Protein AF-0000000078997970 (afdb_homodimer)

Foldseek 3Di:
DDPDQQDFDDLVVLVVLLVLQQVVLVVLVVVLVPDPDSLVVLLVLLLLLLVLLLVLLVVCLVLLLVLQCVQWNAFNCLCVPVASVLQSVQSVLQSVCLVVLQDWAWDDDCAVQANPWTKTWGWAFQGEEEEEAEDLNQQRSFVSLVSLNSSLSYAYETETDSLRSSNLVSNVSSSVSSPRDPSSYHYGYDDDVNVVSVLQPLSHQEYEYEEALVVVVVSVVSNVVSPRYYFYQHAAQAEEEDDPAFDLVCLLVLLVQLLCQCCRSQNLDRFHHLEYEYEPNCQVSNVVSNLVVLCVVAPPDDLPPSGTADSDQVLLVLLVVLVVQFPFDKHHHVPDQQDRVSNHHTQIETEPGDCVRPSNQTRSSGRYYYYDYDHDLVVVLVSCCVRGQEGQEYEYRHPDPVSVVVNPVRGHYQYYDYSHGPCVSSDADDWRGTDDSSTDQTDHNSSSNSSRTDTDMDMGGDPVLVLLVCLVDDPHDPVSVVLCCLSPPADDQADPVGHGNDDVVVRVVVSSVSNVVSSVVSSVD/DDPPQQDFDDLVVLVVLLVLQQVVLVVLVVVLVPDPDSLVVLLVLLLLLLVLLLVLLVVCLVLLLVLQCVQWNAFNCLCVPVASVLQSVLSVLQSVCLVVLQDWAWDDDCAVQANPWTKTWGWAFQGEEEEEAEDLNQQRSFVSLVSLNSSLSYAYETETDSLRSSNLVSNVSSSVSSPRDPSSYHYGYDDDVNVVSVLQPLSHQEYEYEEALVVVVVSVVSNVVSPRYYFYQHAAQAEEEDDPAFDLVCLLVLLVQLLCQCCRSQNLDRFHNLEYEYEPVCQVSNVVSNLVVLCVVAPPDDLPPSGTADSDQVLLVLLVVLVVQFPFDKHHHVPDQQDRVSNHHTQIETEPGDCPRPSNQTRSSGRYYYYDYDHDLVVVLVSCCVRGQEGQEYEYRHPDPVSVVVNPVRGHYQYYDYSHGPCVSSDAPDWRGTDDSSTDQTDHNSSSNSSRTDTDMDMGGDPVLVLLVCLVDDPHDPVSVVLCCLSPPADDQADPVGHGNDDVVVRVVVSSVSNVVSSVVSSVD

Organism: Vanderwaltozyma polyspora (strain ATCC 22028 / DSM 70294 / BCRC 21397 / CBS 2163 / NBRC 10782 / NRRL Y-8283 / UCD 57-17) (NCBI:txid436907)

Solvent-accessible surface area (backbone atoms only — not comparable to full-atom values): 52307 Å² total; per-residue (Å²): 129,82,86,66,74,69,75,57,52,55,68,76,53,48,57,53,51,51,49,43,18,45,50,40,36,56,50,49,30,54,56,36,38,72,46,96,53,39,68,62,55,49,51,53,51,36,48,46,46,50,48,29,42,47,49,24,49,61,76,35,49,68,59,49,40,50,19,41,30,69,40,24,38,38,32,60,53,52,40,44,60,69,29,51,22,49,36,54,38,49,51,50,49,38,61,71,43,42,74,67,67,58,49,63,40,76,52,82,44,79,51,78,94,40,53,80,36,49,39,32,39,34,60,38,47,62,38,23,30,39,38,38,18,35,58,71,50,40,55,33,58,36,48,44,58,49,49,21,29,35,66,18,64,30,14,34,37,38,30,42,25,62,72,21,41,49,41,37,49,46,49,52,49,31,57,63,64,20,65,54,65,87,50,37,66,42,76,46,42,36,53,69,69,46,51,50,54,64,46,67,63,58,72,48,50,31,36,39,39,38,45,52,47,72,57,48,22,53,52,38,32,46,26,10,73,49,42,26,53,65,34,31,43,27,35,24,55,8,44,27,39,38,45,80,63,33,59,76,86,47,45,60,61,48,48,54,35,44,46,43,28,20,44,39,65,28,7,42,39,56,62,17,50,39,33,33,41,27,21,57,90,47,38,64,63,51,52,55,46,52,57,52,46,38,37,65,38,33,65,79,48,53,88,80,44,89,47,29,25,40,61,43,66,67,61,35,50,53,49,52,50,34,66,70,64,35,84,36,53,79,45,39,22,84,70,43,68,67,37,77,89,73,26,29,61,55,57,30,42,25,40,74,34,56,79,83,30,63,69,55,72,56,64,64,62,32,28,54,37,42,31,29,74,37,87,46,70,67,62,50,50,52,48,41,48,70,78,50,48,27,15,21,28,36,28,40,37,58,71,36,69,66,58,52,49,29,50,62,50,59,50,54,43,7,29,34,27,34,55,44,48,60,60,70,76,72,46,62,72,42,49,49,34,21,31,49,62,2,19,35,55,44,29,31,43,64,34,22,32,51,64,30,31,40,64,21,37,38,37,36,40,61,74,86,52,48,54,59,49,53,66,71,43,60,65,84,45,71,68,38,36,54,49,42,48,61,54,51,47,71,74,78,34,49,45,94,86,54,50,68,76,48,58,56,68,63,46,50,53,51,49,49,50,51,21,50,50,49,32,52,55,51,44,72,99,129,82,85,68,74,69,74,55,50,55,69,75,54,48,59,53,52,51,50,41,17,44,50,41,36,57,51,48,28,54,56,38,37,71,44,96,53,39,69,62,53,49,51,53,51,36,49,45,47,50,48,27,42,45,51,24,49,60,76,36,49,66,57,51,41,52,19,42,30,69,39,24,38,39,32,59,52,52,39,45,61,69,30,52,22,49,36,55,38,50,51,51,48,37,60,70,43,43,73,66,65,58,49,63,41,77,50,89,50,80,51,78,95,39,52,79,35,49,39,32,37,34,61,38,45,63,38,21,31,38,38,37,17,34,57,72,49,40,56,33,59,37,47,45,58,50,48,19,30,35,65,17,63,28,15,34,36,39,29,44,26,62,72,21,41,48,39,36,49,47,50,51,49,32,56,62,66,20,66,52,65,87,51,38,66,43,75,48,42,36,54,71,69,46,51,48,53,63,46,67,64,56,73,47,51,31,37,39,39,39,46,51,48,73,59,46,22,52,53,37,32,46,26,11,74,48,43,27,53,66,34,32,43,27,34,25,58,8,45,27,37,39,45,81,62,33,59,76,87,48,46,61,61,49,48,52,35,45,45,41,27,19,43,38,66,28,8,43,40,55,62,17,51,38,32,34,41,27,20,58,90,48,38,65,63,50,53,52,47,52,56,53,45,36,36,65,39,33,66,80,47,53,88,80,45,91,49,30,25,39,64,42,65,66,62,33,50,54,51,50,51,33,67,71,65,36,84,36,54,79,44,40,20,84,70,42,68,67,36,78,89,73,26,27,60,54,58,30,43,26,41,73,36,58,79,83,30,62,67,55,72,54,64,64,63,32,28,54,37,42,31,28,75,36,87,45,70,67,62,48,50,51,49,41,47,71,78,48,48,25,15,22,28,36,28,40,38,58,71,36,68,66,60,53,50,28,49,61,50,59,50,53,43,8,28,36,27,35,56,46,48,60,59,71,77,71,48,65,57,41,49,48,34,21,31,47,62,2,19,34,53,44,30,32,46,62,33,22,34,51,65,30,32,41,62,20,37,38,38,36,40,62,75,86,53,48,52,55,50,52,68,71,44,60,64,81,47,72,68,39,37,55,50,42,47,60,52,52,47,71,73,80,34,49,46,92,87,54,49,68,76,50,58,56,68,62,46,51,52,52,48,50,50,51,20,50,48,49,31,51,55,51,42,73,97

Radius of gyration: 30.08 Å; Cα contacts (8 Å, |Δi|>4): 2273; chains: 2; bounding box: 66×90×72 Å

Nearest PDB structures (foldseek):
  3vz0-assembly2_D  TM=8.953E-01  e=1.159E-28  Gluconobacter oxydans 621H
  4q71-assembly1_B-2  TM=8.812E-01  e=3.120E-23  Bradyrhizobium diazoefficiens USDA 110
  3haz-assembly1_B-2  TM=8.737E-01  e=4.232E-23  Bradyrhizobium diazoefficiens USDA 110
  4q71-assembly1_A-2  TM=8.740E-01  e=6.355E-23  Bradyrhizobium diazoefficiens USDA 110
  4q72-assembly1_B-2  TM=8.804E-01  e=7.788E-23  Bradyrhizobium diazoefficiens USDA 110

Secondary structure (DSSP, 8-state):
------PPPPHHHHHHHHHHHHHHHHHHHHHHTTSS-HHHHHHHHHHHHHHHHHHHHHHTHHHHHHHHHHHH---HHHIIIIIIHHHHHHHHHHHHHHHHHTSPEE----STTTTTSEEEEEEEE--EEEEE--SSSTTHHHHHHHHHHHHTT-EEEEE--TTSHHHHHHHHHHHHHTTPSTTSEEE---SHHHHHHHHHT---SEEEEEE-HHHHHHHHHHHHHTT--EEEEE----EEEE-TTS-GGGHHHHHHHHHHHHHGGGG--TTS--EEEEEHHHHHHHHHHHHHHHHHHSTT--TTSS----SSHHHHHHHHHHHHH-SSEEE-GGG---BTTTTB---EEEES--TTSGGGTS---SSEEEEEEES-HHHHHHHHHHHHSS-SEEEEE-S-HHHHHHHHHH---SEEEES-SSGGGG-TTS-B---GGGEE--BSTHHHHHHTEEEEEEEE--GGGGGGGGGGSSSP-HHHHHHHHHHH-PPPSB-TTS-B-S-HHHHHHHHHHHHHHHHHHHHT-/------PPPPHHHHHHHHHHHHHHHHHHHHHHTTSS-HHHHHHHHHHHHHHHHHHHHHHTHHHHHHHHHHHH---HHHIIIIIIHHHHHHHHHHHHHHHHHTSPEE----STTTTTSEEEEEEEE--EEEEE--SSSTTHHHHHHHHHHHHTT-EEEEE--TTSHHHHHHHHHHHHHTTPSTTSEEE---SHHHHHHHHHT---SEEEEEE-HHHHHHHHHHHHHTT--EEEEE----EEEE-TTS-GGGHHHHHHHHHHHHHGGGG--TTS--EEEEEHHHHHHHHHHHHHHHHHHSTT--TTSS-PPPSSHHHHHHHHHHHHH-SSEEE-GGG---BTTTTB---EEEES--TTSGGGTS---SSEEEEEEES-HHHHHHHHHHHHSS-SEEEEE-S-HHHHHHHHHH---SEEEES-SSGGGG-TT--B---GGGEE--BSTHHHHHHTEEEEEEEE--GGGGGGGGGGSSSP-HHHHHHHHHHH-PPPSB-TTS-B-S-HHHHHHHHHHHHHHHHHHHHT-

Structure (mmCIF, N/CA/C/O backbone):
data_AF-0000000078997970-model_v1
#
loop_
_entity.id
_entity.type
_entity.pdbx_description
1 polymer 'Aldehyde dehydrogenase'
#
loop_
_atom_site.group_PDB
_atom_site.id
_atom_site.type_symbol
_atom_site.label_atom_id
_atom_site.label_alt_id
_atom_site.label_comp_id
_atom_site.label_asym_id
_atom_site.label_entity_id
_atom_site.label_seq_id
_atom_site.pdbx_PDB_ins_code
_atom_site.Cartn_x
_atom_site.Cartn_y
_atom_site.Cartn_z
_atom_site.occupancy
_atom_site.B_iso_or_equiv
_atom_site.auth_seq_id
_atom_site.auth_comp_id
_atom_site.auth_asym_id
_atom_site.auth_atom_id
_atom_site.pdbx_PDB_model_num
ATOM 1 N N . MET A 1 1 ? 30.328 -27.781 -12.75 1 35.75 1 MET A N 1
ATOM 2 C CA . MET A 1 1 ? 30.328 -26.516 -12.039 1 35.75 1 MET A CA 1
ATOM 3 C C . MET A 1 1 ? 30.531 -26.719 -10.539 1 35.75 1 MET A C 1
ATOM 5 O O . MET A 1 1 ? 29.828 -27.516 -9.922 1 35.75 1 MET A O 1
ATOM 9 N N . SER A 1 2 ? 31.562 -26.469 -9.969 1 40.47 2 SER A N 1
ATOM 10 C CA . SER A 1 2 ? 32.125 -26.812 -8.664 1 40.47 2 SER A CA 1
ATOM 11 C C . SER A 1 2 ? 31.125 -26.5 -7.547 1 40.47 2 SER A C 1
ATOM 13 O O . SER A 1 2 ? 30.344 -25.547 -7.656 1 40.47 2 SER A O 1
ATOM 15 N N . THR A 1 3 ? 30.531 -27.562 -6.875 1 49.59 3 THR A N 1
ATOM 16 C CA . THR A 1 3 ? 29.812 -27.641 -5.613 1 49.59 3 THR A CA 1
ATOM 17 C C . THR A 1 3 ? 30.312 -26.562 -4.645 1 49.59 3 THR A C 1
ATOM 19 O O . THR A 1 3 ? 30.422 -26.812 -3.443 1 49.59 3 THR A O 1
ATOM 22 N N . GLN A 1 4 ? 30.953 -25.609 -5.129 1 61.56 4 GLN A N 1
ATOM 23 C CA . GLN A 1 4 ? 31.531 -24.688 -4.156 1 61.56 4 GLN A CA 1
ATOM 24 C C . GLN A 1 4 ? 30.453 -24.047 -3.285 1 61.56 4 GLN A C 1
ATOM 26 O O . GLN A 1 4 ? 29.406 -23.656 -3.787 1 61.56 4 GLN A O 1
ATOM 31 N N . GLN A 1 5 ? 30.609 -24.25 -2.031 1 82.56 5 GLN A N 1
ATOM 32 C CA . GLN A 1 5 ? 29.766 -23.719 -0.957 1 82.56 5 GLN A CA 1
ATOM 33 C C . GLN A 1 5 ? 29.578 -22.219 -1.1 1 82.56 5 GLN A C 1
ATOM 35 O O . GLN A 1 5 ? 30.5 -21.5 -1.479 1 82.56 5 GLN A O 1
ATOM 40 N N . LEU A 1 6 ? 28.391 -21.719 -1.208 1 93.25 6 LEU A N 1
ATOM 41 C CA . LEU A 1 6 ? 28.062 -20.297 -1.226 1 93.25 6 LEU A CA 1
ATOM 42 C C . LEU A 1 6 ? 28.75 -19.562 -0.081 1 93.25 6 LEU A C 1
ATOM 44 O O . LEU A 1 6 ? 28.609 -19.938 1.083 1 93.25 6 LEU A O 1
ATOM 48 N N . GLU A 1 7 ? 29.625 -18.688 -0.392 1 95 7 GLU A N 1
ATOM 49 C CA . GLU A 1 7 ? 30.281 -17.875 0.636 1 95 7 GLU A CA 1
ATOM 50 C C . GLU A 1 7 ? 29.344 -16.812 1.188 1 95 7 GLU A C 1
ATOM 52 O O . GLU A 1 7 ? 28.875 -15.938 0.45 1 95 7 GLU A O 1
ATOM 57 N N . TYR A 1 8 ? 29.078 -16.922 2.453 1 97.44 8 TYR A N 1
ATOM 58 C CA . TYR A 1 8 ? 28.172 -15.977 3.094 1 97.44 8 TYR A CA 1
ATOM 59 C C . TYR A 1 8 ? 28.875 -14.656 3.383 1 97.44 8 TYR A C 1
ATOM 61 O O . TYR A 1 8 ? 30.078 -14.633 3.664 1 97.44 8 TYR A O 1
ATOM 69 N N . THR A 1 9 ? 28.156 -13.547 3.295 1 97.94 9 THR A N 1
ATOM 70 C CA . THR A 1 9 ? 28.656 -12.234 3.672 1 97.94 9 THR A CA 1
ATOM 71 C C . THR A 1 9 ? 28.906 -12.156 5.176 1 97.94 9 THR A C 1
ATOM 73 O O . THR A 1 9 ? 28 -12.461 5.969 1 97.94 9 THR A O 1
ATOM 76 N N . PRO A 1 10 ? 30.125 -11.789 5.566 1 96.88 10 PRO A N 1
ATOM 77 C CA . PRO A 1 10 ? 30.344 -11.617 7.004 1 96.88 10 PRO A CA 1
ATOM 78 C C . PRO A 1 10 ? 29.406 -10.586 7.625 1 96.88 10 PRO A C 1
ATOM 80 O O . PRO A 1 10 ? 29.109 -9.562 7.004 1 96.88 10 PRO A O 1
ATOM 83 N N . LEU A 1 11 ? 29 -10.836 8.844 1 94.19 11 LEU A N 1
ATOM 84 C CA . LEU A 1 11 ? 27.984 -10.016 9.5 1 94.19 11 LEU A CA 1
ATOM 85 C C . LEU A 1 11 ? 28.453 -8.57 9.617 1 94.19 11 LEU A C 1
ATOM 87 O O . LEU A 1 11 ? 27.656 -7.645 9.461 1 94.19 11 LEU A O 1
ATOM 91 N N . ASP A 1 12 ? 29.703 -8.336 9.93 1 93 12 ASP A N 1
ATOM 92 C CA . ASP A 1 12 ? 30.219 -6.977 10.07 1 93 12 ASP A CA 1
ATOM 93 C C . ASP A 1 12 ? 30.234 -6.25 8.734 1 93 12 ASP A C 1
ATOM 95 O O . ASP A 1 12 ? 30.125 -5.023 8.688 1 93 12 ASP A O 1
ATOM 99 N N . GLU A 1 13 ? 30.344 -6.973 7.691 1 97 13 GLU A N 1
ATOM 100 C CA . GLU A 1 13 ? 30.312 -6.383 6.355 1 97 13 GLU A CA 1
ATOM 101 C C . GLU A 1 13 ? 28.906 -5.977 5.961 1 97 13 GLU A C 1
ATOM 103 O O . GLU A 1 13 ? 28.719 -5.086 5.129 1 97 13 GLU A O 1
ATOM 108 N N . ILE A 1 14 ? 27.953 -6.617 6.535 1 98.12 14 ILE A N 1
ATOM 109 C CA . ILE A 1 14 ? 26.562 -6.336 6.203 1 98.12 14 ILE A CA 1
ATOM 110 C C . ILE A 1 14 ? 26.219 -4.906 6.617 1 98.12 14 ILE A C 1
ATOM 112 O O . ILE A 1 14 ? 25.594 -4.168 5.852 1 98.12 14 ILE A O 1
ATOM 116 N N . ASP A 1 15 ? 26.625 -4.465 7.789 1 96.81 15 ASP A N 1
ATOM 117 C CA . ASP A 1 15 ? 26.391 -3.098 8.242 1 96.81 15 ASP A CA 1
ATOM 118 C C . ASP A 1 15 ? 27.016 -2.086 7.285 1 96.81 15 ASP A C 1
ATOM 120 O O . ASP A 1 15 ? 26.422 -1.039 7.008 1 96.81 15 ASP A O 1
ATOM 124 N N . ARG A 1 16 ? 28.234 -2.412 6.82 1 97.25 16 ARG A N 1
ATOM 125 C CA . ARG A 1 16 ? 28.922 -1.526 5.887 1 97.25 16 ARG A CA 1
ATOM 126 C C . ARG A 1 16 ? 28.172 -1.441 4.562 1 97.25 16 ARG A C 1
ATOM 128 O O . ARG A 1 16 ? 28.062 -0.365 3.971 1 97.25 16 ARG A O 1
ATOM 135 N N . LYS A 1 17 ? 27.672 -2.574 4.121 1 98.31 17 LYS A N 1
ATOM 136 C CA . LYS A 1 17 ? 26.906 -2.6 2.875 1 98.31 17 LYS A CA 1
ATOM 137 C C . LYS A 1 17 ? 25.625 -1.797 3.002 1 98.31 17 LYS A C 1
ATOM 139 O O . LYS A 1 17 ? 25.234 -1.09 2.072 1 98.31 17 LYS A O 1
ATOM 144 N N . ILE A 1 18 ? 24.969 -1.889 4.156 1 98.19 18 ILE A N 1
ATOM 145 C CA . ILE A 1 18 ? 23.75 -1.126 4.422 1 98.19 18 ILE A CA 1
ATOM 146 C C . ILE A 1 18 ? 24.062 0.369 4.387 1 98.19 18 ILE A C 1
ATOM 148 O O . ILE A 1 18 ? 23.375 1.137 3.709 1 98.19 18 ILE A O 1
ATOM 152 N N . GLN A 1 19 ? 25.078 0.745 5.082 1 97.62 19 GLN A N 1
ATOM 153 C CA . GLN A 1 19 ? 25.453 2.152 5.129 1 97.62 19 GLN A CA 1
ATOM 154 C C . GLN A 1 19 ? 25.812 2.672 3.74 1 97.62 19 GLN A C 1
ATOM 156 O O . GLN A 1 19 ? 25.469 3.799 3.385 1 97.62 19 GLN A O 1
ATOM 161 N N . ARG A 1 20 ? 26.547 1.856 2.977 1 98.12 20 ARG A N 1
ATOM 162 C CA . ARG A 1 20 ? 26.906 2.236 1.615 1 98.12 20 ARG A CA 1
ATOM 163 C C . ARG A 1 20 ? 25.656 2.48 0.769 1 98.12 20 ARG A C 1
ATOM 165 O O . ARG A 1 20 ? 25.594 3.436 -0.008 1 98.12 20 ARG A O 1
ATOM 172 N N . SER A 1 21 ? 24.703 1.613 0.892 1 98.56 21 SER A N 1
ATOM 173 C CA . SER A 1 21 ? 23.469 1.745 0.133 1 98.56 21 SER A CA 1
ATOM 174 C C . SER A 1 21 ? 22.703 3.014 0.52 1 98.56 21 SER A C 1
ATOM 176 O O . SER A 1 21 ? 22.25 3.756 -0.348 1 98.56 21 SER A O 1
ATOM 178 N N . VAL A 1 22 ? 22.578 3.32 1.814 1 98.12 22 VAL A N 1
ATOM 179 C CA . VAL A 1 22 ? 21.859 4.484 2.326 1 98.12 22 VAL A CA 1
ATOM 180 C C . VAL A 1 22 ? 22.578 5.762 1.909 1 98.12 22 VAL A C 1
ATOM 182 O O . VAL A 1 22 ? 21.969 6.699 1.397 1 98.12 22 VAL A O 1
ATOM 185 N N . ASP A 1 23 ? 23.938 5.77 2.111 1 98.06 23 ASP A N 1
ATOM 186 C CA . ASP A 1 23 ? 24.75 6.934 1.752 1 98.06 23 ASP A CA 1
ATOM 187 C C . ASP A 1 23 ? 24.672 7.211 0.252 1 98.06 23 ASP A C 1
ATOM 189 O O . ASP A 1 23 ? 24.609 8.367 -0.168 1 98.06 23 ASP A O 1
ATOM 193 N N . TYR A 1 24 ? 24.734 6.156 -0.505 1 98.62 24 TYR A N 1
ATOM 194 C CA . TYR A 1 24 ? 24.656 6.316 -1.953 1 98.62 24 TYR A CA 1
ATOM 195 C C . TYR A 1 24 ? 23.406 7.07 -2.357 1 98.62 24 TYR A C 1
ATOM 197 O O . TYR A 1 24 ? 23.453 8 -3.16 1 98.62 24 TYR A O 1
ATOM 205 N N . TYR A 1 25 ? 22.25 6.68 -1.854 1 98.44 25 TYR A N 1
ATOM 206 C CA . TYR A 1 25 ? 20.984 7.312 -2.203 1 98.44 25 TYR A CA 1
ATOM 207 C C . TYR A 1 25 ? 21.031 8.812 -1.913 1 98.44 25 TYR A C 1
ATOM 209 O O . TYR A 1 25 ? 20.719 9.625 -2.783 1 98.44 25 TYR A O 1
ATOM 217 N N . HIS A 1 26 ? 21.375 9.156 -0.666 1 97.88 26 HIS A N 1
ATOM 218 C CA . HIS A 1 26 ? 21.359 10.555 -0.248 1 97.88 26 HIS A CA 1
ATOM 219 C C . HIS A 1 26 ? 22.375 11.375 -1.04 1 97.88 26 HIS A C 1
ATOM 221 O O . HIS A 1 26 ? 22.109 12.523 -1.393 1 97.88 26 HIS A O 1
ATOM 227 N N . ASN A 1 27 ? 23.547 10.773 -1.288 1 97.88 27 ASN A N 1
ATOM 228 C CA . ASN A 1 27 ? 24.562 11.469 -2.084 1 97.88 27 ASN A CA 1
ATOM 229 C C . ASN A 1 27 ? 24.078 11.703 -3.514 1 97.88 27 ASN A C 1
ATOM 231 O O . ASN A 1 27 ? 24.328 12.766 -4.09 1 97.88 27 ASN A O 1
ATOM 235 N N . ARG A 1 28 ? 23.438 10.75 -4.039 1 97.94 28 ARG A N 1
ATOM 236 C CA . ARG A 1 28 ? 22.891 10.906 -5.387 1 97.94 28 ARG A CA 1
ATOM 237 C C . ARG A 1 28 ? 21.859 12.023 -5.426 1 97.94 28 ARG A C 1
ATOM 239 O O . ARG A 1 28 ? 21.828 12.828 -6.359 1 97.94 28 ARG A O 1
ATOM 246 N N . GLN A 1 29 ? 20.922 12.047 -4.461 1 97.75 29 GLN A N 1
ATOM 247 C CA . GLN A 1 29 ? 19.938 13.117 -4.387 1 97.75 29 GLN A CA 1
ATOM 248 C C . GLN A 1 29 ? 20.594 14.484 -4.277 1 97.75 29 GLN A C 1
ATOM 250 O O . GLN A 1 29 ? 20.141 15.453 -4.887 1 97.75 29 GLN A O 1
ATOM 255 N N . ARG A 1 30 ? 21.641 14.555 -3.453 1 97.31 30 ARG A N 1
ATOM 256 C CA . ARG A 1 30 ? 22.359 15.812 -3.287 1 97.31 30 ARG A CA 1
ATOM 257 C C . ARG A 1 30 ? 22.969 16.281 -4.609 1 97.31 30 ARG A C 1
ATOM 259 O O . ARG A 1 30 ? 22.859 17.453 -4.961 1 97.31 30 ARG A O 1
ATOM 266 N N . ASN A 1 31 ? 23.594 15.336 -5.316 1 97.12 31 ASN A N 1
ATOM 267 C CA . ASN A 1 31 ? 24.172 15.656 -6.617 1 97.12 31 ASN A CA 1
ATOM 268 C C . ASN A 1 31 ? 23.109 16.031 -7.633 1 97.12 31 ASN A C 1
ATOM 270 O O . ASN A 1 31 ? 23.281 16.984 -8.398 1 97.12 31 ASN A O 1
ATOM 274 N N . LEU A 1 32 ? 21.984 15.328 -7.641 1 97.25 32 LEU A N 1
ATOM 275 C CA . LEU A 1 32 ? 20.875 15.586 -8.547 1 97.25 32 LEU A CA 1
ATOM 276 C C . LEU A 1 32 ? 20.312 16.984 -8.328 1 97.25 32 LEU A C 1
ATOM 278 O O . LEU A 1 32 ? 19.906 17.656 -9.281 1 97.25 32 LEU A O 1
ATOM 282 N N . ALA A 1 33 ? 20.234 17.391 -7.113 1 96.81 33 ALA A N 1
ATOM 283 C CA . ALA A 1 33 ? 19.672 18.688 -6.762 1 96.81 33 ALA A CA 1
ATOM 284 C C . ALA A 1 33 ? 20.5 19.828 -7.34 1 96.81 33 ALA A C 1
ATOM 286 O O . ALA A 1 33 ? 20.016 20.969 -7.43 1 96.81 33 ALA A O 1
ATOM 287 N N . GLN A 1 34 ? 21.766 19.547 -7.723 1 95.75 34 GLN A N 1
ATOM 288 C CA . GLN A 1 34 ? 22.672 20.578 -8.195 1 95.75 34 GLN A CA 1
ATOM 289 C C . GLN A 1 34 ? 22.547 20.797 -9.695 1 95.75 34 GLN A C 1
ATOM 291 O O . GLN A 1 34 ? 23.094 21.75 -10.25 1 95.75 34 GLN A O 1
ATOM 296 N N . VAL A 1 35 ? 21.797 19.938 -10.352 1 94.75 35 VAL A N 1
ATOM 297 C CA . VAL A 1 35 ? 21.719 20.047 -11.805 1 94.75 35 VAL A CA 1
ATOM 298 C C . VAL A 1 35 ? 20.5 20.875 -12.195 1 94.75 35 VAL A C 1
ATOM 300 O O . VAL A 1 35 ? 19.547 21 -11.422 1 94.75 35 VAL A O 1
ATOM 303 N N . ARG A 1 36 ? 20.453 21.484 -13.391 1 90.75 36 ARG A N 1
ATOM 304 C CA . ARG A 1 36 ? 19.422 22.391 -13.859 1 90.75 36 ARG A CA 1
ATOM 305 C C . ARG A 1 36 ? 18.078 21.688 -13.992 1 90.75 36 ARG A C 1
ATOM 307 O O . ARG A 1 36 ? 17.047 22.234 -13.617 1 90.75 36 ARG A O 1
ATOM 314 N N . ASN A 1 37 ? 18.016 20.453 -14.508 1 93.12 37 ASN A N 1
ATOM 315 C CA . ASN A 1 37 ? 16.812 19.656 -14.672 1 93.12 37 ASN A CA 1
ATOM 316 C C . ASN A 1 37 ? 16.922 18.297 -13.984 1 93.12 37 ASN A C 1
ATOM 318 O O . ASN A 1 37 ? 17.109 17.281 -14.641 1 93.12 37 ASN A O 1
ATOM 322 N N . PRO A 1 38 ? 16.719 18.359 -12.656 1 95.5 38 PRO A N 1
ATOM 323 C CA . PRO A 1 38 ? 16.953 17.141 -11.898 1 95.5 38 PRO A CA 1
ATOM 324 C C . PRO A 1 38 ? 16.094 15.969 -12.383 1 95.5 38 PRO A C 1
ATOM 326 O O . PRO A 1 38 ? 16.562 14.836 -12.445 1 95.5 38 PRO A O 1
ATOM 329 N N . SER A 1 39 ? 14.836 16.219 -12.773 1 94.38 39 SER A N 1
ATOM 330 C CA . SER A 1 39 ? 13.922 15.156 -13.18 1 94.38 39 SER A CA 1
ATOM 331 C C . SER A 1 39 ? 14.406 14.461 -14.445 1 94.38 39 SER A C 1
ATOM 333 O O . SER A 1 39 ? 14.367 13.234 -14.547 1 94.38 39 SER A O 1
ATOM 335 N N . LYS A 1 40 ? 14.836 15.234 -15.398 1 95.56 40 LYS A N 1
ATOM 336 C CA . LYS A 1 40 ? 15.328 14.688 -16.656 1 95.56 40 LYS A CA 1
ATOM 337 C C . LYS A 1 40 ? 16.594 13.867 -16.438 1 95.56 40 LYS A C 1
ATOM 339 O O . LYS A 1 40 ? 16.734 12.766 -16.984 1 95.56 40 LYS A O 1
ATOM 344 N N . HIS A 1 41 ? 17.562 14.414 -15.656 1 96.75 41 HIS A N 1
ATOM 345 C CA . HIS A 1 41 ? 18.812 13.727 -15.375 1 96.75 41 HIS A CA 1
ATOM 346 C C . HIS A 1 41 ? 18.562 12.422 -14.625 1 96.75 41 HIS A C 1
ATOM 348 O O . HIS A 1 41 ? 19.219 11.414 -14.906 1 96.75 41 HIS A O 1
ATOM 354 N N . ASP A 1 42 ? 17.703 12.492 -13.734 1 98 42 ASP A N 1
ATOM 355 C CA . ASP A 1 42 ? 17.359 11.312 -12.945 1 98 42 ASP A CA 1
ATOM 356 C C . ASP A 1 42 ? 16.766 10.219 -13.82 1 98 42 ASP A C 1
ATOM 358 O O . ASP A 1 42 ? 17.125 9.047 -13.695 1 98 42 ASP A O 1
ATOM 362 N N . LEU A 1 43 ? 15.812 10.57 -14.695 1 98 43 LEU A N 1
ATOM 363 C CA . LEU A 1 43 ? 15.18 9.617 -15.602 1 98 43 LEU A CA 1
ATOM 364 C C . LEU A 1 43 ? 16.219 8.945 -16.484 1 98 43 LEU A C 1
ATOM 366 O O . LEU A 1 43 ? 16.203 7.719 -16.641 1 98 43 LEU A O 1
ATOM 370 N N . GLN A 1 44 ? 17.109 9.711 -17.047 1 97.31 44 GLN A N 1
ATOM 371 C CA . GLN A 1 44 ? 18.156 9.172 -17.906 1 97.31 44 GLN A CA 1
ATOM 372 C C . GLN A 1 44 ? 19.047 8.188 -17.141 1 97.31 44 GLN A C 1
ATOM 374 O O . GLN A 1 44 ? 19.406 7.137 -17.672 1 97.31 44 GLN A O 1
ATOM 379 N N . PHE A 1 45 ? 19.406 8.578 -15.977 1 97.62 45 PHE A N 1
ATOM 380 C CA . PHE A 1 45 ? 20.234 7.719 -15.133 1 97.62 45 PHE A CA 1
ATOM 381 C C . PHE A 1 45 ? 19.531 6.387 -14.875 1 97.62 45 PHE A C 1
ATOM 383 O O . PHE A 1 45 ? 20.141 5.324 -15.039 1 97.62 45 PHE A O 1
ATOM 390 N N . ARG A 1 46 ? 18.234 6.422 -14.422 1 98.56 46 ARG A N 1
ATOM 391 C CA . ARG A 1 46 ? 17.469 5.223 -14.117 1 98.56 46 ARG A CA 1
ATOM 392 C C . ARG A 1 46 ? 17.359 4.312 -15.336 1 98.56 46 ARG A C 1
ATOM 394 O O . ARG A 1 46 ? 17.547 3.098 -15.227 1 98.56 46 ARG A O 1
ATOM 401 N N . GLU A 1 47 ? 17.078 4.906 -16.516 1 98.31 47 GLU A N 1
ATOM 402 C CA . GLU A 1 47 ? 16.969 4.145 -17.766 1 98.31 47 GLU A CA 1
ATOM 403 C C . GLU A 1 47 ? 18.281 3.457 -18.094 1 98.31 47 GLU A C 1
ATOM 405 O O . GLU A 1 47 ? 18.297 2.285 -18.484 1 98.31 47 GLU A O 1
ATOM 410 N N . LEU A 1 48 ? 19.344 4.172 -17.938 1 98.06 48 LEU A N 1
ATOM 411 C CA . LEU A 1 48 ? 20.656 3.615 -18.25 1 98.06 48 LEU A CA 1
ATOM 412 C C . LEU A 1 48 ? 20.969 2.416 -17.375 1 98.06 48 LEU A C 1
ATOM 414 O O . LEU A 1 48 ? 21.5 1.411 -17.844 1 98.06 48 LEU A O 1
ATOM 418 N N . GLN A 1 49 ? 20.719 2.5 -16.094 1 98.5 49 GLN A N 1
ATOM 419 C CA . GLN A 1 49 ? 20.984 1.384 -15.188 1 98.5 49 GLN A CA 1
ATOM 420 C C . GLN A 1 49 ? 20.172 0.154 -15.586 1 98.5 49 GLN A C 1
ATOM 422 O O . GLN A 1 49 ? 20.672 -0.97 -15.539 1 98.5 49 GLN A O 1
ATOM 427 N N . LEU A 1 50 ? 18.891 0.357 -15.992 1 98.62 50 LEU A N 1
ATOM 428 C CA . LEU A 1 50 ? 18.031 -0.75 -16.406 1 98.62 50 LEU A CA 1
ATOM 429 C C . LEU A 1 50 ? 18.531 -1.383 -17.688 1 98.62 50 LEU A C 1
ATOM 431 O O . LEU A 1 50 ? 18.484 -2.605 -17.844 1 98.62 50 LEU A O 1
ATOM 435 N N . LYS A 1 51 ? 18.984 -0.526 -18.641 1 98.31 51 LYS A N 1
ATOM 436 C CA . LYS A 1 51 ? 19.547 -1.034 -19.891 1 98.31 51 LYS A CA 1
ATOM 437 C C . LYS A 1 51 ? 20.781 -1.892 -19.625 1 98.31 51 LYS A C 1
ATOM 439 O O . LYS A 1 51 ? 20.938 -2.953 -20.234 1 98.31 51 LYS A O 1
ATOM 444 N N . LYS A 1 52 ? 21.625 -1.425 -18.719 1 98.38 52 LYS A N 1
ATOM 445 C CA . LYS A 1 52 ? 22.797 -2.188 -18.328 1 98.38 52 LYS A CA 1
ATOM 446 C C . LYS A 1 52 ? 22.422 -3.521 -17.703 1 98.38 52 LYS A C 1
ATOM 448 O O . LYS A 1 52 ? 23.016 -4.555 -18 1 98.38 52 LYS A O 1
ATOM 453 N N . LEU A 1 53 ? 21.438 -3.494 -16.875 1 98.62 53 LEU A N 1
ATOM 454 C CA . LEU A 1 53 ? 20.969 -4.715 -16.219 1 98.62 53 LEU A CA 1
ATOM 455 C C . LEU A 1 53 ? 20.422 -5.703 -17.25 1 98.62 53 LEU A C 1
ATOM 457 O O . LEU A 1 53 ? 20.688 -6.906 -17.156 1 98.62 53 LEU A O 1
ATOM 461 N N . TYR A 1 54 ? 19.656 -5.195 -18.234 1 98.25 54 TYR A N 1
ATOM 462 C CA . TYR A 1 54 ? 19.125 -6.043 -19.281 1 98.25 54 TYR A CA 1
ATOM 463 C C . TYR A 1 54 ? 20.219 -6.848 -19.953 1 98.25 54 TYR A C 1
ATOM 465 O O . TYR A 1 54 ? 20.125 -8.07 -20.078 1 98.25 54 TYR A O 1
ATOM 473 N N . TYR A 1 55 ? 21.25 -6.227 -20.359 1 98 55 TYR A N 1
ATOM 474 C CA . TYR A 1 55 ? 22.312 -6.895 -21.109 1 98 55 TYR A CA 1
ATOM 475 C C . TYR A 1 55 ? 23.094 -7.848 -20.219 1 98 55 TYR A C 1
ATOM 477 O O . TYR A 1 55 ? 23.547 -8.898 -20.672 1 98 55 TYR A O 1
ATOM 485 N N . ALA A 1 56 ? 23.297 -7.438 -18.953 1 98.44 56 ALA A N 1
ATOM 486 C CA . ALA A 1 56 ? 23.984 -8.344 -18.031 1 98.44 56 ALA A CA 1
ATOM 487 C C . ALA A 1 56 ? 23.203 -9.648 -17.891 1 98.44 56 ALA A C 1
ATOM 489 O O . ALA A 1 56 ? 23.797 -10.727 -17.828 1 98.44 56 ALA A O 1
ATOM 490 N N . VAL A 1 57 ? 21.906 -9.555 -17.812 1 98.56 57 VAL A N 1
ATOM 491 C CA . VAL A 1 57 ? 21.062 -10.758 -17.734 1 98.56 57 VAL A CA 1
ATOM 492 C C . VAL A 1 57 ? 21.188 -11.547 -19.031 1 98.56 57 VAL A C 1
ATOM 494 O O . VAL A 1 57 ? 21.406 -12.766 -19 1 98.56 57 VAL A O 1
ATOM 497 N N . LYS A 1 58 ? 21.031 -10.859 -20.141 1 97.56 58 LYS A N 1
ATOM 498 C CA . LYS A 1 58 ? 21.078 -11.477 -21.453 1 97.56 58 LYS A CA 1
ATOM 499 C C . LYS A 1 58 ? 22.391 -12.234 -21.672 1 97.56 58 LYS A C 1
ATOM 501 O O . LYS A 1 58 ? 22.375 -13.375 -22.141 1 97.56 58 LYS A O 1
ATOM 506 N N . ASP A 1 59 ? 23.469 -11.672 -21.25 1 97.94 59 ASP A N 1
ATOM 507 C CA . ASP A 1 59 ? 24.797 -12.234 -21.453 1 97.94 59 ASP A CA 1
ATOM 508 C C . ASP A 1 59 ? 25.016 -13.469 -20.578 1 97.94 59 ASP A C 1
ATOM 510 O O . ASP A 1 59 ? 25.906 -14.273 -20.844 1 97.94 59 ASP A O 1
ATOM 514 N N . ASN A 1 60 ? 24.188 -13.656 -19.594 1 98.31 60 ASN A N 1
ATOM 515 C CA . ASN A 1 60 ? 24.359 -14.773 -18.672 1 98.31 60 ASN A CA 1
ATOM 516 C C . ASN A 1 60 ? 23.25 -15.805 -18.812 1 98.31 60 ASN A C 1
ATOM 518 O O . ASN A 1 60 ? 23.031 -16.609 -17.906 1 98.31 60 ASN A O 1
ATOM 522 N N . GLU A 1 61 ? 22.531 -15.797 -19.891 1 97.81 61 GLU A N 1
ATOM 523 C CA . GLU A 1 61 ? 21.406 -16.703 -20.141 1 97.81 61 GLU A CA 1
ATOM 524 C C . GLU A 1 61 ? 21.812 -18.156 -19.891 1 97.81 61 GLU A C 1
ATOM 526 O O . GLU A 1 61 ? 21.156 -18.859 -19.125 1 97.81 61 GLU A O 1
ATOM 531 N N . GLN A 1 62 ? 22.875 -18.594 -20.516 1 97.81 62 GLN A N 1
ATOM 532 C CA . GLN A 1 62 ? 23.312 -19.984 -20.422 1 97.81 62 GLN A CA 1
ATOM 533 C C . GLN A 1 62 ? 23.75 -20.328 -19 1 97.81 62 GLN A C 1
ATOM 535 O O . GLN A 1 62 ? 23.484 -21.438 -18.516 1 97.81 62 GLN A O 1
ATOM 540 N N . GLU A 1 63 ? 24.422 -19.406 -18.359 1 98.25 63 GLU A N 1
ATOM 541 C CA . GLU A 1 63 ? 24.859 -19.641 -16.984 1 98.25 63 GLU A CA 1
ATOM 542 C C . GLU A 1 63 ? 23.656 -19.75 -16.031 1 98.25 63 GLU A C 1
ATOM 544 O O . GLU A 1 63 ? 23.703 -20.484 -15.055 1 98.25 63 GLU A O 1
ATOM 549 N N . ILE A 1 64 ? 22.641 -19 -16.328 1 98.62 64 ILE A N 1
ATOM 550 C CA . ILE A 1 64 ? 21.406 -19.094 -15.539 1 98.62 64 ILE A CA 1
ATOM 551 C C . ILE A 1 64 ? 20.812 -20.484 -15.68 1 98.62 64 ILE A C 1
ATOM 553 O O . ILE A 1 64 ? 20.453 -21.125 -14.68 1 98.62 64 ILE A O 1
ATOM 557 N N . VAL A 1 65 ? 20.703 -21.016 -16.891 1 97.94 65 VAL A N 1
ATOM 558 C CA . VAL A 1 65 ? 20.156 -22.344 -17.172 1 97.94 65 VAL A CA 1
ATOM 559 C C . VAL A 1 65 ? 20.953 -23.391 -16.422 1 97.94 65 VAL A C 1
ATOM 561 O O . VAL A 1 65 ? 20.391 -24.266 -15.75 1 97.94 65 VAL A O 1
ATOM 564 N N . LYS A 1 66 ? 22.266 -23.281 -16.469 1 98.06 66 LYS A N 1
ATOM 565 C CA . LYS A 1 66 ? 23.141 -24.234 -15.812 1 98.06 66 LYS A CA 1
ATOM 566 C C . LYS A 1 66 ? 22.984 -24.188 -14.297 1 98.06 66 LYS A C 1
ATOM 568 O O . LYS A 1 66 ? 23 -25.219 -13.625 1 98.06 66 LYS A O 1
ATOM 573 N N . ALA A 1 67 ? 22.875 -22.969 -13.797 1 98.25 67 ALA A N 1
ATOM 574 C CA . ALA A 1 67 ? 22.781 -22.797 -12.352 1 98.25 67 ALA A CA 1
ATOM 575 C C . ALA A 1 67 ? 21.5 -23.438 -11.805 1 98.25 67 ALA A C 1
ATOM 577 O O . ALA A 1 67 ? 21.531 -24.125 -10.781 1 98.25 67 ALA A O 1
ATOM 578 N N . LEU A 1 68 ? 20.406 -23.25 -12.469 1 98 68 LEU A N 1
ATOM 579 C CA . LEU A 1 68 ? 19.141 -23.781 -12 1 98 68 LEU A CA 1
ATOM 580 C C . LEU A 1 68 ? 19.094 -25.297 -12.156 1 98 68 LEU A C 1
ATOM 582 O O . LEU A 1 68 ? 18.484 -26 -11.336 1 98 68 LEU A O 1
ATOM 586 N N . GLN A 1 69 ? 19.734 -25.781 -13.242 1 97.25 69 GLN A N 1
ATOM 587 C CA . GLN A 1 69 ? 19.875 -27.234 -13.375 1 97.25 69 GLN A CA 1
ATOM 588 C C . GLN A 1 69 ? 20.688 -27.812 -12.227 1 97.25 69 GLN A C 1
ATOM 590 O O . GLN A 1 69 ? 20.328 -28.859 -11.68 1 97.25 69 GLN A O 1
ATOM 595 N N . ALA A 1 70 ? 21.688 -27.109 -11.898 1 97.12 70 ALA A N 1
ATOM 596 C CA . ALA A 1 70 ? 22.578 -27.562 -10.828 1 97.12 70 ALA A CA 1
ATOM 597 C C . ALA A 1 70 ? 21.875 -27.516 -9.477 1 97.12 70 ALA A C 1
ATOM 599 O O . ALA A 1 70 ? 22.094 -28.375 -8.625 1 97.12 70 ALA A O 1
ATOM 600 N N . ASP A 1 71 ? 21.078 -26.531 -9.211 1 97.5 71 ASP A N 1
ATOM 601 C CA . ASP A 1 71 ? 20.453 -26.312 -7.91 1 97.5 71 ASP A CA 1
ATOM 602 C C . ASP A 1 71 ? 19.328 -27.312 -7.66 1 97.5 71 ASP A C 1
ATOM 604 O O . ASP A 1 71 ? 19.188 -27.828 -6.555 1 97.5 71 ASP A O 1
ATOM 608 N N . PHE A 1 72 ? 18.5 -27.578 -8.664 1 96.06 72 PHE A N 1
ATOM 609 C CA . PHE A 1 72 ? 17.406 -28.484 -8.406 1 96.06 72 PHE A CA 1
ATOM 610 C C . PHE A 1 72 ? 16.875 -29.078 -9.703 1 96.06 72 PHE A C 1
ATOM 612 O O . PHE A 1 72 ? 15.656 -29.234 -9.867 1 96.06 72 PHE A O 1
ATOM 619 N N . HIS A 1 73 ? 17.766 -29.328 -10.664 1 96.62 73 HIS A N 1
ATOM 620 C CA . HIS A 1 73 ? 17.5 -30.047 -11.906 1 96.62 73 HIS A CA 1
ATOM 621 C C . HIS A 1 73 ? 16.328 -29.438 -12.672 1 96.62 73 HIS A C 1
ATOM 623 O O . HIS A 1 73 ? 15.445 -30.156 -13.133 1 96.62 73 HIS A O 1
ATOM 629 N N . ARG A 1 74 ? 16.25 -28.141 -12.695 1 95.12 74 ARG A N 1
ATOM 630 C CA . ARG A 1 74 ? 15.227 -27.453 -13.477 1 95.12 74 ARG A CA 1
ATOM 631 C C . ARG A 1 74 ? 15.414 -27.703 -14.969 1 95.12 74 ARG A C 1
ATOM 633 O O . ARG A 1 74 ? 16.531 -27.641 -15.477 1 95.12 74 ARG A O 1
ATOM 640 N N . SER A 1 75 ? 14.32 -28 -15.602 1 91.75 75 SER A N 1
ATOM 641 C CA . SER A 1 75 ? 14.352 -28.141 -17.047 1 91.75 75 SER A CA 1
ATOM 642 C C . SER A 1 75 ? 14.742 -26.844 -17.734 1 91.75 75 SER A C 1
ATOM 644 O O . SER A 1 75 ? 14.25 -25.766 -17.359 1 91.75 75 SER A O 1
ATOM 646 N N . PRO A 1 76 ? 15.633 -26.891 -18.75 1 93.5 76 PRO A N 1
ATOM 647 C CA . PRO A 1 76 ? 15.992 -25.672 -19.484 1 93.5 76 PRO A CA 1
ATOM 648 C C . PRO A 1 76 ? 14.781 -24.969 -20.094 1 93.5 76 PRO A C 1
ATOM 650 O O . PRO A 1 76 ? 14.742 -23.734 -20.125 1 93.5 76 PRO A O 1
ATOM 653 N N . LEU A 1 77 ? 13.828 -25.734 -20.562 1 92.06 77 LEU A N 1
ATOM 654 C CA . LEU A 1 77 ? 12.625 -25.141 -21.125 1 92.06 77 LEU A CA 1
ATOM 655 C C . LEU A 1 77 ? 11.891 -24.297 -20.078 1 92.06 77 LEU A C 1
ATOM 657 O O . LEU A 1 77 ? 11.43 -23.203 -20.375 1 92.06 77 LEU A O 1
ATOM 661 N N . GLU A 1 78 ? 11.781 -24.828 -18.891 1 94.25 78 GLU A N 1
ATOM 662 C CA . GLU A 1 78 ? 11.117 -24.094 -17.812 1 94.25 78 GLU A CA 1
ATOM 663 C C . GLU A 1 78 ? 11.93 -22.875 -17.406 1 94.25 78 GLU A C 1
ATOM 665 O O . GLU A 1 78 ? 11.359 -21.812 -17.125 1 94.25 78 GLU A O 1
ATOM 670 N N . THR A 1 79 ? 13.281 -23.031 -17.375 1 96.88 79 THR A N 1
ATOM 671 C CA . THR A 1 79 ? 14.125 -21.891 -17.031 1 96.88 79 THR A CA 1
ATOM 672 C C . THR A 1 79 ? 13.945 -20.766 -18.031 1 96.88 79 THR A C 1
ATOM 674 O O . THR A 1 79 ? 13.75 -19.609 -17.656 1 96.88 79 THR A O 1
ATOM 677 N N . ILE A 1 80 ? 13.938 -21.109 -19.266 1 94.56 80 ILE A N 1
ATOM 678 C CA . ILE A 1 80 ? 13.852 -20.109 -20.328 1 94.56 80 ILE A CA 1
ATOM 679 C C . ILE A 1 80 ? 12.438 -19.531 -20.375 1 94.56 80 ILE A C 1
ATOM 681 O O . ILE A 1 80 ? 12.258 -18.312 -20.391 1 94.56 80 ILE A O 1
ATOM 685 N N . GLY A 1 81 ? 11.453 -20.391 -20.328 1 90.81 81 GLY A N 1
ATOM 686 C CA . GLY A 1 81 ? 10.07 -19.984 -20.547 1 90.81 81 GLY A CA 1
ATOM 687 C C . GLY A 1 81 ? 9.438 -19.328 -19.328 1 90.81 81 GLY A C 1
ATOM 688 O O . GLY A 1 81 ? 8.633 -18.406 -19.453 1 90.81 81 GLY A O 1
ATOM 689 N N . LEU A 1 82 ? 9.805 -19.766 -18.125 1 93.06 82 LEU A N 1
ATOM 690 C CA . LEU A 1 82 ? 9.07 -19.344 -16.938 1 93.06 82 LEU A CA 1
ATOM 691 C C . LEU A 1 82 ? 9.867 -18.328 -16.125 1 93.06 82 LEU A C 1
ATOM 693 O O . LEU A 1 82 ? 9.312 -17.656 -15.25 1 93.06 82 LEU A O 1
ATOM 697 N N . GLU A 1 83 ? 11.109 -18.172 -16.406 1 96.06 83 GLU A N 1
ATOM 698 C CA . GLU A 1 83 ? 11.906 -17.312 -15.547 1 96.06 83 GLU A CA 1
ATOM 699 C C . GLU A 1 83 ? 12.719 -16.312 -16.359 1 96.06 83 GLU A C 1
ATOM 701 O O . GLU A 1 83 ? 12.492 -15.109 -16.266 1 96.06 83 GLU A O 1
ATOM 706 N N . TYR A 1 84 ? 13.586 -16.797 -17.266 1 97.19 84 TYR A N 1
ATOM 707 C CA . TYR A 1 84 ? 14.516 -15.945 -18 1 97.19 84 TYR A CA 1
ATOM 708 C C . TYR A 1 84 ? 13.766 -14.961 -18.875 1 97.19 84 TYR A C 1
ATOM 710 O O . TYR A 1 84 ? 13.977 -13.75 -18.797 1 97.19 84 TYR A O 1
ATOM 718 N N . CYS A 1 85 ? 12.852 -15.453 -19.719 1 94.5 85 CYS A N 1
ATOM 719 C CA . CYS A 1 85 ? 12.133 -14.594 -20.641 1 94.5 85 CYS A CA 1
ATOM 720 C C . CYS A 1 85 ? 11.25 -13.602 -19.891 1 94.5 85 CYS A C 1
ATOM 722 O O . CYS A 1 85 ? 11.109 -12.445 -20.312 1 94.5 85 CYS A O 1
ATOM 724 N N . LYS A 1 86 ? 10.672 -14.055 -18.828 1 95 86 LYS A N 1
ATOM 725 C CA . LYS A 1 86 ? 9.852 -13.164 -18.016 1 95 86 LYS A CA 1
ATOM 726 C C . LYS A 1 86 ? 10.688 -12.031 -17.422 1 95 86 LYS A C 1
ATOM 728 O O . LYS A 1 86 ? 10.266 -10.875 -17.438 1 95 86 LYS A O 1
ATOM 733 N N . LEU A 1 87 ? 11.875 -12.281 -16.922 1 97.5 87 LEU A N 1
ATOM 734 C CA . LEU A 1 87 ? 12.766 -11.297 -16.328 1 97.5 87 LEU A CA 1
ATOM 735 C C . LEU A 1 87 ? 13.172 -10.242 -17.359 1 97.5 87 LEU A C 1
ATOM 737 O O . LEU A 1 87 ? 13.039 -9.039 -17.109 1 97.5 87 LEU A O 1
ATOM 741 N N . VAL A 1 88 ? 13.672 -10.688 -18.516 1 96.69 88 VAL A N 1
ATOM 742 C CA . VAL A 1 88 ? 14.102 -9.75 -19.531 1 96.69 88 VAL A CA 1
ATOM 743 C C . VAL A 1 88 ? 12.906 -8.93 -20.031 1 96.69 88 VAL A C 1
ATOM 745 O O . VAL A 1 88 ? 13.031 -7.73 -20.281 1 96.69 88 VAL A O 1
ATOM 748 N N . GLY A 1 89 ? 11.727 -9.633 -20.141 1 94.81 89 GLY A N 1
ATOM 749 C CA . GLY A 1 89 ? 10.516 -8.93 -20.516 1 94.81 89 GLY A CA 1
ATOM 750 C C . GLY A 1 89 ? 10.117 -7.859 -19.5 1 94.81 89 GLY A C 1
ATOM 751 O O . GLY A 1 89 ? 9.68 -6.773 -19.891 1 94.81 89 GLY A O 1
ATOM 752 N N . ASP A 1 90 ? 10.242 -8.133 -18.234 1 96.69 90 ASP A N 1
ATOM 753 C CA . ASP A 1 90 ? 9.906 -7.184 -17.188 1 96.69 90 ASP A CA 1
ATOM 754 C C . ASP A 1 90 ? 10.781 -5.938 -17.266 1 96.69 90 ASP A C 1
ATOM 756 O O . ASP A 1 90 ? 10.289 -4.812 -17.172 1 96.69 90 ASP A O 1
ATOM 760 N N . ILE A 1 91 ? 12.086 -6.105 -17.422 1 98 91 ILE A N 1
ATOM 761 C CA . ILE A 1 91 ? 13.023 -4.992 -17.5 1 98 91 ILE A CA 1
ATOM 762 C C . ILE A 1 91 ? 12.672 -4.109 -18.703 1 98 91 ILE A C 1
ATOM 764 O O . ILE A 1 91 ? 12.602 -2.885 -18.578 1 98 91 ILE A O 1
ATOM 768 N N . LEU A 1 92 ? 12.375 -4.727 -19.844 1 96.44 92 LEU A N 1
ATOM 769 C CA . LEU A 1 92 ? 12.047 -3.98 -21.047 1 96.44 92 LEU A CA 1
ATOM 770 C C . LEU A 1 92 ? 10.734 -3.23 -20.875 1 96.44 92 LEU A C 1
ATOM 772 O O . LEU A 1 92 ? 10.594 -2.1 -21.359 1 96.44 92 LEU A O 1
ATOM 776 N N . ASN A 1 93 ? 9.797 -3.92 -20.281 1 95.38 93 ASN A N 1
ATOM 777 C CA . ASN A 1 93 ? 8.516 -3.262 -20.031 1 95.38 93 ASN A CA 1
ATOM 778 C C . ASN A 1 93 ? 8.68 -2.021 -19.156 1 95.38 93 ASN A C 1
ATOM 780 O O . ASN A 1 93 ? 8.031 -1 -19.391 1 95.38 93 ASN A O 1
ATOM 784 N N . MET A 1 94 ? 9.469 -2.1 -18.172 1 97.25 94 MET A N 1
ATOM 785 C CA . MET A 1 94 ? 9.727 -0.955 -17.312 1 97.25 94 MET A CA 1
ATOM 786 C C . MET A 1 94 ? 10.398 0.172 -18.078 1 97.25 94 MET A C 1
ATOM 788 O O . MET A 1 94 ? 10.062 1.343 -17.906 1 97.25 94 MET A O 1
ATOM 792 N N . LEU A 1 95 ? 11.375 -0.185 -18.906 1 97 95 LEU A N 1
ATOM 793 C CA . LEU A 1 95 ? 12.047 0.811 -19.734 1 97 95 LEU A CA 1
ATOM 794 C C . LEU A 1 95 ? 11.062 1.513 -20.656 1 97 95 LEU A C 1
ATOM 796 O O . LEU A 1 95 ? 11.133 2.729 -20.844 1 97 95 LEU A O 1
ATOM 800 N N . LYS A 1 96 ? 10.148 0.786 -21.172 1 94.56 96 LYS A N 1
ATOM 801 C CA . LYS A 1 96 ? 9.133 1.326 -22.078 1 94.56 96 LYS A CA 1
ATOM 802 C C . LYS A 1 96 ? 8.234 2.328 -21.359 1 94.56 96 LYS A C 1
ATOM 804 O O . LYS A 1 96 ? 7.859 3.354 -21.922 1 94.56 96 LYS A O 1
ATOM 809 N N . GLY A 1 97 ? 7.883 1.99 -20.125 1 96.31 97 GLY A N 1
ATOM 810 C CA . GLY A 1 97 ? 6.875 2.77 -19.422 1 96.31 97 GLY A CA 1
ATOM 811 C C . GLY A 1 97 ? 7.465 3.871 -18.562 1 96.31 97 GLY A C 1
ATOM 812 O O . GLY A 1 97 ? 6.762 4.809 -18.188 1 96.31 97 GLY A O 1
ATOM 813 N N . LEU A 1 98 ? 8.719 3.859 -18.266 1 97.81 98 LEU A N 1
ATOM 814 C CA . LEU A 1 98 ? 9.32 4.637 -17.188 1 97.81 98 LEU A CA 1
ATOM 815 C C . LEU A 1 98 ? 9.148 6.129 -17.422 1 97.81 98 LEU A C 1
ATOM 817 O O . LEU A 1 98 ? 8.797 6.875 -16.516 1 97.81 98 LEU A O 1
ATOM 821 N N . LYS A 1 99 ? 9.359 6.605 -18.656 1 97.38 99 LYS A N 1
ATOM 822 C CA . LYS A 1 99 ? 9.242 8.023 -18.984 1 97.38 99 LYS A CA 1
ATOM 823 C C . LYS A 1 99 ? 7.852 8.547 -18.625 1 97.38 99 LYS A C 1
ATOM 825 O O . LYS A 1 99 ? 7.715 9.664 -18.109 1 97.38 99 LYS A O 1
ATOM 830 N N . LYS A 1 100 ? 6.891 7.75 -18.922 1 97.38 100 LYS A N 1
ATOM 831 C CA . LYS A 1 100 ? 5.516 8.133 -18.625 1 97.38 100 LYS A CA 1
ATOM 832 C C . LYS A 1 100 ? 5.238 8.047 -17.125 1 97.38 100 LYS A C 1
ATOM 834 O O . LYS A 1 100 ? 4.57 8.914 -16.562 1 97.38 100 LYS A O 1
ATOM 839 N N . TRP A 1 101 ? 5.719 7.047 -16.469 1 97.75 101 TRP A N 1
ATOM 840 C CA . TRP A 1 101 ? 5.383 6.746 -15.086 1 97.75 101 TRP A CA 1
ATOM 841 C C . TRP A 1 101 ? 5.977 7.789 -14.141 1 97.75 101 TRP A C 1
ATOM 843 O O . TRP A 1 101 ? 5.398 8.086 -13.094 1 97.75 101 TRP A O 1
ATOM 853 N N . VAL A 1 102 ? 7.102 8.352 -14.477 1 97.75 102 VAL A N 1
ATOM 854 C CA . VAL A 1 102 ? 7.805 9.266 -13.586 1 97.75 102 VAL A CA 1
ATOM 855 C C . VAL A 1 102 ? 7.184 10.656 -13.672 1 97.75 102 VAL A C 1
ATOM 857 O O . VAL A 1 102 ? 7.438 11.516 -12.812 1 97.75 102 VAL A O 1
ATOM 860 N N . LYS A 1 103 ? 6.41 10.938 -14.719 1 97.31 103 LYS A N 1
ATOM 861 C CA . LYS A 1 103 ? 5.832 12.266 -14.914 1 97.31 103 LYS A CA 1
ATOM 862 C C . LYS A 1 103 ? 4.82 12.594 -13.82 1 97.31 103 LYS A C 1
ATOM 864 O O . LYS A 1 103 ? 3.969 11.766 -13.492 1 97.31 103 LYS A O 1
ATOM 869 N N . PRO A 1 104 ? 4.914 13.805 -13.234 1 96.81 104 PRO A N 1
ATOM 870 C CA . PRO A 1 104 ? 3.881 14.219 -12.281 1 96.81 104 PRO A CA 1
ATOM 871 C C . PRO A 1 104 ? 2.48 14.211 -12.891 1 96.81 104 PRO A C 1
ATOM 873 O O . PRO A 1 104 ? 2.309 14.586 -14.055 1 96.81 104 PRO A O 1
ATOM 876 N N . GLU A 1 105 ? 1.555 13.766 -12.141 1 96.56 105 GLU A N 1
ATOM 877 C CA . GLU A 1 105 ? 0.16 13.75 -12.57 1 96.56 105 GLU A CA 1
ATOM 878 C C . GLU A 1 105 ? -0.584 14.992 -12.07 1 96.56 105 GLU A C 1
ATOM 880 O O . GLU A 1 105 ? -0.587 15.281 -10.875 1 96.56 105 GLU A O 1
ATOM 885 N N . LYS A 1 106 ? -1.217 15.688 -12.977 1 95.19 106 LYS A N 1
ATOM 886 C CA . LYS A 1 106 ? -2.002 16.859 -12.586 1 95.19 106 LYS A CA 1
ATOM 887 C C . LYS A 1 106 ? -3.312 16.438 -11.922 1 95.19 106 LYS A C 1
ATOM 889 O O . LYS A 1 106 ? -3.951 15.477 -12.352 1 95.19 106 LYS A O 1
ATOM 894 N N . VAL A 1 107 ? -3.641 17.047 -10.898 1 92.69 107 VAL A N 1
ATOM 895 C CA . VAL A 1 107 ? -4.918 16.859 -10.219 1 92.69 107 VAL A CA 1
ATOM 896 C C . VAL A 1 107 ? -5.773 18.109 -10.383 1 92.69 107 VAL A C 1
ATOM 898 O O . VAL A 1 107 ? -5.312 19.219 -10.109 1 92.69 107 VAL A O 1
ATOM 901 N N . ALA A 1 108 ? -6.949 17.828 -10.805 1 85.88 108 ALA A N 1
ATOM 902 C CA . ALA A 1 108 ? -7.879 18.938 -10.914 1 85.88 108 ALA A CA 1
ATOM 903 C C . ALA A 1 108 ? -8.812 19 -9.711 1 85.88 108 ALA A C 1
ATOM 905 O O . ALA A 1 108 ? -9.359 17.984 -9.289 1 85.88 108 ALA A O 1
ATOM 906 N N . ASP A 1 109 ? -8.82 20.047 -9.055 1 8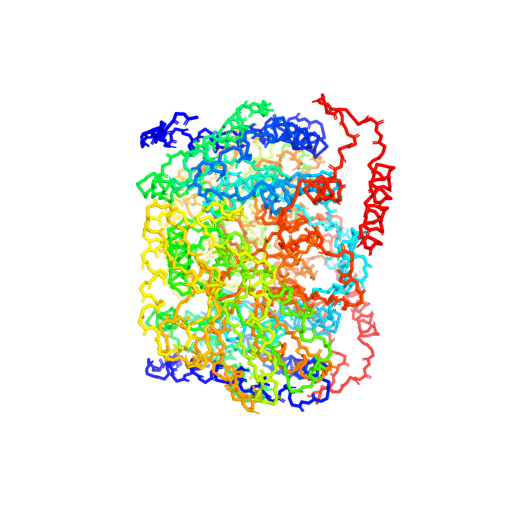4.62 109 ASP A N 1
ATOM 907 C CA . ASP A 1 109 ? -9.781 20.391 -8.016 1 84.62 109 ASP A CA 1
ATOM 908 C C . ASP A 1 109 ? -10.344 21.797 -8.227 1 84.62 109 ASP A C 1
ATOM 910 O O . ASP A 1 109 ? -9.641 22.797 -8.047 1 84.62 109 ASP A O 1
ATOM 914 N N . ASN A 1 110 ? -11.57 21.828 -8.531 1 76.25 110 ASN A N 1
ATOM 915 C CA . ASN A 1 110 ? -12.172 23.094 -8.93 1 76.25 110 ASN A CA 1
ATOM 916 C C . ASN A 1 110 ? -12.859 23.781 -7.754 1 76.25 110 ASN A C 1
ATOM 918 O O . ASN A 1 110 ? -13.562 24.781 -7.934 1 76.25 110 ASN A O 1
ATOM 922 N N . SER A 1 111 ? -12.625 23.203 -6.613 1 78.81 111 SER A N 1
ATOM 923 C CA . SER A 1 111 ? -13.164 23.906 -5.453 1 78.81 111 SER A CA 1
ATOM 924 C C . SER A 1 111 ? -12.43 25.219 -5.207 1 78.81 111 SER A C 1
ATOM 926 O O . SER A 1 111 ? -11.266 25.359 -5.574 1 78.81 111 SER A O 1
ATOM 928 N N . PRO A 1 112 ? -12.977 26.141 -4.617 1 74.75 112 PRO A N 1
ATOM 929 C CA . PRO A 1 112 ? -12.508 27.531 -4.559 1 74.75 112 PRO A CA 1
ATOM 930 C C . PRO A 1 112 ? -11.109 27.656 -3.975 1 74.75 112 PRO A C 1
ATOM 932 O O . PRO A 1 112 ? -10.258 28.359 -4.535 1 74.75 112 PRO A O 1
ATOM 935 N N . PRO A 1 113 ? -10.859 27.016 -2.924 1 78.12 113 PRO A N 1
ATOM 936 C CA . PRO A 1 113 ? -9.516 27.219 -2.367 1 78.12 113 PRO A CA 1
ATOM 937 C C . PRO A 1 113 ? -8.414 26.688 -3.279 1 78.12 113 PRO A C 1
ATOM 939 O O . PRO A 1 113 ? -7.242 27.016 -3.098 1 78.12 113 PRO A O 1
ATOM 942 N N . PHE A 1 114 ? -8.781 25.891 -4.289 1 84.12 114 PHE A N 1
ATOM 943 C CA . PHE A 1 114 ? -7.766 25.188 -5.051 1 84.12 114 PHE A CA 1
ATOM 944 C C . PHE A 1 114 ? -7.828 25.562 -6.527 1 84.12 114 PHE A C 1
ATOM 946 O O . PHE A 1 114 ? -6.93 25.234 -7.301 1 84.12 114 PHE A O 1
ATOM 953 N N . MET A 1 115 ? -8.828 26.219 -6.934 1 80.94 115 MET A N 1
ATOM 954 C CA . MET A 1 115 ? -9.133 26.422 -8.344 1 80.94 115 MET A CA 1
ATOM 955 C C . MET A 1 115 ? -8.023 27.219 -9.031 1 80.94 115 MET A C 1
ATOM 957 O O . MET A 1 115 ? -7.816 27.078 -10.242 1 80.94 115 MET A O 1
ATOM 961 N N . PHE A 1 116 ? -7.273 28 -8.297 1 84.75 116 PHE A N 1
ATOM 962 C CA . PHE A 1 116 ? -6.23 28.797 -8.93 1 84.75 116 PHE A CA 1
ATOM 963 C C . PHE A 1 116 ? -4.852 28.234 -8.625 1 84.75 116 PHE A C 1
ATOM 965 O O . PHE A 1 116 ? -3.84 28.75 -9.109 1 84.75 116 PHE A O 1
ATOM 972 N N . GLY A 1 117 ? -4.781 27.266 -7.797 1 90.75 117 GLY A N 1
ATOM 973 C CA . GLY A 1 117 ? -3.512 26.641 -7.457 1 90.75 117 GLY A CA 1
ATOM 974 C C . GLY A 1 117 ? -3.115 25.547 -8.43 1 90.75 117 GLY A C 1
ATOM 975 O O . GLY A 1 117 ? -3.883 25.188 -9.328 1 90.75 117 GLY A O 1
ATOM 976 N N . LYS A 1 118 ? -1.867 25.172 -8.336 1 94.69 118 LYS A N 1
ATOM 977 C CA . LYS A 1 118 ? -1.362 24.047 -9.102 1 94.69 118 LYS A CA 1
ATOM 978 C C . LYS A 1 118 ? -1.161 22.828 -8.211 1 94.69 118 LYS A C 1
ATOM 980 O O . LYS A 1 118 ? -0.467 22.891 -7.195 1 94.69 118 LYS A O 1
ATOM 985 N N . ILE A 1 119 ? -1.834 21.781 -8.547 1 96.25 119 ILE A N 1
ATOM 986 C CA . ILE A 1 119 ? -1.763 20.531 -7.789 1 96.25 119 ILE A CA 1
ATOM 987 C C . ILE A 1 119 ? -1.198 19.422 -8.672 1 96.25 119 ILE A C 1
ATOM 989 O O . ILE A 1 119 ? -1.724 19.156 -9.75 1 96.25 119 ILE A O 1
ATOM 993 N N . VAL A 1 120 ? -0.159 18.797 -8.219 1 96.94 120 VAL A N 1
ATOM 994 C CA . VAL A 1 120 ? 0.358 17.641 -8.93 1 96.94 120 VAL A CA 1
ATOM 995 C C . VAL A 1 120 ? 0.658 16.516 -7.938 1 96.94 120 VAL A C 1
ATOM 997 O O . VAL A 1 120 ? 0.842 16.766 -6.746 1 96.94 120 VAL A O 1
ATOM 1000 N N . ILE A 1 121 ? 0.606 15.305 -8.367 1 97.75 121 ILE A N 1
ATOM 1001 C CA . ILE A 1 121 ? 1.089 14.133 -7.641 1 97.75 121 ILE A CA 1
ATOM 1002 C C . ILE A 1 121 ? 2.43 13.68 -8.219 1 97.75 121 ILE A C 1
ATOM 1004 O O . ILE A 1 121 ? 2.506 13.258 -9.375 1 97.75 121 ILE A O 1
ATOM 1008 N N . GLU A 1 122 ? 3.449 13.812 -7.465 1 97.75 122 GLU A N 1
ATOM 1009 C CA . GLU A 1 122 ? 4.777 13.336 -7.852 1 97.75 122 GLU A CA 1
ATOM 1010 C C . GLU A 1 122 ? 5.02 11.914 -7.352 1 97.75 122 GLU A C 1
ATOM 1012 O O . GLU A 1 122 ? 4.395 11.477 -6.383 1 97.75 122 GLU A O 1
ATOM 1017 N N . LYS A 1 123 ? 5.867 11.258 -8.086 1 98.12 123 LYS A N 1
ATOM 1018 C CA . LYS A 1 123 ? 6.344 9.945 -7.645 1 98.12 123 LYS A CA 1
ATOM 1019 C C . LYS A 1 123 ? 7.754 10.039 -7.074 1 98.12 123 LYS A C 1
ATOM 1021 O O . LYS A 1 123 ? 8.734 9.945 -7.809 1 98.12 123 LYS A O 1
ATOM 1026 N N . ALA A 1 124 ? 7.84 10.141 -5.781 1 97.81 124 ALA A N 1
ATOM 1027 C CA . ALA A 1 124 ? 9.125 10.336 -5.113 1 97.81 124 ALA A CA 1
ATOM 1028 C C . ALA A 1 124 ? 9.773 8.992 -4.766 1 97.81 124 ALA A C 1
ATOM 1030 O O . ALA A 1 124 ? 9.094 8.07 -4.32 1 97.81 124 ALA A O 1
ATOM 1031 N N . SER A 1 125 ? 11.102 8.906 -5.074 1 98.19 125 SER A N 1
ATOM 1032 C CA . SER A 1 125 ? 11.82 7.719 -4.629 1 98.19 125 SER A CA 1
ATOM 1033 C C . SER A 1 125 ? 11.766 7.57 -3.111 1 98.19 125 SER A C 1
ATOM 1035 O O . SER A 1 125 ? 11.555 8.547 -2.395 1 98.19 125 SER A O 1
ATOM 1037 N N . LEU A 1 126 ? 11.969 6.383 -2.623 1 98.56 126 LEU A N 1
ATOM 1038 C CA . LEU A 1 126 ? 11.797 6.086 -1.206 1 98.56 126 LEU A CA 1
ATOM 1039 C C . LEU A 1 126 ? 13.117 6.23 -0.456 1 98.56 126 LEU A C 1
ATOM 1041 O O . LEU A 1 126 ? 13.148 6.77 0.651 1 98.56 126 LEU A O 1
ATOM 1045 N N . GLY A 1 127 ? 14.18 5.695 -0.918 1 98.5 127 GLY A N 1
ATOM 1046 C CA . GLY A 1 127 ? 15.477 5.637 -0.259 1 98.5 127 GLY A CA 1
ATOM 1047 C C . GLY A 1 127 ? 16.266 4.395 -0.613 1 98.5 127 GLY A C 1
ATOM 1048 O O . GLY A 1 127 ? 16.453 4.082 -1.791 1 98.5 127 GLY A O 1
ATOM 1049 N N . SER A 1 128 ? 16.812 3.713 0.389 1 98.75 128 SER A N 1
ATOM 1050 C CA . SER A 1 128 ? 17.422 2.398 0.246 1 98.75 128 SER A CA 1
ATOM 1051 C C . SER A 1 128 ? 16.438 1.285 0.579 1 98.75 128 SER A C 1
ATOM 1053 O O . SER A 1 128 ? 15.742 1.348 1.594 1 98.75 128 SER A O 1
ATOM 1055 N N . VAL A 1 129 ? 16.344 0.266 -0.305 1 98.88 129 VAL A N 1
ATOM 1056 C CA . VAL A 1 129 ? 15.32 -0.763 -0.112 1 98.88 129 VAL A CA 1
ATOM 1057 C C . VAL A 1 129 ? 15.984 -2.137 -0.038 1 98.88 129 VAL A C 1
ATOM 1059 O O . VAL A 1 129 ? 17.109 -2.312 -0.497 1 98.88 129 VAL A O 1
ATOM 1062 N N . LEU A 1 130 ? 15.305 -3.072 0.609 1 98.94 130 LEU A N 1
ATOM 1063 C CA . LEU A 1 130 ? 15.75 -4.453 0.747 1 98.94 130 LEU A CA 1
ATOM 1064 C C . LEU A 1 130 ? 14.859 -5.398 -0.052 1 98.94 130 LEU A C 1
ATOM 1066 O O . LEU A 1 130 ? 13.633 -5.336 0.056 1 98.94 130 LEU A O 1
ATOM 1070 N N . VAL A 1 131 ? 15.445 -6.215 -0.905 1 98.94 131 VAL A N 1
ATOM 1071 C CA . VAL A 1 131 ? 14.758 -7.273 -1.636 1 98.94 131 VAL A CA 1
ATOM 1072 C C . VAL A 1 131 ? 15.242 -8.633 -1.149 1 98.94 131 VAL A C 1
ATOM 1074 O O . VAL A 1 131 ? 16.438 -8.93 -1.197 1 98.94 131 VAL A O 1
ATOM 1077 N N . ILE A 1 132 ? 14.359 -9.43 -0.636 1 98.94 132 ILE A N 1
ATOM 1078 C CA . ILE A 1 132 ? 14.648 -10.805 -0.225 1 98.94 132 ILE A CA 1
ATOM 1079 C C . ILE A 1 132 ? 13.922 -11.781 -1.146 1 98.94 132 ILE A C 1
ATOM 1081 O O . ILE A 1 132 ? 12.688 -11.797 -1.196 1 98.94 132 ILE A O 1
ATOM 1085 N N . SER A 1 133 ? 14.672 -12.578 -1.854 1 98.44 133 SER A N 1
ATOM 1086 C CA . SER A 1 133 ? 14.086 -13.398 -2.908 1 98.44 133 SER A CA 1
ATOM 1087 C C . SER A 1 133 ? 13.984 -14.859 -2.482 1 98.44 133 SER A C 1
ATOM 1089 O O . SER A 1 133 ? 14.773 -15.32 -1.653 1 98.44 133 SER A O 1
ATOM 1091 N N . PRO A 1 134 ? 13.062 -15.625 -2.977 1 98.38 134 PRO A N 1
ATOM 1092 C CA . PRO A 1 134 ? 12.883 -17.047 -2.688 1 98.38 134 PRO A CA 1
ATOM 1093 C C . PRO A 1 134 ? 13.734 -17.953 -3.582 1 98.38 134 PRO A C 1
ATOM 1095 O O . PRO A 1 134 ? 14.445 -17.453 -4.461 1 98.38 134 PRO A O 1
ATOM 1098 N N . PHE A 1 135 ? 13.625 -19.266 -3.426 1 98.31 135 PHE A N 1
ATOM 1099 C CA . PHE A 1 135 ? 14.492 -20.203 -4.129 1 98.31 135 PHE A CA 1
ATOM 1100 C C . PHE A 1 135 ? 13.859 -20.641 -5.449 1 98.31 135 PHE A C 1
ATOM 1102 O O . PHE A 1 135 ? 14.555 -21.141 -6.336 1 98.31 135 PHE A O 1
ATOM 1109 N N . ASN A 1 136 ? 12.555 -20.484 -5.562 1 97.88 136 ASN A N 1
ATOM 1110 C CA . ASN A 1 136 ? 11.883 -21.266 -6.586 1 97.88 136 ASN A CA 1
ATOM 1111 C C . ASN A 1 136 ? 12.008 -20.641 -7.965 1 97.88 136 ASN A C 1
ATOM 1113 O O . ASN A 1 136 ? 11.961 -21.328 -8.984 1 97.88 136 ASN A O 1
ATOM 1117 N N . PHE A 1 137 ? 12.047 -19.391 -8.07 1 98.25 137 PHE A N 1
ATOM 1118 C CA . PHE A 1 137 ? 12.453 -18.609 -9.234 1 98.25 137 PHE A CA 1
ATOM 1119 C C . PHE A 1 137 ? 13.508 -17.578 -8.852 1 98.25 137 PHE A C 1
ATOM 1121 O O . PHE A 1 137 ? 13.266 -16.375 -8.922 1 98.25 137 PHE A O 1
ATOM 1128 N N . PRO A 1 138 ? 14.664 -18.062 -8.523 1 98.25 138 PRO A N 1
ATOM 1129 C CA . PRO A 1 138 ? 15.625 -17.297 -7.723 1 98.25 138 PRO A CA 1
ATOM 1130 C C . PRO A 1 138 ? 16.203 -16.109 -8.484 1 98.25 138 PRO A C 1
ATOM 1132 O O . PRO A 1 138 ? 16.609 -15.117 -7.875 1 98.25 138 PRO A O 1
ATOM 1135 N N . VAL A 1 139 ? 16.281 -16.156 -9.797 1 98.56 139 VAL A N 1
ATOM 1136 C CA . VAL A 1 139 ? 16.891 -15.07 -10.562 1 98.56 139 VAL A CA 1
ATOM 1137 C C . VAL A 1 139 ? 15.836 -14 -10.859 1 98.56 139 VAL A C 1
ATOM 1139 O O . VAL A 1 139 ? 16.031 -12.828 -10.531 1 98.56 139 VAL A O 1
ATOM 1142 N N . MET A 1 140 ? 14.719 -14.469 -11.344 1 98.25 140 MET A N 1
ATOM 1143 C CA . MET A 1 140 ? 13.656 -13.547 -11.727 1 98.25 140 MET A CA 1
ATOM 1144 C C . MET A 1 140 ? 13.062 -12.852 -10.508 1 98.25 140 MET A C 1
ATOM 1146 O O . MET A 1 140 ? 12.906 -11.633 -10.5 1 98.25 140 MET A O 1
ATOM 1150 N N . LEU A 1 141 ? 12.766 -13.617 -9.469 1 98.5 141 LEU A N 1
ATOM 1151 C CA . LEU A 1 141 ? 12.109 -13.047 -8.289 1 98.5 141 LEU A CA 1
ATOM 1152 C C . LEU A 1 141 ? 13.094 -12.219 -7.469 1 98.5 141 LEU A C 1
ATOM 1154 O O . LEU A 1 141 ? 12.688 -11.445 -6.605 1 98.5 141 LEU A O 1
ATOM 1158 N N . GLY A 1 142 ? 14.352 -12.359 -7.754 1 98.56 142 GLY A N 1
ATOM 1159 C CA . GLY A 1 142 ? 15.352 -11.484 -7.168 1 98.56 142 GLY A CA 1
ATOM 1160 C C . GLY A 1 142 ? 15.555 -10.203 -7.957 1 98.56 142 GLY A C 1
ATOM 1161 O O . GLY A 1 142 ? 15.484 -9.102 -7.395 1 98.56 142 GLY A O 1
ATOM 1162 N N . LEU A 1 143 ? 15.688 -10.32 -9.234 1 98.81 143 LEU A N 1
ATOM 1163 C CA . LEU A 1 143 ? 16.188 -9.203 -10.039 1 98.81 143 LEU A CA 1
ATOM 1164 C C . LEU A 1 143 ? 15.023 -8.359 -10.562 1 98.81 143 LEU A C 1
ATOM 1166 O O . LEU A 1 143 ? 15.203 -7.176 -10.859 1 98.81 143 LEU A O 1
ATOM 1170 N N . THR A 1 144 ? 13.82 -8.922 -10.695 1 98.62 144 THR A N 1
ATOM 1171 C CA . THR A 1 144 ? 12.695 -8.117 -11.141 1 98.62 144 THR A CA 1
ATOM 1172 C C . THR A 1 144 ? 12.383 -7.023 -10.117 1 98.62 144 THR A C 1
ATOM 1174 O O . THR A 1 144 ? 12.266 -5.848 -10.469 1 98.62 144 THR A O 1
ATOM 1177 N N . PRO A 1 145 ? 12.258 -7.371 -8.797 1 98.75 145 PRO A N 1
ATOM 1178 C CA . PRO A 1 145 ? 12.062 -6.301 -7.812 1 98.75 145 PRO A CA 1
ATOM 1179 C C . PRO A 1 145 ? 13.227 -5.32 -7.762 1 98.75 145 PRO A C 1
ATOM 1181 O O . PRO A 1 145 ? 13.031 -4.129 -7.527 1 98.75 145 PRO A O 1
ATOM 1184 N N . VAL A 1 146 ? 14.453 -5.836 -7.984 1 98.88 146 VAL A N 1
ATOM 1185 C CA . VAL A 1 146 ? 15.609 -4.953 -8.047 1 98.88 146 VAL A CA 1
ATOM 1186 C C . VAL A 1 146 ? 15.438 -3.947 -9.18 1 98.88 146 VAL A C 1
ATOM 1188 O O . VAL A 1 146 ? 15.656 -2.748 -8.992 1 98.88 146 VAL A O 1
ATOM 1191 N N . ALA A 1 147 ? 15.008 -4.426 -10.344 1 98.88 147 ALA A N 1
ATOM 1192 C CA . ALA A 1 147 ? 14.75 -3.547 -11.477 1 98.88 147 ALA A CA 1
ATOM 1193 C C . ALA A 1 147 ? 13.672 -2.52 -11.141 1 98.88 147 ALA A C 1
ATOM 1195 O O . ALA A 1 147 ? 13.789 -1.346 -11.5 1 98.88 147 ALA A O 1
ATOM 1196 N N . GLY A 1 148 ? 12.609 -2.998 -10.477 1 98.81 148 GLY A N 1
ATOM 1197 C CA . GLY A 1 148 ? 11.562 -2.086 -10.039 1 98.81 148 GLY A CA 1
ATOM 1198 C C . GLY A 1 148 ? 12.07 -1.009 -9.094 1 98.81 148 GLY A C 1
ATOM 1199 O O . GLY A 1 148 ? 11.664 0.151 -9.195 1 98.81 148 GLY A O 1
ATOM 1200 N N . ALA A 1 149 ? 12.938 -1.393 -8.18 1 98.88 149 ALA A N 1
ATOM 1201 C CA . ALA A 1 149 ? 13.516 -0.449 -7.227 1 98.88 149 ALA A CA 1
ATOM 1202 C C . ALA A 1 149 ? 14.383 0.586 -7.941 1 98.88 149 ALA A C 1
ATOM 1204 O O . ALA A 1 149 ? 14.32 1.778 -7.629 1 98.88 149 ALA A O 1
ATOM 1205 N N . ILE A 1 150 ? 15.188 0.135 -8.898 1 98.88 150 ILE A N 1
ATOM 1206 C CA . ILE A 1 150 ? 16 1.036 -9.703 1 98.88 150 ILE A CA 1
ATOM 1207 C C . ILE A 1 150 ? 15.102 1.988 -10.484 1 98.88 150 ILE A C 1
ATOM 1209 O O . ILE A 1 150 ? 15.344 3.197 -10.516 1 98.88 150 ILE A O 1
ATOM 1213 N N . ALA A 1 151 ? 14.039 1.421 -11.086 1 98.88 151 ALA A N 1
ATOM 1214 C CA . ALA A 1 151 ? 13.07 2.238 -11.812 1 98.88 151 ALA A CA 1
ATOM 1215 C C . ALA A 1 151 ? 12.469 3.311 -10.906 1 98.88 151 ALA A C 1
ATOM 1217 O O . ALA A 1 151 ? 12.203 4.43 -11.352 1 98.88 151 ALA A O 1
ATOM 1218 N N . GLY A 1 152 ? 12.25 2.996 -9.664 1 98.75 152 GLY A N 1
ATOM 1219 C CA . GLY A 1 152 ? 11.672 3.924 -8.703 1 98.75 152 GLY A CA 1
ATOM 1220 C C . GLY A 1 152 ? 12.68 4.918 -8.156 1 98.75 152 GLY A C 1
ATOM 1221 O O . GLY A 1 152 ? 12.32 5.797 -7.367 1 98.75 152 GLY A O 1
ATOM 1222 N N . GLY A 1 153 ? 13.953 4.77 -8.461 1 98.69 153 GLY A N 1
ATOM 1223 C CA . GLY A 1 153 ? 14.977 5.73 -8.086 1 98.69 153 GLY A CA 1
ATOM 1224 C C . GLY A 1 153 ? 15.656 5.391 -6.77 1 98.69 153 GLY A C 1
ATOM 1225 O O . GLY A 1 153 ? 16.188 6.27 -6.094 1 98.69 153 GLY A O 1
ATOM 1226 N N . ASN A 1 154 ? 15.648 4.152 -6.371 1 98.88 154 ASN A N 1
ATOM 1227 C CA . ASN A 1 154 ? 16.156 3.738 -5.066 1 98.88 154 ASN A CA 1
ATOM 1228 C C . ASN A 1 154 ? 17.5 3.027 -5.188 1 98.88 154 ASN A C 1
ATOM 1230 O O . ASN A 1 154 ? 17.844 2.518 -6.258 1 98.88 154 ASN A O 1
ATOM 1234 N N . SER A 1 155 ? 18.281 3.014 -4.113 1 98.88 155 SER A N 1
ATOM 1235 C CA . SER A 1 155 ? 19.359 2.033 -3.973 1 98.88 155 SER A CA 1
ATOM 1236 C C . SER A 1 155 ? 18.828 0.731 -3.371 1 98.88 155 SER A C 1
ATOM 1238 O O . SER A 1 155 ? 17.766 0.707 -2.76 1 98.88 155 SER A O 1
ATOM 1240 N N . VAL A 1 156 ? 19.594 -0.375 -3.566 1 98.81 156 VAL A N 1
ATOM 1241 C CA . VAL A 1 156 ? 18.984 -1.668 -3.279 1 98.81 156 VAL A CA 1
ATOM 1242 C C . VAL A 1 156 ? 20.016 -2.59 -2.623 1 98.81 156 VAL A C 1
ATOM 1244 O O . VAL A 1 156 ? 21.188 -2.59 -2.996 1 98.81 156 VAL A O 1
ATOM 1247 N N . ILE A 1 157 ? 19.594 -3.338 -1.685 1 98.88 157 ILE A N 1
ATOM 1248 C CA . ILE A 1 157 ? 20.281 -4.543 -1.227 1 98.88 157 ILE A CA 1
ATOM 1249 C C . ILE A 1 157 ? 19.453 -5.773 -1.587 1 98.88 157 ILE A C 1
ATOM 1251 O O . ILE A 1 157 ? 18.266 -5.844 -1.275 1 98.88 157 ILE A O 1
ATOM 1255 N N . LEU A 1 158 ? 20.062 -6.688 -2.287 1 98.88 158 LEU A N 1
ATOM 1256 C CA . LEU A 1 158 ? 19.438 -7.953 -2.648 1 98.88 158 LEU A CA 1
ATOM 1257 C C . LEU A 1 158 ? 19.984 -9.094 -1.79 1 98.88 158 LEU A C 1
ATOM 1259 O O . LEU A 1 158 ? 21.203 -9.242 -1.657 1 98.88 158 LEU A O 1
ATOM 1263 N N . LYS A 1 159 ? 19.156 -9.797 -1.175 1 98.88 159 LYS A N 1
ATOM 1264 C CA . LYS A 1 159 ? 19.484 -11.039 -0.479 1 98.88 159 LYS A CA 1
ATOM 1265 C C . LYS A 1 159 ? 18.875 -12.242 -1.185 1 98.88 159 LYS A C 1
ATOM 1267 O O . LYS A 1 159 ? 17.719 -12.609 -0.917 1 98.88 159 LYS A O 1
ATOM 1272 N N . PRO A 1 160 ? 19.609 -12.992 -2.029 1 98.62 160 PRO A N 1
ATOM 1273 C CA . PRO A 1 160 ? 19.109 -14.203 -2.682 1 98.62 160 PRO A CA 1
ATOM 1274 C C . PRO A 1 160 ? 18.938 -15.367 -1.71 1 98.62 160 PRO A C 1
ATOM 1276 O O . PRO A 1 160 ? 19.391 -15.297 -0.565 1 98.62 160 PRO A O 1
ATOM 1279 N N . SER A 1 161 ? 18.266 -16.359 -2.119 1 98.44 161 SER A N 1
ATOM 1280 C CA . SER A 1 161 ? 18.047 -17.531 -1.275 1 98.44 161 SER A CA 1
ATOM 1281 C C . SER A 1 161 ? 19.297 -18.406 -1.208 1 98.44 161 SER A C 1
ATOM 1283 O O . SER A 1 161 ? 19.922 -18.688 -2.232 1 98.44 161 SER A O 1
ATOM 1285 N N . GLU A 1 162 ? 19.656 -18.844 -0.014 1 97.81 162 GLU A N 1
ATOM 1286 C CA . GLU A 1 162 ? 20.797 -19.734 0.179 1 97.81 162 GLU A CA 1
ATOM 1287 C C . GLU A 1 162 ? 20.453 -21.172 -0.224 1 97.81 162 GLU A C 1
ATOM 1289 O O . GLU A 1 162 ? 21.344 -22 -0.378 1 97.81 162 GLU A O 1
ATOM 1294 N N . LEU A 1 163 ? 19.234 -21.438 -0.479 1 97.75 163 LEU A N 1
ATOM 1295 C CA . LEU A 1 163 ? 18.781 -22.781 -0.836 1 97.75 163 LEU A CA 1
ATOM 1296 C C . LEU A 1 163 ? 19.156 -23.109 -2.279 1 97.75 163 LEU A C 1
ATOM 1298 O O . LEU A 1 163 ? 19.125 -24.266 -2.682 1 97.75 163 LEU A O 1
ATOM 1302 N N . THR A 1 164 ? 19.406 -22.094 -3.057 1 98.12 164 THR A N 1
ATOM 1303 C CA . THR A 1 164 ? 19.875 -22.25 -4.426 1 98.12 164 THR A CA 1
ATOM 1304 C C . THR A 1 164 ? 21.219 -21.547 -4.625 1 98.12 164 THR A C 1
ATOM 1306 O O . THR A 1 164 ? 21.266 -20.484 -5.242 1 98.12 164 THR A O 1
ATOM 1309 N N . PRO A 1 165 ? 22.281 -22.156 -4.195 1 98.12 165 PRO A N 1
ATOM 1310 C CA . PRO A 1 165 ? 23.578 -21.484 -4.129 1 98.12 165 PRO A CA 1
ATOM 1311 C C . PRO A 1 165 ? 24.125 -21.109 -5.508 1 98.12 165 PRO A C 1
ATOM 1313 O O . PRO A 1 165 ? 24.766 -20.062 -5.664 1 98.12 165 PRO A O 1
ATOM 1316 N N . CYS A 1 166 ? 23.922 -21.938 -6.512 1 98.25 166 CYS A N 1
ATOM 1317 C CA . CYS A 1 166 ? 24.422 -21.609 -7.848 1 98.25 166 CYS A CA 1
ATOM 1318 C C . CYS A 1 166 ? 23.703 -20.391 -8.414 1 98.25 166 CYS A C 1
ATOM 1320 O O . CYS A 1 166 ? 24.344 -19.516 -8.992 1 98.25 166 CYS A O 1
ATOM 1322 N N . SER A 1 167 ? 22.406 -20.359 -8.219 1 98.25 167 SER A N 1
ATOM 1323 C CA . SER A 1 167 ? 21.625 -19.219 -8.68 1 98.25 167 SER A CA 1
ATOM 1324 C C . SER A 1 167 ? 21.984 -17.938 -7.91 1 98.25 167 SER A C 1
ATOM 1326 O O . SER A 1 167 ? 22.016 -16.859 -8.484 1 98.25 167 SER A O 1
ATOM 1328 N N . ALA A 1 168 ? 22.188 -18.078 -6.633 1 98.44 168 ALA A N 1
ATOM 1329 C CA . ALA A 1 168 ? 22.594 -16.938 -5.82 1 98.44 168 ALA A CA 1
ATOM 1330 C C . ALA A 1 168 ? 23.906 -16.344 -6.344 1 98.44 168 ALA A C 1
ATOM 1332 O O . ALA A 1 168 ? 24.031 -15.117 -6.422 1 98.44 168 ALA A O 1
ATOM 1333 N N . ARG A 1 169 ? 24.812 -17.172 -6.73 1 97.75 169 ARG A N 1
ATOM 1334 C CA . ARG A 1 169 ? 26.078 -16.734 -7.285 1 97.75 169 ARG A CA 1
ATOM 1335 C C . ARG A 1 169 ? 25.875 -16.031 -8.625 1 97.75 169 ARG A C 1
ATOM 1337 O O . ARG A 1 169 ? 26.562 -15.047 -8.93 1 97.75 169 ARG A O 1
ATOM 1344 N N . ILE A 1 170 ? 25 -16.578 -9.367 1 97.75 170 ILE A N 1
ATOM 1345 C CA . ILE A 1 170 ? 24.734 -16 -10.68 1 97.75 170 ILE A CA 1
ATOM 1346 C C . ILE A 1 170 ? 24.141 -14.609 -10.523 1 97.75 170 ILE A C 1
ATOM 1348 O O . ILE A 1 170 ? 24.453 -13.703 -11.297 1 97.75 170 ILE A O 1
ATOM 1352 N N . CYS A 1 171 ? 23.234 -14.422 -9.555 1 98.19 171 CYS A N 1
ATOM 1353 C CA . CYS A 1 171 ? 22.688 -13.094 -9.289 1 98.19 171 CYS A CA 1
ATOM 1354 C C . CYS A 1 171 ? 23.812 -12.102 -8.977 1 98.19 171 CYS A C 1
ATOM 1356 O O . CYS A 1 171 ? 23.812 -10.977 -9.484 1 98.19 171 CYS A O 1
ATOM 1358 N N . GLU A 1 172 ? 24.688 -12.516 -8.188 1 96.81 172 GLU A N 1
ATOM 1359 C CA . GLU A 1 172 ? 25.828 -11.68 -7.844 1 96.81 172 GLU A CA 1
ATOM 1360 C C . GLU A 1 172 ? 26.672 -11.359 -9.07 1 96.81 172 GLU A C 1
ATOM 1362 O O . GLU A 1 172 ? 27.109 -10.219 -9.258 1 96.81 172 GLU A O 1
ATOM 1367 N N . LYS A 1 173 ? 26.969 -12.367 -9.891 1 97.69 173 LYS A N 1
ATOM 1368 C CA . LYS A 1 173 ? 27.734 -12.203 -11.117 1 97.69 173 LYS A CA 1
ATOM 1369 C C . LYS A 1 173 ? 27.062 -11.211 -12.062 1 97.69 173 LYS A C 1
ATOM 1371 O O . LYS A 1 173 ? 27.719 -10.328 -12.617 1 97.69 173 LYS A O 1
ATOM 1376 N N . ILE A 1 174 ? 25.781 -11.352 -12.203 1 98.38 174 ILE A N 1
ATOM 1377 C CA . ILE A 1 174 ? 25.016 -10.492 -13.094 1 98.38 174 ILE A CA 1
ATOM 1378 C C . ILE A 1 174 ? 25.125 -9.039 -12.625 1 98.38 174 ILE A C 1
ATOM 1380 O O . ILE A 1 174 ? 25.391 -8.141 -13.43 1 98.38 174 ILE A O 1
ATOM 1384 N N . ILE A 1 175 ? 24.953 -8.812 -11.352 1 97.88 175 ILE A N 1
ATOM 1385 C CA . ILE A 1 175 ? 25.016 -7.461 -10.805 1 97.88 175 ILE A CA 1
ATOM 1386 C C . ILE A 1 175 ? 26.422 -6.895 -10.992 1 97.88 175 ILE A C 1
ATOM 1388 O O . ILE A 1 175 ? 26.578 -5.734 -11.375 1 97.88 175 ILE A O 1
ATOM 1392 N N . ARG A 1 176 ? 27.406 -7.691 -10.773 1 96.88 176 ARG A N 1
ATOM 1393 C CA . ARG A 1 176 ? 28.797 -7.262 -10.945 1 96.88 176 ARG A CA 1
ATOM 1394 C C . ARG A 1 176 ? 29.062 -6.898 -12.406 1 96.88 176 ARG A C 1
ATOM 1396 O O . ARG A 1 176 ? 29.672 -5.867 -12.688 1 96.88 176 ARG A O 1
ATOM 1403 N N . GLU A 1 177 ? 28.562 -7.668 -13.289 1 97.56 177 GLU A N 1
ATOM 1404 C CA . GLU A 1 177 ? 28.859 -7.508 -14.703 1 97.56 177 GLU A CA 1
ATOM 1405 C C . GLU A 1 177 ? 28.016 -6.406 -15.328 1 97.56 177 GLU A C 1
ATOM 1407 O O . GLU A 1 177 ? 28.328 -5.898 -16.406 1 97.56 177 GLU A O 1
ATOM 1412 N N . ALA A 1 178 ? 26.906 -6.105 -14.711 1 96.69 178 ALA A N 1
ATOM 1413 C CA . ALA A 1 178 ? 26.031 -5.066 -15.242 1 96.69 178 ALA A CA 1
ATOM 1414 C C . ALA A 1 178 ? 26.719 -3.705 -15.234 1 96.69 178 ALA A C 1
ATOM 1416 O O . ALA A 1 178 ? 26.297 -2.787 -15.945 1 96.69 178 ALA A O 1
ATOM 1417 N N . ASN A 1 179 ? 27.781 -3.541 -14.438 1 95.31 179 ASN A N 1
ATOM 1418 C CA . ASN A 1 179 ? 28.5 -2.275 -14.328 1 95.31 179 ASN A CA 1
ATOM 1419 C C . ASN A 1 179 ? 27.562 -1.124 -13.984 1 95.31 179 ASN A C 1
ATOM 1421 O O . ASN A 1 179 ? 27.547 -0.105 -14.68 1 95.31 179 ASN A O 1
ATOM 1425 N N . LEU A 1 180 ? 26.688 -1.415 -13.047 1 97.19 180 LEU A N 1
ATOM 1426 C CA . LEU A 1 180 ? 25.828 -0.364 -12.516 1 97.19 180 LEU A CA 1
ATOM 1427 C C . LEU A 1 180 ? 26.656 0.69 -11.781 1 97.19 180 LEU A C 1
ATOM 1429 O O . LEU A 1 180 ? 27.859 0.504 -11.562 1 97.19 180 LEU A O 1
ATOM 1433 N N . ASP A 1 181 ? 26.031 1.867 -11.508 1 95.19 181 ASP A N 1
ATOM 1434 C CA . ASP A 1 181 ? 26.688 2.885 -10.703 1 95.19 181 ASP A CA 1
ATOM 1435 C C . ASP A 1 181 ? 27.141 2.312 -9.359 1 95.19 181 ASP A C 1
ATOM 1437 O O . ASP A 1 181 ? 26.422 1.533 -8.734 1 95.19 181 ASP A O 1
ATOM 1441 N N . GLU A 1 182 ? 28.281 2.709 -8.938 1 94 182 GLU A N 1
ATOM 1442 C CA . GLU A 1 182 ? 28.922 2.105 -7.766 1 94 182 GLU A CA 1
ATOM 1443 C C . GLU A 1 182 ? 28.031 2.242 -6.531 1 94 182 GLU A C 1
ATOM 1445 O O . GLU A 1 182 ? 27.516 3.33 -6.242 1 94 182 GLU A O 1
ATOM 1450 N N . ASN A 1 183 ? 27.734 1.166 -5.84 1 95.88 183 ASN A N 1
ATOM 1451 C CA . ASN A 1 183 ? 27 1.091 -4.578 1 95.88 183 ASN A CA 1
ATOM 1452 C C . ASN A 1 183 ? 25.5 1.206 -4.789 1 95.88 183 ASN A C 1
ATOM 1454 O O . ASN A 1 183 ? 24.734 1.244 -3.824 1 95.88 183 ASN A O 1
ATOM 1458 N N . LEU A 1 184 ? 25.047 1.281 -6.074 1 98.56 184 LEU A N 1
ATOM 1459 C CA . LEU A 1 184 ? 23.609 1.335 -6.355 1 98.56 184 LEU A CA 1
ATOM 1460 C C . LEU A 1 184 ? 22.922 0.058 -5.891 1 98.56 184 LEU A C 1
ATOM 1462 O O . LEU A 1 184 ? 21.828 0.11 -5.336 1 98.56 184 LEU A O 1
ATOM 1466 N N . VAL A 1 185 ? 23.547 -1.08 -6.176 1 98.75 185 VAL A N 1
ATOM 1467 C CA . VAL A 1 185 ? 23.016 -2.381 -5.785 1 98.75 185 VAL A CA 1
ATOM 1468 C C . VAL A 1 185 ? 24.062 -3.152 -4.992 1 98.75 185 VAL A C 1
ATOM 1470 O O . VAL A 1 185 ? 25.188 -3.324 -5.457 1 98.75 185 VAL A O 1
ATOM 1473 N N . GLN A 1 186 ? 23.688 -3.543 -3.82 1 97.81 186 GLN A N 1
ATOM 1474 C CA . GLN A 1 186 ? 24.516 -4.434 -3.002 1 97.81 186 GLN A CA 1
ATOM 1475 C C . GLN A 1 186 ? 23.859 -5.809 -2.875 1 97.81 186 GLN A C 1
ATOM 1477 O O . GLN A 1 186 ? 22.641 -5.934 -2.914 1 97.81 186 GLN A O 1
ATOM 1482 N N . ILE A 1 187 ? 24.672 -6.824 -2.732 1 98.06 187 ILE A N 1
ATOM 1483 C CA . ILE A 1 187 ? 24.172 -8.18 -2.537 1 98.06 187 ILE A CA 1
ATOM 1484 C C . ILE A 1 187 ? 24.672 -8.734 -1.209 1 98.06 187 ILE A C 1
ATOM 1486 O O . ILE A 1 187 ? 25.844 -8.555 -0.865 1 98.06 187 ILE A O 1
ATOM 1490 N N . VAL A 1 188 ? 23.859 -9.305 -0.457 1 98.62 188 VAL A N 1
ATOM 1491 C CA . VAL A 1 188 ? 24.203 -10.016 0.771 1 98.62 188 VAL A CA 1
ATOM 1492 C C . VAL A 1 188 ? 23.844 -11.492 0.633 1 98.62 188 VAL A C 1
ATOM 1494 O O . VAL A 1 188 ? 22.672 -11.836 0.479 1 98.62 188 VAL A O 1
ATOM 1497 N N . GLN A 1 189 ? 24.859 -12.336 0.631 1 98.44 189 GLN A N 1
ATOM 1498 C CA . GLN A 1 189 ? 24.656 -13.781 0.631 1 98.44 189 GLN A CA 1
ATOM 1499 C C . GLN A 1 189 ? 24.562 -14.328 2.055 1 98.44 189 GLN A C 1
ATOM 1501 O O . GLN A 1 189 ? 25.281 -13.883 2.945 1 98.44 189 GLN A O 1
ATOM 1506 N N . GLY A 1 190 ? 23.625 -15.141 2.285 1 98 190 GLY A N 1
ATOM 1507 C CA . GLY A 1 190 ? 23.547 -15.711 3.619 1 98 190 GLY A CA 1
ATOM 1508 C C . GLY A 1 190 ? 22.219 -16.359 3.912 1 98 190 GLY A C 1
ATOM 1509 O O . GLY A 1 190 ? 21.359 -16.469 3.027 1 98 190 GLY A O 1
ATOM 1510 N N . ALA A 1 191 ? 22.109 -16.844 5.117 1 97.69 191 ALA A N 1
ATOM 1511 C CA . ALA A 1 191 ? 20.922 -17.531 5.617 1 97.69 191 ALA A CA 1
ATOM 1512 C C . ALA A 1 191 ? 20.25 -16.719 6.727 1 97.69 191 ALA A C 1
ATOM 1514 O O . ALA A 1 191 ? 20.031 -15.516 6.578 1 97.69 191 ALA A O 1
ATOM 1515 N N . VAL A 1 192 ? 19.828 -17.344 7.766 1 97.75 192 VAL A N 1
ATOM 1516 C CA . VAL A 1 192 ? 18.984 -16.734 8.797 1 97.75 192 VAL A CA 1
ATOM 1517 C C . VAL A 1 192 ? 19.75 -15.641 9.523 1 97.75 192 VAL A C 1
ATOM 1519 O O . VAL A 1 192 ? 19.25 -14.523 9.688 1 97.75 192 VAL A O 1
ATOM 1522 N N . PRO A 1 193 ? 21.094 -15.812 9.883 1 98 193 PRO A N 1
ATOM 1523 C CA . PRO A 1 193 ? 21.781 -14.758 10.609 1 98 193 PRO A CA 1
ATOM 1524 C C . PRO A 1 193 ? 21.953 -13.484 9.781 1 98 193 PRO A C 1
ATOM 1526 O O . PRO A 1 193 ? 21.766 -12.375 10.297 1 98 193 PRO A O 1
ATOM 1529 N N . GLU A 1 194 ? 22.406 -13.625 8.562 1 98.56 194 GLU A N 1
ATOM 1530 C CA . GLU A 1 194 ? 22.594 -12.477 7.676 1 98.56 194 GLU A CA 1
ATOM 1531 C C . GLU A 1 194 ? 21.281 -11.75 7.418 1 98.56 194 GLU A C 1
ATOM 1533 O O . GLU A 1 194 ? 21.234 -10.523 7.434 1 98.56 194 GLU A O 1
ATOM 1538 N N . THR A 1 195 ? 20.188 -12.562 7.176 1 98.5 195 THR A N 1
ATOM 1539 C CA . THR A 1 195 ? 18.875 -11.984 6.945 1 98.5 195 THR A CA 1
ATOM 1540 C C . THR A 1 195 ? 18.391 -11.219 8.172 1 98.5 195 THR A C 1
ATOM 1542 O O . THR A 1 195 ? 17.828 -10.125 8.055 1 98.5 195 THR A O 1
ATOM 1545 N N . THR A 1 196 ? 18.594 -11.805 9.336 1 98.19 196 THR A N 1
ATOM 1546 C CA . THR A 1 196 ? 18.188 -11.18 10.594 1 98.19 196 THR A CA 1
ATOM 1547 C C . THR A 1 196 ? 18.906 -9.852 10.781 1 98.19 196 THR A C 1
ATOM 1549 O O . THR A 1 196 ? 18.281 -8.867 11.203 1 98.19 196 THR A O 1
ATOM 1552 N N . ARG A 1 197 ? 20.203 -9.828 10.469 1 97.94 197 ARG A N 1
ATOM 1553 C CA . ARG A 1 197 ? 20.969 -8.594 10.602 1 97.94 197 ARG A CA 1
ATOM 1554 C C . ARG A 1 197 ? 20.422 -7.508 9.68 1 97.94 197 ARG A C 1
ATOM 1556 O O . ARG A 1 197 ? 20.328 -6.344 10.078 1 97.94 197 ARG A O 1
ATOM 1563 N N . LEU A 1 198 ? 20.078 -7.844 8.469 1 98.62 198 LEU A N 1
ATOM 1564 C CA . LEU A 1 198 ? 19.484 -6.91 7.516 1 98.62 198 LEU A CA 1
ATOM 1565 C C . LEU A 1 198 ? 18.172 -6.34 8.055 1 98.62 198 LEU A C 1
ATOM 1567 O O . LEU A 1 198 ? 17.922 -5.137 7.957 1 98.62 198 LEU A O 1
ATOM 1571 N N . LEU A 1 199 ? 17.359 -7.188 8.664 1 98.38 199 LEU A N 1
ATOM 1572 C CA . LEU A 1 199 ? 16.016 -6.797 9.102 1 98.38 199 LEU A CA 1
ATOM 1573 C C . LEU A 1 199 ? 16.094 -5.934 10.359 1 98.38 199 LEU A C 1
ATOM 1575 O O . LEU A 1 199 ? 15.242 -5.07 10.57 1 98.38 199 LEU A O 1
ATOM 1579 N N . GLU A 1 200 ? 17.062 -6.074 11.125 1 96.81 200 GLU A N 1
ATOM 1580 C CA . GLU A 1 200 ? 17.141 -5.414 12.422 1 96.81 200 GLU A CA 1
ATOM 1581 C C . GLU A 1 200 ? 17.781 -4.035 12.305 1 96.81 200 GLU A C 1
ATOM 1583 O O . GLU A 1 200 ? 17.703 -3.227 13.227 1 96.81 200 GLU A O 1
ATOM 1588 N N . CYS A 1 201 ? 18.344 -3.721 11.141 1 95 201 CYS A N 1
ATOM 1589 C CA . CYS A 1 201 ? 19.078 -2.465 11.008 1 95 201 CYS A CA 1
ATOM 1590 C C . CYS A 1 201 ? 18.125 -1.273 11.07 1 95 201 CYS A C 1
ATOM 1592 O O . CYS A 1 201 ? 18.531 -0.175 11.461 1 95 201 CYS A O 1
ATOM 1594 N N . GLY A 1 202 ? 16.891 -1.443 10.641 1 94.12 202 GLY A N 1
ATOM 1595 C CA . GLY A 1 202 ? 15.883 -0.402 10.703 1 94.12 202 GLY A CA 1
ATOM 1596 C C . GLY A 1 202 ? 16.156 0.763 9.773 1 94.12 202 GLY A C 1
ATOM 1597 O O . GLY A 1 202 ? 15.711 1.884 10.023 1 94.12 202 GLY A O 1
ATOM 1598 N N . LYS A 1 203 ? 16.875 0.573 8.688 1 95.31 203 LYS A N 1
ATOM 1599 C CA . LYS A 1 203 ? 17.344 1.697 7.875 1 95.31 203 LYS A CA 1
ATOM 1600 C C . LYS A 1 203 ? 16.703 1.674 6.488 1 95.31 203 LYS A C 1
ATOM 1602 O O . LYS A 1 203 ? 16.859 2.615 5.711 1 95.31 203 LYS A O 1
ATOM 1607 N N . PHE A 1 204 ? 15.977 0.611 6.172 1 98.62 204 PHE A N 1
ATOM 1608 C CA . PHE A 1 204 ? 15.398 0.49 4.836 1 98.62 204 PHE A CA 1
ATOM 1609 C C . PHE A 1 204 ? 14.102 1.283 4.734 1 98.62 204 PHE A C 1
ATOM 1611 O O . PHE A 1 204 ? 13.328 1.338 5.688 1 98.62 204 PHE A O 1
ATOM 1618 N N . SER A 1 205 ? 13.914 1.869 3.584 1 98.62 205 SER A N 1
ATOM 1619 C CA . SER A 1 205 ? 12.695 2.627 3.312 1 98.62 205 SER A CA 1
ATOM 1620 C C . SER A 1 205 ? 11.57 1.715 2.84 1 98.62 205 SER A C 1
ATOM 1622 O O . SER A 1 205 ? 10.406 2.117 2.824 1 98.62 205 SER A O 1
ATOM 1624 N N . LYS A 1 206 ? 11.875 0.516 2.445 1 98.62 206 LYS A N 1
ATOM 1625 C CA . LYS A 1 206 ? 10.938 -0.519 2.012 1 98.62 206 LYS A CA 1
ATOM 1626 C C . LYS A 1 206 ? 11.594 -1.897 2.043 1 98.62 206 LYS A C 1
ATOM 1628 O O . LYS A 1 206 ? 12.789 -2.031 1.769 1 98.62 206 LYS A O 1
ATOM 1633 N N . ILE A 1 207 ? 10.836 -2.879 2.371 1 98.94 207 ILE A N 1
ATOM 1634 C CA . ILE A 1 207 ? 11.281 -4.262 2.271 1 98.94 207 ILE A CA 1
ATOM 1635 C C . ILE A 1 207 ? 10.344 -5.043 1.349 1 98.94 207 ILE A C 1
ATOM 1637 O O . ILE A 1 207 ? 9.125 -5.012 1.521 1 98.94 207 ILE A O 1
ATOM 1641 N N . PHE A 1 208 ? 10.867 -5.637 0.337 1 98.94 208 PHE A N 1
ATOM 1642 C CA . PHE A 1 208 ? 10.172 -6.539 -0.574 1 98.94 208 PHE A CA 1
ATOM 1643 C C . PHE A 1 208 ? 10.555 -7.988 -0.295 1 98.94 208 PHE A C 1
ATOM 1645 O O . PHE A 1 208 ? 11.703 -8.383 -0.507 1 98.94 208 PHE A O 1
ATOM 1652 N N . TYR A 1 209 ? 9.578 -8.727 0.157 1 98.88 209 TYR A N 1
ATOM 1653 C CA . TYR A 1 209 ? 9.836 -10.109 0.545 1 98.88 209 TYR A CA 1
ATOM 1654 C C . TYR A 1 209 ? 8.945 -11.07 -0.238 1 98.88 209 TYR A C 1
ATOM 1656 O O . TYR A 1 209 ? 7.73 -10.883 -0.314 1 98.88 209 TYR A O 1
ATOM 1664 N N . THR A 1 210 ? 9.516 -12.023 -0.808 1 98.69 210 THR A N 1
ATOM 1665 C CA . THR A 1 210 ? 8.797 -13.156 -1.388 1 98.69 210 THR A CA 1
ATOM 1666 C C . THR A 1 210 ? 9.172 -14.453 -0.679 1 98.69 210 THR A C 1
ATOM 1668 O O . THR A 1 210 ? 10.344 -14.805 -0.593 1 98.69 210 THR A O 1
ATOM 1671 N N . GLY A 1 211 ? 8.211 -15.133 -0.12 1 98 211 GLY A N 1
ATOM 1672 C CA . GLY A 1 211 ? 8.469 -16.375 0.592 1 98 211 GLY A CA 1
ATOM 1673 C C . GLY A 1 211 ? 7.254 -16.906 1.32 1 98 211 GLY A C 1
ATOM 1674 O O . GLY A 1 211 ? 6.121 -16.75 0.854 1 98 211 GLY A O 1
ATOM 1675 N N . SER A 1 212 ? 7.473 -17.609 2.43 1 97.31 212 SER A N 1
ATOM 1676 C CA . SER A 1 212 ? 6.379 -18.25 3.16 1 97.31 212 SER A CA 1
ATOM 1677 C C . SER A 1 212 ? 5.668 -17.25 4.07 1 97.31 212 SER A C 1
ATOM 1679 O O . SER A 1 212 ? 6.258 -16.25 4.48 1 97.31 212 SER A O 1
ATOM 1681 N N . PRO A 1 213 ? 4.379 -17.516 4.391 1 97.31 213 PRO A N 1
ATOM 1682 C CA . PRO A 1 213 ? 3.648 -16.656 5.324 1 97.31 213 PRO A CA 1
ATOM 1683 C C . PRO A 1 213 ? 4.324 -16.562 6.691 1 97.31 213 PRO A C 1
ATOM 1685 O O . PRO A 1 213 ? 4.383 -15.477 7.277 1 97.31 213 PRO A O 1
ATOM 1688 N N . ALA A 1 214 ? 4.848 -17.641 7.191 1 97.12 214 ALA A N 1
ATOM 1689 C CA . ALA A 1 214 ? 5.484 -17.641 8.508 1 97.12 214 ALA A CA 1
ATOM 1690 C C . ALA A 1 214 ? 6.656 -16.672 8.555 1 97.12 214 ALA A C 1
ATOM 1692 O O . ALA A 1 214 ? 6.762 -15.859 9.477 1 97.12 214 ALA A O 1
ATOM 1693 N N . VAL A 1 215 ? 7.535 -16.75 7.559 1 98.19 215 VAL A N 1
ATOM 1694 C CA . VAL A 1 215 ? 8.695 -15.867 7.523 1 98.19 215 VAL A CA 1
ATOM 1695 C C . VAL A 1 215 ? 8.242 -14.445 7.184 1 98.19 215 VAL A C 1
ATOM 1697 O O . VAL A 1 215 ? 8.805 -13.469 7.691 1 98.19 215 VAL A O 1
ATOM 1700 N N . GLY A 1 216 ? 7.195 -14.344 6.289 1 98.5 216 GLY A N 1
ATOM 1701 C CA . GLY A 1 216 ? 6.629 -13.031 6.008 1 98.5 216 GLY A CA 1
ATOM 1702 C C . GLY A 1 216 ? 6.191 -12.289 7.254 1 98.5 216 GLY A C 1
ATOM 1703 O O . GLY A 1 216 ? 6.406 -11.078 7.367 1 98.5 216 GLY A O 1
ATOM 1704 N N . SER A 1 217 ? 5.586 -13 8.195 1 98.44 217 SER A N 1
ATOM 1705 C CA . SER A 1 217 ? 5.168 -12.414 9.469 1 98.44 217 SER A CA 1
ATOM 1706 C C . SER A 1 217 ? 6.367 -11.922 10.266 1 98.44 217 SER A C 1
ATOM 1708 O O . SER A 1 217 ? 6.324 -10.844 10.859 1 98.44 217 SER A O 1
ATOM 1710 N N . ILE A 1 218 ? 7.422 -12.641 10.273 1 98.62 218 ILE A N 1
ATOM 1711 C CA . ILE A 1 218 ? 8.648 -12.273 10.977 1 98.62 218 ILE A CA 1
ATOM 1712 C C . ILE A 1 218 ? 9.234 -11 10.359 1 98.62 218 ILE A C 1
ATOM 1714 O O . ILE A 1 218 ? 9.617 -10.078 11.07 1 98.62 218 ILE A O 1
ATOM 1718 N N . VAL A 1 219 ? 9.312 -11 9.016 1 98.81 219 VAL A N 1
ATOM 1719 C CA . VAL A 1 219 ? 9.844 -9.852 8.289 1 98.81 219 VAL A CA 1
ATOM 1720 C C . VAL A 1 219 ? 9.023 -8.609 8.625 1 98.81 219 VAL A C 1
ATOM 1722 O O . VAL A 1 219 ? 9.586 -7.559 8.945 1 98.81 219 VAL A O 1
ATOM 1725 N N . ALA A 1 220 ? 7.711 -8.742 8.594 1 98.75 220 ALA A N 1
ATOM 1726 C CA . ALA A 1 220 ? 6.82 -7.621 8.867 1 98.75 220 ALA A CA 1
ATOM 1727 C C . ALA A 1 220 ? 6.977 -7.133 10.305 1 98.75 220 ALA A C 1
ATOM 1729 O O . ALA A 1 220 ? 6.922 -5.93 10.562 1 98.75 220 ALA A O 1
ATOM 1730 N N . GLU A 1 221 ? 7.098 -8.016 11.211 1 98.62 221 GLU A N 1
ATOM 1731 C CA . GLU A 1 221 ? 7.266 -7.652 12.609 1 98.62 221 GLU A CA 1
ATOM 1732 C C . GLU A 1 221 ? 8.531 -6.832 12.82 1 98.62 221 GLU A C 1
ATOM 1734 O O . GLU A 1 221 ? 8.523 -5.836 13.547 1 98.62 221 GLU A O 1
ATOM 1739 N N . LYS A 1 222 ? 9.633 -7.27 12.227 1 98.62 222 LYS A N 1
ATOM 1740 C CA . LYS A 1 222 ? 10.891 -6.531 12.328 1 98.62 222 LYS A CA 1
ATOM 1741 C C . LYS A 1 222 ? 10.789 -5.172 11.648 1 98.62 222 LYS A C 1
ATOM 1743 O O . LYS A 1 222 ? 11.289 -4.172 12.156 1 98.62 222 LYS A O 1
ATOM 1748 N N . ALA A 1 223 ? 10.164 -5.164 10.484 1 98.69 223 ALA A N 1
ATOM 1749 C CA . ALA A 1 223 ? 9.984 -3.928 9.727 1 98.69 223 ALA A CA 1
ATOM 1750 C C . ALA A 1 223 ? 9.164 -2.916 10.523 1 98.69 223 ALA A C 1
ATOM 1752 O O . ALA A 1 223 ? 9.398 -1.71 10.438 1 98.69 223 ALA A O 1
ATOM 1753 N N . ALA A 1 224 ? 8.18 -3.387 11.289 1 98.5 224 ALA A N 1
ATOM 1754 C CA . ALA A 1 224 ? 7.254 -2.551 12.047 1 98.5 224 ALA A CA 1
ATOM 1755 C C . ALA A 1 224 ? 8.008 -1.68 13.055 1 98.5 224 ALA A C 1
ATOM 1757 O O . ALA A 1 224 ? 7.598 -0.548 13.328 1 98.5 224 ALA A O 1
ATOM 1758 N N . LYS A 1 225 ? 9.086 -2.145 13.562 1 97.88 225 LYS A N 1
ATOM 1759 C CA . LYS A 1 225 ? 9.828 -1.441 14.602 1 97.88 225 LYS A CA 1
ATOM 1760 C C . LYS A 1 225 ? 10.375 -0.112 14.086 1 97.88 225 LYS A C 1
ATOM 1762 O O . LYS A 1 225 ? 10.508 0.848 14.844 1 97.88 225 LYS A O 1
ATOM 1767 N N . SER A 1 226 ? 10.695 -0.065 12.82 1 97.25 226 SER A N 1
ATOM 1768 C CA . SER A 1 226 ? 11.219 1.155 12.211 1 97.25 226 SER A CA 1
ATOM 1769 C C . SER A 1 226 ? 10.188 1.786 11.281 1 97.25 226 SER A C 1
ATOM 1771 O O . SER A 1 226 ? 10.531 2.627 10.445 1 97.25 226 SER A O 1
ATOM 1773 N N . LEU A 1 227 ? 8.945 1.293 11.375 1 97.88 227 LEU A N 1
ATOM 1774 C CA . LEU A 1 227 ? 7.855 1.804 10.547 1 97.88 227 LEU A CA 1
ATOM 1775 C C . LEU A 1 227 ? 8.188 1.658 9.062 1 97.88 227 LEU A C 1
ATOM 1777 O O . LEU A 1 227 ? 7.883 2.547 8.266 1 97.88 227 LEU A O 1
ATOM 1781 N N . THR A 1 228 ? 8.914 0.594 8.664 1 98.56 228 THR A N 1
ATOM 1782 C CA . THR A 1 228 ? 9.25 0.294 7.277 1 98.56 228 THR A CA 1
ATOM 1783 C C . THR A 1 228 ? 8.117 -0.483 6.602 1 98.56 228 THR A C 1
ATOM 1785 O O . THR A 1 228 ? 7.754 -1.57 7.051 1 98.56 228 THR A O 1
ATOM 1788 N N . PRO A 1 229 ? 7.508 0.072 5.574 1 98.56 229 PRO A N 1
ATOM 1789 C CA . PRO A 1 229 ? 6.484 -0.691 4.855 1 98.56 229 PRO A CA 1
ATOM 1790 C C . PRO A 1 229 ? 7.055 -1.906 4.129 1 98.56 229 PRO A C 1
ATOM 1792 O O . PRO A 1 229 ? 8.242 -1.928 3.793 1 98.56 229 PRO A O 1
ATOM 1795 N N . CYS A 1 230 ? 6.199 -2.896 3.865 1 98.75 230 CYS A N 1
ATOM 1796 C CA . CYS A 1 230 ? 6.613 -4.125 3.191 1 98.75 230 CYS A CA 1
ATOM 1797 C C . CYS A 1 230 ? 5.711 -4.422 2 1 98.75 230 CYS A C 1
ATOM 1799 O O . CYS A 1 230 ? 4.543 -4.023 1.985 1 98.75 230 CYS A O 1
ATOM 1801 N N . VAL A 1 231 ? 6.238 -4.977 0.979 1 98.81 231 VAL A N 1
ATOM 1802 C CA . VAL A 1 231 ? 5.512 -5.844 0.056 1 98.81 231 VAL A CA 1
ATOM 1803 C C . VAL A 1 231 ? 5.781 -7.309 0.4 1 98.81 231 VAL A C 1
ATOM 1805 O O . VAL A 1 231 ? 6.938 -7.738 0.448 1 98.81 231 VAL A O 1
ATOM 1808 N N . LEU A 1 232 ? 4.734 -7.996 0.693 1 98.81 232 LEU A N 1
ATOM 1809 C CA . LEU A 1 232 ? 4.84 -9.414 1.038 1 98.81 232 LEU A CA 1
ATOM 1810 C C . LEU A 1 232 ? 4.172 -10.281 -0.024 1 98.81 232 LEU A C 1
ATOM 1812 O O . LEU A 1 232 ? 2.943 -10.297 -0.133 1 98.81 232 LEU A O 1
ATOM 1816 N N . GLU A 1 233 ? 4.965 -10.875 -0.827 1 98.19 233 GLU A N 1
ATOM 1817 C CA . GLU A 1 233 ? 4.492 -11.898 -1.759 1 98.19 233 GLU A CA 1
ATOM 1818 C C . GLU A 1 233 ? 4.621 -13.289 -1.159 1 98.19 233 GLU A C 1
ATOM 1820 O O . GLU A 1 233 ? 5.715 -13.859 -1.123 1 98.19 233 GLU A O 1
ATOM 1825 N N . LEU A 1 234 ? 3.457 -13.812 -0.794 1 98.06 234 LEU A N 1
ATOM 1826 C CA . LEU A 1 234 ? 3.498 -15.047 -0.018 1 98.06 234 LEU A CA 1
ATOM 1827 C C . LEU A 1 234 ? 2.729 -16.156 -0.725 1 98.06 234 LEU A C 1
ATOM 1829 O O . LEU A 1 234 ? 2.131 -15.93 -1.778 1 98.06 234 LEU A O 1
ATOM 1833 N N . GLY A 1 235 ? 2.898 -17.312 -0.317 1 90.62 235 GLY A N 1
ATOM 1834 C CA . GLY A 1 235 ? 2.219 -18.438 -0.922 1 90.62 235 GLY A CA 1
ATOM 1835 C C . GLY A 1 235 ? 0.757 -18.547 -0.53 1 90.62 235 GLY A C 1
ATOM 1836 O O . GLY A 1 235 ? 0.28 -17.766 0.304 1 90.62 235 GLY A O 1
ATOM 1837 N N . GLY A 1 236 ? 0.064 -19.359 -1.254 1 86.38 236 GLY A N 1
ATOM 1838 C CA . GLY A 1 236 ? -1.33 -19.594 -0.913 1 86.38 236 GLY A CA 1
ATOM 1839 C C . GLY A 1 236 ? -1.812 -20.984 -1.288 1 86.38 236 GLY A C 1
ATOM 1840 O O . GLY A 1 236 ? -1.207 -21.641 -2.131 1 86.38 236 GLY A O 1
ATOM 1841 N N . LYS A 1 237 ? -2.752 -21.453 -0.64 1 95.94 237 LYS A N 1
ATOM 1842 C CA . LYS A 1 237 ? -3.455 -22.688 -0.931 1 95.94 237 LYS A CA 1
ATOM 1843 C C . LYS A 1 237 ? -4.535 -22.484 -1.986 1 95.94 237 LYS A C 1
ATOM 1845 O O . LYS A 1 237 ? -5.723 -22.422 -1.662 1 95.94 237 LYS A O 1
ATOM 1850 N N . SER A 1 238 ? -4.074 -22.375 -3.264 1 98.5 238 SER A N 1
ATOM 1851 C CA . SER A 1 238 ? -4.898 -21.891 -4.371 1 98.5 238 SER A CA 1
ATOM 1852 C C . SER A 1 238 ? -5.859 -22.984 -4.852 1 98.5 238 SER A C 1
ATOM 1854 O O . SER A 1 238 ? -5.434 -24.031 -5.309 1 98.5 238 SER A O 1
ATOM 1856 N N . PRO A 1 239 ? -7.133 -22.75 -4.879 1 98.81 239 PRO A N 1
ATOM 1857 C CA . PRO A 1 239 ? -8.125 -23.734 -5.316 1 98.81 239 PRO A CA 1
ATOM 1858 C C . PRO A 1 239 ? -8.383 -23.688 -6.82 1 98.81 239 PRO A C 1
ATOM 1860 O O . PRO A 1 239 ? -8.273 -22.625 -7.434 1 98.81 239 PRO A O 1
ATOM 1863 N N . VAL A 1 240 ? -8.695 -24.828 -7.379 1 98.88 240 VAL A N 1
ATOM 1864 C CA . VAL A 1 240 ? -9.273 -24.969 -8.711 1 98.88 240 VAL A CA 1
ATOM 1865 C C . VAL A 1 240 ? -10.719 -25.453 -8.594 1 98.88 240 VAL A C 1
ATOM 1867 O O . VAL A 1 240 ? -11.016 -26.375 -7.832 1 98.88 240 VAL A O 1
ATOM 1870 N N . TYR A 1 241 ? -11.602 -24.781 -9.328 1 98.88 241 TYR A N 1
ATOM 1871 C CA . TYR A 1 241 ? -13 -25.203 -9.344 1 98.88 241 TYR A CA 1
ATOM 1872 C C . TYR A 1 241 ? -13.383 -25.75 -10.711 1 98.88 241 TYR A C 1
ATOM 1874 O O . TYR A 1 241 ? -13.281 -25.062 -11.727 1 98.88 241 TYR A O 1
ATOM 1882 N N . ILE A 1 242 ? -13.75 -27.016 -10.773 1 98.94 242 ILE A N 1
ATOM 1883 C CA . ILE A 1 242 ? -14.5 -27.562 -11.898 1 98.94 242 ILE A CA 1
ATOM 1884 C C . ILE A 1 242 ? -15.977 -27.672 -11.531 1 98.94 242 ILE A C 1
ATOM 1886 O O . ILE A 1 242 ? -16.375 -28.547 -10.75 1 98.94 242 ILE A O 1
ATOM 1890 N N . THR A 1 243 ? -16.766 -26.781 -12.078 1 98.75 243 THR A N 1
ATOM 1891 C CA . THR A 1 243 ? -18.156 -26.688 -11.617 1 98.75 243 THR A CA 1
ATOM 1892 C C . THR A 1 243 ? -19.047 -27.672 -12.375 1 98.75 243 THR A C 1
ATOM 1894 O O . THR A 1 243 ? -18.609 -28.281 -13.352 1 98.75 243 THR A O 1
ATOM 1897 N N . GLU A 1 244 ? -20.312 -27.781 -11.914 1 98.31 244 GLU A N 1
ATOM 1898 C CA . GLU A 1 244 ? -21.328 -28.641 -12.508 1 98.31 244 GLU A CA 1
ATOM 1899 C C . GLU A 1 244 ? -21.594 -28.25 -13.969 1 98.31 244 GLU A C 1
ATOM 1901 O O . GLU A 1 244 ? -21.844 -29.125 -14.805 1 98.31 244 GLU A O 1
ATOM 1906 N N . ASN A 1 245 ? -21.422 -27 -14.281 1 98.19 245 ASN A N 1
ATOM 1907 C CA . ASN A 1 245 ? -21.828 -26.469 -15.578 1 98.19 245 ASN A CA 1
ATOM 1908 C C . ASN A 1 245 ? -20.656 -26.406 -16.5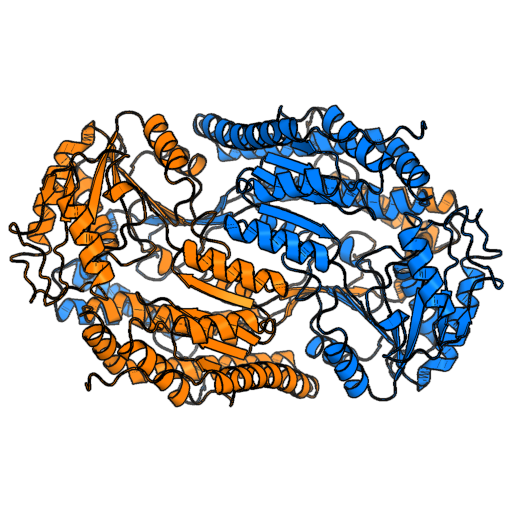47 1 98.19 245 ASN A C 1
ATOM 1910 O O . ASN A 1 245 ? -20.75 -25.781 -17.609 1 98.19 245 ASN A O 1
ATOM 1914 N N . PHE A 1 246 ? -19.594 -27.031 -16.219 1 98.44 246 PHE A N 1
ATOM 1915 C CA . PHE A 1 246 ? -18.438 -27.094 -17.109 1 98.44 246 PHE A CA 1
ATOM 1916 C C . PHE A 1 246 ? -18.594 -28.219 -18.125 1 98.44 246 PHE A C 1
ATOM 1918 O O . PHE A 1 246 ? -18.922 -29.359 -17.75 1 98.44 246 PHE A O 1
ATOM 1925 N N . SER A 1 247 ? -18.312 -28.016 -19.344 1 97.81 247 SER A N 1
ATOM 1926 C CA . SER A 1 247 ? -18.516 -29 -20.391 1 97.81 247 SER A CA 1
ATOM 1927 C C . SER A 1 247 ? -17.516 -30.141 -20.281 1 97.81 247 SER A C 1
ATOM 1929 O O . SER A 1 247 ? -16.312 -29.906 -20.141 1 97.81 247 SER A O 1
ATOM 1931 N N . ASN A 1 248 ? -18 -31.359 -20.438 1 97.31 248 ASN A N 1
ATOM 1932 C CA . ASN A 1 248 ? -17.125 -32.531 -20.422 1 97.31 248 ASN A CA 1
ATOM 1933 C C . ASN A 1 248 ? -16.125 -32.5 -21.578 1 97.31 248 ASN A C 1
ATOM 1935 O O . ASN A 1 248 ? -15.008 -33 -21.438 1 97.31 248 ASN A O 1
ATOM 1939 N N . MET A 1 249 ? -16.469 -31.859 -22.641 1 96.5 249 MET A N 1
ATOM 1940 C CA . MET A 1 249 ? -15.625 -31.797 -23.828 1 96.5 249 MET A CA 1
ATOM 1941 C C . MET A 1 249 ? -14.375 -30.953 -23.562 1 96.5 249 MET A C 1
ATOM 1943 O O . MET A 1 249 ? -13.375 -31.078 -24.281 1 96.5 249 MET A O 1
ATOM 1947 N N . LYS A 1 250 ? -14.43 -30.109 -22.594 1 97.75 250 LYS A N 1
ATOM 1948 C CA . LYS A 1 250 ? -13.336 -29.188 -22.297 1 97.75 250 LYS A CA 1
ATOM 1949 C C . LYS A 1 250 ? -12.438 -29.734 -21.203 1 97.75 250 LYS A C 1
ATOM 1951 O O . LYS A 1 250 ? -11.383 -29.156 -20.906 1 97.75 250 LYS A O 1
ATOM 1956 N N . ILE A 1 251 ? -12.766 -30.828 -20.594 1 98.44 251 ILE A N 1
ATOM 1957 C CA . ILE A 1 251 ? -12.102 -31.328 -19.391 1 98.44 251 ILE A CA 1
ATOM 1958 C C . ILE A 1 251 ? -10.648 -31.672 -19.703 1 98.44 251 ILE A C 1
ATOM 1960 O O . ILE A 1 251 ? -9.75 -31.375 -18.922 1 98.44 251 ILE A O 1
ATOM 1964 N N . GLU A 1 252 ? -10.398 -32.312 -20.812 1 97.62 252 GLU A N 1
ATOM 1965 C CA . GLU A 1 252 ? -9.031 -32.688 -21.141 1 97.62 252 GLU A CA 1
ATOM 1966 C C . GLU A 1 252 ? -8.133 -31.453 -21.25 1 97.62 252 GLU A C 1
ATOM 1968 O O . GLU A 1 252 ? -7.051 -31.406 -20.656 1 97.62 252 GLU A O 1
ATOM 1973 N N . THR A 1 253 ? -8.602 -30.438 -22.031 1 97.56 253 THR A N 1
ATOM 1974 C CA . THR A 1 253 ? -7.848 -29.188 -22.156 1 97.56 253 THR A CA 1
ATOM 1975 C C . THR A 1 253 ? -7.668 -28.531 -20.781 1 97.56 253 THR A C 1
ATOM 1977 O O . THR A 1 253 ? -6.586 -28.031 -20.469 1 97.56 253 THR A O 1
ATOM 1980 N N . ALA A 1 254 ? -8.719 -28.484 -20 1 98.56 254 ALA A N 1
ATOM 1981 C CA . ALA A 1 254 ? -8.648 -27.922 -18.656 1 98.56 254 ALA A CA 1
ATOM 1982 C C . ALA A 1 254 ? -7.551 -28.594 -17.828 1 98.56 254 ALA A C 1
ATOM 1984 O O . ALA A 1 254 ? -6.746 -27.922 -17.188 1 98.56 254 ALA A O 1
ATOM 1985 N N . LEU A 1 255 ? -7.496 -29.906 -17.875 1 98.69 255 LEU A N 1
ATOM 1986 C CA . LEU A 1 255 ? -6.531 -30.656 -17.078 1 98.69 255 LEU A CA 1
ATOM 1987 C C . LEU A 1 255 ? -5.113 -30.422 -17.594 1 98.69 255 LEU A C 1
ATOM 1989 O O . LEU A 1 255 ? -4.164 -30.375 -16.812 1 98.69 255 LEU A O 1
ATOM 1993 N N . LYS A 1 256 ? -4.945 -30.344 -18.953 1 97.75 256 LYS A N 1
ATOM 1994 C CA . LYS A 1 256 ? -3.637 -29.984 -19.484 1 97.75 256 LYS A CA 1
ATOM 1995 C C . LYS A 1 256 ? -3.158 -28.656 -18.922 1 97.75 256 LYS A C 1
ATOM 1997 O O . LYS A 1 256 ? -2.004 -28.531 -18.5 1 97.75 256 LYS A O 1
ATOM 2002 N N . ARG A 1 257 ? -4.035 -27.688 -18.875 1 98 257 ARG A N 1
ATOM 2003 C CA . ARG A 1 257 ? -3.713 -26.359 -18.375 1 98 257 ARG A CA 1
ATOM 2004 C C . ARG A 1 257 ? -3.459 -26.375 -16.875 1 98 257 ARG A C 1
ATOM 2006 O O . ARG A 1 257 ? -2.586 -25.672 -16.375 1 98 257 ARG A O 1
ATOM 2013 N N . ILE A 1 258 ? -4.215 -27.172 -16.109 1 98.75 258 ILE A N 1
ATOM 2014 C CA . ILE A 1 258 ? -4.027 -27.328 -14.672 1 98.75 258 ILE A CA 1
ATOM 2015 C C . ILE A 1 258 ? -2.688 -28.016 -14.398 1 98.75 258 ILE A C 1
ATOM 2017 O O . ILE A 1 258 ? -1.941 -27.594 -13.508 1 98.75 258 ILE A O 1
ATOM 2021 N N . TYR A 1 259 ? -2.318 -29.078 -15.227 1 98.44 259 TYR A N 1
ATOM 2022 C CA . TYR A 1 259 ? -1.042 -29.766 -15.078 1 98.44 259 TYR A CA 1
ATOM 2023 C C . TYR A 1 259 ? 0.124 -28.828 -15.352 1 98.44 259 TYR A C 1
ATOM 2025 O O . TYR A 1 259 ? 1.156 -28.891 -14.68 1 98.44 259 TYR A O 1
ATOM 2033 N N . PHE A 1 260 ? -0.053 -27.984 -16.344 1 96.62 260 PHE A N 1
ATOM 2034 C CA . PHE A 1 260 ? 0.962 -26.984 -16.641 1 96.62 260 PHE A CA 1
ATOM 2035 C C . PHE A 1 260 ? 1.286 -26.156 -15.406 1 96.62 260 PHE A C 1
ATOM 2037 O O . PHE A 1 260 ? 2.455 -26 -15.047 1 96.62 260 PHE A O 1
ATOM 2044 N N . GLY A 1 261 ? 0.262 -25.656 -14.742 1 97.31 261 GLY A N 1
ATOM 2045 C CA . GLY A 1 261 ? 0.448 -24.844 -13.555 1 97.31 261 GLY A CA 1
ATOM 2046 C C . GLY A 1 261 ? 0.912 -25.641 -12.352 1 97.31 261 GLY A C 1
ATOM 2047 O O . GLY A 1 261 ? 1.771 -25.188 -11.594 1 97.31 261 GLY A O 1
ATOM 2048 N N . LYS A 1 262 ? 0.404 -26.797 -12.164 1 98.12 262 LYS A N 1
ATOM 2049 C CA . LYS A 1 262 ? 0.613 -27.547 -10.93 1 98.12 262 LYS A CA 1
ATOM 2050 C C . LYS A 1 262 ? 1.96 -28.266 -10.945 1 98.12 262 LYS A C 1
ATOM 2052 O O . LYS A 1 262 ? 2.635 -28.359 -9.922 1 98.12 262 LYS A O 1
ATOM 2057 N N . PHE A 1 263 ? 2.33 -28.766 -12.094 1 97.81 263 PHE A N 1
ATOM 2058 C CA . PHE A 1 263 ? 3.494 -29.641 -12.109 1 97.81 263 PHE A CA 1
ATOM 2059 C C . PHE A 1 263 ? 4.699 -28.938 -12.727 1 97.81 263 PHE A C 1
ATOM 2061 O O . PHE A 1 263 ? 5.801 -29.484 -12.75 1 97.81 263 PHE A O 1
ATOM 2068 N N . GLY A 1 264 ? 4.441 -27.656 -13.25 1 96.44 264 GLY A N 1
ATOM 2069 C CA . GLY A 1 264 ? 5.605 -26.844 -13.562 1 96.44 264 GLY A CA 1
ATOM 2070 C C . GLY A 1 264 ? 6.523 -26.641 -12.375 1 96.44 264 GLY A C 1
ATOM 2071 O O . GLY A 1 264 ? 6.059 -26.484 -11.242 1 96.44 264 GLY A O 1
ATOM 2072 N N . ASN A 1 265 ? 7.82 -26.641 -12.656 1 97.56 265 ASN A N 1
ATOM 2073 C CA . ASN A 1 265 ? 8.812 -26.469 -11.602 1 97.56 265 ASN A CA 1
ATOM 2074 C C . ASN A 1 265 ? 8.586 -27.438 -10.453 1 97.56 265 ASN A C 1
ATOM 2076 O O . ASN A 1 265 ? 8.789 -27.094 -9.289 1 97.56 265 ASN A O 1
ATOM 2080 N N . ALA A 1 266 ? 8.039 -28.641 -10.742 1 97.5 266 ALA A N 1
ATOM 2081 C CA . ALA A 1 266 ? 7.695 -29.672 -9.781 1 97.5 266 ALA A CA 1
ATOM 2082 C C . ALA A 1 266 ? 6.723 -29.156 -8.727 1 97.5 266 ALA A C 1
ATOM 2084 O O . ALA A 1 266 ? 6.828 -29.5 -7.547 1 97.5 266 ALA A O 1
ATOM 2085 N N . GLY A 1 267 ? 5.883 -28.297 -9.086 1 97.69 267 GLY A N 1
ATOM 2086 C CA . GLY A 1 267 ? 4.855 -27.766 -8.203 1 97.69 267 GLY A CA 1
ATOM 2087 C C . GLY A 1 267 ? 5.379 -26.734 -7.223 1 97.69 267 GLY A C 1
ATOM 2088 O O . GLY A 1 267 ? 4.621 -26.188 -6.414 1 97.69 267 GLY A O 1
ATOM 2089 N N . GLN A 1 268 ? 6.652 -26.406 -7.273 1 97.94 268 GLN A N 1
ATOM 2090 C CA . GLN A 1 268 ? 7.258 -25.422 -6.383 1 97.94 268 GLN A CA 1
ATOM 2091 C C . GLN A 1 268 ? 7.023 -24 -6.895 1 97.94 268 GLN A C 1
ATOM 2093 O O . GLN A 1 268 ? 7.977 -23.25 -7.117 1 97.94 268 GLN A O 1
ATOM 2098 N N . ILE A 1 269 ? 5.773 -23.656 -7.09 1 97.81 269 ILE A N 1
ATOM 2099 C CA . ILE A 1 269 ? 5.301 -22.375 -7.582 1 97.81 269 ILE A CA 1
ATOM 2100 C C . ILE A 1 269 ? 4.215 -21.828 -6.656 1 97.81 269 ILE A C 1
ATOM 2102 O O . ILE A 1 269 ? 3.232 -22.516 -6.367 1 97.81 269 ILE A O 1
ATOM 2106 N N . CYS A 1 270 ? 4.348 -20.609 -6.223 1 97.12 270 CYS A N 1
ATOM 2107 C CA . CYS A 1 270 ? 3.428 -20.031 -5.25 1 97.12 270 CYS A CA 1
ATOM 2108 C C . CYS A 1 270 ? 2.021 -19.906 -5.824 1 97.12 270 CYS A C 1
ATOM 2110 O O . CYS A 1 270 ? 1.036 -20 -5.094 1 97.12 270 CYS A O 1
ATOM 2112 N N . VAL A 1 271 ? 1.911 -19.734 -7.156 1 97.62 271 VAL A N 1
ATOM 2113 C CA . VAL A 1 271 ? 0.602 -19.562 -7.777 1 97.62 271 VAL A CA 1
ATOM 2114 C C . VAL A 1 271 ? 0.131 -20.891 -8.367 1 97.62 271 VAL A C 1
ATOM 2116 O O . VAL A 1 271 ? -0.823 -20.922 -9.148 1 97.62 271 VAL A O 1
ATOM 2119 N N . ALA A 1 272 ? 0.696 -21.953 -8.078 1 98 272 ALA A N 1
ATOM 2120 C CA . ALA A 1 272 ? 0.278 -23.25 -8.602 1 98 272 ALA A CA 1
ATOM 2121 C C . ALA A 1 272 ? -1.108 -23.641 -8.094 1 98 272 ALA A C 1
ATOM 2123 O O . ALA A 1 272 ? -1.453 -23.344 -6.941 1 98 272 ALA A O 1
ATOM 2124 N N . PRO A 1 273 ? -1.95 -24.281 -9 1 98.06 273 PRO A N 1
ATOM 2125 C CA . PRO A 1 273 ? -3.141 -24.938 -8.453 1 98.06 273 PRO A CA 1
ATOM 2126 C C . PRO A 1 273 ? -2.809 -25.953 -7.363 1 98.06 273 PRO A C 1
ATOM 2128 O O . PRO A 1 273 ? -2.227 -27 -7.652 1 98.06 273 PRO A O 1
ATOM 2131 N N . ASP A 1 274 ? -3.24 -25.641 -6.215 1 98.44 274 ASP A N 1
ATOM 2132 C CA . ASP A 1 274 ? -2.781 -26.453 -5.094 1 98.44 274 ASP A CA 1
ATOM 2133 C C . ASP A 1 274 ? -3.727 -27.625 -4.844 1 98.44 274 ASP A C 1
ATOM 2135 O O . ASP A 1 274 ? -3.299 -28.688 -4.383 1 98.44 274 ASP A O 1
ATOM 2139 N N . TYR A 1 275 ? -5.008 -27.469 -5.051 1 98.75 275 TYR A N 1
ATOM 2140 C CA . TYR A 1 275 ? -6.016 -28.516 -4.941 1 98.75 275 TYR A CA 1
ATOM 2141 C C . TYR A 1 275 ? -7.195 -28.234 -5.863 1 98.75 275 TYR A C 1
ATOM 2143 O O . TYR A 1 275 ? -7.398 -27.094 -6.297 1 98.75 275 TYR A O 1
ATOM 2151 N N . MET A 1 276 ? -7.926 -29.281 -6.176 1 98.81 276 MET A N 1
ATOM 2152 C CA . MET A 1 276 ? -9 -29.156 -7.16 1 98.81 276 MET A CA 1
ATOM 2153 C C . MET A 1 276 ? -10.328 -29.641 -6.578 1 98.81 276 MET A C 1
ATOM 2155 O O . MET A 1 276 ? -10.43 -30.781 -6.117 1 98.81 276 MET A O 1
ATOM 2159 N N . LEU A 1 277 ? -11.289 -28.734 -6.531 1 98.88 277 LEU A N 1
ATOM 2160 C CA . LEU A 1 277 ? -12.672 -29.078 -6.203 1 98.88 277 LEU A CA 1
ATOM 2161 C C . LEU A 1 277 ? -13.445 -29.453 -7.457 1 98.88 277 LEU A C 1
ATOM 2163 O O . LEU A 1 277 ? -13.609 -28.641 -8.367 1 98.88 277 LEU A O 1
ATOM 2167 N N . VAL A 1 278 ? -13.961 -30.672 -7.512 1 98.88 278 VAL A N 1
ATOM 2168 C CA . VAL A 1 278 ? -14.648 -31.188 -8.695 1 98.88 278 VAL A CA 1
ATOM 2169 C C . VAL A 1 278 ? -16.094 -31.547 -8.336 1 98.88 278 VAL A C 1
ATOM 2171 O O . VAL A 1 278 ? -16.328 -32.312 -7.402 1 98.88 278 VAL A O 1
ATOM 2174 N N . HIS A 1 279 ? -17.016 -30.938 -9.039 1 98.81 279 HIS A N 1
ATOM 2175 C CA . HIS A 1 279 ? -18.406 -31.328 -8.82 1 98.81 279 HIS A CA 1
ATOM 2176 C C . HIS A 1 279 ? -18.609 -32.812 -9.047 1 98.81 279 HIS A C 1
ATOM 2178 O O . HIS A 1 279 ? -18 -3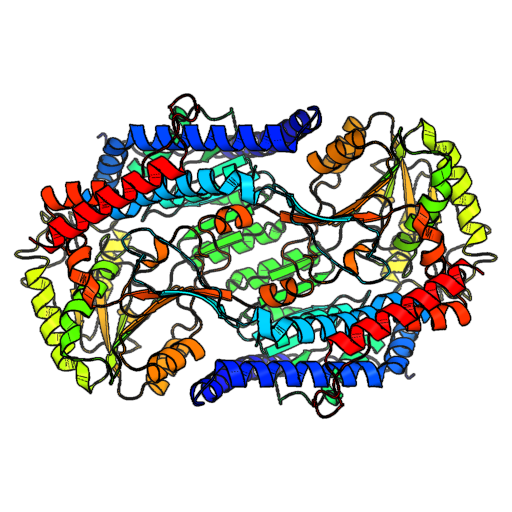3.406 -9.953 1 98.81 279 HIS A O 1
ATOM 2184 N N . GLU A 1 280 ? -19.469 -33.406 -8.32 1 98.56 280 GLU A N 1
ATOM 2185 C CA . GLU A 1 280 ? -19.688 -34.844 -8.32 1 98.56 280 GLU A CA 1
ATOM 2186 C C . GLU A 1 280 ? -20.062 -35.344 -9.711 1 98.56 280 GLU A C 1
ATOM 2188 O O . GLU A 1 280 ? -19.672 -36.469 -10.094 1 98.56 280 GLU A O 1
ATOM 2193 N N . SER A 1 281 ? -20.75 -34.562 -10.469 1 98.62 281 SER A N 1
ATOM 2194 C CA . SER A 1 281 ? -21.219 -34.938 -11.797 1 98.62 281 SER A CA 1
ATOM 2195 C C . SER A 1 281 ? -20.047 -35.031 -12.781 1 98.62 281 SER A C 1
ATOM 2197 O O . SER A 1 281 ? -20.172 -35.625 -13.844 1 98.62 281 SER A O 1
ATOM 2199 N N . LYS A 1 282 ? -18.906 -34.406 -12.477 1 98.56 282 LYS A N 1
ATOM 2200 C CA . LYS A 1 282 ? -17.75 -34.375 -13.367 1 98.56 282 LYS A CA 1
ATOM 2201 C C . LYS A 1 282 ? -16.625 -35.25 -12.836 1 98.56 282 LYS A C 1
ATOM 2203 O O . LYS A 1 282 ? -15.648 -35.531 -13.547 1 98.56 282 LYS A O 1
ATOM 2208 N N . TYR A 1 283 ? -16.719 -35.75 -11.664 1 98.56 283 TYR A N 1
ATOM 2209 C CA . TYR A 1 283 ? -15.602 -36.312 -10.898 1 98.56 283 TYR A CA 1
ATOM 2210 C C . TYR A 1 283 ? -15 -37.5 -11.602 1 98.56 283 TYR A C 1
ATOM 2212 O O . TYR A 1 283 ? -13.781 -37.594 -11.758 1 98.56 283 TYR A O 1
ATOM 2220 N N . GLU A 1 284 ? -15.852 -38.406 -12.078 1 98.31 284 GLU A N 1
ATOM 2221 C CA . GLU A 1 284 ? -15.352 -39.625 -12.711 1 98.31 284 GLU A CA 1
ATOM 2222 C C . GLU A 1 284 ? -14.609 -39.344 -14 1 98.31 284 GLU A C 1
ATOM 2224 O O . GLU A 1 284 ? -13.539 -39.875 -14.258 1 98.31 284 GLU A O 1
ATOM 2229 N N . VAL A 1 285 ? -15.211 -38.5 -14.805 1 98.56 285 VAL A N 1
ATOM 2230 C CA . VAL A 1 285 ? -14.578 -38.156 -16.078 1 98.56 285 VAL A CA 1
ATOM 2231 C C . VAL A 1 285 ? -13.266 -37.406 -15.805 1 98.56 285 VAL A C 1
ATOM 2233 O O . VAL A 1 285 ? -12.258 -37.688 -16.469 1 98.56 285 VAL A O 1
ATOM 2236 N N . VAL A 1 286 ? -13.234 -36.5 -14.852 1 98.81 286 VAL A N 1
ATOM 2237 C CA . VAL A 1 286 ? -12.031 -35.75 -14.492 1 98.81 286 VAL A CA 1
ATOM 2238 C C . VAL A 1 286 ? -10.945 -36.719 -14.039 1 98.81 286 VAL A C 1
ATOM 2240 O O . VAL A 1 286 ? -9.797 -36.625 -14.484 1 98.81 286 VAL A O 1
ATOM 2243 N N . LEU A 1 287 ? -11.289 -37.656 -13.18 1 98.56 287 LEU A N 1
ATOM 2244 C CA . LEU A 1 287 ? -10.312 -38.594 -12.656 1 98.56 287 LEU A CA 1
ATOM 2245 C C . LEU A 1 287 ? -9.742 -39.469 -13.781 1 98.56 287 LEU A C 1
ATOM 2247 O O . LEU A 1 287 ? -8.539 -39.719 -13.828 1 98.56 287 LEU A O 1
ATOM 2251 N N . GLN A 1 288 ? -10.617 -39.938 -14.641 1 98.44 288 GLN A N 1
ATOM 2252 C CA . GLN A 1 288 ? -10.188 -40.781 -15.758 1 98.44 288 GLN A CA 1
ATOM 2253 C C . GLN A 1 288 ? -9.211 -40.031 -16.672 1 98.44 288 GLN A C 1
ATOM 2255 O O . GLN A 1 288 ? -8.164 -40.562 -17.031 1 98.44 288 GLN A O 1
ATOM 2260 N N . VAL A 1 289 ? -9.578 -38.844 -17.016 1 98.69 289 VAL A N 1
ATOM 2261 C CA . VAL A 1 289 ? -8.742 -38.062 -17.906 1 98.69 289 VAL A CA 1
ATOM 2262 C C . VAL A 1 289 ? -7.445 -37.656 -17.203 1 98.69 289 VAL A C 1
ATOM 2264 O O . VAL A 1 289 ? -6.379 -37.656 -17.828 1 98.69 289 VAL A O 1
ATOM 2267 N N . ALA A 1 290 ? -7.508 -37.375 -15.93 1 98.69 290 ALA A N 1
ATOM 2268 C CA . ALA A 1 290 ? -6.32 -37 -15.156 1 98.69 290 ALA A CA 1
ATOM 2269 C C . ALA A 1 290 ? -5.285 -38.125 -15.195 1 98.69 290 ALA A C 1
ATOM 2271 O O . ALA A 1 290 ? -4.094 -37.875 -15.391 1 98.69 290 ALA A O 1
ATOM 2272 N N . LYS A 1 291 ? -5.746 -39.344 -15.008 1 97.81 291 LYS A N 1
ATOM 2273 C CA . LYS A 1 291 ? -4.859 -40.5 -15.047 1 97.81 291 LYS A CA 1
ATOM 2274 C C . LYS A 1 291 ? -4.223 -40.656 -16.422 1 97.81 291 LYS A C 1
ATOM 2276 O O . LYS A 1 291 ? -3.016 -40.875 -16.547 1 97.81 291 LYS A O 1
ATOM 2281 N N . LYS A 1 292 ? -5.043 -40.531 -17.406 1 97.94 292 LYS A N 1
ATOM 2282 C CA . LYS A 1 292 ? -4.59 -40.656 -18.781 1 97.94 292 LYS A CA 1
ATOM 2283 C C . LYS A 1 292 ? -3.512 -39.656 -19.109 1 97.94 292 LYS A C 1
ATOM 2285 O O . LYS A 1 292 ? -2.498 -39.969 -19.734 1 97.94 292 LYS A O 1
ATOM 2290 N N . LEU A 1 293 ? -3.715 -38.438 -18.672 1 98 293 LEU A N 1
ATOM 2291 C CA . LEU A 1 293 ? -2.822 -37.344 -19.016 1 98 293 LEU A CA 1
ATOM 2292 C C . LEU A 1 293 ? -1.481 -37.469 -18.312 1 98 293 LEU A C 1
ATOM 2294 O O . LEU A 1 293 ? -0.456 -37 -18.797 1 98 293 LEU A O 1
ATOM 2298 N N . LEU A 1 294 ? -1.439 -38.094 -17.125 1 97.62 294 LEU A N 1
ATOM 2299 C CA . LEU A 1 294 ? -0.172 -38.375 -16.453 1 97.62 294 LEU A CA 1
ATOM 2300 C C . LEU A 1 294 ? 0.748 -39.188 -17.344 1 97.62 294 LEU A C 1
ATOM 2302 O O . LEU A 1 294 ? 1.935 -38.875 -17.484 1 97.62 294 LEU A O 1
ATOM 2306 N N . GLU A 1 295 ? 0.133 -40.156 -17.984 1 96 295 GLU A N 1
ATOM 2307 C CA . GLU A 1 295 ? 0.9 -41.031 -18.859 1 96 295 GLU A CA 1
ATOM 2308 C C . GLU A 1 295 ? 1.294 -40.344 -20.156 1 96 295 GLU A C 1
ATOM 2310 O O . GLU A 1 295 ? 2.391 -40.562 -20.672 1 96 295 GLU A O 1
ATOM 2315 N N . GLU A 1 296 ? 0.428 -39.562 -20.641 1 95.81 296 GLU A N 1
ATOM 2316 C CA . GLU A 1 296 ? 0.673 -38.844 -21.891 1 95.81 296 GLU A CA 1
ATOM 2317 C C . GLU A 1 296 ? 1.77 -37.812 -21.734 1 95.81 296 GLU A C 1
ATOM 2319 O O . GLU A 1 296 ? 2.627 -37.656 -22.609 1 95.81 296 GLU A O 1
ATOM 2324 N N . PHE A 1 297 ? 1.743 -37.031 -20.672 1 96.25 297 PHE A N 1
ATOM 2325 C CA . PHE A 1 297 ? 2.701 -35.969 -20.453 1 96.25 297 PHE A CA 1
ATOM 2326 C C . PHE A 1 297 ? 4.062 -36.531 -20.062 1 96.25 297 PHE A C 1
ATOM 2328 O O . PHE A 1 297 ? 5.098 -35.969 -20.422 1 96.25 297 PHE A O 1
ATOM 2335 N N . TRP A 1 298 ? 4.059 -37.625 -19.328 1 95.75 298 TRP A N 1
ATOM 2336 C CA . TRP A 1 298 ? 5.309 -38.188 -18.828 1 95.75 298 TRP A CA 1
ATOM 2337 C C . TRP A 1 298 ? 5.379 -39.688 -19.062 1 95.75 298 TRP A C 1
ATOM 2339 O O . TRP A 1 298 ? 5.453 -40.469 -18.109 1 95.75 298 TRP A O 1
ATOM 2349 N N . PRO A 1 299 ? 5.48 -40.031 -20.312 1 92.75 299 PRO A N 1
ATOM 2350 C CA . PRO A 1 299 ? 5.598 -41.438 -20.594 1 92.75 299 PRO A CA 1
ATOM 2351 C C . PRO A 1 299 ? 6.902 -42.062 -20.062 1 92.75 299 PRO A C 1
ATOM 2353 O O . PRO A 1 299 ? 7.984 -41.531 -20.359 1 92.75 299 PRO A O 1
ATOM 2356 N N . GLY A 1 300 ? 6.812 -43.031 -19.297 1 91.44 300 GLY A N 1
ATOM 2357 C CA . GLY A 1 300 ? 7.992 -43.688 -18.75 1 91.44 300 GLY A CA 1
ATOM 2358 C C . GLY A 1 300 ? 8.742 -42.812 -17.766 1 91.44 300 GLY A C 1
ATOM 2359 O O . GLY A 1 300 ? 9.977 -42.781 -17.781 1 91.44 300 GLY A O 1
ATOM 2360 N N . PHE A 1 301 ? 8.07 -42.125 -16.938 1 94.31 301 PHE A N 1
ATOM 2361 C CA . PHE A 1 301 ? 8.648 -41.156 -15.984 1 94.31 301 PHE A CA 1
ATOM 2362 C C . PHE A 1 301 ? 9.664 -41.875 -15.086 1 94.31 301 PHE A C 1
ATOM 2364 O O . PHE A 1 301 ? 9.391 -42.938 -14.531 1 94.31 301 PHE A O 1
ATOM 2371 N N . ASN A 1 302 ? 10.836 -41.312 -15.008 1 92.69 302 ASN A N 1
ATOM 2372 C CA . ASN A 1 302 ? 11.883 -41.688 -14.07 1 92.69 302 ASN A CA 1
ATOM 2373 C C . ASN A 1 302 ? 12.781 -40.5 -13.719 1 92.69 302 ASN A C 1
ATOM 2375 O O . ASN A 1 302 ? 12.477 -39.375 -14.07 1 92.69 302 ASN A O 1
ATOM 2379 N N . GLN A 1 303 ? 13.805 -40.75 -12.945 1 88.62 303 GLN A N 1
ATOM 2380 C CA . GLN A 1 303 ? 14.656 -39.688 -12.445 1 88.62 303 GLN A CA 1
ATOM 2381 C C . GLN A 1 303 ? 15.422 -39 -13.578 1 88.62 303 GLN A C 1
ATOM 2383 O O . GLN A 1 303 ? 15.984 -37.938 -13.398 1 88.62 303 GLN A O 1
ATOM 2388 N N . ASN A 1 304 ? 15.422 -39.625 -14.766 1 89.94 304 ASN A N 1
ATOM 2389 C CA . ASN A 1 304 ? 16.141 -39.062 -15.906 1 89.94 304 ASN A CA 1
ATOM 2390 C C . ASN A 1 304 ? 15.227 -38.25 -16.812 1 89.94 304 ASN A C 1
ATOM 2392 O O . ASN A 1 304 ? 15.688 -37.594 -17.75 1 89.94 304 ASN A O 1
ATOM 2396 N N . THR A 1 305 ? 13.992 -38.281 -16.5 1 90.88 305 THR A N 1
ATOM 2397 C CA . THR A 1 305 ? 13.039 -37.469 -17.25 1 90.88 305 THR A CA 1
ATOM 2398 C C . THR A 1 305 ? 13.375 -36 -17.125 1 90.88 305 THR A C 1
ATOM 2400 O O . THR A 1 305 ? 13.805 -35.531 -16.062 1 90.88 305 THR A O 1
ATOM 2403 N N . ASP A 1 306 ? 13.32 -35.219 -18.25 1 91.06 306 ASP A N 1
ATOM 2404 C CA . ASP A 1 306 ? 13.453 -33.75 -18.172 1 91.06 306 ASP A CA 1
ATOM 2405 C C . ASP A 1 306 ? 12.328 -33.125 -17.344 1 91.06 306 ASP A C 1
ATOM 2407 O O . ASP A 1 306 ? 11.266 -32.812 -17.875 1 91.06 306 ASP A O 1
ATOM 2411 N N . TYR A 1 307 ? 12.656 -33.062 -16.156 1 91.62 307 TYR A N 1
ATOM 2412 C CA . TYR A 1 307 ? 11.703 -32.688 -15.117 1 91.62 307 TYR A CA 1
ATOM 2413 C C . TYR A 1 307 ? 12.414 -32.094 -13.906 1 91.62 307 TYR A C 1
ATOM 2415 O O . TYR A 1 307 ? 13.5 -32.531 -13.539 1 91.62 307 TYR A O 1
ATOM 2423 N N . THR A 1 308 ? 11.844 -31.047 -13.391 1 96.81 308 THR A N 1
ATOM 2424 C CA . THR A 1 308 ? 12.414 -30.391 -12.219 1 96.81 308 THR A CA 1
ATOM 2425 C C . THR A 1 308 ? 12.289 -31.281 -10.984 1 96.81 308 THR A C 1
ATOM 2427 O O . THR A 1 308 ? 11.297 -31.969 -10.812 1 96.81 308 THR A O 1
ATOM 2430 N N . HIS A 1 309 ? 13.328 -31.234 -10.117 1 98.12 309 HIS A N 1
ATOM 2431 C CA . HIS A 1 309 ? 13.32 -31.984 -8.859 1 98.12 309 HIS A CA 1
ATOM 2432 C C . HIS A 1 309 ? 13.047 -31.047 -7.676 1 98.12 309 HIS A C 1
ATOM 2434 O O . HIS A 1 309 ? 12.922 -29.828 -7.852 1 98.12 309 HIS A O 1
ATOM 2440 N N . MET A 1 310 ? 12.82 -31.656 -6.477 1 98.31 310 MET A N 1
ATOM 2441 C CA . MET A 1 310 ? 12.648 -30.844 -5.273 1 98.31 310 MET A CA 1
ATOM 2442 C C . MET A 1 310 ? 13.938 -30.125 -4.91 1 98.31 310 MET A C 1
ATOM 2444 O O . MET A 1 310 ? 15.031 -30.641 -5.137 1 98.31 310 MET A O 1
ATOM 2448 N N . VAL A 1 311 ? 13.867 -28.969 -4.293 1 98 311 VAL A N 1
ATOM 2449 C CA . VAL A 1 311 ? 15 -28.078 -4.09 1 98 311 VAL A CA 1
ATOM 2450 C C . VAL A 1 311 ? 15.969 -28.688 -3.084 1 98 311 VAL A C 1
ATOM 2452 O O . VAL A 1 311 ? 17.188 -28.484 -3.18 1 98 311 VAL A O 1
ATOM 2455 N N . ASN A 1 312 ? 15.445 -29.391 -2.088 1 97.75 312 ASN A N 1
ATOM 2456 C CA . ASN A 1 312 ? 16.297 -30 -1.063 1 97.75 312 ASN A CA 1
ATOM 2457 C C . ASN A 1 312 ? 15.602 -31.188 -0.394 1 97.75 312 ASN A C 1
ATOM 2459 O O . ASN A 1 312 ? 14.461 -31.5 -0.725 1 97.75 312 ASN A O 1
ATOM 2463 N N . PHE A 1 313 ? 16.297 -31.781 0.483 1 98.19 313 PHE A N 1
ATOM 2464 C CA . PHE A 1 313 ? 15.812 -33 1.12 1 98.19 313 PHE A CA 1
ATOM 2465 C C . PHE A 1 313 ? 14.602 -32.719 1.998 1 98.19 313 PHE A C 1
ATOM 2467 O O . PHE A 1 313 ? 13.672 -33.5 2.07 1 98.19 313 PHE A O 1
ATOM 2474 N N . LYS A 1 314 ? 14.609 -31.656 2.668 1 97.88 314 LYS A N 1
ATOM 2475 C CA . LYS A 1 314 ? 13.484 -31.312 3.529 1 97.88 314 LYS A CA 1
ATOM 2476 C C . LYS A 1 314 ? 12.195 -31.203 2.727 1 97.88 314 LYS A C 1
ATOM 2478 O O . LYS A 1 314 ? 11.156 -31.734 3.127 1 97.88 314 LYS A O 1
ATOM 2483 N N . ALA A 1 315 ? 12.227 -30.453 1.644 1 98 315 ALA A N 1
ATOM 2484 C CA . ALA A 1 315 ? 11.062 -30.312 0.772 1 98 315 ALA A CA 1
ATOM 2485 C C . ALA A 1 315 ? 10.625 -31.672 0.226 1 98 315 ALA A C 1
ATOM 2487 O O . ALA A 1 315 ? 9.43 -31.969 0.191 1 98 315 ALA A O 1
ATOM 2488 N N . TYR A 1 316 ? 11.617 -32.5 -0.193 1 98.38 316 TYR A N 1
ATOM 2489 C CA . TYR A 1 316 ? 11.359 -33.844 -0.688 1 98.38 316 TYR A CA 1
ATOM 2490 C C . TYR A 1 316 ? 10.672 -34.688 0.376 1 98.38 316 TYR A C 1
ATOM 2492 O O . TYR A 1 316 ? 9.609 -35.25 0.127 1 98.38 316 TYR A O 1
ATOM 2500 N N . SER A 1 317 ? 11.25 -34.688 1.548 1 98.56 317 SER A N 1
ATOM 2501 C CA . SER A 1 317 ? 10.766 -35.531 2.631 1 98.56 317 SER A CA 1
ATOM 2502 C C . SER A 1 317 ? 9.367 -35.125 3.082 1 98.56 317 SER A C 1
ATOM 2504 O O . SER A 1 317 ? 8.523 -36 3.35 1 98.56 317 SER A O 1
ATOM 2506 N N . ASN A 1 318 ? 9.141 -33.875 3.182 1 98.12 318 ASN A N 1
ATOM 2507 C CA . ASN A 1 318 ? 7.828 -33.375 3.564 1 98.12 318 ASN A CA 1
ATOM 2508 C C . ASN A 1 318 ? 6.75 -33.812 2.578 1 98.12 318 ASN A C 1
ATOM 2510 O O . ASN A 1 318 ? 5.668 -34.25 2.984 1 98.12 318 ASN A O 1
ATOM 2514 N N . THR A 1 319 ? 7.016 -33.688 1.312 1 98.62 319 THR A N 1
ATOM 2515 C CA . THR A 1 319 ? 6.055 -34.062 0.279 1 98.62 319 THR A CA 1
ATOM 2516 C C . THR A 1 319 ? 5.797 -35.562 0.291 1 98.62 319 THR A C 1
ATOM 2518 O O . THR A 1 319 ? 4.652 -36.031 0.204 1 98.62 319 THR A O 1
ATOM 2521 N N . VAL A 1 320 ? 6.859 -36.344 0.391 1 98.56 320 VAL A N 1
ATOM 2522 C CA . VAL A 1 320 ? 6.746 -37.812 0.404 1 98.56 320 VAL A CA 1
ATOM 2523 C C . VAL A 1 320 ? 5.945 -38.25 1.626 1 98.56 320 VAL A C 1
ATOM 2525 O O . VAL A 1 320 ? 5.141 -39.188 1.543 1 98.56 320 VAL A O 1
ATOM 2528 N N . GLN A 1 321 ? 6.188 -37.594 2.758 1 98.44 321 GLN A N 1
ATOM 2529 C CA . GLN A 1 321 ? 5.438 -37.906 3.965 1 98.44 321 GLN A CA 1
ATOM 2530 C C . GLN A 1 321 ? 3.943 -37.688 3.768 1 98.44 321 GLN A C 1
ATOM 2532 O O . GLN A 1 321 ? 3.123 -38.5 4.219 1 98.44 321 GLN A O 1
ATOM 2537 N N . LYS A 1 322 ? 3.531 -36.625 3.119 1 98.44 322 LYS A N 1
ATOM 2538 C CA . LYS A 1 322 ? 2.125 -36.375 2.824 1 98.44 322 LYS A CA 1
ATOM 2539 C C . LYS A 1 322 ? 1.544 -37.438 1.92 1 98.44 322 LYS A C 1
ATOM 2541 O O . LYS A 1 322 ? 0.408 -37.875 2.115 1 98.44 322 LYS A O 1
ATOM 2546 N N . LEU A 1 323 ? 2.332 -37.875 0.926 1 98.25 323 LEU A N 1
ATOM 2547 C CA . LEU A 1 323 ? 1.894 -38.906 -0.013 1 98.25 323 LEU A CA 1
ATOM 2548 C C . LEU A 1 323 ? 1.707 -40.25 0.693 1 98.25 323 LEU A C 1
ATOM 2550 O O . LEU A 1 323 ? 0.817 -41.031 0.337 1 98.25 323 LEU A O 1
ATOM 2554 N N . LYS A 1 324 ? 2.523 -40.5 1.692 1 97.75 324 LYS A N 1
ATOM 2555 C CA . LYS A 1 324 ? 2.469 -41.75 2.422 1 97.75 324 LYS A CA 1
ATOM 2556 C C . LYS A 1 324 ? 1.297 -41.781 3.398 1 97.75 324 LYS A C 1
ATOM 2558 O O . LYS A 1 324 ? 0.752 -42.844 3.701 1 97.75 324 LYS A O 1
ATOM 2563 N N . THR A 1 325 ? 0.921 -40.594 3.887 1 98.12 325 THR A N 1
ATOM 2564 C CA . THR A 1 325 ? -0.047 -40.562 4.977 1 98.12 325 THR A CA 1
ATOM 2565 C C . THR A 1 325 ? -1.417 -40.125 4.465 1 98.12 325 THR A C 1
ATOM 2567 O O . THR A 1 325 ? -2.396 -40.125 5.211 1 98.12 325 THR A O 1
ATOM 2570 N N . THR A 1 326 ? -1.521 -39.688 3.193 1 98.38 326 THR A N 1
ATOM 2571 C CA . THR A 1 326 ? -2.822 -39.344 2.631 1 98.38 326 THR A CA 1
ATOM 2572 C C . THR A 1 326 ? -3.76 -40.562 2.666 1 98.38 326 THR A C 1
ATOM 2574 O O . THR A 1 326 ? -3.314 -41.688 2.559 1 98.38 326 THR A O 1
ATOM 2577 N N . LYS A 1 327 ? -5.055 -40.281 2.875 1 96.94 327 LYS A N 1
ATOM 2578 C CA . LYS A 1 327 ? -6.066 -41.344 2.844 1 96.94 327 LYS A CA 1
ATOM 2579 C C . LYS A 1 327 ? -6.617 -41.531 1.435 1 96.94 327 LYS A C 1
ATOM 2581 O O . LYS A 1 327 ? -7.383 -42.469 1.183 1 96.94 327 LYS A O 1
ATOM 2586 N N . GLY A 1 328 ? -6.25 -40.656 0.513 1 97.94 328 GLY A N 1
ATOM 2587 C CA . GLY A 1 328 ? -6.672 -40.75 -0.874 1 97.94 328 GLY A CA 1
ATOM 2588 C C . GLY A 1 328 ? -5.863 -41.781 -1.658 1 97.94 328 GLY A C 1
ATOM 2589 O O . GLY A 1 328 ? -4.922 -42.375 -1.13 1 97.94 328 GLY A O 1
ATOM 2590 N N . GLN A 1 329 ? -6.312 -42.062 -2.867 1 98.25 329 GLN A N 1
ATOM 2591 C CA . GLN A 1 329 ? -5.586 -42.938 -3.773 1 98.25 329 GLN A CA 1
ATOM 2592 C C . GLN A 1 329 ? -4.625 -42.156 -4.656 1 98.25 329 GLN A C 1
ATOM 2594 O O . GLN A 1 329 ? -5.02 -41.188 -5.301 1 98.25 329 GLN A O 1
ATOM 2599 N N . VAL A 1 330 ? -3.357 -42.562 -4.672 1 98.5 330 VAL A N 1
ATOM 2600 C CA . VAL A 1 330 ? -2.307 -41.844 -5.391 1 98.5 330 VAL A CA 1
ATOM 2601 C C . VAL A 1 330 ? -2.145 -42.438 -6.789 1 98.5 330 VAL A C 1
ATOM 2603 O O . VAL A 1 330 ? -2.082 -43.656 -6.949 1 98.5 330 VAL A O 1
ATOM 2606 N N . TYR A 1 331 ? -2.121 -41.594 -7.797 1 98.5 331 TYR A N 1
ATOM 2607 C CA . TYR A 1 331 ? -1.86 -42 -9.18 1 98.5 331 TYR A CA 1
ATOM 2608 C C . TYR A 1 331 ? -0.628 -41.281 -9.719 1 98.5 331 TYR A C 1
ATOM 2610 O O . TYR A 1 331 ? -0.499 -40.062 -9.586 1 98.5 331 TYR A O 1
ATOM 2618 N N . THR A 1 332 ? 0.323 -42 -10.242 1 98.12 332 THR A N 1
ATOM 2619 C CA . THR A 1 332 ? 1.535 -41.5 -10.867 1 98.12 332 THR A CA 1
ATOM 2620 C C . THR A 1 332 ? 1.733 -42.094 -12.25 1 98.12 332 THR A C 1
ATOM 2622 O O . THR A 1 332 ? 1.119 -43.094 -12.594 1 98.12 332 THR A O 1
ATOM 2625 N N . PRO A 1 333 ? 2.502 -41.375 -13.094 1 96.94 333 PRO A N 1
ATOM 2626 C CA . PRO A 1 333 ? 2.781 -41.969 -14.391 1 96.94 333 PRO A CA 1
ATOM 2627 C C . PRO A 1 333 ? 3.506 -43.312 -14.273 1 96.94 333 PRO A C 1
ATOM 2629 O O . PRO A 1 333 ? 4.555 -43.406 -13.625 1 96.94 333 PRO A O 1
ATOM 2632 N N . ASN A 1 334 ? 2.939 -44.375 -14.883 1 93.88 334 ASN A N 1
ATOM 2633 C CA . ASN A 1 334 ? 3.512 -45.719 -14.898 1 93.88 334 ASN A CA 1
ATOM 2634 C C . ASN A 1 334 ? 3.854 -46.188 -13.492 1 93.88 334 ASN A C 1
ATOM 2636 O O . ASN A 1 334 ? 4.887 -46.812 -13.281 1 93.88 334 ASN A O 1
ATOM 2640 N N . PHE A 1 335 ? 3.203 -45.75 -12.547 1 94.81 335 PHE A N 1
ATOM 2641 C CA . PHE A 1 335 ? 3.361 -46.156 -11.156 1 94.81 335 PHE A CA 1
ATOM 2642 C C . PHE A 1 335 ? 4.75 -45.781 -10.641 1 94.81 335 PHE A C 1
ATOM 2644 O O . PHE A 1 335 ? 5.316 -46.5 -9.812 1 94.81 335 PHE A O 1
ATOM 2651 N N . ALA A 1 336 ? 5.309 -44.719 -11.211 1 96.81 336 ALA A N 1
ATOM 2652 C CA . ALA A 1 336 ? 6.629 -44.25 -10.781 1 96.81 336 ALA A CA 1
ATOM 2653 C C . ALA A 1 336 ? 6.641 -43.906 -9.297 1 96.81 336 ALA A C 1
ATOM 2655 O O . ALA A 1 336 ? 5.652 -43.406 -8.766 1 96.81 336 ALA A O 1
ATOM 2656 N N . GLU A 1 337 ? 7.789 -44.125 -8.617 1 96.75 337 GLU A N 1
ATOM 2657 C CA . GLU A 1 337 ? 7.969 -43.812 -7.195 1 96.75 337 GLU A CA 1
ATOM 2658 C C . GLU A 1 337 ? 8.953 -42.656 -6.992 1 96.75 337 GLU A C 1
ATOM 2660 O O . GLU A 1 337 ? 9.812 -42.406 -7.84 1 96.75 337 GLU A O 1
ATOM 2665 N N . PRO A 1 338 ? 8.734 -41.969 -5.918 1 97.69 338 PRO A N 1
ATOM 2666 C CA . PRO A 1 338 ? 9.727 -40.938 -5.602 1 97.69 338 PRO A CA 1
ATOM 2667 C C . PRO A 1 338 ? 11.133 -41.5 -5.449 1 97.69 338 PRO A C 1
ATOM 2669 O O . PRO A 1 338 ? 11.305 -42.625 -4.973 1 97.69 338 PRO A O 1
ATOM 2672 N N . ASP A 1 339 ? 12.125 -40.719 -5.84 1 97.88 339 ASP A N 1
ATOM 2673 C CA . ASP A 1 339 ? 13.531 -41.094 -5.723 1 97.88 339 ASP A CA 1
ATOM 2674 C C . ASP A 1 339 ? 14.273 -40.156 -4.766 1 97.88 339 ASP A C 1
ATOM 2676 O O . ASP A 1 339 ? 14.469 -38.969 -5.07 1 97.88 339 ASP A O 1
ATOM 2680 N N . GLU A 1 340 ? 14.758 -40.656 -3.682 1 97.31 340 GLU A N 1
ATOM 2681 C CA . GLU A 1 340 ? 15.359 -39.875 -2.619 1 97.31 340 GLU A CA 1
ATOM 2682 C C . GLU A 1 340 ? 16.719 -39.312 -3.045 1 97.31 340 GLU A C 1
ATOM 2684 O O . GLU A 1 340 ? 17.047 -38.156 -2.727 1 97.31 340 GLU A O 1
ATOM 2689 N N . ILE A 1 341 ? 17.484 -40.094 -3.789 1 96.69 341 ILE A N 1
ATOM 2690 C CA . ILE A 1 341 ? 18.844 -39.719 -4.16 1 96.69 341 ILE A CA 1
ATOM 2691 C C . ILE A 1 341 ? 18.812 -38.469 -5.066 1 96.69 341 ILE A C 1
ATOM 2693 O O . ILE A 1 341 ? 19.562 -37.531 -4.855 1 96.69 341 ILE A O 1
ATOM 2697 N N . SER A 1 342 ? 17.969 -38.438 -6.004 1 97.06 342 SER A N 1
ATOM 2698 C CA . SER A 1 342 ? 17.875 -37.344 -6.945 1 97.06 342 SER A CA 1
ATOM 2699 C C . SER A 1 342 ? 16.828 -36.312 -6.484 1 97.06 342 SER A C 1
ATOM 2701 O O . SER A 1 342 ? 16.656 -35.281 -7.129 1 97.06 342 SER A O 1
ATOM 2703 N N . LEU A 1 343 ? 16.109 -36.594 -5.406 1 98.25 343 LEU A N 1
ATOM 2704 C CA . LEU A 1 343 ? 15.039 -35.75 -4.863 1 98.25 343 LEU A CA 1
ATOM 2705 C C . LEU A 1 343 ? 13.93 -35.562 -5.891 1 98.25 343 LEU A C 1
ATOM 2707 O O . LEU A 1 343 ? 13.383 -34.469 -6.02 1 98.25 343 LEU A O 1
ATOM 2711 N N . CYS A 1 344 ? 13.695 -36.594 -6.695 1 98.19 344 CYS A N 1
ATOM 2712 C CA . CYS A 1 344 ? 12.695 -36.562 -7.754 1 98.19 344 CYS A CA 1
ATOM 2713 C C . CYS A 1 344 ? 11.383 -37.156 -7.281 1 98.19 344 CYS A C 1
ATOM 2715 O O . CYS A 1 344 ? 11.359 -38.281 -6.773 1 98.19 344 CYS A O 1
ATOM 2717 N N . ILE A 1 345 ? 10.32 -36.438 -7.355 1 98.5 345 ILE A N 1
ATOM 2718 C CA . ILE A 1 345 ? 8.977 -36.906 -7.051 1 98.5 345 ILE A CA 1
ATOM 2719 C C . ILE A 1 345 ? 8.117 -36.875 -8.312 1 98.5 345 ILE A C 1
ATOM 2721 O O . ILE A 1 345 ? 8.008 -35.812 -8.969 1 98.5 345 ILE A O 1
ATOM 2725 N N . PRO A 1 346 ? 7.539 -38 -8.711 1 98.31 346 PRO A N 1
ATOM 2726 C CA . PRO A 1 346 ? 6.668 -37.969 -9.891 1 98.31 346 PRO A CA 1
ATOM 2727 C C . PRO A 1 346 ? 5.434 -37.094 -9.695 1 98.31 346 PRO A C 1
ATOM 2729 O O . PRO A 1 346 ? 4.914 -37 -8.578 1 98.31 346 PRO A O 1
ATOM 2732 N N . PRO A 1 347 ? 4.961 -36.406 -10.812 1 98.38 347 PRO A N 1
ATOM 2733 C CA . PRO A 1 347 ? 3.65 -35.75 -10.703 1 98.38 347 PRO A CA 1
ATOM 2734 C C . PRO A 1 347 ? 2.559 -36.719 -10.219 1 98.38 347 PRO A C 1
ATOM 2736 O O . PRO A 1 347 ? 2.412 -37.812 -10.758 1 98.38 347 PRO A O 1
ATOM 2739 N N . SER A 1 348 ? 1.825 -36.344 -9.234 1 98.75 348 SER A N 1
ATOM 2740 C CA . SER A 1 348 ? 0.889 -37.25 -8.578 1 98.75 348 SER A CA 1
ATOM 2741 C C . SER A 1 348 ? -0.494 -36.625 -8.445 1 98.75 348 SER A C 1
ATOM 2743 O O . SER A 1 348 ? -0.62 -35.469 -8.023 1 98.75 348 SER A O 1
ATOM 2745 N N . VAL A 1 349 ? -1.469 -37.312 -8.852 1 98.81 349 VAL A N 1
ATOM 2746 C CA . VAL A 1 349 ? -2.861 -36.938 -8.617 1 98.81 349 VAL A CA 1
ATOM 2747 C C . VAL A 1 349 ? -3.439 -37.844 -7.504 1 98.81 349 VAL A C 1
ATOM 2749 O O . VAL A 1 349 ? -3.23 -39.031 -7.492 1 98.81 349 VAL A O 1
ATOM 2752 N N . ILE A 1 350 ? -4.09 -37.25 -6.512 1 98.88 350 ILE A N 1
ATOM 2753 C CA . ILE A 1 350 ? -4.645 -38 -5.391 1 98.88 350 ILE A CA 1
ATOM 2754 C C . ILE A 1 350 ? -6.164 -37.844 -5.367 1 98.88 350 ILE A C 1
ATOM 2756 O O . ILE A 1 350 ? -6.68 -36.75 -5.203 1 98.88 350 ILE A O 1
ATOM 2760 N N . SER A 1 351 ? -6.883 -38.906 -5.547 1 98.44 351 SER A N 1
ATOM 2761 C CA . SER A 1 351 ? -8.344 -38.875 -5.559 1 98.44 351 SER A CA 1
ATOM 2762 C C . SER A 1 351 ? -8.914 -39.125 -4.164 1 98.44 351 SER A C 1
ATOM 2764 O O . SER A 1 351 ? -8.195 -39.562 -3.266 1 98.44 351 SER A O 1
ATOM 2766 N N . ASN A 1 352 ? -10.172 -38.688 -3.951 1 97.06 352 ASN A N 1
ATOM 2767 C CA . ASN A 1 352 ? -10.953 -38.969 -2.748 1 97.06 352 ASN A CA 1
ATOM 2768 C C . ASN A 1 352 ? -10.297 -38.344 -1.511 1 97.06 352 ASN A C 1
ATOM 2770 O O . ASN A 1 352 ? -10.148 -39.031 -0.487 1 97.06 352 ASN A O 1
ATOM 2774 N N . VAL A 1 353 ? -9.828 -37.219 -1.661 1 98 353 VAL A N 1
ATOM 2775 C CA . VAL A 1 353 ? -9.227 -36.438 -0.575 1 98 353 VAL A CA 1
ATOM 2776 C C . VAL A 1 353 ? -10.305 -35.656 0.156 1 98 353 VAL A C 1
ATOM 2778 O O . VAL A 1 353 ? -11.211 -35.094 -0.474 1 98 353 VAL A O 1
ATOM 2781 N N . ASP A 1 354 ? -10.266 -35.625 1.479 1 97.12 354 ASP A N 1
ATOM 2782 C CA . ASP A 1 354 ? -11.164 -34.75 2.246 1 97.12 354 ASP A CA 1
ATOM 2783 C C . ASP A 1 354 ? -10.398 -33.594 2.863 1 97.12 354 ASP A C 1
ATOM 2785 O O . ASP A 1 354 ? -9.195 -33.438 2.652 1 97.12 354 ASP A O 1
ATOM 2789 N N . TRP A 1 355 ? -11.078 -32.75 3.555 1 97.62 355 TRP A N 1
ATOM 2790 C CA . TRP A 1 355 ? -10.5 -31.5 4.031 1 97.62 355 TRP A CA 1
ATOM 2791 C C . TRP A 1 355 ? -9.523 -31.75 5.176 1 97.62 355 TRP A C 1
ATOM 2793 O O . TRP A 1 355 ? -8.711 -30.875 5.508 1 97.62 355 TRP A O 1
ATOM 2803 N N . ALA A 1 356 ? -9.523 -32.844 5.844 1 97.38 356 ALA A N 1
ATOM 2804 C CA . ALA A 1 356 ? -8.656 -33.156 6.977 1 97.38 356 ALA A CA 1
ATOM 2805 C C . ALA A 1 356 ? -7.375 -33.844 6.508 1 97.38 356 ALA A C 1
ATOM 2807 O O . ALA A 1 356 ? -6.465 -34.094 7.305 1 97.38 356 ALA A O 1
ATOM 2808 N N . ASP A 1 357 ? -7.32 -34.188 5.215 1 98.25 357 ASP A N 1
ATOM 2809 C CA . ASP A 1 357 ? -6.16 -34.844 4.637 1 98.25 357 ASP A CA 1
ATOM 2810 C C . ASP A 1 357 ? -4.895 -34.031 4.824 1 98.25 357 ASP A C 1
ATOM 2812 O O . ASP A 1 357 ? -4.938 -32.781 4.754 1 98.25 357 ASP A O 1
ATOM 2816 N N . PRO A 1 358 ? -3.695 -34.688 5.043 1 98.06 358 PRO A N 1
ATOM 2817 C CA . PRO A 1 358 ? -2.443 -33.938 5.211 1 98.06 358 PRO A CA 1
ATOM 2818 C C . PRO A 1 358 ? -2.143 -33.031 4.035 1 98.06 358 PRO A C 1
ATOM 2820 O O . PRO A 1 358 ? -1.508 -31.984 4.211 1 98.06 358 PRO A O 1
ATOM 2823 N N . LEU A 1 359 ? -2.637 -33.344 2.852 1 98.44 359 LEU A N 1
ATOM 2824 C CA . LEU A 1 359 ? -2.396 -32.562 1.649 1 98.44 359 LEU A CA 1
ATOM 2825 C C . LEU A 1 359 ? -3.244 -31.297 1.656 1 98.44 359 LEU A C 1
ATOM 2827 O O . LEU A 1 359 ? -3.023 -30.391 0.845 1 98.44 359 LEU A O 1
ATOM 2831 N N . MET A 1 360 ? -4.18 -31.156 2.602 1 98.12 360 MET A N 1
ATOM 2832 C CA . MET A 1 360 ? -5.109 -30.016 2.604 1 98.12 360 MET A CA 1
ATOM 2833 C C . MET A 1 360 ? -4.801 -29.062 3.752 1 98.12 360 MET A C 1
ATOM 2835 O O . MET A 1 360 ? -5.477 -28.047 3.912 1 98.12 360 MET A O 1
ATOM 2839 N N . MET A 1 361 ? -3.721 -29.297 4.539 1 96.12 361 MET A N 1
ATOM 2840 C CA . MET A 1 361 ? -3.439 -28.516 5.742 1 96.12 361 MET A CA 1
ATOM 2841 C C . MET A 1 361 ? -2.721 -27.219 5.395 1 96.12 361 MET A C 1
ATOM 2843 O O . MET A 1 361 ? -3.109 -26.141 5.859 1 96.12 361 MET A O 1
ATOM 2847 N N . GLU A 1 362 ? -1.674 -27.266 4.621 1 95.12 362 GLU A N 1
ATOM 2848 C CA . GLU A 1 362 ? -0.9 -26.109 4.16 1 95.12 362 GLU A CA 1
ATOM 2849 C C . GLU A 1 362 ? -0.568 -26.234 2.676 1 95.12 362 GLU A C 1
ATOM 2851 O O . GLU A 1 362 ? -0.844 -27.25 2.051 1 95.12 362 GLU A O 1
ATOM 2856 N N . GLU A 1 363 ? -0.053 -25.141 2.104 1 97.06 363 GLU A N 1
ATOM 2857 C CA . GLU A 1 363 ? 0.396 -25.188 0.715 1 97.06 363 GLU A CA 1
ATOM 2858 C C . GLU A 1 363 ? 1.343 -26.359 0.473 1 97.06 363 GLU A C 1
ATOM 2860 O O . GLU A 1 363 ? 2.281 -26.562 1.241 1 97.06 363 GLU A O 1
ATOM 2865 N N . ASN A 1 364 ? 1.054 -27.109 -0.565 1 97.88 364 ASN A N 1
ATOM 2866 C CA . ASN A 1 364 ? 1.846 -28.297 -0.814 1 97.88 364 ASN A CA 1
ATOM 2867 C C . ASN A 1 364 ? 3.221 -27.953 -1.378 1 97.88 364 ASN A C 1
ATOM 2869 O O . ASN A 1 364 ? 4.215 -28.609 -1.045 1 97.88 364 ASN A O 1
ATOM 2873 N N . PHE A 1 365 ? 3.271 -26.969 -2.256 1 97.88 365 PHE A N 1
ATOM 2874 C CA . PHE A 1 365 ? 4.523 -26.531 -2.852 1 97.88 365 PHE A CA 1
ATOM 2875 C C . PHE A 1 365 ? 5.352 -27.719 -3.328 1 97.88 365 PHE A C 1
ATOM 2877 O O . PHE A 1 365 ? 6.539 -27.812 -3.014 1 97.88 365 PHE A O 1
ATOM 2884 N N . GLY A 1 366 ? 4.797 -28.641 -4.039 1 98.25 366 GLY A N 1
ATOM 2885 C CA . GLY A 1 366 ? 5.301 -29.875 -4.617 1 98.25 366 GLY A CA 1
ATOM 2886 C C . GLY A 1 366 ? 4.387 -30.453 -5.684 1 98.25 366 GLY A C 1
ATOM 2887 O O . GLY A 1 366 ? 3.299 -29.922 -5.926 1 98.25 366 GLY A O 1
ATOM 2888 N N . PRO A 1 367 ? 4.816 -31.469 -6.34 1 98.5 367 PRO A N 1
ATOM 2889 C CA . PRO A 1 367 ? 4.09 -31.969 -7.512 1 98.5 367 PRO A CA 1
ATOM 2890 C C . PRO A 1 367 ? 2.961 -32.938 -7.141 1 98.5 367 PRO A C 1
ATOM 2892 O O . PRO A 1 367 ? 2.914 -34.062 -7.641 1 98.5 367 PRO A O 1
ATOM 2895 N N . VAL A 1 368 ? 2.039 -32.469 -6.297 1 98.81 368 VAL A N 1
ATOM 2896 C CA . VAL A 1 368 ? 0.898 -33.25 -5.84 1 98.81 368 VAL A CA 1
ATOM 2897 C C . VAL A 1 368 ? -0.391 -32.469 -6.047 1 98.81 368 VAL A C 1
ATOM 2899 O O . VAL A 1 368 ? -0.456 -31.281 -5.719 1 98.81 368 VAL A O 1
ATOM 2902 N N . LEU A 1 369 ? -1.412 -33.062 -6.645 1 98.81 369 LEU A N 1
ATOM 2903 C CA . LEU A 1 369 ? -2.697 -32.438 -6.906 1 98.81 369 LEU A CA 1
ATOM 2904 C C . LEU A 1 369 ? -3.838 -33.219 -6.289 1 98.81 369 LEU A C 1
ATOM 2906 O O . LEU A 1 369 ? -4.34 -34.156 -6.906 1 98.81 369 LEU A O 1
ATOM 2910 N N . PRO A 1 370 ? -4.25 -32.906 -5.109 1 98.88 370 PRO A N 1
ATOM 2911 C CA . PRO A 1 370 ? -5.402 -33.562 -4.508 1 98.88 370 PRO A CA 1
ATOM 2912 C C . PRO A 1 370 ? -6.73 -33.156 -5.133 1 98.88 370 PRO A C 1
ATOM 2914 O O . PRO A 1 370 ? -6.914 -31.984 -5.469 1 98.88 370 PRO A O 1
ATOM 2917 N N . LEU A 1 371 ? -7.664 -34.094 -5.34 1 98.75 371 LEU A N 1
ATOM 2918 C CA . LEU A 1 371 ? -9.016 -33.875 -5.84 1 98.75 371 LEU A CA 1
ATOM 2919 C C . LEU A 1 371 ? -10.047 -34.031 -4.723 1 98.75 371 LEU A C 1
ATOM 2921 O O . LEU A 1 371 ? -10.078 -35.062 -4.051 1 98.75 371 LEU A O 1
ATOM 2925 N N . ILE A 1 372 ? -10.812 -33.062 -4.547 1 98.56 372 ILE A N 1
ATOM 2926 C CA . ILE A 1 372 ? -11.914 -33.062 -3.592 1 98.56 372 ILE A CA 1
ATOM 2927 C C . ILE A 1 372 ? -13.25 -33.062 -4.34 1 98.56 372 ILE A C 1
ATOM 2929 O O . ILE A 1 372 ? -13.477 -32.188 -5.191 1 98.56 372 ILE A O 1
ATOM 2933 N N . LYS A 1 373 ? -14.109 -34.031 -4.062 1 98.31 373 LYS A N 1
ATOM 2934 C CA . LYS A 1 373 ? -15.453 -34.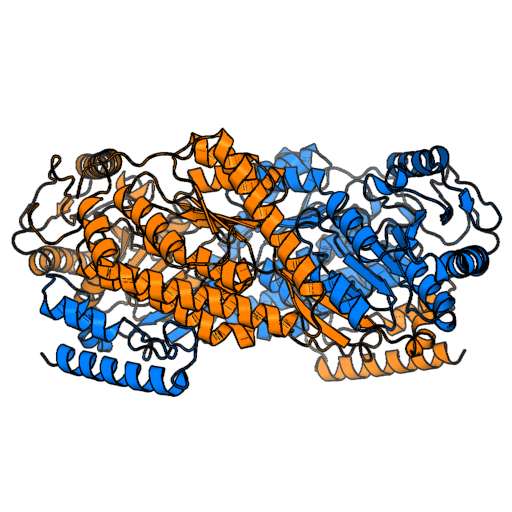094 -4.641 1 98.31 373 LYS A CA 1
ATOM 2935 C C . LYS A 1 373 ? -16.438 -33.219 -3.859 1 98.31 373 LYS A C 1
ATOM 2937 O O . LYS A 1 373 ? -16.406 -33.219 -2.627 1 98.31 373 LYS A O 1
ATOM 2942 N N . TYR A 1 374 ? -17.234 -32.406 -4.496 1 98.25 374 TYR A N 1
ATOM 2943 C CA . TYR A 1 374 ? -18.281 -31.641 -3.83 1 98.25 374 TYR A CA 1
ATOM 2944 C C . TYR A 1 374 ? -19.594 -31.75 -4.59 1 98.25 374 TYR A C 1
ATOM 2946 O O . TYR A 1 374 ? -19.609 -32.094 -5.77 1 98.25 374 TYR A O 1
ATOM 2954 N N . SER A 1 375 ? -20.75 -31.5 -3.939 1 98.38 375 SER A N 1
ATOM 2955 C CA . SER A 1 375 ? -22.062 -31.594 -4.555 1 98.38 375 SER A CA 1
ATOM 2956 C C . SER A 1 375 ? -22.75 -30.234 -4.621 1 98.38 375 SER A C 1
ATOM 2958 O O . SER A 1 375 ? -23.578 -29.984 -5.508 1 98.38 375 SER A O 1
ATOM 2960 N N . ASN A 1 376 ? -22.469 -29.438 -3.596 1 97.88 376 ASN A N 1
ATOM 2961 C CA . ASN A 1 376 ? -23.062 -28.109 -3.488 1 97.88 376 ASN A CA 1
ATOM 2962 C C . ASN A 1 376 ? -22 -27.016 -3.48 1 97.88 376 ASN A C 1
ATOM 2964 O O . ASN A 1 376 ? -21.109 -27.016 -2.639 1 97.88 376 ASN A O 1
ATOM 2968 N N . LEU A 1 377 ? -22.109 -26.062 -4.457 1 97.88 377 LEU A N 1
ATOM 2969 C CA . LEU A 1 377 ? -21.078 -25.047 -4.637 1 97.88 377 LEU A CA 1
ATOM 2970 C C . LEU A 1 377 ? -20.953 -24.188 -3.379 1 97.88 377 LEU A C 1
ATOM 2972 O O . LEU A 1 377 ? -19.828 -23.875 -2.951 1 97.88 377 LEU A O 1
ATOM 2976 N N . ASP A 1 378 ? -22.031 -23.75 -2.75 1 97.5 378 ASP A N 1
ATOM 2977 C CA . ASP A 1 378 ? -21.984 -22.922 -1.552 1 97.5 378 ASP A CA 1
ATOM 2978 C C . ASP A 1 378 ? -21.266 -23.641 -0.408 1 97.5 378 ASP A C 1
ATOM 2980 O O . ASP A 1 378 ? -20.484 -23.031 0.322 1 97.5 378 ASP A O 1
ATOM 2984 N N . ASP A 1 379 ? -21.609 -24.906 -0.266 1 97.88 379 ASP A N 1
ATOM 2985 C CA . ASP A 1 379 ? -20.953 -25.703 0.766 1 97.88 379 ASP A CA 1
ATOM 2986 C C . ASP A 1 379 ? -19.438 -25.781 0.503 1 97.88 379 ASP A C 1
ATOM 2988 O O . ASP A 1 379 ? -18.641 -25.688 1.433 1 97.88 379 ASP A O 1
ATOM 2992 N N . ALA A 1 380 ? -19.078 -26.047 -0.732 1 98.31 380 ALA A N 1
ATOM 2993 C CA . ALA A 1 380 ? -17.672 -26.094 -1.119 1 98.31 380 ALA A CA 1
ATOM 2994 C C . ALA A 1 380 ? -16.969 -24.781 -0.792 1 98.31 380 ALA A C 1
ATOM 2996 O O . ALA A 1 380 ? -15.875 -24.781 -0.226 1 98.31 380 ALA A O 1
ATOM 2997 N N . LEU A 1 381 ? -17.594 -23.641 -1.144 1 98.56 381 LEU A N 1
ATOM 2998 C CA . LEU A 1 381 ? -17.016 -22.328 -0.907 1 98.56 381 LEU A CA 1
ATOM 2999 C C . LEU A 1 381 ? -16.938 -22.031 0.586 1 98.56 381 LEU A C 1
ATOM 3001 O O . LEU A 1 381 ? -15.977 -21.406 1.046 1 98.56 381 LEU A O 1
ATOM 3005 N N . ASP A 1 382 ? -17.922 -22.422 1.408 1 98.12 382 ASP A N 1
ATOM 3006 C CA . ASP A 1 382 ? -17.844 -22.297 2.859 1 98.12 382 ASP A CA 1
ATOM 3007 C C . ASP A 1 382 ? -16.609 -22.984 3.418 1 98.12 382 ASP A C 1
ATOM 3009 O O . ASP A 1 382 ? -15.945 -22.469 4.309 1 98.12 382 ASP A O 1
ATOM 3013 N N . ASN A 1 383 ? -16.344 -24.156 2.891 1 98.19 383 ASN A N 1
ATOM 3014 C CA . ASN A 1 383 ? -15.18 -24.906 3.342 1 98.19 383 ASN A CA 1
ATOM 3015 C C . ASN A 1 383 ? -13.883 -24.219 2.924 1 98.19 383 ASN A C 1
ATOM 3017 O O . ASN A 1 383 ? -12.922 -24.172 3.697 1 98.19 383 ASN A O 1
ATOM 3021 N N . VAL A 1 384 ? -13.844 -23.703 1.688 1 98.25 384 VAL A N 1
ATOM 3022 C CA . VAL A 1 384 ? -12.664 -22.969 1.242 1 98.25 384 VAL A CA 1
ATOM 3023 C C . VAL A 1 384 ? -12.406 -21.797 2.186 1 98.25 384 VAL A C 1
ATOM 3025 O O . VAL A 1 384 ? -11.273 -21.594 2.637 1 98.25 384 VAL A O 1
ATOM 3028 N N . ILE A 1 385 ? -13.422 -21.016 2.498 1 97.31 385 ILE A N 1
ATOM 3029 C CA . ILE A 1 385 ? -13.305 -19.844 3.352 1 97.31 385 ILE A CA 1
ATOM 3030 C C . ILE A 1 385 ? -12.914 -20.266 4.766 1 97.31 385 ILE A C 1
ATOM 3032 O O . ILE A 1 385 ? -12.07 -19.625 5.402 1 97.31 385 ILE A O 1
ATOM 3036 N N . LYS A 1 386 ? -13.461 -21.359 5.223 1 96.38 386 LYS A N 1
ATOM 3037 C CA . LYS A 1 386 ? -13.211 -21.844 6.574 1 96.38 386 LYS A CA 1
ATOM 3038 C C . LYS A 1 386 ? -11.766 -22.312 6.734 1 96.38 386 LYS A C 1
ATOM 3040 O O . LYS A 1 386 ? -11.109 -21.984 7.727 1 96.38 386 LYS A O 1
ATOM 3045 N N . TYR A 1 387 ? -11.25 -23.016 5.77 1 96.5 387 TYR A N 1
ATOM 3046 C CA . TYR A 1 387 ? -9.969 -23.672 5.949 1 96.5 387 TYR A CA 1
ATOM 3047 C C . TYR A 1 387 ? -8.836 -22.875 5.324 1 96.5 387 TYR A C 1
ATOM 3049 O O . TYR A 1 387 ? -7.703 -22.906 5.801 1 96.5 387 TYR A O 1
ATOM 3057 N N . HIS A 1 388 ? -9.125 -22.156 4.266 1 96.06 388 HIS A N 1
ATOM 3058 C CA . HIS A 1 388 ? -8.109 -21.438 3.512 1 96.06 388 HIS A CA 1
ATOM 3059 C C . HIS A 1 388 ? -8.68 -20.156 2.906 1 96.06 388 HIS A C 1
ATOM 3061 O O . HIS A 1 388 ? -8.727 -20.016 1.683 1 96.06 388 HIS A O 1
ATOM 3067 N N . ASP A 1 389 ? -9.031 -19.172 3.637 1 94 389 ASP A N 1
ATOM 3068 C CA . ASP A 1 389 ? -9.906 -18.031 3.383 1 94 389 ASP A CA 1
ATOM 3069 C C . ASP A 1 389 ? -9.312 -17.109 2.318 1 94 389 ASP A C 1
ATOM 3071 O O . ASP A 1 389 ? -10.047 -16.469 1.563 1 94 389 ASP A O 1
ATOM 3075 N N . THR A 1 390 ? -8.031 -16.891 2.135 1 96.88 390 THR A N 1
ATOM 3076 C CA . THR A 1 390 ? -7.438 -15.898 1.248 1 96.88 390 THR A CA 1
ATOM 3077 C C . THR A 1 390 ? -6.301 -16.516 0.432 1 96.88 390 THR A C 1
ATOM 3079 O O . THR A 1 390 ? -5.145 -16.109 0.579 1 96.88 390 THR A O 1
ATOM 3082 N N . PRO A 1 391 ? -6.734 -17.344 -0.556 1 98.06 391 PRO A N 1
ATOM 3083 C CA . PRO A 1 391 ? -5.691 -17.906 -1.418 1 98.06 391 PRO A CA 1
ATOM 3084 C C . PRO A 1 391 ? -5.004 -16.844 -2.279 1 98.06 391 PRO A C 1
ATOM 3086 O O . PRO A 1 391 ? -5.559 -15.766 -2.496 1 98.06 391 PRO A O 1
ATOM 3089 N N . LEU A 1 392 ? -3.811 -17.125 -2.758 1 98.31 392 LEU A N 1
ATOM 3090 C CA . LEU A 1 392 ? -3.084 -16.203 -3.633 1 98.31 392 LEU A CA 1
ATOM 3091 C C . LEU A 1 392 ? -3.779 -16.078 -4.984 1 98.31 392 LEU A C 1
ATOM 3093 O O . LEU A 1 392 ? -3.873 -14.984 -5.539 1 98.31 392 LEU A O 1
ATOM 3097 N N . VAL A 1 393 ? -4.176 -17.234 -5.48 1 98.44 393 VAL A N 1
ATOM 3098 C CA . VAL A 1 393 ? -4.91 -17.266 -6.742 1 98.44 393 VAL A CA 1
ATOM 3099 C C . VAL A 1 393 ? -6.055 -18.266 -6.656 1 98.44 393 VAL A C 1
ATOM 3101 O O . VAL A 1 393 ? -5.98 -19.234 -5.891 1 98.44 393 VAL A O 1
ATOM 3104 N N . GLN A 1 394 ? -7.102 -18.047 -7.348 1 98.56 394 GLN A N 1
ATOM 3105 C CA . GLN A 1 394 ? -8.109 -19.078 -7.562 1 98.56 394 GLN A CA 1
ATOM 3106 C C . GLN A 1 394 ? -8.344 -19.328 -9.055 1 98.56 394 GLN A C 1
ATOM 3108 O O . GLN A 1 394 ? -8.219 -18.406 -9.859 1 98.56 394 GLN A O 1
ATOM 3113 N N . TYR A 1 395 ? -8.633 -20.5 -9.43 1 98.88 395 TYR A N 1
ATOM 3114 C CA . TYR A 1 395 ? -8.805 -20.938 -10.812 1 98.88 395 TYR A CA 1
ATOM 3115 C C . TYR A 1 395 ? -10.203 -21.5 -11.039 1 98.88 395 TYR A C 1
ATOM 3117 O O . TYR A 1 395 ? -10.609 -22.453 -10.375 1 98.88 395 TYR A O 1
ATOM 3125 N N . ILE A 1 396 ? -10.914 -20.906 -11.992 1 98.94 396 ILE A N 1
ATOM 3126 C CA . ILE A 1 396 ? -12.305 -21.297 -12.211 1 98.94 396 ILE A CA 1
ATOM 3127 C C . ILE A 1 396 ? -12.453 -21.906 -13.609 1 98.94 396 ILE A C 1
ATOM 3129 O O . ILE A 1 396 ? -12.125 -21.266 -14.609 1 98.94 396 ILE A O 1
ATOM 3133 N N . PHE A 1 397 ? -12.883 -23.109 -13.672 1 98.88 397 PHE A N 1
ATOM 3134 C CA . PHE A 1 397 ? -13.297 -23.766 -14.898 1 98.88 397 PHE A CA 1
ATOM 3135 C C . PHE A 1 397 ? -14.797 -24 -14.906 1 98.88 397 PHE A C 1
ATOM 3137 O O . PHE A 1 397 ? -15.281 -24.984 -14.336 1 98.88 397 PHE A O 1
ATOM 3144 N N . SER A 1 398 ? -15.523 -23.141 -15.492 1 98.69 398 SER A N 1
ATOM 3145 C CA . SER A 1 398 ? -16.984 -23.141 -15.602 1 98.69 398 SER A CA 1
ATOM 3146 C C . SER A 1 398 ? -17.438 -22.453 -16.875 1 98.69 398 SER A C 1
ATOM 3148 O O . SER A 1 398 ? -16.812 -21.5 -17.344 1 98.69 398 SER A O 1
ATOM 3150 N N . ASP A 1 399 ? -18.531 -22.953 -17.484 1 97.94 399 ASP A N 1
ATOM 3151 C CA . ASP A 1 399 ? -19.141 -22.297 -18.625 1 97.94 399 ASP A CA 1
ATOM 3152 C C . ASP A 1 399 ? -20.297 -21.406 -18.188 1 97.94 399 ASP A C 1
ATOM 3154 O O . ASP A 1 399 ? -20.953 -20.766 -19.016 1 97.94 399 ASP A O 1
ATOM 3158 N N . SER A 1 400 ? -20.562 -21.375 -16.891 1 97.25 400 SER A N 1
ATOM 3159 C CA . SER A 1 400 ? -21.656 -20.594 -16.328 1 97.25 400 SER A CA 1
ATOM 3160 C C . SER A 1 400 ? -21.156 -19.281 -15.734 1 97.25 400 SER A C 1
ATOM 3162 O O . SER A 1 400 ? -20.422 -19.281 -14.75 1 97.25 400 SER A O 1
ATOM 3164 N N . LYS A 1 401 ? -21.625 -18.188 -16.328 1 95.69 401 LYS A N 1
ATOM 3165 C CA . LYS A 1 401 ? -21.312 -16.875 -15.766 1 95.69 401 LYS A CA 1
ATOM 3166 C C . LYS A 1 401 ? -21.781 -16.766 -14.32 1 95.69 401 LYS A C 1
ATOM 3168 O O . LYS A 1 401 ? -21.125 -16.125 -13.5 1 95.69 401 LYS A O 1
ATOM 3173 N N . ALA A 1 402 ? -22.891 -17.359 -14 1 95.81 402 ALA A N 1
ATOM 3174 C CA . ALA A 1 402 ? -23.438 -17.344 -12.648 1 95.81 402 ALA A CA 1
ATOM 3175 C C . ALA A 1 402 ? -22.484 -18.016 -11.664 1 95.81 402 ALA A C 1
ATOM 3177 O O . ALA A 1 402 ? -22.266 -17.516 -10.555 1 95.81 402 ALA A O 1
ATOM 3178 N N . ASP A 1 403 ? -21.922 -19.234 -12.078 1 97.19 403 ASP A N 1
ATOM 3179 C CA . ASP A 1 403 ? -20.938 -19.922 -11.25 1 97.19 403 ASP A CA 1
ATOM 3180 C C . ASP A 1 403 ? -19.719 -19.031 -11 1 97.19 403 ASP A C 1
ATOM 3182 O O . ASP A 1 403 ? -19.234 -18.922 -9.867 1 97.19 403 ASP A O 1
ATOM 3186 N N . ILE A 1 404 ? -19.234 -18.453 -12.055 1 97.88 404 ILE A N 1
ATOM 3187 C CA . ILE A 1 404 ? -18.031 -17.625 -12.008 1 97.88 404 ILE A CA 1
ATOM 3188 C C . ILE A 1 404 ? -18.25 -16.438 -11.07 1 97.88 404 ILE A C 1
ATOM 3190 O O . ILE A 1 404 ? -17.453 -16.203 -10.164 1 97.88 404 ILE A O 1
ATOM 3194 N N . ASP A 1 405 ? -19.375 -15.703 -11.227 1 96.69 405 ASP A N 1
ATOM 3195 C CA . ASP A 1 405 ? -19.688 -14.547 -10.391 1 96.69 405 ASP A CA 1
ATOM 3196 C C . ASP A 1 405 ? -19.859 -14.961 -8.93 1 96.69 405 ASP A C 1
ATOM 3198 O O . ASP A 1 405 ? -19.453 -14.227 -8.023 1 96.69 405 ASP A O 1
ATOM 3202 N N . HIS A 1 406 ? -20.516 -16.109 -8.789 1 97.56 406 HIS A N 1
ATOM 3203 C CA . HIS A 1 406 ? -20.75 -16.641 -7.449 1 97.56 406 HIS A CA 1
ATOM 3204 C C . HIS A 1 406 ? -19.438 -16.859 -6.707 1 97.56 406 HIS A C 1
ATOM 3206 O O . HIS A 1 406 ? -19.281 -16.422 -5.566 1 97.56 406 HIS A O 1
ATOM 3212 N N . ILE A 1 407 ? -18.484 -17.5 -7.328 1 98.44 407 ILE A N 1
ATOM 3213 C CA . ILE A 1 407 ? -17.188 -17.812 -6.73 1 98.44 407 ILE A CA 1
ATOM 3214 C C . ILE A 1 407 ? -16.422 -16.516 -6.492 1 98.44 407 ILE A C 1
ATOM 3216 O O . ILE A 1 407 ? -15.883 -16.297 -5.402 1 98.44 407 ILE A O 1
ATOM 3220 N N . LEU A 1 408 ? -16.391 -15.602 -7.457 1 97.69 408 LEU A N 1
ATOM 3221 C CA . LEU A 1 408 ? -15.656 -14.344 -7.375 1 97.69 408 LEU A CA 1
ATOM 3222 C C . LEU A 1 408 ? -16.203 -13.469 -6.246 1 97.69 408 LEU A C 1
ATOM 3224 O O . LEU A 1 408 ? -15.453 -12.734 -5.605 1 97.69 408 LEU A O 1
ATOM 3228 N N . THR A 1 409 ? -17.5 -13.555 -5.984 1 97.56 409 THR A N 1
ATOM 3229 C CA . THR A 1 409 ? -18.141 -12.742 -4.961 1 97.56 409 THR A CA 1
ATOM 3230 C C . THR A 1 409 ? -17.828 -13.273 -3.566 1 97.56 409 THR A C 1
ATOM 3232 O O . THR A 1 409 ? -17.672 -12.5 -2.621 1 97.56 409 THR A O 1
ATOM 3235 N N . ARG A 1 410 ? -17.641 -14.555 -3.455 1 97.81 410 ARG A N 1
ATOM 3236 C CA . ARG A 1 410 ? -17.562 -15.188 -2.143 1 97.81 410 ARG A CA 1
ATOM 3237 C C . ARG A 1 410 ? -16.125 -15.336 -1.682 1 97.81 410 ARG A C 1
ATOM 3239 O O . ARG A 1 410 ? -15.828 -15.203 -0.492 1 97.81 410 ARG A O 1
ATOM 3246 N N . VAL A 1 411 ? -15.242 -15.656 -2.578 1 97.75 411 VAL A N 1
ATOM 3247 C CA . VAL A 1 411 ? -13.875 -15.977 -2.199 1 97.75 411 VAL A CA 1
ATOM 3248 C C . VAL A 1 411 ? -12.961 -14.797 -2.529 1 97.75 411 VAL A C 1
ATOM 3250 O O . VAL A 1 411 ? -12.906 -14.344 -3.676 1 97.75 411 VAL A O 1
ATOM 3253 N N . ARG A 1 412 ? -12.281 -14.312 -1.506 1 96.5 412 ARG A N 1
ATOM 3254 C CA . ARG A 1 412 ? -11.312 -13.234 -1.662 1 96.5 412 ARG A CA 1
ATOM 3255 C C . ARG A 1 412 ? -9.93 -13.789 -2.002 1 96.5 412 ARG A C 1
ATOM 3257 O O . ARG A 1 412 ? -9.281 -14.406 -1.156 1 96.5 412 ARG A O 1
ATOM 3264 N N . SER A 1 413 ? -9.469 -13.625 -3.209 1 98.44 413 SER A N 1
ATOM 3265 C CA . SER A 1 413 ? -8.164 -14.109 -3.643 1 98.44 413 SER A CA 1
ATOM 3266 C C . SER A 1 413 ? -7.281 -12.953 -4.117 1 98.44 413 SER A C 1
ATOM 3268 O O . SER A 1 413 ? -7.781 -11.867 -4.418 1 98.44 413 SER A O 1
ATOM 3270 N N . GLY A 1 414 ? -5.957 -13.188 -4.133 1 98.19 414 GLY A N 1
ATOM 3271 C CA . GLY A 1 414 ? -5.059 -12.211 -4.73 1 98.19 414 GLY A CA 1
ATOM 3272 C C . GLY A 1 414 ? -5.336 -11.969 -6.203 1 98.19 414 GLY A C 1
ATOM 3273 O O . GLY A 1 414 ? -5.496 -10.828 -6.633 1 98.19 414 GLY A O 1
ATOM 3274 N N . ASP A 1 415 ? -5.434 -13.07 -6.988 1 98.12 415 ASP A N 1
ATOM 3275 C CA . ASP A 1 415 ? -5.77 -13.031 -8.406 1 98.12 415 ASP A CA 1
ATOM 3276 C C . ASP A 1 415 ? -6.73 -14.156 -8.773 1 98.12 415 ASP A C 1
ATOM 3278 O O . ASP A 1 415 ? -7.047 -15.008 -7.941 1 98.12 415 ASP A O 1
ATOM 3282 N N . CYS A 1 416 ? -7.211 -14.117 -10.031 1 98.5 416 CYS A N 1
ATOM 3283 C CA . CYS A 1 416 ? -8.125 -15.156 -10.492 1 98.5 416 CYS A CA 1
ATOM 3284 C C . CYS A 1 416 ? -7.961 -15.398 -11.992 1 98.5 416 CYS A C 1
ATOM 3286 O O . CYS A 1 416 ? -7.816 -14.453 -12.766 1 98.5 416 CYS A O 1
ATOM 3288 N N . LEU A 1 417 ? -7.926 -16.625 -12.344 1 98.5 417 LEU A N 1
ATOM 3289 C CA . LEU A 1 417 ? -7.984 -17.016 -13.75 1 98.5 417 LEU A CA 1
ATOM 3290 C C . LEU A 1 417 ? -9.234 -17.844 -14.031 1 98.5 417 LEU A C 1
ATOM 3292 O O . LEU A 1 417 ? -9.609 -18.688 -13.234 1 98.5 417 LEU A O 1
ATOM 3296 N N . ILE A 1 418 ? -9.859 -17.578 -15.133 1 98.56 418 ILE A N 1
ATOM 3297 C CA . ILE A 1 418 ? -10.977 -18.359 -15.656 1 98.56 418 ILE A CA 1
ATOM 3298 C C . ILE A 1 418 ? -10.547 -19.094 -16.922 1 98.56 418 ILE A C 1
ATOM 3300 O O . ILE A 1 418 ? -10.219 -18.469 -17.938 1 98.56 418 ILE A O 1
ATOM 3304 N N . GLY A 1 419 ? -10.43 -20.391 -16.812 1 98.12 419 GLY A N 1
ATOM 3305 C CA . GLY A 1 419 ? -10.148 -21.203 -17.969 1 98.12 419 GLY A CA 1
ATOM 3306 C C . GLY A 1 419 ? -8.664 -21.453 -18.188 1 98.12 419 GLY A C 1
ATOM 3307 O O . GLY A 1 419 ? -8.258 -21.953 -19.234 1 98.12 419 GLY A O 1
ATOM 3308 N N . ASP A 1 420 ? -7.836 -21.062 -17.312 1 97.81 420 ASP A N 1
ATOM 3309 C CA . ASP A 1 420 ? -6.398 -21.312 -17.391 1 97.81 420 ASP A CA 1
ATOM 3310 C C . ASP A 1 420 ? -5.742 -21.219 -16.016 1 97.81 420 ASP A C 1
ATOM 3312 O O . ASP A 1 420 ? -6.434 -21.125 -15 1 97.81 420 ASP A O 1
ATOM 3316 N N . THR A 1 421 ? -4.445 -21.453 -15.977 1 97.5 421 THR A N 1
ATOM 3317 C CA . THR A 1 421 ? -3.695 -21.359 -14.727 1 97.5 421 THR A CA 1
ATOM 3318 C C . THR A 1 421 ? -2.375 -20.625 -14.945 1 97.5 421 THR A C 1
ATOM 3320 O O . THR A 1 421 ? -1.843 -20.609 -16.062 1 97.5 421 THR A O 1
ATOM 3323 N N . MET A 1 422 ? -1.912 -19.828 -13.961 1 94.81 422 MET A N 1
ATOM 3324 C CA . MET A 1 422 ? -0.573 -19.281 -13.766 1 94.81 422 MET A CA 1
ATOM 3325 C C . MET A 1 422 ? -0.3 -18.141 -14.742 1 94.81 422 MET A C 1
ATOM 3327 O O . MET A 1 422 ? 0.57 -17.297 -14.5 1 94.81 422 MET A O 1
ATOM 3331 N N . MET A 1 423 ? -1.021 -18.016 -15.836 1 92.75 423 MET A N 1
ATOM 3332 C CA . MET A 1 423 ? -0.668 -17.188 -16.984 1 92.75 423 MET A CA 1
ATOM 3333 C C . MET A 1 423 ? -0.687 -15.711 -16.609 1 92.75 423 MET A C 1
ATOM 3335 O O . MET A 1 423 ? 0.03 -14.914 -17.219 1 92.75 423 MET A O 1
ATOM 3339 N N . HIS A 1 424 ? -1.408 -15.375 -15.617 1 93.12 424 HIS A N 1
ATOM 3340 C CA . HIS A 1 424 ? -1.571 -13.977 -15.25 1 93.12 424 HIS A CA 1
ATOM 3341 C C . HIS A 1 424 ? -0.25 -13.367 -14.789 1 93.12 424 HIS A C 1
ATOM 3343 O O . HIS A 1 424 ? -0.073 -12.148 -14.828 1 93.12 424 HIS A O 1
ATOM 3349 N N . VAL A 1 425 ? 0.707 -14.125 -14.383 1 92.75 425 VAL A N 1
ATOM 3350 C CA . VAL A 1 425 ? 2.018 -13.672 -13.938 1 92.75 425 VAL A CA 1
ATOM 3351 C C . VAL A 1 425 ? 2.758 -13.008 -15.094 1 92.75 425 VAL A C 1
ATOM 3353 O O . VAL A 1 425 ? 3.617 -12.148 -14.883 1 92.75 425 VAL A O 1
ATOM 3356 N N . GLY A 1 426 ? 2.387 -13.398 -16.312 1 92.06 426 GLY A N 1
ATOM 3357 C CA . GLY A 1 426 ? 3.072 -12.898 -17.484 1 92.06 426 GLY A CA 1
ATOM 3358 C C . GLY A 1 426 ? 2.465 -11.617 -18.031 1 92.06 426 GLY A C 1
ATOM 3359 O O . GLY A 1 426 ? 2.996 -11.016 -18.969 1 92.06 426 GLY A O 1
ATOM 3360 N N . ILE A 1 427 ? 1.442 -11.117 -17.375 1 91.69 427 ILE A N 1
ATOM 3361 C CA . ILE A 1 427 ? 0.792 -9.906 -17.859 1 91.69 427 ILE A CA 1
ATOM 3362 C C . ILE A 1 427 ? 1.635 -8.688 -17.484 1 91.69 427 ILE A C 1
ATOM 3364 O O . ILE A 1 427 ? 2.031 -8.523 -16.328 1 91.69 427 ILE A O 1
ATOM 3368 N N . ASN A 1 428 ? 2.051 -7.727 -18.328 1 84.88 428 ASN A N 1
ATOM 3369 C CA . ASN A 1 428 ? 3.023 -6.648 -18.156 1 84.88 428 ASN A CA 1
ATOM 3370 C C . ASN A 1 428 ? 2.477 -5.539 -17.266 1 84.88 428 ASN A C 1
ATOM 3372 O O . ASN A 1 428 ? 3.221 -4.93 -16.5 1 84.88 428 ASN A O 1
ATOM 3376 N N . ASN A 1 429 ? 1.358 -5.223 -17.203 1 87.88 429 ASN A N 1
ATOM 3377 C CA . ASN A 1 429 ? 0.829 -4.055 -16.516 1 87.88 429 ASN A CA 1
ATOM 3378 C C . ASN A 1 429 ? -0.417 -4.398 -15.695 1 87.88 429 ASN A C 1
ATOM 3380 O O . ASN A 1 429 ? -1.45 -3.74 -15.828 1 87.88 429 ASN A O 1
ATOM 3384 N N . ALA A 1 430 ? -0.21 -5.289 -14.852 1 93.81 430 ALA A N 1
ATOM 3385 C CA . ALA A 1 430 ? -1.262 -5.676 -13.914 1 93.81 430 ALA A CA 1
ATOM 3386 C C . ALA A 1 430 ? -0.689 -5.934 -12.523 1 93.81 430 ALA A C 1
ATOM 3388 O O . ALA A 1 430 ? 0.466 -6.34 -12.383 1 93.81 430 ALA A O 1
ATOM 3389 N N . PRO A 1 431 ? -1.485 -5.66 -11.539 1 96.19 431 PRO A N 1
ATOM 3390 C CA . PRO A 1 431 ? -1.003 -5.809 -10.164 1 96.19 431 PRO A CA 1
ATOM 3391 C C . PRO A 1 431 ? -0.985 -7.262 -9.695 1 96.19 431 PRO A C 1
ATOM 3393 O O . PRO A 1 431 ? -2.043 -7.859 -9.484 1 96.19 431 PRO A O 1
ATOM 3396 N N . PHE A 1 432 ? 0.187 -7.777 -9.539 1 96.44 432 PHE A N 1
ATOM 3397 C CA . PHE A 1 432 ? 0.344 -9.102 -8.945 1 96.44 432 PHE A CA 1
ATOM 3398 C C . PHE A 1 432 ? 0.589 -8.984 -7.441 1 96.44 432 PHE A C 1
ATOM 3400 O O . PHE A 1 432 ? 1.541 -8.336 -7.012 1 96.44 432 PHE A O 1
ATOM 3407 N N . GLY A 1 433 ? -0.238 -9.539 -6.633 1 96.06 433 GLY A N 1
ATOM 3408 C CA . GLY A 1 433 ? -0.093 -9.484 -5.188 1 96.06 433 GLY A CA 1
ATOM 3409 C C . GLY A 1 433 ? -1.149 -10.281 -4.449 1 96.06 433 GLY A C 1
ATOM 3410 O O . GLY A 1 433 ? -2.186 -10.625 -5.02 1 96.06 433 GLY A O 1
ATOM 3411 N N . GLY A 1 434 ? -0.862 -10.617 -3.197 1 97.25 434 GLY A N 1
ATOM 3412 C CA . GLY A 1 434 ? -1.759 -11.414 -2.379 1 97.25 434 GLY A CA 1
ATOM 3413 C C . GLY A 1 434 ? -2.695 -10.586 -1.525 1 97.25 434 GLY A C 1
ATOM 3414 O O . GLY A 1 434 ? -2.73 -9.359 -1.65 1 97.25 434 GLY A O 1
ATOM 3415 N N . ILE A 1 435 ? -3.494 -11.273 -0.766 1 97.38 435 ILE A N 1
ATOM 3416 C CA . ILE A 1 435 ? -4.438 -10.727 0.205 1 97.38 435 ILE A CA 1
ATOM 3417 C C . ILE A 1 435 ? -4.5 -11.633 1.431 1 97.38 435 ILE A C 1
ATOM 3419 O O . ILE A 1 435 ? -4.465 -12.859 1.306 1 97.38 435 ILE A O 1
ATOM 3423 N N . GLY A 1 436 ? -4.535 -11.039 2.596 1 96.06 436 GLY A N 1
ATOM 3424 C CA . GLY A 1 436 ? -4.594 -11.852 3.799 1 96.06 436 GLY A CA 1
ATOM 3425 C C . GLY A 1 436 ? -3.359 -12.711 3.994 1 96.06 436 GLY A C 1
ATOM 3426 O O . GLY A 1 436 ? -2.234 -12.211 3.955 1 96.06 436 GLY A O 1
ATOM 3427 N N . ASN A 1 437 ? -3.592 -13.977 4.07 1 95.38 437 ASN A N 1
ATOM 3428 C CA . ASN A 1 437 ? -2.516 -14.914 4.348 1 95.38 437 ASN A CA 1
ATOM 3429 C C . ASN A 1 437 ? -1.56 -15.039 3.164 1 95.38 437 ASN A C 1
ATOM 3431 O O . ASN A 1 437 ? -0.418 -15.477 3.324 1 95.38 437 ASN A O 1
ATOM 3435 N N . SER A 1 438 ? -2.053 -14.703 2.02 1 97.75 438 SER A N 1
ATOM 3436 C CA . SER A 1 438 ? -1.209 -14.797 0.833 1 97.75 438 SER A CA 1
ATOM 3437 C C . SER A 1 438 ? -0.38 -13.531 0.639 1 97.75 438 SER A C 1
ATOM 3439 O O . SER A 1 438 ? 0.374 -13.422 -0.33 1 97.75 438 SER A O 1
ATOM 3441 N N . GLY A 1 439 ? -0.483 -12.57 1.563 1 97.94 439 GLY A N 1
ATOM 3442 C CA . GLY A 1 439 ? 0.391 -11.406 1.549 1 97.94 439 GLY A CA 1
ATOM 3443 C C . GLY A 1 439 ? -0.34 -10.117 1.242 1 97.94 439 GLY A C 1
ATOM 3444 O O . GLY A 1 439 ? -1.567 -10.047 1.338 1 97.94 439 GLY A O 1
ATOM 3445 N N . TYR A 1 440 ? 0.403 -9.039 1.002 1 98.31 440 TYR A N 1
ATOM 3446 C CA . TYR A 1 440 ? -0.158 -7.746 0.622 1 98.31 440 TYR A CA 1
ATOM 3447 C C . TYR A 1 440 ? 0.862 -6.914 -0.147 1 98.31 440 TYR A C 1
ATOM 3449 O O . TYR A 1 440 ? 2.066 -7.16 -0.055 1 98.31 440 TYR A O 1
ATOM 3457 N N . GLY A 1 441 ? 0.381 -5.852 -0.853 1 97.56 441 GLY A N 1
ATOM 3458 C CA . GLY A 1 441 ? 1.164 -5.137 -1.849 1 97.56 441 GLY A CA 1
ATOM 3459 C C . GLY A 1 441 ? 1.143 -5.801 -3.213 1 97.56 441 GLY A C 1
ATOM 3460 O O . GLY A 1 441 ? 0.579 -6.887 -3.373 1 97.56 441 GLY A O 1
ATOM 3461 N N . SER A 1 442 ? 1.589 -5.133 -4.164 1 97.44 442 SER A N 1
ATOM 3462 C CA . SER A 1 442 ? 1.607 -5.684 -5.512 1 97.44 442 SER A CA 1
ATOM 3463 C C . SER A 1 442 ? 2.783 -5.141 -6.316 1 97.44 442 SER A C 1
ATOM 3465 O O . SER A 1 442 ? 3.412 -4.156 -5.922 1 97.44 442 SER A O 1
ATOM 3467 N N . TYR A 1 443 ? 3.115 -5.785 -7.34 1 96.12 443 TYR A N 1
ATOM 3468 C CA . TYR A 1 443 ? 4.098 -5.344 -8.32 1 96.12 443 TYR A CA 1
ATOM 3469 C C . TYR A 1 443 ? 3.76 -5.879 -9.711 1 96.12 443 TYR A C 1
ATOM 3471 O O . TYR A 1 443 ? 2.795 -6.629 -9.875 1 96.12 443 TYR A O 1
ATOM 3479 N N . GLY A 1 444 ? 4.465 -5.492 -10.758 1 94.06 444 GLY A N 1
ATOM 3480 C CA . GLY A 1 444 ? 4.188 -5.793 -12.156 1 94.06 444 GLY A CA 1
ATOM 3481 C C . GLY A 1 444 ? 4.062 -4.551 -13.023 1 94.06 444 GLY A C 1
ATOM 3482 O O . GLY A 1 444 ? 3.027 -3.883 -13.008 1 94.06 444 GLY A O 1
ATOM 3483 N N . GLY A 1 445 ? 5.078 -4.336 -13.867 1 93.38 445 GLY A N 1
ATOM 3484 C CA . GLY A 1 445 ? 5.059 -3.137 -14.68 1 93.38 445 GLY A CA 1
ATOM 3485 C C . GLY A 1 445 ? 4.98 -1.859 -13.867 1 93.38 445 GLY A C 1
ATOM 3486 O O . GLY A 1 445 ? 5.801 -1.633 -12.977 1 93.38 445 GLY A O 1
ATOM 3487 N N . VAL A 1 446 ? 3.92 -1.122 -14.125 1 96.38 446 VAL A N 1
ATOM 3488 C CA . VAL A 1 446 ? 3.762 0.162 -13.445 1 96.38 446 VAL A CA 1
ATOM 3489 C C . VAL A 1 446 ? 3.566 -0.06 -11.953 1 96.38 446 VAL A C 1
ATOM 3491 O O . VAL A 1 446 ? 3.949 0.784 -11.133 1 96.38 446 VAL A O 1
ATOM 3494 N N . PHE A 1 447 ? 3.037 -1.187 -11.57 1 97.25 447 PHE A N 1
ATOM 3495 C CA . PHE A 1 447 ? 2.803 -1.468 -10.156 1 97.25 447 PHE A CA 1
ATOM 3496 C C . PHE A 1 447 ? 4.117 -1.747 -9.438 1 97.25 447 PHE A C 1
ATOM 3498 O O . PHE A 1 447 ? 4.23 -1.514 -8.234 1 97.25 447 PHE A O 1
ATOM 3505 N N . SER A 1 448 ? 5.105 -2.277 -10.148 1 97.94 448 SER A N 1
ATOM 3506 C CA . SER A 1 448 ? 6.449 -2.365 -9.578 1 97.94 448 SER A CA 1
ATOM 3507 C C . SER A 1 448 ? 7.016 -0.981 -9.289 1 97.94 448 SER A C 1
ATOM 3509 O O . SER A 1 448 ? 7.605 -0.759 -8.227 1 97.94 448 SER A O 1
ATOM 3511 N N . PHE A 1 449 ? 6.836 -0.058 -10.297 1 98.44 449 PHE A N 1
ATOM 3512 C CA . PHE A 1 449 ? 7.25 1.328 -10.117 1 98.44 449 PHE A CA 1
ATOM 3513 C C . PHE A 1 449 ? 6.547 1.953 -8.922 1 98.44 449 PHE A C 1
ATOM 3515 O O . PHE A 1 449 ? 7.188 2.578 -8.07 1 98.44 449 PHE A O 1
ATOM 3522 N N . LYS A 1 450 ? 5.312 1.728 -8.789 1 97.94 450 LYS A N 1
ATOM 3523 C CA . LYS A 1 450 ? 4.512 2.285 -7.703 1 97.94 450 LYS A CA 1
ATOM 3524 C C . LYS A 1 450 ? 4.926 1.696 -6.359 1 97.94 450 LYS A C 1
ATOM 3526 O O . LYS A 1 450 ? 4.891 2.385 -5.336 1 97.94 450 LYS A O 1
ATOM 3531 N N . ALA A 1 451 ? 5.262 0.434 -6.332 1 98.19 451 ALA A N 1
ATOM 3532 C CA . ALA A 1 451 ? 5.672 -0.224 -5.094 1 98.19 451 ALA A CA 1
ATOM 3533 C C . ALA A 1 451 ? 6.914 0.438 -4.508 1 98.19 451 ALA A C 1
ATOM 3535 O O . ALA A 1 451 ? 7.137 0.391 -3.295 1 98.19 451 ALA A O 1
ATOM 3536 N N . PHE A 1 452 ? 7.688 1.12 -5.383 1 98.75 452 PHE A N 1
ATOM 3537 C CA . PHE A 1 452 ? 8.969 1.636 -4.918 1 98.75 452 PHE A CA 1
ATOM 3538 C C . PHE A 1 452 ? 9.016 3.154 -5.027 1 98.75 452 PHE A C 1
ATOM 3540 O O . PHE A 1 452 ? 10.094 3.746 -5.109 1 98.75 452 PHE A O 1
ATOM 3547 N N . THR A 1 453 ? 7.875 3.77 -5.07 1 98.62 453 THR A N 1
ATOM 3548 C CA . THR A 1 453 ? 7.766 5.223 -5.043 1 98.62 453 THR A CA 1
ATOM 3549 C C . THR A 1 453 ? 6.66 5.664 -4.086 1 98.62 453 THR A C 1
ATOM 3551 O O . THR A 1 453 ? 5.809 4.863 -3.701 1 98.62 453 THR A O 1
ATOM 3554 N N . HIS A 1 454 ? 6.758 6.855 -3.652 1 98.38 454 HIS A N 1
ATOM 3555 C CA . HIS A 1 454 ? 5.738 7.516 -2.844 1 98.38 454 HIS A CA 1
ATOM 3556 C C . HIS A 1 454 ? 4.992 8.57 -3.654 1 98.38 454 HIS A C 1
ATOM 3558 O O . HIS A 1 454 ? 5.617 9.406 -4.309 1 98.38 454 HIS A O 1
ATOM 3564 N N . GLU A 1 455 ? 3.686 8.484 -3.682 1 97.81 455 GLU A N 1
ATOM 3565 C CA . GLU A 1 455 ? 2.883 9.523 -4.312 1 97.81 455 GLU A CA 1
ATOM 3566 C C . GLU A 1 455 ? 2.762 10.75 -3.41 1 97.81 455 GLU A C 1
ATOM 3568 O O . GLU A 1 455 ? 2.031 10.727 -2.416 1 97.81 455 GLU A O 1
ATOM 3573 N N . ARG A 1 456 ? 3.4 11.797 -3.777 1 97.75 456 ARG A N 1
ATOM 3574 C CA . ARG A 1 456 ? 3.471 13.031 -3 1 97.75 456 ARG A CA 1
ATOM 3575 C C . ARG A 1 456 ? 2.646 14.133 -3.652 1 97.75 456 ARG A C 1
ATOM 3577 O O . ARG A 1 456 ? 2.877 14.484 -4.809 1 97.75 456 ARG A O 1
ATOM 3584 N N . ILE A 1 457 ? 1.752 14.711 -2.902 1 97.38 457 ILE A N 1
ATOM 3585 C CA . ILE A 1 457 ? 1.047 15.891 -3.379 1 97.38 457 ILE A CA 1
ATOM 3586 C C . ILE A 1 457 ? 1.968 17.109 -3.301 1 97.38 457 ILE A C 1
ATOM 3588 O O . ILE A 1 457 ? 2.65 17.312 -2.295 1 97.38 457 ILE A O 1
ATOM 3592 N N . VAL A 1 458 ? 2.035 17.781 -4.359 1 97.69 458 VAL A N 1
ATOM 3593 C CA . VAL A 1 458 ? 2.648 19.094 -4.359 1 97.69 458 VAL A CA 1
ATOM 3594 C C . VAL A 1 458 ? 1.612 20.156 -4.754 1 97.69 458 VAL A C 1
ATOM 3596 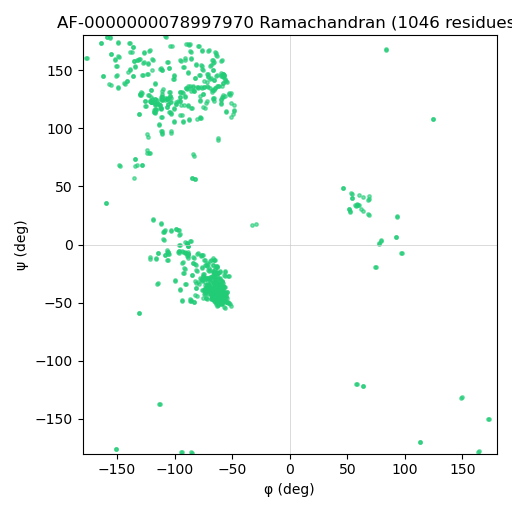O O . VAL A 1 458 ? 1.094 20.125 -5.875 1 97.69 458 VAL A O 1
ATOM 3599 N N . PHE A 1 459 ? 1.301 21 -3.834 1 97.38 459 PHE A N 1
ATOM 3600 C CA . PHE A 1 459 ? 0.312 22.047 -4.055 1 97.38 459 PHE A CA 1
ATOM 3601 C C . PHE A 1 459 ? 0.965 23.422 -4.008 1 97.38 459 PHE A C 1
ATOM 3603 O O . PHE A 1 459 ? 1.612 23.781 -3.021 1 97.38 459 PHE A O 1
ATOM 3610 N N . LYS A 1 460 ? 0.865 24.141 -5.035 1 97.12 460 LYS A N 1
ATOM 3611 C CA . LYS A 1 460 ? 1.358 25.516 -5.098 1 97.12 460 LYS A CA 1
ATOM 3612 C C . LYS A 1 460 ? 0.206 26.516 -5.07 1 97.12 460 LYS A C 1
ATOM 3614 O O . LYS A 1 460 ? -0.646 26.516 -5.961 1 97.12 460 LYS A O 1
ATOM 3619 N N . GLN A 1 461 ? 0.178 27.344 -4.07 1 94.5 461 GLN A N 1
ATOM 3620 C CA . GLN A 1 461 ? -0.866 28.344 -3.879 1 94.5 461 GLN A CA 1
ATOM 3621 C C . GLN A 1 461 ? -0.368 29.734 -4.254 1 94.5 461 GLN A C 1
ATOM 3623 O O . GLN A 1 461 ? 0.612 30.219 -3.688 1 94.5 461 GLN A O 1
ATOM 3628 N N . PRO A 1 462 ? -1.107 30.391 -5.102 1 92.94 462 PRO A N 1
ATOM 3629 C CA . PRO A 1 462 ? -0.69 31.766 -5.434 1 92.94 462 PRO A CA 1
ATOM 3630 C C . PRO A 1 462 ? -0.907 32.75 -4.285 1 92.94 462 PRO A C 1
ATOM 3632 O O . PRO A 1 462 ? -1.898 32.625 -3.559 1 92.94 462 PRO A O 1
ATOM 3635 N N . PHE A 1 463 ? 0.001 33.719 -4.141 1 92.44 463 PHE A N 1
ATOM 3636 C CA . PHE A 1 463 ? -0.066 34.719 -3.059 1 92.44 463 PHE A CA 1
ATOM 3637 C C . PHE A 1 463 ? -1.176 35.719 -3.309 1 92.44 463 PHE A C 1
ATOM 3639 O O . PHE A 1 463 ? -1.748 36.281 -2.365 1 92.44 463 PHE A O 1
ATOM 3646 N N . TRP A 1 464 ? -1.491 35.969 -4.598 1 86.38 464 TRP A N 1
ATOM 3647 C CA . TRP A 1 464 ? -2.459 37 -4.934 1 86.38 464 TRP A CA 1
ATOM 3648 C C . TRP A 1 464 ? -3.863 36.594 -4.492 1 86.38 464 TRP A C 1
ATOM 3650 O O . TRP A 1 464 ? -4.75 37.438 -4.383 1 86.38 464 TRP A O 1
ATOM 3660 N N . MET A 1 465 ? -4.047 35.344 -4.145 1 84.44 465 MET A N 1
ATOM 3661 C CA . MET A 1 465 ? -5.387 34.875 -3.811 1 84.44 465 MET A CA 1
ATOM 3662 C C . MET A 1 465 ? -5.664 35.031 -2.318 1 84.44 465 MET A C 1
ATOM 3664 O O . MET A 1 465 ? -6.742 34.688 -1.84 1 84.44 465 MET A O 1
ATOM 3668 N N . ASP A 1 466 ? -4.793 35.562 -1.565 1 87 466 ASP A N 1
ATOM 3669 C CA . ASP A 1 466 ? -4.887 35.594 -0.11 1 87 466 ASP A CA 1
ATOM 3670 C C . ASP A 1 466 ? -6.117 36.375 0.338 1 87 466 ASP A C 1
ATOM 3672 O O . ASP A 1 466 ? -6.656 36.125 1.419 1 87 466 ASP A O 1
ATOM 3676 N N . PHE A 1 467 ? -6.516 37.281 -0.421 1 78.81 467 PHE A N 1
ATOM 3677 C CA . PHE A 1 467 ? -7.676 38.094 -0.061 1 78.81 467 PHE A CA 1
ATOM 3678 C C . PHE A 1 467 ? -8.93 37.219 0.017 1 78.81 467 PHE A C 1
ATOM 3680 O O . PHE A 1 467 ? -9.867 37.531 0.746 1 78.81 467 PHE A O 1
ATOM 3687 N N . LEU A 1 468 ? -8.906 36.062 -0.691 1 76 468 LEU A N 1
ATOM 3688 C CA . LEU A 1 468 ? -10.031 35.125 -0.679 1 76 468 LEU A CA 1
ATOM 3689 C C . LEU A 1 468 ? -9.953 34.219 0.53 1 76 468 LEU A C 1
ATOM 3691 O O . LEU A 1 468 ? -10.938 33.562 0.873 1 76 468 LEU A O 1
ATOM 3695 N N . LEU A 1 469 ? -8.805 34.281 1.185 1 80.94 469 LEU A N 1
ATOM 3696 C CA . LEU A 1 469 ? -8.562 33.281 2.244 1 80.94 469 LEU A CA 1
ATOM 3697 C C . LEU A 1 469 ? -8.609 33.969 3.615 1 80.94 469 LEU A C 1
ATOM 3699 O O . LEU A 1 469 ? -8.328 33.312 4.633 1 80.94 469 LEU A O 1
ATOM 3703 N N . THR A 1 470 ? -9.039 35.188 3.725 1 81.94 470 THR A N 1
ATOM 3704 C CA . THR A 1 470 ? -8.961 35.969 4.941 1 81.94 470 THR A CA 1
ATOM 3705 C C . THR A 1 470 ? -9.852 35.375 6.035 1 81.94 470 THR A C 1
ATOM 3707 O O . THR A 1 470 ? -9.617 35.625 7.223 1 81.94 470 THR A O 1
ATOM 3710 N N . MET A 1 471 ? -10.836 34.656 5.617 1 81.56 471 MET A N 1
ATOM 3711 C CA . MET A 1 471 ? -11.789 34.125 6.582 1 81.56 471 MET A CA 1
ATOM 3712 C C . MET A 1 471 ? -11.117 33.094 7.488 1 81.56 471 MET A C 1
ATOM 3714 O O . MET A 1 471 ? -11.625 32.781 8.578 1 81.56 471 MET A O 1
ATOM 3718 N N . ARG A 1 472 ? -9.922 32.562 7.059 1 86.06 472 ARG A N 1
ATOM 3719 C CA . ARG A 1 472 ? -9.312 31.484 7.848 1 86.06 472 ARG A CA 1
ATOM 3720 C C . ARG A 1 472 ? -8.414 32.062 8.938 1 86.06 472 ARG A C 1
ATOM 3722 O O . ARG A 1 472 ? -7.926 31.312 9.797 1 86.06 472 ARG A O 1
ATOM 3729 N N . TYR A 1 473 ? -8.312 33.438 8.961 1 90.5 473 TYR A N 1
ATOM 3730 C CA . TYR A 1 473 ? -7.398 34.062 9.914 1 90.5 473 TYR A CA 1
ATOM 3731 C C . TYR A 1 473 ? -8.156 34.594 11.125 1 90.5 473 TYR A C 1
ATOM 3733 O O . TYR A 1 473 ? -9.25 35.125 10.992 1 90.5 473 TYR A O 1
ATOM 3741 N N . PRO A 1 474 ? -7.551 34.469 12.344 1 89.38 474 PRO A N 1
ATOM 3742 C CA . PRO A 1 474 ? -8.109 35.156 13.5 1 89.38 474 PRO A CA 1
ATOM 3743 C C . PRO A 1 474 ? -8.07 36.688 13.336 1 89.38 474 PRO A C 1
ATOM 3745 O O . PRO A 1 474 ? -7.297 37.219 12.531 1 89.38 474 PRO A O 1
ATOM 3748 N N . PRO A 1 475 ? -8.852 37.344 14.141 1 90.69 475 PRO A N 1
ATOM 3749 C CA . PRO A 1 475 ? -9.82 36.875 15.133 1 90.69 475 PRO A CA 1
ATOM 3750 C C . PRO A 1 475 ? -11.07 36.25 14.492 1 90.69 475 PRO A C 1
ATOM 3752 O O . PRO A 1 475 ? -11.531 36.75 13.453 1 90.69 475 PRO A O 1
ATOM 3755 N N . PHE A 1 476 ? -11.539 35.375 15.117 1 87.5 476 PHE A N 1
ATOM 3756 C CA . PHE A 1 476 ? -12.727 34.688 14.617 1 87.5 476 PHE A CA 1
ATOM 3757 C C . PHE A 1 476 ? -13.984 35.438 15.031 1 87.5 476 PHE A C 1
ATOM 3759 O O . PHE A 1 476 ? -14.078 35.938 16.156 1 87.5 476 PHE A O 1
ATOM 3766 N N . THR A 1 477 ? -14.859 35.625 14.023 1 86.62 477 THR A N 1
ATOM 3767 C CA . THR A 1 477 ? -16.125 36.281 14.242 1 86.62 477 THR A CA 1
ATOM 3768 C C . THR A 1 477 ? -17.297 35.438 13.742 1 86.62 477 THR A C 1
ATOM 3770 O O . THR A 1 477 ? -17.078 34.469 13.016 1 86.62 477 THR A O 1
ATOM 3773 N N . GLU A 1 478 ? -18.469 35.812 14.148 1 88.38 478 GLU A N 1
ATOM 3774 C CA . GLU A 1 478 ? -19.656 35.125 13.688 1 88.38 478 GLU A CA 1
ATOM 3775 C C . GLU A 1 478 ? -19.828 35.25 12.172 1 88.38 478 GLU A C 1
ATOM 3777 O O . GLU A 1 478 ? -20.281 34.312 11.516 1 88.38 478 GLU A O 1
ATOM 3782 N N . SER A 1 479 ? -19.5 36.406 11.695 1 86.75 479 SER A N 1
ATOM 3783 C CA . SER A 1 479 ? -19.578 36.625 10.258 1 86.75 479 SER A CA 1
ATOM 3784 C C . SER A 1 479 ? -18.625 35.719 9.492 1 86.75 479 SER A C 1
ATOM 3786 O O . SER A 1 479 ? -18.984 35.156 8.453 1 86.75 479 SER A O 1
ATOM 3788 N N . LYS A 1 480 ? -17.453 35.562 10.016 1 85.81 480 LYS A N 1
ATOM 3789 C CA . LYS A 1 480 ? -16.484 34.656 9.383 1 85.81 480 LYS A CA 1
ATOM 3790 C C . LYS A 1 480 ? -16.953 33.219 9.453 1 85.81 480 LYS A C 1
ATOM 3792 O O . LYS A 1 480 ? -16.734 32.438 8.516 1 85.81 480 LYS A O 1
ATOM 3797 N N . LEU A 1 481 ? -17.578 32.875 10.531 1 87.5 481 LEU A N 1
ATOM 3798 C CA . LEU A 1 481 ? -18.109 31.531 10.68 1 87.5 481 LEU A CA 1
ATOM 3799 C C . LEU A 1 481 ? -19.156 31.234 9.625 1 87.5 481 LEU A C 1
ATOM 3801 O O . LEU A 1 481 ? -19.125 30.172 8.992 1 87.5 481 LEU A O 1
ATOM 3805 N N . LYS A 1 482 ? -20.062 32.125 9.469 1 86.25 482 LYS A N 1
ATOM 3806 C CA . LYS A 1 482 ? -21.125 31.953 8.477 1 86.25 482 LYS A CA 1
ATOM 3807 C C . LYS A 1 482 ? -20.562 31.844 7.066 1 86.25 482 LYS A C 1
ATOM 3809 O O . LYS A 1 482 ? -21 31.016 6.27 1 86.25 482 LYS A O 1
ATOM 3814 N N . LEU A 1 483 ? -19.594 32.625 6.836 1 82.56 483 LEU A N 1
ATOM 3815 C CA . LEU A 1 483 ? -18.953 32.656 5.527 1 82.56 483 LEU A CA 1
ATOM 3816 C C . LEU A 1 483 ? -18.203 31.344 5.293 1 82.56 483 LEU A C 1
ATOM 3818 O O . LEU A 1 483 ? -18.234 30.797 4.188 1 82.56 483 LEU A O 1
ATOM 3822 N N . MET A 1 484 ? -17.484 30.938 6.293 1 83.69 484 MET A N 1
ATOM 3823 C CA . MET A 1 484 ? -16.734 29.672 6.211 1 83.69 484 MET A CA 1
ATOM 3824 C C . MET A 1 484 ? -17.672 28.516 5.895 1 83.69 484 MET A C 1
ATOM 3826 O O . MET A 1 484 ? -17.375 27.688 5.023 1 83.69 484 MET A O 1
ATOM 3830 N N . LYS A 1 485 ? -18.75 28.453 6.543 1 85.94 485 LYS A N 1
ATOM 3831 C CA . LYS A 1 485 ? -19.703 27.375 6.324 1 85.94 485 LYS A CA 1
ATOM 3832 C C . LYS A 1 485 ? -20.266 27.422 4.902 1 85.94 485 LYS A C 1
ATOM 3834 O O . LYS A 1 485 ? -20.328 26.391 4.223 1 85.94 485 LYS A O 1
ATOM 3839 N N . LEU A 1 486 ? -20.625 28.578 4.508 1 81.75 486 LEU A N 1
ATOM 3840 C CA . LEU A 1 486 ? -21.188 28.766 3.176 1 81.75 486 LEU A CA 1
ATOM 3841 C C . LEU A 1 486 ? -20.188 28.375 2.102 1 81.75 486 LEU A C 1
ATOM 3843 O O . LEU A 1 486 ? -20.547 27.75 1.097 1 81.75 486 LEU A O 1
ATOM 3847 N N . ALA A 1 487 ? -18.969 28.625 2.396 1 76.75 487 ALA A N 1
ATOM 3848 C CA . ALA A 1 487 ? -17.922 28.422 1.397 1 76.75 487 ALA A CA 1
ATOM 3849 C C . ALA A 1 487 ? -17.438 26.969 1.381 1 76.75 487 ALA A C 1
ATOM 3851 O O . ALA A 1 487 ? -17.016 26.469 0.342 1 76.75 487 ALA A O 1
ATOM 3852 N N . SER A 1 488 ? -17.578 26.312 2.486 1 82.31 488 SER A N 1
ATOM 3853 C CA . SER A 1 488 ? -16.828 25.062 2.609 1 82.31 488 SER A CA 1
ATOM 3854 C C . SER A 1 488 ? -17.766 23.875 2.719 1 82.31 488 SER A C 1
ATOM 3856 O O . SER A 1 488 ? -17.344 22.719 2.547 1 82.31 488 SER A O 1
ATOM 3858 N N . GLU A 1 489 ? -19.031 24.078 2.945 1 84.94 489 GLU A N 1
ATOM 3859 C CA . GLU A 1 489 ? -19.938 22.953 3.111 1 84.94 489 GLU A CA 1
ATOM 3860 C C . GLU A 1 489 ? -20.609 22.578 1.79 1 84.94 489 GLU A C 1
ATOM 3862 O O . GLU A 1 489 ? -21.516 23.281 1.331 1 84.94 489 GLU A O 1
ATOM 3867 N N . PRO A 1 490 ? -20.281 21.469 1.26 1 83.81 490 PRO A N 1
ATOM 3868 C CA . PRO A 1 490 ? -20.984 21.031 0.051 1 83.81 490 PRO A CA 1
ATOM 3869 C C . PRO A 1 490 ? -22.375 20.5 0.34 1 83.81 490 PRO A C 1
ATOM 3871 O O . PRO A 1 490 ? -22.625 19.984 1.432 1 83.81 490 PRO A O 1
ATOM 3874 N N . GLN A 1 491 ? -23.219 20.641 -0.596 1 86.5 491 GLN A N 1
ATOM 3875 C CA . GLN A 1 491 ? -24.609 20.188 -0.446 1 86.5 491 GLN A CA 1
ATOM 3876 C C . GLN A 1 491 ? -24.828 18.859 -1.145 1 86.5 491 GLN A C 1
ATOM 3878 O O . GLN A 1 491 ? -24.266 18.609 -2.211 1 86.5 491 GLN A O 1
ATOM 3883 N N . PRO A 1 492 ? -25.703 18.062 -0.52 1 90 492 PRO A N 1
ATOM 3884 C CA . PRO A 1 492 ? -26.016 16.781 -1.152 1 90 492 PRO A CA 1
ATOM 3885 C C . PRO A 1 492 ? -26.969 16.922 -2.338 1 90 492 PRO A C 1
ATOM 3887 O O . PRO A 1 492 ? -27.703 17.906 -2.43 1 90 492 PRO A O 1
ATOM 3890 N N . TRP A 1 493 ? -26.906 16 -3.252 1 91.31 493 TRP A N 1
ATOM 3891 C CA . TRP A 1 493 ? -27.828 15.977 -4.391 1 91.31 493 TRP A CA 1
ATOM 3892 C C . TRP A 1 493 ? -28.906 14.922 -4.195 1 91.31 493 TRP A C 1
ATOM 3894 O O . TRP A 1 493 ? -29.609 14.555 -5.145 1 91.31 493 TRP A O 1
ATOM 3904 N N . PHE A 1 494 ? -29.016 14.391 -3.016 1 91.62 494 PHE A N 1
ATOM 3905 C CA . PHE A 1 494 ? -29.969 13.32 -2.703 1 91.62 494 PHE A CA 1
ATOM 3906 C C . PHE A 1 494 ? -30.766 13.664 -1.451 1 91.62 494 PHE A C 1
ATOM 3908 O O . PHE A 1 494 ? -30.344 14.484 -0.642 1 91.62 494 PHE A O 1
ATOM 3915 N N . ASN A 1 495 ? -31.906 13 -1.317 1 89.94 495 ASN A N 1
ATOM 3916 C CA . ASN A 1 495 ? -32.781 13.172 -0.17 1 89.94 495 ASN A CA 1
ATOM 3917 C C . ASN A 1 495 ? -32.438 12.203 0.958 1 89.94 495 ASN A C 1
ATOM 3919 O O . ASN A 1 495 ? -31.594 11.328 0.79 1 89.94 495 ASN A O 1
ATOM 3923 N N . ARG A 1 496 ? -33.062 12.375 2.074 1 89.12 496 ARG A N 1
ATOM 3924 C CA . ARG A 1 496 ? -32.812 11.562 3.266 1 89.12 496 ARG A CA 1
ATOM 3925 C C . ARG A 1 496 ? -33.156 10.094 3.006 1 89.12 496 ARG A C 1
ATOM 3927 O O . ARG A 1 496 ? -32.531 9.211 3.605 1 89.12 496 ARG A O 1
ATOM 3934 N N . ASP A 1 497 ? -34 9.859 2.082 1 85.25 497 ASP A N 1
ATOM 3935 C CA . ASP A 1 497 ? -34.375 8.477 1.792 1 85.25 497 ASP A CA 1
ATOM 3936 C C . ASP A 1 497 ? -33.406 7.859 0.762 1 85.25 497 ASP A C 1
ATOM 3938 O O . ASP A 1 497 ? -33.594 6.707 0.364 1 85.25 497 ASP A O 1
ATOM 3942 N N . GLY A 1 498 ? -32.469 8.695 0.348 1 84.19 498 GLY A N 1
ATOM 3943 C CA . GLY A 1 498 ? -31.453 8.156 -0.541 1 84.19 498 GLY A CA 1
ATOM 3944 C C . GLY A 1 498 ? -31.734 8.43 -2.006 1 84.19 498 GLY A C 1
ATOM 3945 O O . GLY A 1 498 ? -30.875 8.18 -2.863 1 84.19 498 GLY A O 1
ATOM 3946 N N . THR A 1 499 ? -32.875 8.953 -2.293 1 86.62 499 THR A N 1
ATOM 3947 C CA . THR A 1 499 ? -33.219 9.219 -3.68 1 86.62 499 THR A CA 1
ATOM 3948 C C . THR A 1 499 ? -32.562 10.5 -4.176 1 86.62 499 THR A C 1
ATOM 3950 O O . THR A 1 499 ? -32.5 11.492 -3.447 1 86.62 499 THR A O 1
ATOM 3953 N N . ASP A 1 500 ? -32.031 10.406 -5.363 1 85.69 500 ASP A N 1
ATOM 3954 C CA . ASP A 1 500 ? -31.375 11.578 -5.938 1 85.69 500 ASP A CA 1
ATOM 3955 C C . ASP A 1 500 ? -32.406 12.633 -6.355 1 85.69 500 ASP A C 1
ATOM 3957 O O . ASP A 1 500 ? -33.438 12.305 -6.922 1 85.69 500 ASP A O 1
ATOM 3961 N N . LYS A 1 501 ? -32.312 13.773 -5.891 1 77.31 501 LYS A N 1
ATOM 3962 C CA . LYS A 1 501 ? -33.188 14.883 -6.25 1 77.31 501 LYS A CA 1
ATOM 3963 C C . LYS A 1 501 ? -32.75 15.547 -7.547 1 77.31 501 LYS A C 1
ATOM 3965 O O . LYS A 1 501 ? -33.562 15.992 -8.344 1 77.31 501 LYS A O 1
ATOM 3970 N N . LEU A 1 502 ? -31.406 15.766 -7.676 1 75.25 502 LEU A N 1
ATOM 3971 C CA . LEU A 1 502 ? -30.797 16.422 -8.828 1 75.25 502 LEU A CA 1
ATOM 3972 C C . LEU A 1 502 ? -29.5 15.711 -9.227 1 75.25 502 LEU A C 1
ATOM 3974 O O . LEU A 1 502 ? -29.047 14.805 -8.523 1 75.25 502 LEU A O 1
ATOM 3978 N N . SER A 1 503 ? -29.141 16.125 -10.438 1 71.31 503 SER A N 1
ATOM 3979 C CA . SER A 1 503 ? -27.797 15.656 -10.805 1 71.31 503 SER A CA 1
ATOM 3980 C C . SER A 1 503 ? -26.734 16.312 -9.93 1 71.31 503 SER A C 1
ATOM 3982 O O . SER A 1 503 ? -26.812 17.5 -9.641 1 71.31 503 SER A O 1
ATOM 3984 N N . TYR A 1 504 ? -25.875 15.547 -9.438 1 74.31 504 TYR A N 1
ATOM 3985 C CA . TYR A 1 504 ? -24.812 16.109 -8.602 1 74.31 504 TYR A CA 1
ATOM 3986 C C . TYR A 1 504 ? -24.078 17.234 -9.336 1 74.31 504 TYR A C 1
ATOM 3988 O O . TYR A 1 504 ? -23.609 18.172 -8.711 1 74.31 504 TYR A O 1
ATOM 3996 N N . LYS A 1 505 ? -24.047 17.203 -10.68 1 69.62 505 LYS A N 1
ATOM 3997 C CA . LYS A 1 505 ? -23.344 18.219 -11.469 1 69.62 505 LYS A CA 1
ATOM 3998 C C . LYS A 1 505 ? -24.016 19.578 -11.336 1 69.62 505 LYS A C 1
ATOM 4000 O O . LYS A 1 505 ? -23.344 20.609 -11.242 1 69.62 505 LYS A O 1
ATOM 4005 N N . LYS A 1 506 ? -25.281 19.547 -11.281 1 62.5 506 LYS A N 1
ATOM 4006 C CA . LYS A 1 506 ? -26.062 20.781 -11.164 1 62.5 506 LYS A CA 1
ATOM 4007 C C . LYS A 1 506 ? -25.906 21.391 -9.773 1 62.5 506 LYS A C 1
ATOM 4009 O O . LYS A 1 506 ? -25.75 22.609 -9.641 1 62.5 506 LYS A O 1
ATOM 4014 N N . VAL A 1 507 ? -25.766 20.5 -8.773 1 65.5 507 VAL A N 1
ATOM 4015 C CA . VAL A 1 507 ? -25.625 20.953 -7.395 1 65.5 507 VAL A CA 1
ATOM 4016 C C . VAL A 1 507 ? -24.219 21.5 -7.16 1 65.5 507 VAL A C 1
ATOM 4018 O O . VAL A 1 507 ? -24.062 22.547 -6.52 1 65.5 507 VAL A O 1
ATOM 4021 N N . LEU A 1 508 ? -23.219 20.938 -7.668 1 67.12 508 LEU A N 1
ATOM 4022 C CA . LEU A 1 508 ? -21.844 21.375 -7.5 1 67.12 508 LEU A CA 1
ATOM 4023 C C . LEU A 1 508 ? -21.625 22.75 -8.141 1 67.12 508 LEU A C 1
ATOM 4025 O O . LEU A 1 508 ? -20.922 23.594 -7.582 1 67.12 508 LEU A O 1
ATOM 4029 N N . ALA A 1 509 ? -22.25 22.891 -9.266 1 62.72 509 ALA A N 1
ATOM 4030 C CA . ALA A 1 509 ? -22.141 24.172 -9.969 1 62.72 509 ALA A CA 1
ATOM 4031 C C . ALA A 1 509 ? -22.75 25.312 -9.156 1 62.72 509 ALA A C 1
ATOM 4033 O O . ALA A 1 509 ? -22.156 26.375 -9.031 1 62.72 509 ALA A O 1
ATOM 4034 N N . ILE A 1 510 ? -23.812 25.031 -8.594 1 61.22 510 ILE A N 1
ATOM 4035 C CA . ILE A 1 510 ? -24.516 26.031 -7.797 1 61.22 510 ILE A CA 1
ATOM 4036 C C . ILE A 1 510 ? -23.688 26.359 -6.547 1 61.22 510 ILE A C 1
ATOM 4038 O O . ILE A 1 510 ? -23.516 27.531 -6.199 1 61.22 510 ILE A O 1
ATOM 4042 N N . SER A 1 511 ? -23.172 25.312 -6.02 1 63.56 511 SER A N 1
ATOM 4043 C CA . SER A 1 511 ? -22.391 25.484 -4.801 1 63.56 511 SER A CA 1
ATOM 4044 C C . SER A 1 511 ? -21.141 26.312 -5.07 1 63.56 511 SER A C 1
ATOM 4046 O O . SER A 1 511 ? -20.781 27.188 -4.281 1 63.56 511 SER A O 1
ATOM 4048 N N . SER A 1 512 ? -20.531 26.047 -6.164 1 64.56 512 SER A N 1
ATOM 4049 C CA . SER A 1 512 ? -19.312 26.766 -6.523 1 64.56 512 SER A CA 1
ATOM 4050 C C . SER A 1 512 ? -19.594 28.25 -6.742 1 64.56 512 SER A C 1
ATOM 4052 O O . SER A 1 512 ? -18.797 29.109 -6.359 1 64.56 512 SER A O 1
ATOM 4054 N N . MET A 1 513 ? -20.688 28.531 -7.266 1 59.88 513 MET A N 1
ATOM 4055 C CA . MET A 1 513 ? -21.062 29.906 -7.527 1 59.88 513 MET A CA 1
ATOM 4056 C C . MET A 1 513 ? -21.328 30.656 -6.227 1 59.88 513 MET A C 1
ATOM 4058 O O . MET A 1 513 ? -20.938 31.828 -6.082 1 59.88 513 MET A O 1
ATOM 4062 N N . ILE A 1 514 ? -21.922 29.984 -5.391 1 60.09 514 ILE A N 1
ATOM 4063 C CA . ILE A 1 514 ? -22.25 30.609 -4.109 1 60.09 514 ILE A CA 1
ATOM 4064 C C . ILE A 1 514 ? -20.953 30.906 -3.346 1 60.09 514 ILE A C 1
ATOM 4066 O O . ILE A 1 514 ? -20.781 32 -2.807 1 60.09 514 ILE A O 1
ATOM 4070 N N . VAL A 1 515 ? -20.125 30 -3.492 1 62.84 515 VAL A N 1
ATOM 4071 C CA . VAL A 1 515 ? -18.859 30.109 -2.764 1 62.84 515 VAL A CA 1
ATOM 4072 C C . VAL A 1 515 ? -18.016 31.219 -3.375 1 62.84 515 VAL A C 1
ATOM 4074 O O . VAL A 1 515 ? -17.453 32.062 -2.654 1 62.84 515 VAL A O 1
ATOM 4077 N N . LEU A 1 516 ? -18.031 31.203 -4.668 1 64.06 516 LEU A N 1
ATOM 4078 C CA . LEU A 1 516 ? -17.266 32.25 -5.352 1 64.06 516 LEU A CA 1
ATOM 4079 C C . LEU A 1 516 ? -17.797 33.625 -5 1 64.06 516 LEU A C 1
ATOM 4081 O O . LEU A 1 516 ? -17.016 34.562 -4.746 1 64.06 516 LEU A O 1
ATOM 4085 N N . THR A 1 517 ? -19.031 33.688 -4.922 1 60.75 517 THR A N 1
ATOM 4086 C CA . THR A 1 517 ? -19.656 34.969 -4.578 1 60.75 517 THR A CA 1
ATOM 4087 C C . THR A 1 517 ? -19.328 35.344 -3.137 1 60.75 517 THR A C 1
ATOM 4089 O O . THR A 1 517 ? -19.031 36.5 -2.854 1 60.75 517 THR A O 1
ATOM 4092 N N . ALA A 1 518 ? -19.344 34.344 -2.389 1 60.75 518 ALA A N 1
ATOM 4093 C CA . ALA A 1 518 ? -19.031 34.625 -0.984 1 60.75 518 ALA A CA 1
ATOM 4094 C C . ALA A 1 518 ? -17.594 35.062 -0.812 1 60.75 518 ALA A C 1
ATOM 4096 O O . ALA A 1 518 ? -17.297 35.969 -0.044 1 60.75 518 ALA A O 1
ATOM 4097 N N . TYR A 1 519 ? -16.812 34.406 -1.52 1 62.62 519 TYR A N 1
ATOM 4098 C CA . TYR A 1 519 ? -15.398 34.719 -1.474 1 62.62 519 TYR A CA 1
ATOM 4099 C C . TYR A 1 519 ? -15.141 36.125 -2.018 1 62.62 519 TYR A C 1
ATOM 4101 O O . TYR A 1 519 ? -14.367 36.906 -1.432 1 62.62 519 TYR A O 1
ATOM 4109 N N . ILE A 1 520 ? -15.773 36.469 -3.027 1 58.34 520 ILE A N 1
ATOM 4110 C CA . ILE A 1 520 ? -15.602 37.75 -3.668 1 58.34 520 ILE A CA 1
ATOM 4111 C C . ILE A 1 520 ? -16.141 38.844 -2.76 1 58.34 520 ILE A C 1
ATOM 4113 O O . ILE A 1 520 ? -15.492 39.875 -2.561 1 58.34 520 ILE A O 1
ATOM 4117 N N . VAL A 1 521 ? -17.188 38.594 -2.158 1 56.41 521 VAL A N 1
ATOM 4118 C CA . VAL A 1 521 ? -17.844 39.594 -1.315 1 56.41 521 VAL A CA 1
ATOM 4119 C C . VAL A 1 521 ? -17 39.844 -0.068 1 56.41 521 VAL A C 1
ATOM 4121 O O . VAL A 1 521 ? -16.828 40.969 0.36 1 56.41 521 VAL A O 1
ATOM 4124 N N . ASN A 1 522 ? -16.453 38.812 0.412 1 57.62 522 ASN A N 1
ATOM 4125 C CA . ASN A 1 522 ? -15.633 38.938 1.615 1 57.62 522 ASN A CA 1
ATOM 4126 C C . ASN A 1 522 ? -14.281 39.562 1.31 1 57.62 522 ASN A C 1
ATOM 4128 O O . ASN A 1 522 ? -13.742 40.344 2.121 1 57.62 522 ASN A O 1
ATOM 4132 N N . GLY A 1 523 ? -13.672 39.062 0.252 1 53.81 523 GLY A N 1
ATOM 4133 C CA . GLY A 1 523 ? -12.406 39.656 -0.14 1 53.81 523 GLY A CA 1
ATOM 4134 C C . GLY A 1 523 ? -12.508 41.156 -0.39 1 53.81 523 GLY A C 1
ATOM 4135 O O . GLY A 1 523 ? -11.531 41.875 -0.239 1 53.81 523 GLY A O 1
ATOM 4136 N N . LEU A 1 524 ? -13.727 41.625 -0.711 1 48.53 524 LEU A N 1
ATOM 4137 C CA . LEU A 1 524 ? -13.969 43.031 -1.021 1 48.53 524 LEU A CA 1
ATOM 4138 C C . LEU A 1 524 ? -14.281 43.812 0.246 1 48.53 524 LEU A C 1
ATOM 4140 O O . LEU A 1 524 ? -14.336 45.031 0.218 1 48.53 524 LEU A O 1
ATOM 4144 N N . GLN A 1 525 ? -14.445 43.156 1.274 1 49.31 525 GLN A N 1
ATOM 4145 C CA . GLN A 1 525 ? -14.68 43.875 2.516 1 49.31 525 GLN A CA 1
ATOM 4146 C C . GLN A 1 525 ? -13.383 44.062 3.301 1 49.31 525 GLN A C 1
ATOM 4148 O O . GLN A 1 525 ? -12.539 43.156 3.336 1 49.31 525 GLN A O 1
ATOM 4153 N N . MET B 1 1 ? -23.391 19.969 29.453 1 35.09 1 MET B N 1
ATOM 4154 C CA . MET B 1 1 ? -23.312 18.609 28.953 1 35.09 1 MET B CA 1
ATOM 4155 C C . MET B 1 1 ? -22.562 17.703 29.922 1 35.09 1 MET B C 1
ATOM 4157 O O . MET B 1 1 ? -21.453 18.016 30.344 1 35.09 1 MET B O 1
ATOM 4161 N N . SER B 1 2 ? -23.125 16.891 30.641 1 41.09 2 SER B N 1
ATOM 4162 C CA . SER B 1 2 ? -22.719 16.109 31.812 1 41.09 2 SER B CA 1
ATOM 4163 C C . SER B 1 2 ? -21.391 15.398 31.578 1 41.09 2 SER B C 1
ATOM 4165 O O . SER B 1 2 ? -21.094 15 30.453 1 41.09 2 SER B O 1
ATOM 4167 N N . THR B 1 3 ? -20.281 15.805 32.312 1 50.25 3 THR B N 1
ATOM 4168 C CA . THR B 1 3 ? -18.969 15.203 32.531 1 50.25 3 THR B CA 1
ATOM 4169 C C . THR B 1 3 ? -19.062 13.68 32.531 1 50.25 3 THR B C 1
ATOM 4171 O O . THR B 1 3 ? -18.422 13.016 33.344 1 50.25 3 THR B O 1
ATOM 4174 N N . GLN B 1 4 ? -20.109 13.18 32.031 1 61.12 4 GLN B N 1
ATOM 4175 C CA . GLN B 1 4 ? -20.25 11.734 32.219 1 61.12 4 GLN B CA 1
ATOM 4176 C C . GLN B 1 4 ? -19.078 10.992 31.594 1 61.12 4 GLN B C 1
ATOM 4178 O O . GLN B 1 4 ? -18.641 11.305 30.484 1 61.12 4 GLN B O 1
ATOM 4183 N N . GLN B 1 5 ? -18.375 10.266 32.375 1 82.56 5 GLN B N 1
ATOM 4184 C CA . GLN B 1 5 ? -17.25 9.398 32.094 1 82.56 5 GLN B CA 1
ATOM 4185 C C . GLN B 1 5 ? -17.562 8.477 30.906 1 82.56 5 GLN B C 1
ATOM 4187 O O . GLN B 1 5 ? -18.688 7.98 30.781 1 82.56 5 GLN B O 1
ATOM 4192 N N . LEU B 1 6 ? -16.828 8.516 29.828 1 93.44 6 LEU B N 1
ATOM 4193 C CA . LEU B 1 6 ? -16.953 7.613 28.688 1 93.44 6 LEU B CA 1
ATOM 4194 C C . LEU B 1 6 ? -17.016 6.164 29.156 1 93.44 6 LEU B C 1
ATOM 4196 O O . LEU B 1 6 ? -16.141 5.695 29.875 1 93.44 6 LEU B O 1
ATOM 4200 N N . GLU B 1 7 ? -18.109 5.52 28.922 1 95.12 7 GLU B N 1
ATOM 4201 C CA . GLU B 1 7 ? -18.234 4.105 29.266 1 95.12 7 GLU B CA 1
ATOM 4202 C C . GLU B 1 7 ? -17.469 3.232 28.281 1 95.12 7 GLU B C 1
ATOM 4204 O O . GLU B 1 7 ? -17.766 3.217 27.094 1 95.12 7 GLU B O 1
ATOM 4209 N N . TYR B 1 8 ? -16.5 2.533 28.812 1 97.44 8 TYR B N 1
ATOM 4210 C CA . TYR B 1 8 ? -15.672 1.677 27.969 1 97.44 8 TYR B CA 1
ATOM 4211 C C . TYR B 1 8 ? -16.391 0.373 27.641 1 97.44 8 TYR B C 1
ATOM 4213 O O . TYR B 1 8 ? -17.172 -0.137 28.453 1 97.44 8 TYR B O 1
ATOM 4221 N N . THR B 1 9 ? -16.172 -0.153 26.453 1 98 9 THR B N 1
ATOM 4222 C CA . THR B 1 9 ? -16.688 -1.458 26.062 1 98 9 THR B CA 1
ATOM 4223 C C . THR B 1 9 ? -16.031 -2.568 26.875 1 98 9 THR B C 1
ATOM 4225 O O . THR B 1 9 ? -14.797 -2.652 26.938 1 98 9 THR B O 1
ATOM 4228 N N . PRO B 1 10 ? -16.844 -3.4 27.516 1 96.81 10 PRO B N 1
ATOM 4229 C CA . PRO B 1 10 ? -16.25 -4.531 28.219 1 96.81 10 PRO B CA 1
ATOM 4230 C C . PRO B 1 10 ? -15.422 -5.43 27.297 1 96.81 10 PRO B C 1
ATOM 4232 O O . PRO B 1 10 ? -15.805 -5.664 26.156 1 96.81 10 PRO B O 1
ATOM 4235 N N . LEU B 1 11 ? -14.344 -5.953 27.828 1 94.06 11 LEU B N 1
ATOM 4236 C CA . LEU B 1 11 ? -13.391 -6.707 27.016 1 94.06 11 LEU B CA 1
ATOM 4237 C C . LEU B 1 11 ? -14.055 -7.922 26.375 1 94.06 11 LEU B C 1
ATOM 4239 O O . LEU B 1 11 ? -13.758 -8.266 25.234 1 94.06 11 LEU B O 1
ATOM 4243 N N . ASP B 1 12 ? -14.906 -8.617 27.094 1 92.75 12 ASP B N 1
ATOM 4244 C CA . ASP B 1 12 ? -15.578 -9.805 26.562 1 92.75 12 ASP B CA 1
ATOM 4245 C C . ASP B 1 12 ? -16.547 -9.43 25.438 1 92.75 12 ASP B C 1
ATOM 4247 O O . ASP B 1 12 ? -16.812 -10.242 24.547 1 92.75 12 ASP B O 1
ATOM 4251 N N . GLU B 1 13 ? -17.031 -8.258 25.484 1 97 13 GLU B N 1
ATOM 4252 C CA . GLU B 1 13 ? -17.938 -7.785 24.438 1 97 13 GLU B CA 1
ATOM 4253 C C . GLU B 1 13 ? -17.172 -7.449 23.172 1 97 13 GLU B C 1
ATOM 4255 O O . GLU B 1 13 ? -17.734 -7.473 22.078 1 97 13 GLU B O 1
ATOM 4260 N N . ILE B 1 14 ? -15.93 -7.137 23.328 1 98.12 14 ILE B N 1
ATOM 4261 C CA . ILE B 1 14 ? -15.117 -6.758 22.172 1 98.12 14 ILE B CA 1
ATOM 4262 C C . ILE B 1 14 ? -14.977 -7.945 21.219 1 98.12 14 ILE B C 1
ATOM 4264 O O . ILE B 1 14 ? -15.117 -7.793 20.016 1 98.12 14 ILE B O 1
ATOM 4268 N N . ASP B 1 15 ? -14.742 -9.133 21.734 1 96.81 15 ASP B N 1
ATOM 4269 C CA . ASP B 1 15 ? -14.648 -10.336 20.891 1 96.81 15 ASP B CA 1
ATOM 4270 C C . ASP B 1 15 ? -15.945 -10.57 20.125 1 96.81 15 ASP B C 1
ATOM 4272 O O . ASP B 1 15 ? -15.922 -10.977 18.969 1 96.81 15 ASP B O 1
ATOM 4276 N N . ARG B 1 16 ? -17.078 -10.344 20.828 1 97.31 16 ARG B N 1
ATOM 4277 C CA . ARG B 1 16 ? -18.375 -10.523 20.188 1 97.31 16 ARG B CA 1
ATOM 4278 C C . ARG B 1 16 ? -18.562 -9.508 19.062 1 97.31 16 ARG B C 1
ATOM 4280 O O . ARG B 1 16 ? -19.094 -9.844 18 1 97.31 16 ARG B O 1
ATOM 4287 N N . LYS B 1 17 ? -18.141 -8.305 19.312 1 98.31 17 LYS B N 1
ATOM 4288 C CA . LYS B 1 17 ? -18.266 -7.262 18.297 1 98.31 17 LYS B CA 1
ATOM 4289 C C . LYS B 1 17 ? -17.391 -7.582 17.078 1 98.31 17 LYS B C 1
ATOM 4291 O O . LYS B 1 17 ? -17.797 -7.363 15.945 1 98.31 17 LYS B O 1
ATOM 4296 N N . ILE B 1 18 ? -16.188 -8.117 17.312 1 98.19 18 ILE B N 1
ATOM 4297 C CA . ILE B 1 18 ? -15.289 -8.516 16.25 1 98.19 18 ILE B CA 1
ATOM 4298 C C . ILE B 1 18 ? -15.93 -9.625 15.414 1 98.19 18 ILE B C 1
ATOM 4300 O O . ILE B 1 18 ? -15.984 -9.539 14.188 1 98.19 18 ILE B O 1
ATOM 4304 N N . GLN B 1 19 ? -16.422 -10.617 16.078 1 97.56 19 GLN B N 1
ATOM 4305 C CA . GLN B 1 19 ? -17.047 -11.734 15.398 1 97.56 19 GLN B CA 1
ATOM 4306 C C . GLN B 1 19 ? -18.266 -11.273 14.586 1 97.56 19 GLN B C 1
ATOM 4308 O O . GLN B 1 19 ? -18.484 -11.742 13.469 1 97.56 19 GLN B O 1
ATOM 4313 N N . ARG B 1 20 ? -19.047 -10.375 15.172 1 98.12 20 ARG B N 1
ATOM 4314 C CA . ARG B 1 20 ? -20.203 -9.828 14.477 1 98.12 20 ARG B CA 1
ATOM 4315 C C . ARG B 1 20 ? -19.781 -9.125 13.188 1 98.12 20 ARG B C 1
ATOM 4317 O O . ARG B 1 20 ? -20.438 -9.266 12.156 1 98.12 20 ARG B O 1
ATOM 4324 N N . SER B 1 21 ? -18.75 -8.352 13.281 1 98.56 21 SER B N 1
ATOM 4325 C CA . SER B 1 21 ? -18.25 -7.625 12.109 1 98.56 21 SER B CA 1
ATOM 4326 C C . SER B 1 21 ? -17.781 -8.586 11.023 1 98.56 21 SER B C 1
ATOM 4328 O O . SER B 1 21 ? -18.109 -8.414 9.852 1 98.56 21 SER B O 1
ATOM 4330 N N . VAL B 1 22 ? -17.016 -9.617 11.367 1 98.12 22 VAL B N 1
ATOM 4331 C CA . VAL B 1 22 ? -16.469 -10.602 10.438 1 98.12 22 VAL B CA 1
ATOM 4332 C C . VAL B 1 22 ? -17.594 -11.406 9.805 1 98.12 22 VAL B C 1
ATOM 4334 O O . VAL B 1 22 ? -17.656 -11.562 8.586 1 98.12 22 VAL B O 1
ATOM 4337 N N . ASP B 1 23 ? -18.547 -11.891 10.68 1 98.12 23 ASP B N 1
ATOM 4338 C CA . ASP B 1 23 ? -19.672 -12.672 10.203 1 98.12 23 ASP B CA 1
ATOM 4339 C C . ASP B 1 23 ? -20.547 -11.852 9.25 1 98.12 23 ASP B C 1
ATOM 4341 O O . ASP B 1 23 ? -21.031 -12.375 8.25 1 98.12 23 ASP B O 1
ATOM 4345 N N . TYR B 1 24 ? -20.766 -10.625 9.625 1 98.62 24 TYR B N 1
ATOM 4346 C CA . TYR B 1 24 ? -21.578 -9.758 8.781 1 98.62 24 TYR B CA 1
ATOM 4347 C C . TYR B 1 24 ? -21.016 -9.703 7.363 1 98.62 24 TYR B C 1
ATOM 4349 O O . TYR B 1 24 ? -21.766 -9.844 6.391 1 98.62 24 TYR B O 1
ATOM 4357 N N . TYR B 1 25 ? -19.734 -9.469 7.203 1 98.44 25 TYR B N 1
ATOM 4358 C CA . TYR B 1 25 ? -19.125 -9.359 5.887 1 98.44 25 TYR B CA 1
ATOM 4359 C C . TYR B 1 25 ? -19.375 -10.617 5.062 1 98.44 25 TYR B C 1
ATOM 4361 O O . TYR B 1 25 ? -19.828 -10.539 3.922 1 98.44 25 TYR B O 1
ATOM 4369 N N . HIS B 1 26 ? -19.016 -11.773 5.633 1 97.88 26 HIS B N 1
ATOM 4370 C CA . HIS B 1 26 ? -19.125 -13.023 4.898 1 97.88 26 HIS B CA 1
ATOM 4371 C C . HIS B 1 26 ? -20.578 -13.336 4.555 1 97.88 26 HIS B C 1
ATOM 4373 O O . HIS B 1 26 ? -20.859 -13.844 3.467 1 97.88 26 HIS B O 1
ATOM 4379 N N . ASN B 1 27 ? -21.484 -13.062 5.508 1 97.88 27 ASN B N 1
ATOM 4380 C CA . ASN B 1 27 ? -22.891 -13.281 5.246 1 97.88 27 ASN B CA 1
ATOM 4381 C C . ASN B 1 27 ? -23.406 -12.375 4.125 1 97.88 27 ASN B C 1
ATOM 4383 O O . ASN B 1 27 ? -24.203 -12.805 3.289 1 97.88 27 ASN B O 1
ATOM 4387 N N . ARG B 1 28 ? -22.969 -11.188 4.133 1 97.88 28 ARG B N 1
ATOM 4388 C CA . ARG B 1 28 ? -23.359 -10.273 3.064 1 97.88 28 ARG B CA 1
ATOM 4389 C C . ARG B 1 28 ? -22.859 -10.766 1.709 1 97.88 28 ARG B C 1
ATOM 4391 O O . ARG B 1 28 ? -23.594 -10.719 0.718 1 97.88 28 ARG B O 1
ATOM 4398 N N . GLN B 1 29 ? -21.594 -11.195 1.626 1 97.75 29 GLN B N 1
ATOM 4399 C CA . GLN B 1 29 ? -21.047 -11.742 0.387 1 97.75 29 GLN B CA 1
ATOM 4400 C C . GLN B 1 29 ? -21.859 -12.945 -0.084 1 97.75 29 GLN B C 1
ATOM 4402 O O . GLN B 1 29 ? -22.094 -13.109 -1.281 1 97.75 29 GLN B O 1
ATOM 4407 N N . ARG B 1 30 ? -22.203 -13.805 0.86 1 97.25 30 ARG B N 1
ATOM 4408 C CA . ARG B 1 30 ? -23 -14.984 0.533 1 97.25 30 ARG B CA 1
ATOM 4409 C C . ARG B 1 30 ? -24.344 -14.594 -0.069 1 97.25 30 ARG B C 1
ATOM 4411 O O . ARG B 1 30 ? -24.766 -15.164 -1.073 1 97.25 30 ARG B O 1
ATOM 4418 N N . ASN B 1 31 ? -25 -13.625 0.578 1 97.12 31 ASN B N 1
ATOM 4419 C CA . ASN B 1 31 ? -26.266 -13.141 0.076 1 97.12 31 ASN B CA 1
ATOM 4420 C C . ASN B 1 31 ? -26.125 -12.461 -1.281 1 97.12 31 ASN B C 1
ATOM 4422 O O . ASN B 1 31 ? -26.938 -12.664 -2.178 1 97.12 31 ASN B O 1
ATOM 4426 N N . LEU B 1 32 ? -25.078 -11.664 -1.462 1 97.25 32 LEU B N 1
ATOM 4427 C CA . LEU B 1 32 ? -24.812 -10.961 -2.711 1 97.25 32 LEU B CA 1
ATOM 4428 C C . LEU B 1 32 ? -24.609 -11.945 -3.857 1 97.25 32 LEU B C 1
ATOM 4430 O O . LEU B 1 32 ? -25.016 -11.68 -4.988 1 97.25 32 LEU B O 1
ATOM 4434 N N . ALA B 1 33 ? -23.953 -13.016 -3.58 1 96.81 33 ALA B N 1
ATOM 4435 C CA . ALA B 1 33 ? -23.625 -14.016 -4.598 1 96.81 33 ALA B CA 1
ATOM 4436 C C . ALA B 1 33 ? -24.906 -14.648 -5.16 1 96.81 33 ALA B C 1
ATOM 4438 O O . ALA B 1 33 ? -24.875 -15.273 -6.227 1 96.81 33 ALA B O 1
ATOM 4439 N N . GLN B 1 34 ? -26.031 -14.523 -4.43 1 95.69 34 GLN B N 1
ATOM 4440 C CA . GLN B 1 34 ? -27.281 -15.18 -4.82 1 95.69 34 GLN B CA 1
ATOM 4441 C C . GLN B 1 34 ? -28.094 -14.297 -5.762 1 95.69 34 GLN B C 1
ATOM 4443 O O . GLN B 1 34 ? -29.078 -14.75 -6.344 1 95.69 34 GLN B O 1
ATOM 4448 N N . VAL B 1 35 ? -27.672 -13.078 -5.934 1 94.62 35 VAL B N 1
ATOM 4449 C CA . VAL B 1 35 ? -28.484 -12.18 -6.746 1 94.62 35 VAL B CA 1
ATOM 4450 C C . VAL B 1 35 ? -27.969 -12.18 -8.18 1 94.62 35 VAL B C 1
ATOM 4452 O O . VAL B 1 35 ? -26.812 -12.539 -8.438 1 94.62 35 VAL B O 1
ATOM 4455 N N . ARG B 1 36 ? -28.766 -11.789 -9.18 1 90.75 36 ARG B N 1
ATOM 4456 C CA . ARG B 1 36 ? -28.469 -11.859 -10.602 1 90.75 36 ARG B CA 1
ATOM 4457 C C . ARG B 1 36 ? -27.312 -10.93 -10.969 1 90.75 36 ARG B C 1
ATOM 4459 O O . ARG B 1 36 ? -26.438 -11.297 -11.75 1 90.75 36 ARG B O 1
ATOM 4466 N N . ASN B 1 37 ? -27.266 -9.703 -10.438 1 93.06 37 ASN B N 1
ATOM 4467 C CA . ASN B 1 37 ? -26.203 -8.727 -10.688 1 93.06 37 ASN B CA 1
ATOM 4468 C C . ASN B 1 37 ? -25.562 -8.258 -9.383 1 93.06 37 ASN B C 1
ATOM 4470 O O . ASN B 1 37 ? -25.828 -7.152 -8.922 1 93.06 37 ASN B O 1
ATOM 4474 N N . PRO B 1 38 ? -24.641 -9.117 -8.914 1 95.38 38 PRO B N 1
ATOM 4475 C CA . PRO B 1 38 ? -24.078 -8.82 -7.598 1 95.38 38 PRO B CA 1
ATOM 4476 C C . PRO B 1 38 ? -23.375 -7.457 -7.555 1 95.38 38 PRO B C 1
ATOM 4478 O O . PRO B 1 38 ? -23.5 -6.734 -6.562 1 95.38 38 PRO B O 1
ATOM 4481 N N . SER B 1 39 ? -22.703 -7.059 -8.633 1 94.31 39 SER B N 1
ATOM 4482 C CA . SER B 1 39 ? -21.953 -5.809 -8.648 1 94.31 39 SER B CA 1
ATOM 4483 C C . SER B 1 39 ? -22.875 -4.602 -8.523 1 94.31 39 SER B C 1
ATOM 4485 O O . SER B 1 39 ? -22.578 -3.664 -7.781 1 94.31 39 SER B O 1
ATOM 4487 N N . LYS B 1 40 ? -23.953 -4.625 -9.25 1 95.5 40 LYS B N 1
ATOM 4488 C CA . LYS B 1 40 ? -24.922 -3.531 -9.211 1 95.5 40 LYS B CA 1
ATOM 4489 C C . LYS B 1 40 ? -25.578 -3.424 -7.832 1 95.5 40 LYS B C 1
ATOM 4491 O O . LYS B 1 40 ? -25.703 -2.326 -7.285 1 95.5 40 LYS B O 1
ATOM 4496 N N . HIS B 1 41 ? -26 -4.578 -7.266 1 96.75 41 HIS B N 1
ATOM 4497 C CA . HIS B 1 41 ? -26.641 -4.605 -5.953 1 96.75 41 HIS B CA 1
ATOM 4498 C C . HIS B 1 41 ? -25.688 -4.117 -4.867 1 96.75 41 HIS B C 1
ATOM 4500 O O . HIS B 1 41 ? -26.094 -3.385 -3.965 1 96.75 41 HIS B O 1
ATOM 4506 N N . ASP B 1 42 ? -24.516 -4.535 -4.992 1 98 42 ASP B N 1
ATOM 4507 C CA . ASP B 1 42 ? -23.5 -4.141 -4.023 1 98 42 ASP B CA 1
ATOM 4508 C C . ASP B 1 42 ? -23.266 -2.633 -4.062 1 98 42 ASP B C 1
ATOM 4510 O O . ASP B 1 42 ? -23.172 -1.985 -3.016 1 98 42 ASP B O 1
ATOM 4514 N N . LEU B 1 43 ? -23.125 -2.055 -5.262 1 97.94 43 LEU B N 1
ATOM 4515 C CA . LEU B 1 43 ? -22.906 -0.622 -5.43 1 97.94 43 LEU B CA 1
ATOM 4516 C C . LEU B 1 43 ? -24.047 0.178 -4.812 1 97.94 43 LEU B C 1
ATOM 4518 O O . LEU B 1 43 ? -23.812 1.141 -4.078 1 97.94 43 LEU B O 1
ATOM 4522 N N . GLN B 1 44 ? -25.25 -0.226 -5.066 1 97.31 44 GLN B N 1
ATOM 4523 C CA . GLN B 1 44 ? -26.422 0.458 -4.523 1 97.31 44 GLN B CA 1
ATOM 4524 C C . GLN B 1 44 ? -26.422 0.414 -2.998 1 97.31 44 GLN B C 1
ATOM 4526 O O . GLN B 1 44 ? -26.734 1.41 -2.344 1 97.31 44 GLN B O 1
ATOM 4531 N N . PHE B 1 45 ? -26.125 -0.733 -2.486 1 97.56 45 PHE B N 1
ATOM 4532 C CA . PHE B 1 45 ? -26.062 -0.902 -1.039 1 97.56 45 PHE B CA 1
ATOM 4533 C C . PHE B 1 45 ? -25.031 0.042 -0.432 1 97.56 45 PHE B C 1
ATOM 4535 O O . PHE B 1 45 ? -25.328 0.744 0.54 1 97.56 45 PHE B O 1
ATOM 4542 N N . ARG B 1 46 ? -23.781 0.051 -0.987 1 98.56 46 ARG B N 1
ATOM 4543 C CA . ARG B 1 46 ? -22.688 0.888 -0.487 1 98.56 46 ARG B CA 1
ATOM 4544 C C . ARG B 1 46 ? -23.078 2.363 -0.534 1 98.56 46 ARG B C 1
ATOM 4546 O O . ARG B 1 46 ? -22.844 3.102 0.426 1 98.56 46 ARG B O 1
ATOM 4553 N N . GLU B 1 47 ? -23.688 2.811 -1.647 1 98.25 47 GLU B N 1
ATOM 4554 C CA . GLU B 1 47 ? -24.125 4.195 -1.806 1 98.25 47 GLU B CA 1
ATOM 4555 C C . GLU B 1 47 ? -25.156 4.57 -0.755 1 98.25 47 GLU B C 1
ATOM 4557 O O . GLU B 1 47 ? -25.094 5.645 -0.157 1 98.25 47 GLU B O 1
ATOM 4562 N N . LEU B 1 48 ? -26.062 3.684 -0.54 1 98.06 48 LEU B N 1
ATOM 4563 C CA . LEU B 1 48 ? -27.125 3.957 0.424 1 98.06 48 LEU B CA 1
ATOM 4564 C C . LEU B 1 48 ? -26.562 4.133 1.826 1 98.06 48 LEU B C 1
ATOM 4566 O O . LEU B 1 48 ? -26.984 5.02 2.57 1 98.06 48 LEU B O 1
ATOM 4570 N N . GLN B 1 49 ? -25.641 3.283 2.236 1 98.5 49 GLN B N 1
ATOM 4571 C CA . GLN B 1 49 ? -25.047 3.406 3.559 1 98.5 49 GLN B CA 1
ATOM 4572 C C . GLN B 1 49 ? -24.328 4.746 3.715 1 98.5 49 GLN B C 1
ATOM 4574 O O . GLN B 1 49 ? -24.406 5.375 4.77 1 98.5 49 GLN B O 1
ATOM 4579 N N . LEU B 1 50 ? -23.625 5.203 2.645 1 98.62 50 LEU B N 1
ATOM 4580 C CA . LEU B 1 50 ? -22.906 6.473 2.688 1 98.62 50 LEU B CA 1
ATOM 4581 C C . LEU B 1 50 ? -23.875 7.645 2.773 1 98.62 50 LEU B C 1
ATOM 4583 O O . LEU B 1 50 ? -23.609 8.625 3.48 1 98.62 50 LEU B O 1
ATOM 4587 N N . LYS B 1 51 ? -24.984 7.555 2.02 1 98.31 51 LYS B N 1
ATOM 4588 C CA . LYS B 1 51 ? -26 8.594 2.076 1 98.31 51 LYS B CA 1
ATOM 4589 C C . LYS B 1 51 ? -26.594 8.711 3.477 1 98.31 51 LYS B C 1
ATOM 4591 O O . LYS B 1 51 ? -26.797 9.812 3.984 1 98.31 51 LYS B O 1
ATOM 4596 N N . LYS B 1 52 ? -26.859 7.566 4.082 1 98.38 52 LYS B N 1
ATOM 4597 C CA . LYS B 1 52 ? -27.359 7.543 5.453 1 98.38 52 LYS B CA 1
ATOM 4598 C C . LYS B 1 52 ? -26.344 8.156 6.418 1 98.38 52 LYS B C 1
ATOM 4600 O O . LYS B 1 52 ? -26.719 8.938 7.301 1 98.38 52 LYS B O 1
ATOM 4605 N N . LEU B 1 53 ? -25.125 7.844 6.234 1 98.62 53 LEU B N 1
ATOM 4606 C CA . LEU B 1 53 ? -24.062 8.391 7.086 1 98.62 53 LEU B CA 1
ATOM 4607 C C . LEU B 1 53 ? -23.984 9.906 6.934 1 98.62 53 LEU B C 1
ATOM 4609 O O . LEU B 1 53 ? -23.828 10.625 7.922 1 98.62 53 LEU B O 1
ATOM 4613 N N . TYR B 1 54 ? -24.078 10.391 5.684 1 98.25 54 TYR B N 1
ATOM 4614 C CA . TYR B 1 54 ? -24.047 11.828 5.422 1 98.25 54 TYR B CA 1
ATOM 4615 C C . TYR B 1 54 ? -25.078 12.555 6.262 1 98.25 54 TYR B C 1
ATOM 4617 O O . TYR B 1 54 ? -24.766 13.523 6.957 1 98.25 54 TYR B O 1
ATOM 4625 N N . TYR B 1 55 ? -26.266 12.117 6.254 1 98 55 TYR B N 1
ATOM 4626 C CA . TYR B 1 55 ? -27.359 12.82 6.941 1 98 55 TYR B CA 1
ATOM 4627 C C . TYR B 1 55 ? -27.203 12.695 8.453 1 98 55 TYR B C 1
ATOM 4629 O O . TYR B 1 55 ? -27.547 13.617 9.195 1 98 55 TYR B O 1
ATOM 4637 N N . ALA B 1 56 ? -26.75 11.523 8.906 1 98.44 56 ALA B N 1
ATOM 4638 C CA . ALA B 1 56 ? -26.516 11.375 10.344 1 98.44 56 ALA B CA 1
ATOM 4639 C C . ALA B 1 56 ? -25.5 12.398 10.836 1 98.44 56 ALA B C 1
ATOM 4641 O O . ALA B 1 56 ? -25.656 12.969 11.914 1 98.44 56 ALA B O 1
ATOM 4642 N N . VAL B 1 57 ? -24.453 12.617 10.055 1 98.56 57 VAL B N 1
ATOM 4643 C CA . VAL B 1 57 ? -23.453 13.617 10.414 1 98.56 57 VAL B CA 1
ATOM 4644 C C . VAL B 1 57 ? -24.094 15.008 10.375 1 98.56 57 VAL B C 1
ATOM 4646 O O . VAL B 1 57 ? -23.938 15.789 11.312 1 98.56 57 VAL B O 1
ATOM 4649 N N . LYS B 1 58 ? -24.781 15.297 9.305 1 97.5 58 LYS B N 1
ATOM 4650 C CA . LYS B 1 58 ? -25.406 16.594 9.109 1 97.5 58 LYS B CA 1
ATOM 4651 C C . LYS B 1 58 ? -26.359 16.938 10.258 1 97.5 58 LYS B C 1
ATOM 4653 O O . LYS B 1 58 ? -26.328 18.047 10.773 1 97.5 58 LYS B O 1
ATOM 4658 N N . ASP B 1 59 ? -27.109 15.992 10.703 1 97.88 59 ASP B N 1
ATOM 4659 C CA . ASP B 1 59 ? -28.109 16.172 11.742 1 97.88 59 ASP B CA 1
ATOM 4660 C C . ASP B 1 59 ? -27.453 16.406 13.102 1 97.88 59 ASP B C 1
ATOM 4662 O O . ASP B 1 59 ? -28.094 16.906 14.031 1 97.88 59 ASP B O 1
ATOM 4666 N N . ASN B 1 60 ? -26.203 16.094 13.227 1 98.31 60 ASN B N 1
ATOM 4667 C CA . ASN B 1 60 ? -25.531 16.219 14.516 1 98.31 60 ASN B CA 1
ATOM 4668 C C . ASN B 1 60 ? -24.484 17.328 14.492 1 98.31 60 ASN B C 1
ATOM 4670 O O . ASN B 1 60 ? -23.578 17.359 15.328 1 98.31 60 ASN B O 1
ATOM 4674 N N . GLU B 1 61 ? -24.547 18.234 13.555 1 97.81 61 GLU B N 1
ATOM 4675 C CA . GLU B 1 61 ? -23.578 19.312 13.391 1 97.81 61 GLU B CA 1
ATOM 4676 C C . GLU B 1 61 ? -23.375 20.078 14.695 1 97.81 61 GLU B C 1
ATOM 4678 O O . GLU B 1 61 ? -22.25 20.234 15.164 1 97.81 61 GLU B O 1
ATOM 4683 N N . GLN B 1 62 ? -24.438 20.516 15.312 1 97.81 62 GLN B N 1
ATOM 4684 C CA . GLN B 1 62 ? -24.359 21.328 16.531 1 97.81 62 GLN B CA 1
ATOM 4685 C C . GLN B 1 62 ? -23.797 20.531 17.688 1 97.81 62 GLN B C 1
ATOM 4687 O O . GLN B 1 62 ? -23.047 21.047 18.5 1 97.81 62 GLN B O 1
ATOM 4692 N N . GLU B 1 63 ? -24.203 19.266 17.781 1 98.19 63 GLU B N 1
ATOM 4693 C CA . GLU B 1 63 ? -23.688 18.406 18.844 1 98.19 63 GLU B CA 1
ATOM 4694 C C . GLU B 1 63 ? -22.188 18.172 18.672 1 98.19 63 GLU B C 1
ATOM 4696 O O . GLU B 1 63 ? -21.469 18.031 19.672 1 98.19 63 GLU B O 1
ATOM 4701 N N . ILE B 1 64 ? -21.75 18.094 17.453 1 98.62 64 ILE B N 1
ATOM 4702 C CA . ILE B 1 64 ? -20.328 17.953 17.188 1 98.62 64 ILE B CA 1
ATOM 4703 C C . ILE B 1 64 ? -19.578 19.188 17.703 1 98.62 64 ILE B C 1
ATOM 4705 O O . ILE B 1 64 ? -18.562 19.062 18.391 1 98.62 64 ILE B O 1
ATOM 4709 N N . VAL B 1 65 ? -20.062 20.391 17.406 1 97.88 65 VAL B N 1
ATOM 4710 C CA . VAL B 1 65 ? -19.438 21.641 17.828 1 97.88 65 VAL B CA 1
ATOM 4711 C C . VAL B 1 65 ? -19.359 21.688 19.359 1 97.88 65 VAL B C 1
ATOM 4713 O O . VAL B 1 65 ? -18.312 22 19.922 1 97.88 65 VAL B O 1
ATOM 4716 N N . LYS B 1 66 ? -20.453 21.297 20 1 98.06 66 LYS B N 1
ATOM 4717 C CA . LYS B 1 66 ? -20.5 21.312 21.469 1 98.06 66 LYS B CA 1
ATOM 4718 C C . LYS B 1 66 ? -19.531 20.312 22.062 1 98.06 66 LYS B C 1
ATOM 4720 O O . LYS B 1 66 ? -18.891 20.594 23.094 1 98.06 66 LYS B O 1
ATOM 4725 N N . ALA B 1 67 ? -19.469 19.156 21.438 1 98.25 67 ALA B N 1
ATOM 4726 C CA . ALA B 1 67 ? -18.609 18.094 21.953 1 98.25 67 ALA B CA 1
ATOM 4727 C C . ALA B 1 67 ? -17.141 18.516 21.922 1 98.25 67 ALA B C 1
ATOM 4729 O O . ALA B 1 67 ? -16.391 18.312 22.875 1 98.25 67 ALA B O 1
ATOM 4730 N N . LEU B 1 68 ? -16.719 19.109 20.844 1 98.06 68 LEU B N 1
ATOM 4731 C CA . LEU B 1 68 ? -15.32 19.5 20.688 1 98.06 68 LEU B CA 1
ATOM 4732 C C . LEU B 1 68 ? -14.992 20.688 21.594 1 98.06 68 LEU B C 1
ATOM 4734 O O . LEU B 1 68 ? -13.875 20.797 22.094 1 98.06 68 LEU B O 1
ATOM 4738 N N . GLN B 1 69 ? -15.977 21.578 21.766 1 97.25 69 GLN B N 1
ATOM 4739 C CA . GLN B 1 69 ? -15.797 22.656 22.75 1 97.25 69 GLN B CA 1
ATOM 4740 C C . GLN B 1 69 ? -15.617 22.094 24.156 1 97.25 69 GLN B C 1
ATOM 4742 O O . GLN B 1 69 ? -14.766 22.562 24.906 1 97.25 69 GLN B O 1
ATOM 4747 N N . ALA B 1 70 ? -16.391 21.109 24.406 1 97.19 70 ALA B N 1
ATOM 4748 C CA . ALA B 1 70 ? -16.359 20.5 25.734 1 97.19 70 ALA B CA 1
ATOM 4749 C C . ALA B 1 70 ? -15.047 19.75 25.953 1 97.19 70 ALA B C 1
ATOM 4751 O O . ALA B 1 70 ? -14.508 19.734 27.062 1 97.19 70 ALA B O 1
ATOM 4752 N N . ASP B 1 71 ? -14.523 19.094 24.969 1 97.5 71 ASP B N 1
ATOM 4753 C CA . ASP B 1 71 ? -13.352 18.234 25.094 1 97.5 71 ASP B CA 1
ATOM 4754 C C . ASP B 1 71 ? -12.078 19.062 25.234 1 97.5 71 ASP B C 1
ATOM 4756 O O . ASP B 1 71 ? -11.195 18.734 26.031 1 97.5 71 ASP B O 1
ATOM 4760 N N . PHE B 1 72 ? -11.945 20.125 24.453 1 96.06 72 PHE B N 1
ATOM 4761 C CA . PHE B 1 72 ? -10.695 20.875 24.547 1 96.06 72 PHE B CA 1
ATOM 4762 C C . PHE B 1 72 ? -10.875 22.281 24 1 96.06 72 PHE B C 1
ATOM 4764 O O . PHE B 1 72 ? -9.984 22.812 23.328 1 96.06 72 PHE B O 1
ATOM 4771 N N . HIS B 1 73 ? -12.062 22.875 24.219 1 96.56 73 HIS B N 1
ATOM 4772 C CA . HIS B 1 73 ? -12.383 24.266 23.953 1 96.56 73 HIS B CA 1
ATOM 4773 C C . HIS B 1 73 ? -12.07 24.641 22.5 1 96.56 73 HIS B C 1
ATOM 4775 O O . HIS B 1 73 ? -11.453 25.672 22.25 1 96.56 73 HIS B O 1
ATOM 4781 N N . ARG B 1 74 ? -12.352 23.766 21.578 1 95.12 74 ARG B N 1
ATOM 4782 C CA . ARG B 1 74 ? -12.18 24.062 20.156 1 95.12 74 ARG B CA 1
ATOM 4783 C C . ARG B 1 74 ? -13.125 25.172 19.719 1 95.12 74 ARG B C 1
ATOM 4785 O O . ARG B 1 74 ? -14.305 25.172 20.078 1 95.12 74 ARG B O 1
ATOM 4792 N N . SER B 1 75 ? -12.562 26.094 18.969 1 91.75 75 SER B N 1
ATOM 4793 C CA . SER B 1 75 ? -13.383 27.156 18.391 1 91.75 75 SER B CA 1
ATOM 4794 C C . SER B 1 75 ? -14.414 26.578 17.422 1 91.75 75 SER B C 1
ATOM 4796 O O . SER B 1 75 ? -14.094 25.719 16.609 1 91.75 75 SER B O 1
ATOM 4798 N N . PRO B 1 76 ? -15.68 27.047 17.484 1 93.5 76 PRO B N 1
ATOM 4799 C CA . PRO B 1 76 ? -16.688 26.578 16.531 1 93.5 76 PRO B CA 1
ATOM 4800 C C . PRO B 1 76 ? -16.281 26.797 15.07 1 93.5 76 PRO B C 1
ATOM 4802 O O . PRO B 1 76 ? -16.594 25.969 14.211 1 93.5 76 PRO B O 1
ATOM 4805 N N . LEU B 1 77 ? -15.602 27.906 14.812 1 92.06 77 LEU B N 1
ATOM 4806 C CA . LEU B 1 77 ? -15.133 28.172 13.453 1 92.06 77 LEU B CA 1
ATOM 4807 C C . LEU B 1 77 ? -14.188 27.078 12.977 1 92.06 77 LEU B C 1
ATOM 4809 O O . LEU B 1 77 ? -14.281 26.609 11.836 1 92.06 77 LEU B O 1
ATOM 4813 N N . GLU B 1 78 ? -13.281 26.688 13.844 1 94.19 78 GLU B N 1
ATOM 4814 C CA . GLU B 1 78 ? -12.336 25.641 13.492 1 94.19 78 GLU B CA 1
ATOM 4815 C C . GLU B 1 78 ? -13.031 24.297 13.352 1 94.19 78 GLU B C 1
ATOM 4817 O O . GLU B 1 78 ? -12.711 23.5 12.453 1 94.19 78 GLU B O 1
ATOM 4822 N N . THR B 1 79 ? -14.023 24.031 14.242 1 96.88 79 THR B N 1
ATOM 4823 C CA . THR B 1 79 ? -14.781 22.781 14.148 1 96.88 79 THR B CA 1
ATOM 4824 C C . THR B 1 79 ? -15.508 22.703 12.812 1 96.88 79 THR B C 1
ATOM 4826 O O . THR B 1 79 ? -15.43 21.688 12.117 1 96.88 79 THR B O 1
ATOM 4829 N N . ILE B 1 80 ? -16.125 23.766 12.438 1 94.5 80 ILE B N 1
ATOM 4830 C CA . ILE B 1 80 ? -16.922 23.781 11.211 1 94.5 80 ILE B CA 1
ATOM 4831 C C . ILE B 1 80 ? -16 23.766 10 1 94.5 80 ILE B C 1
ATOM 4833 O O . ILE B 1 80 ? -16.188 22.969 9.078 1 94.5 80 ILE B O 1
ATOM 4837 N N . GLY B 1 81 ? -14.984 24.594 10.023 1 90.69 81 GLY B N 1
ATOM 4838 C CA . GLY B 1 81 ? -14.141 24.797 8.859 1 90.69 81 GLY B CA 1
ATOM 4839 C C . GLY B 1 81 ? -13.109 23.703 8.656 1 90.69 81 GLY B C 1
ATOM 4840 O O . GLY B 1 81 ? -12.789 23.344 7.523 1 90.69 81 GLY B O 1
ATOM 4841 N N . LEU B 1 82 ? -12.602 23.109 9.734 1 93.06 82 LEU B N 1
ATOM 4842 C CA . LEU B 1 82 ? -11.453 22.219 9.609 1 93.06 82 LEU B CA 1
ATOM 4843 C C . LEU B 1 82 ? -11.867 20.766 9.781 1 93.06 82 LEU B C 1
ATOM 4845 O O . LEU B 1 82 ? -11.117 19.859 9.438 1 93.06 82 LEU B O 1
ATOM 4849 N N . GLU B 1 83 ? -13.047 20.547 10.258 1 96.06 83 GLU B N 1
ATOM 4850 C CA . GLU B 1 83 ? -13.391 19.156 10.555 1 96.06 83 GLU B CA 1
ATOM 4851 C C . GLU B 1 83 ? -14.75 18.781 9.969 1 96.06 83 GLU B C 1
ATOM 4853 O O . GLU B 1 83 ? -14.836 17.922 9.086 1 96.06 83 GLU B O 1
ATOM 4858 N N . TYR B 1 84 ? -15.812 19.484 10.359 1 97.12 84 TYR B N 1
ATOM 4859 C CA . TYR B 1 84 ? -17.172 19.141 9.969 1 97.12 84 TYR B CA 1
ATOM 4860 C C . TYR B 1 84 ? -17.359 19.219 8.461 1 97.12 84 TYR B C 1
ATOM 4862 O O . TYR B 1 84 ? -17.781 18.266 7.824 1 97.12 84 TYR B O 1
ATOM 4870 N N . CYS B 1 85 ? -16.984 20.359 7.867 1 94.31 85 CYS B N 1
ATOM 4871 C CA . CYS B 1 85 ? -17.188 20.547 6.434 1 94.31 85 CYS B CA 1
ATOM 4872 C C . CYS B 1 85 ? -16.328 19.578 5.633 1 94.31 85 CYS B C 1
ATOM 4874 O O . CYS B 1 85 ? -16.75 19.078 4.59 1 94.31 85 CYS B O 1
ATOM 4876 N N . LYS B 1 86 ? -15.148 19.344 6.113 1 94.94 86 LYS B N 1
ATOM 4877 C CA . LYS B 1 86 ? -14.273 18.391 5.449 1 94.94 86 LYS B CA 1
ATOM 4878 C C . LYS B 1 86 ? -14.875 16.984 5.457 1 94.94 86 LYS B C 1
ATOM 4880 O O . LYS B 1 86 ? -14.852 16.281 4.441 1 94.94 86 LYS B O 1
ATOM 4885 N N . LEU B 1 87 ? -15.453 16.547 6.543 1 97.5 87 LEU B N 1
ATOM 4886 C CA . LEU B 1 87 ? -16.047 15.219 6.688 1 97.5 87 LEU B CA 1
ATOM 4887 C C . LEU B 1 87 ? -17.234 15.047 5.73 1 97.5 87 LEU B C 1
ATOM 4889 O O . LEU B 1 87 ? -17.281 14.07 4.98 1 97.5 87 LEU B O 1
ATOM 4893 N N . VAL B 1 88 ? -18.156 16 5.758 1 96.62 88 VAL B N 1
ATOM 4894 C CA . VAL B 1 88 ? -19.328 15.906 4.891 1 96.62 88 VAL B CA 1
ATOM 4895 C C . VAL B 1 88 ? -18.891 15.961 3.428 1 96.62 88 VAL B C 1
ATOM 4897 O O . VAL B 1 88 ? -19.438 15.25 2.584 1 96.62 88 VAL B O 1
ATOM 4900 N N . GLY B 1 89 ? -17.875 16.828 3.154 1 94.69 89 GLY B N 1
ATOM 4901 C CA . GLY B 1 89 ? -17.312 16.891 1.812 1 94.69 89 GLY B CA 1
ATOM 4902 C C . GLY B 1 89 ? -16.703 15.57 1.362 1 94.69 89 GLY B C 1
ATOM 4903 O O . GLY B 1 89 ? -16.859 15.172 0.208 1 94.69 89 GLY B O 1
ATOM 4904 N N . ASP B 1 90 ? -15.992 14.898 2.23 1 96.62 90 ASP B N 1
ATOM 4905 C CA . ASP B 1 90 ? -15.375 13.617 1.915 1 96.62 90 ASP B CA 1
ATOM 4906 C C . ASP B 1 90 ? -16.422 12.57 1.554 1 96.62 90 ASP B C 1
ATOM 4908 O O . ASP B 1 90 ? -16.266 11.836 0.577 1 96.62 90 ASP B O 1
ATOM 4912 N N . ILE B 1 91 ? -17.484 12.445 2.342 1 98 91 ILE B N 1
ATOM 4913 C CA . ILE B 1 91 ? -18.547 11.477 2.098 1 98 91 ILE B CA 1
ATOM 4914 C C . ILE B 1 91 ? -19.188 11.742 0.735 1 98 91 ILE B C 1
ATOM 4916 O O . ILE B 1 91 ? -19.375 10.812 -0.057 1 98 91 ILE B O 1
ATOM 4920 N N . LEU B 1 92 ? -19.453 13.008 0.434 1 96.38 92 LEU B N 1
ATOM 4921 C CA . LEU B 1 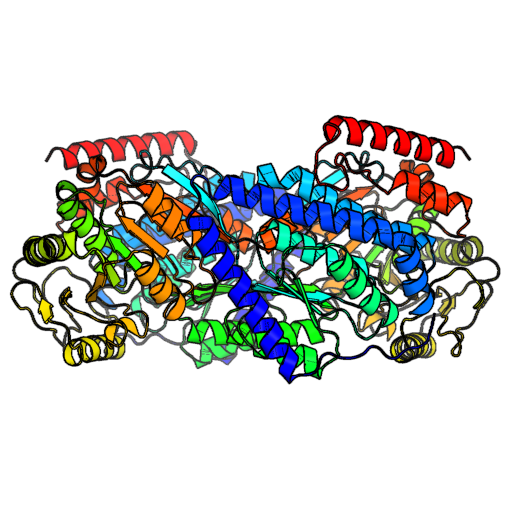92 ? -20.078 13.367 -0.833 1 96.38 92 LEU B CA 1
ATOM 4922 C C . LEU B 1 92 ? -19.141 13.062 -2.004 1 96.38 92 LEU B C 1
ATOM 4924 O O . LEU B 1 92 ? -19.594 12.617 -3.062 1 96.38 92 LEU B O 1
ATOM 4928 N N . ASN B 1 93 ? -17.891 13.383 -1.788 1 95.31 93 ASN B N 1
ATOM 4929 C CA . ASN B 1 93 ? -16.922 13.086 -2.84 1 95.31 93 ASN B CA 1
ATOM 4930 C C . ASN B 1 93 ? -16.875 11.586 -3.145 1 95.31 93 ASN B C 1
ATOM 4932 O O . ASN B 1 93 ? -16.766 11.195 -4.309 1 95.31 93 ASN B O 1
ATOM 4936 N N . MET B 1 94 ? -16.906 10.789 -2.174 1 97.19 94 MET B N 1
ATOM 4937 C CA . MET B 1 94 ? -16.906 9.344 -2.367 1 97.19 94 MET B CA 1
ATOM 4938 C C . MET B 1 94 ? -18.172 8.891 -3.098 1 97.19 94 MET B C 1
ATOM 4940 O O . MET B 1 94 ? -18.109 8.039 -3.984 1 97.19 94 MET B O 1
ATOM 4944 N N . LEU B 1 95 ? -19.297 9.438 -2.701 1 97 95 LEU B N 1
ATOM 4945 C CA . LEU B 1 95 ? -20.562 9.117 -3.369 1 97 95 LEU B CA 1
ATOM 4946 C C . LEU B 1 95 ? -20.5 9.484 -4.848 1 97 95 LEU B C 1
ATOM 4948 O O . LEU B 1 95 ? -20.969 8.727 -5.699 1 97 95 LEU B O 1
ATOM 4952 N N . LYS B 1 96 ? -19.891 10.578 -5.141 1 94.5 96 LYS B N 1
ATOM 4953 C CA . LYS B 1 96 ? -19.766 11.055 -6.516 1 94.5 96 LYS B CA 1
ATOM 4954 C C . LYS B 1 96 ? -18.906 10.102 -7.352 1 94.5 96 LYS B C 1
ATOM 4956 O O . LYS B 1 96 ? -19.203 9.852 -8.516 1 94.5 96 LYS B O 1
ATOM 4961 N N . GLY B 1 97 ? -17.844 9.617 -6.742 1 96.31 97 GLY B N 1
ATOM 4962 C CA . GLY B 1 97 ? -16.859 8.859 -7.5 1 96.31 97 GLY B CA 1
ATOM 4963 C C . GLY B 1 97 ? -17.109 7.363 -7.477 1 96.31 97 GLY B C 1
ATOM 4964 O O . GLY B 1 97 ? -16.594 6.629 -8.32 1 96.31 97 GLY B O 1
ATOM 4965 N N . LEU B 1 98 ? -17.922 6.844 -6.602 1 97.75 98 LEU B N 1
ATOM 4966 C CA . LEU B 1 98 ? -17.969 5.43 -6.25 1 97.75 98 LEU B CA 1
ATOM 4967 C C . LEU B 1 98 ? -18.359 4.582 -7.457 1 97.75 98 LEU B C 1
ATOM 4969 O O . LEU B 1 98 ? -17.75 3.541 -7.711 1 97.75 98 LEU B O 1
ATOM 4973 N N . LYS B 1 99 ? -19.344 5.008 -8.234 1 97.38 99 LYS B N 1
ATOM 4974 C CA . LYS B 1 99 ? -19.812 4.258 -9.398 1 97.38 99 LYS B CA 1
ATOM 4975 C C . LYS B 1 99 ? -18.656 4.008 -10.375 1 97.38 99 LYS B C 1
ATOM 4977 O O . LYS B 1 99 ? -18.547 2.922 -10.945 1 97.38 99 LYS B O 1
ATOM 4982 N N . LYS B 1 100 ? -17.875 5.008 -10.539 1 97.38 100 LYS B N 1
ATOM 4983 C CA . LYS B 1 100 ? -16.734 4.891 -11.438 1 97.38 100 LYS B CA 1
ATOM 4984 C C . LYS B 1 100 ? -15.633 4.027 -10.82 1 97.38 100 LYS B C 1
ATOM 4986 O O . LYS B 1 100 ? -15.016 3.213 -11.508 1 97.38 100 LYS B O 1
ATOM 4991 N N . TRP B 1 101 ? -15.383 4.18 -9.57 1 97.75 101 TRP B N 1
ATOM 4992 C CA . TRP B 1 101 ? -14.25 3.559 -8.898 1 97.75 101 TRP B CA 1
ATOM 4993 C C . TRP B 1 101 ? -14.438 2.049 -8.789 1 97.75 101 TRP B C 1
ATOM 4995 O O . TRP B 1 101 ? -13.461 1.291 -8.82 1 97.75 101 TRP B O 1
ATOM 5005 N N . VAL B 1 102 ? -15.648 1.582 -8.688 1 97.75 102 VAL B N 1
ATOM 5006 C CA . VAL B 1 102 ? -15.914 0.167 -8.461 1 97.75 102 VAL B CA 1
ATOM 5007 C C . VAL B 1 102 ? -15.844 -0.597 -9.781 1 97.75 102 VAL B C 1
ATOM 5009 O O . VAL B 1 102 ? -15.773 -1.828 -9.789 1 97.75 102 VAL B O 1
ATOM 5012 N N . LYS B 1 103 ? -15.914 0.096 -10.914 1 97.38 103 LYS B N 1
ATOM 5013 C CA . LYS B 1 103 ? -15.922 -0.559 -12.219 1 97.38 103 LYS B CA 1
ATOM 5014 C C . LYS B 1 103 ? -14.586 -1.251 -12.492 1 97.38 103 LYS B C 1
ATOM 5016 O O . LYS B 1 103 ? -13.523 -0.67 -12.266 1 97.38 103 LYS B O 1
ATOM 5021 N N . PRO B 1 104 ? -14.641 -2.523 -12.953 1 96.81 104 PRO B N 1
ATOM 5022 C CA . PRO B 1 104 ? -13.391 -3.178 -13.359 1 96.81 104 PRO B CA 1
ATOM 5023 C C . PRO B 1 104 ? -12.656 -2.414 -14.453 1 96.81 104 PRO B C 1
ATOM 5025 O O . PRO B 1 104 ? -13.289 -1.868 -15.367 1 96.81 104 PRO B O 1
ATOM 5028 N N . GLU B 1 105 ? -11.383 -2.348 -14.32 1 96.56 105 GLU B N 1
ATOM 5029 C CA . GLU B 1 105 ? -10.547 -1.693 -15.32 1 96.56 105 GLU B CA 1
ATOM 5030 C C . GLU B 1 105 ? -9.992 -2.701 -16.328 1 96.56 105 GLU B C 1
ATOM 5032 O O . GLU B 1 105 ? -9.383 -3.697 -15.945 1 96.56 105 GLU B O 1
ATOM 5037 N N . LYS B 1 106 ? -10.203 -2.436 -17.594 1 95.19 106 LYS B N 1
ATOM 5038 C CA . LYS B 1 106 ? -9.664 -3.312 -18.625 1 95.19 106 LYS B CA 1
ATOM 5039 C C . LYS B 1 106 ? -8.156 -3.119 -18.781 1 95.19 106 LYS B C 1
ATOM 5041 O O . LYS B 1 106 ? -7.66 -1.993 -18.719 1 95.19 106 LYS B O 1
ATOM 5046 N N . VAL B 1 107 ? -7.469 -4.133 -18.875 1 92.75 107 VAL B N 1
ATOM 5047 C CA . VAL B 1 107 ? -6.039 -4.121 -19.156 1 92.75 107 VAL B CA 1
ATOM 5048 C C . VAL B 1 107 ? -5.785 -4.684 -20.547 1 92.75 107 VAL B C 1
ATOM 5050 O O . VAL B 1 107 ? -6.258 -5.77 -20.891 1 92.75 107 VAL B O 1
ATOM 5053 N N . ALA B 1 108 ? -5.055 -3.885 -21.25 1 86.06 108 ALA B N 1
ATOM 5054 C CA . ALA B 1 108 ? -4.68 -4.363 -22.578 1 86.06 108 ALA B CA 1
ATOM 5055 C C . ALA B 1 108 ? -3.283 -4.973 -22.562 1 86.06 108 ALA B C 1
ATOM 5057 O O . ALA B 1 108 ? -2.354 -4.402 -22 1 86.06 108 ALA B O 1
ATOM 5058 N N . ASP B 1 109 ? -3.162 -6.148 -22.953 1 85.06 109 ASP B N 1
ATOM 5059 C CA . ASP B 1 109 ? -1.905 -6.836 -23.234 1 85.06 109 ASP B CA 1
ATOM 5060 C C . ASP B 1 109 ? -1.95 -7.531 -24.594 1 85.06 109 ASP B C 1
ATOM 5062 O O . ASP B 1 109 ? -2.646 -8.539 -24.766 1 85.06 109 ASP B O 1
ATOM 5066 N N . ASN B 1 110 ? -1.176 -7.027 -25.469 1 76.44 110 ASN B N 1
ATOM 5067 C CA . ASN B 1 110 ? -1.263 -7.5 -26.844 1 76.44 110 ASN B CA 1
ATOM 5068 C C . ASN B 1 110 ? -0.229 -8.586 -27.125 1 76.44 110 ASN B C 1
ATOM 5070 O O . ASN B 1 110 ? -0.043 -8.984 -28.281 1 76.44 110 ASN B O 1
ATOM 5074 N N . SER B 1 111 ? 0.388 -9.008 -26.062 1 79.5 111 SER B N 1
ATOM 5075 C CA . SER B 1 111 ? 1.294 -10.133 -26.281 1 79.5 111 SER B CA 1
ATOM 5076 C C . SER B 1 111 ? 0.524 -11.406 -26.609 1 79.5 111 SER B C 1
ATOM 5078 O O . SER B 1 111 ? -0.626 -11.57 -26.203 1 79.5 111 SER B O 1
ATOM 5080 N N . PRO B 1 112 ? 1.04 -12.297 -27.281 1 75.06 112 PRO B N 1
ATOM 5081 C CA . PRO B 1 112 ? 0.35 -13.438 -27.891 1 75.06 112 PRO B CA 1
ATOM 5082 C C . PRO B 1 112 ? -0.424 -14.273 -26.875 1 75.06 112 PRO B C 1
ATOM 5084 O O . PRO B 1 112 ? -1.584 -14.625 -27.109 1 75.06 112 PRO B O 1
ATOM 5087 N N . PRO B 1 113 ? 0.167 -14.586 -25.812 1 78.44 113 PRO B N 1
ATOM 5088 C CA . PRO B 1 113 ? -0.601 -15.438 -24.891 1 78.44 113 PRO B CA 1
ATOM 5089 C C . PRO B 1 113 ? -1.842 -14.742 -24.344 1 78.44 113 PRO B C 1
ATOM 5091 O O . PRO B 1 113 ? -2.732 -15.406 -23.797 1 78.44 113 PRO B O 1
ATOM 5094 N N . PHE B 1 114 ? -1.948 -13.422 -24.516 1 84.62 114 PHE B N 1
ATOM 5095 C CA . PHE B 1 114 ? -2.99 -12.672 -23.828 1 84.62 114 PHE B CA 1
ATOM 5096 C C . PHE B 1 114 ? -3.891 -11.945 -24.812 1 84.62 114 PHE B C 1
ATOM 5098 O O . PHE B 1 114 ? -4.953 -11.445 -24.453 1 84.62 114 PHE B O 1
ATOM 5105 N N . MET B 1 115 ? -3.504 -11.875 -26.031 1 81.31 115 MET B N 1
ATOM 5106 C CA . MET B 1 115 ? -4.141 -11 -27 1 81.31 115 MET B CA 1
ATOM 5107 C C . MET B 1 115 ? -5.598 -11.391 -27.219 1 81.31 115 MET B C 1
ATOM 5109 O O . MET B 1 115 ? -6.422 -10.555 -27.594 1 81.31 115 MET B O 1
ATOM 5113 N N . PHE B 1 116 ? -5.957 -12.633 -26.969 1 85.06 116 PHE B N 1
ATOM 5114 C CA . PHE B 1 116 ? -7.332 -13.055 -27.203 1 85.06 116 PHE B CA 1
ATOM 5115 C C . PHE B 1 116 ? -8.086 -13.219 -25.891 1 85.06 116 PHE B C 1
ATOM 5117 O O . PHE B 1 116 ? -9.281 -13.516 -25.891 1 85.06 116 PHE B O 1
ATOM 5124 N N . GLY B 1 117 ? -7.418 -13.094 -24.812 1 90.88 117 GLY B N 1
ATOM 5125 C CA . GLY B 1 117 ? -8.055 -13.203 -23.516 1 90.88 117 GLY B CA 1
ATOM 5126 C C . GLY B 1 117 ? -8.641 -11.891 -23.031 1 90.88 117 GLY B C 1
ATOM 5127 O O . GLY B 1 117 ? -8.477 -10.852 -23.672 1 90.88 117 GLY B O 1
ATOM 5128 N N . LYS B 1 118 ? -9.461 -12.016 -22.016 1 94.75 118 LYS B N 1
ATOM 5129 C CA . LYS B 1 118 ? -10 -10.836 -21.344 1 94.75 118 LYS B CA 1
ATOM 5130 C C . LYS B 1 118 ? -9.336 -10.617 -20 1 94.75 118 LYS B C 1
ATOM 5132 O O . LYS B 1 118 ? -9.32 -11.516 -19.156 1 94.75 118 LYS B O 1
ATOM 5137 N N . ILE B 1 119 ? -8.727 -9.492 -19.844 1 96.25 119 ILE B N 1
ATOM 5138 C CA . ILE B 1 119 ? -8.031 -9.133 -18.609 1 96.25 119 ILE B CA 1
ATOM 5139 C C . ILE B 1 119 ? -8.695 -7.918 -17.984 1 96.25 119 ILE B C 1
ATOM 5141 O O . ILE B 1 119 ? -8.844 -6.875 -18.625 1 96.25 119 ILE B O 1
ATOM 5145 N N . VAL B 1 120 ? -9.086 -8.039 -16.75 1 96.94 120 VAL B N 1
ATOM 5146 C CA . VAL B 1 120 ? -9.602 -6.883 -16.031 1 96.94 120 VAL B CA 1
ATOM 5147 C C . VAL B 1 120 ? -8.977 -6.828 -14.633 1 96.94 120 VAL B C 1
ATOM 5149 O O . VAL B 1 120 ? -8.508 -7.844 -14.117 1 96.94 120 VAL B O 1
ATOM 5152 N N . ILE B 1 121 ? -8.883 -5.688 -14.07 1 97.69 121 ILE B N 1
ATOM 5153 C CA . ILE B 1 121 ? -8.539 -5.465 -12.672 1 97.69 121 ILE B CA 1
ATOM 5154 C C . ILE B 1 121 ? -9.797 -5.113 -11.883 1 97.69 121 ILE B C 1
ATOM 5156 O O . ILE B 1 121 ? -10.406 -4.066 -12.109 1 97.69 121 ILE B O 1
ATOM 5160 N N . GLU B 1 122 ? -10.188 -5.953 -11.023 1 97.69 122 GLU B N 1
ATOM 5161 C CA . GLU B 1 122 ? -11.312 -5.707 -10.133 1 97.69 122 GLU B CA 1
ATOM 5162 C C . GLU B 1 122 ? -10.852 -5.102 -8.805 1 97.69 122 GLU B C 1
ATOM 5164 O O . GLU B 1 122 ? -9.703 -5.277 -8.406 1 97.69 122 GLU B O 1
ATOM 5169 N N . LYS B 1 123 ? -11.773 -4.371 -8.242 1 98.12 123 LYS B N 1
ATOM 5170 C CA . LYS B 1 123 ? -11.547 -3.869 -6.887 1 98.12 123 LYS B CA 1
ATOM 5171 C C . LYS B 1 123 ? -12.344 -4.68 -5.863 1 98.12 123 LYS B C 1
ATOM 5173 O O . LYS B 1 123 ? -13.508 -4.375 -5.594 1 98.12 123 LYS B O 1
ATOM 5178 N N . ALA B 1 124 ? -11.688 -5.613 -5.258 1 97.81 124 ALA B N 1
ATOM 5179 C CA . ALA B 1 124 ? -12.352 -6.523 -4.324 1 97.81 124 ALA B CA 1
ATOM 5180 C C . ALA B 1 124 ? -12.312 -5.977 -2.902 1 97.81 124 ALA B C 1
ATOM 5182 O O . ALA B 1 124 ? -11.289 -5.445 -2.463 1 97.81 124 ALA B O 1
ATOM 5183 N N . SER B 1 125 ? -13.5 -6.055 -2.225 1 98.19 125 SER B N 1
ATOM 5184 C CA . SER B 1 125 ? -13.5 -5.695 -0.811 1 98.19 125 SER B CA 1
ATOM 5185 C C . SER B 1 125 ? -12.539 -6.578 -0.018 1 98.19 125 SER B C 1
ATOM 5187 O O . SER B 1 125 ? -12.219 -7.688 -0.444 1 98.19 125 SER B O 1
ATOM 5189 N N . LEU B 1 126 ? -12.125 -6.129 1.121 1 98.56 126 LEU B N 1
ATOM 5190 C CA . LEU B 1 126 ? -11.102 -6.809 1.903 1 98.56 126 LEU B CA 1
ATOM 5191 C C . LEU B 1 126 ? -11.734 -7.746 2.928 1 98.56 126 LEU B C 1
ATOM 5193 O O . LEU B 1 126 ? -11.266 -8.867 3.119 1 98.56 126 LEU B O 1
ATOM 5197 N N . GLY B 1 127 ? -12.672 -7.328 3.674 1 98.5 127 GLY B N 1
ATOM 5198 C CA . GLY B 1 127 ? -13.289 -8.055 4.773 1 98.5 127 GLY B CA 1
ATOM 5199 C C . GLY B 1 127 ? -13.789 -7.148 5.883 1 98.5 127 GLY B C 1
ATOM 5200 O O . GLY B 1 127 ? -14.531 -6.195 5.625 1 98.5 127 GLY B O 1
ATOM 5201 N N . SER B 1 128 ? -13.453 -7.473 7.129 1 98.75 128 SER B N 1
ATOM 5202 C CA . SER B 1 128 ? -13.68 -6.613 8.289 1 98.75 128 SER B CA 1
ATOM 5203 C C . SER B 1 128 ? -12.438 -5.793 8.617 1 98.75 128 SER B C 1
ATOM 5205 O O . SER B 1 128 ? -11.328 -6.324 8.656 1 98.75 128 SER B O 1
ATOM 5207 N N . VAL B 1 129 ? -12.609 -4.473 8.805 1 98.88 129 VAL B N 1
ATOM 5208 C CA . VAL B 1 129 ? -11.445 -3.613 8.992 1 98.88 129 VAL B CA 1
ATOM 5209 C C . VAL B 1 129 ? -11.562 -2.865 10.32 1 98.88 129 VAL B C 1
ATOM 5211 O O . VAL B 1 129 ? -12.664 -2.729 10.867 1 98.88 129 VAL B O 1
ATOM 5214 N N . LEU B 1 130 ? -10.422 -2.459 10.852 1 98.94 130 LEU B N 1
ATOM 5215 C CA . LEU B 1 130 ? -10.336 -1.692 12.094 1 98.94 130 LEU B CA 1
ATOM 5216 C C . LEU B 1 130 ? -9.859 -0.269 11.82 1 98.94 130 LEU B C 1
ATOM 5218 O O . LEU B 1 130 ? -8.859 -0.067 11.125 1 98.94 130 LEU B O 1
ATOM 5222 N N . VAL B 1 131 ? -10.602 0.717 12.297 1 98.94 131 VAL B N 1
ATOM 5223 C CA . VAL B 1 131 ? -10.211 2.123 12.25 1 98.94 131 VAL B CA 1
ATOM 5224 C C . VAL B 1 131 ? -9.961 2.637 13.664 1 98.94 131 VAL B C 1
ATOM 5226 O O . VAL B 1 131 ? -10.844 2.568 14.523 1 98.94 131 VAL B O 1
ATOM 5229 N N . ILE B 1 132 ? -8.766 3.092 13.93 1 98.94 132 ILE B N 1
ATOM 5230 C CA . ILE B 1 132 ? -8.406 3.711 15.195 1 98.94 132 ILE B CA 1
ATOM 5231 C C . ILE B 1 132 ? -8.117 5.195 14.984 1 98.94 132 ILE B C 1
ATOM 5233 O O . ILE B 1 132 ? -7.18 5.559 14.266 1 98.94 132 ILE B O 1
ATOM 5237 N N . SER B 1 133 ? -8.922 6.035 15.602 1 98.44 133 SER B N 1
ATOM 5238 C CA . SER B 1 133 ? -8.852 7.461 15.297 1 98.44 133 SER B CA 1
ATOM 5239 C C . SER B 1 133 ? -8.156 8.234 16.422 1 98.44 133 SER B C 1
ATOM 5241 O O . SER B 1 133 ? -8.18 7.809 17.578 1 98.44 133 SER B O 1
ATOM 5243 N N . PRO B 1 134 ? -7.512 9.328 16.156 1 98.38 134 PRO B N 1
ATOM 5244 C CA . PRO B 1 134 ? -6.844 10.188 17.125 1 98.38 134 PRO B CA 1
ATOM 5245 C C . PRO B 1 134 ? -7.789 11.195 17.781 1 98.38 134 PRO B C 1
ATOM 5247 O O . PRO B 1 134 ? -8.969 11.25 17.422 1 98.38 134 PRO B O 1
ATOM 5250 N N . PHE B 1 135 ? -7.277 12.039 18.672 1 98.38 135 PHE B N 1
ATOM 5251 C CA . PHE B 1 135 ? -8.109 12.945 19.453 1 98.38 135 PHE B CA 1
ATOM 5252 C C . PHE B 1 135 ? -8.273 14.289 18.734 1 98.38 135 PHE B C 1
ATOM 5254 O O . PHE B 1 135 ? -9.195 15.047 19.031 1 98.38 135 PHE B O 1
ATOM 5261 N N . ASN B 1 136 ? -7.363 14.594 17.828 1 97.94 136 ASN B N 1
ATOM 5262 C CA . ASN B 1 136 ? -7.215 16 17.484 1 97.94 136 ASN B CA 1
ATOM 5263 C C . ASN B 1 136 ? -8.266 16.438 16.453 1 97.94 136 ASN B C 1
ATOM 5265 O O . ASN B 1 136 ? -8.633 17.609 16.406 1 97.94 136 ASN B O 1
ATOM 5269 N N . PHE B 1 137 ? -8.68 15.617 15.609 1 98.25 137 PHE B N 1
ATOM 5270 C CA . PHE B 1 137 ? -9.867 15.727 14.766 1 98.25 137 PHE B CA 1
ATOM 5271 C C . PHE B 1 137 ? -10.727 14.477 14.875 1 98.25 137 PHE B C 1
ATOM 5273 O O . PHE B 1 137 ? -10.891 13.742 13.906 1 98.25 137 PHE B O 1
ATOM 5280 N N . PRO B 1 138 ? -11.305 14.312 16.031 1 98.25 138 PRO B N 1
ATOM 5281 C CA . PRO B 1 138 ? -11.789 12.992 16.453 1 98.25 138 PRO B CA 1
ATOM 5282 C C . PRO B 1 138 ? -12.984 12.516 15.633 1 98.25 138 PRO B C 1
ATOM 5284 O O . PRO B 1 138 ? -13.203 11.312 15.492 1 98.25 138 PRO B O 1
ATOM 5287 N N . VAL B 1 139 ? -13.797 13.398 15.086 1 98.56 139 VAL B N 1
ATOM 5288 C CA . VAL B 1 139 ? -14.984 12.984 14.344 1 98.56 139 VAL B CA 1
ATOM 5289 C C . VAL B 1 139 ? -14.609 12.703 12.891 1 98.56 139 VAL B C 1
ATOM 5291 O O . VAL B 1 139 ? -14.875 11.609 12.383 1 98.56 139 VAL B O 1
ATOM 5294 N N . MET B 1 140 ? -13.898 13.633 12.328 1 98.25 140 MET B N 1
ATOM 5295 C CA . MET B 1 140 ? -13.539 13.516 10.914 1 98.25 140 MET B CA 1
ATOM 5296 C C . MET B 1 140 ? -12.555 12.367 10.703 1 98.25 140 MET B C 1
ATOM 5298 O O . MET B 1 140 ? -12.742 11.539 9.812 1 98.25 140 MET B O 1
ATOM 5302 N N . LEU B 1 141 ? -11.523 12.289 11.531 1 98.5 141 LEU B N 1
ATOM 5303 C CA . LEU B 1 141 ? -10.492 11.281 11.352 1 98.5 141 LEU B CA 1
ATOM 5304 C C . LEU B 1 141 ? -10.992 9.898 11.758 1 98.5 141 LEU B C 1
ATOM 5306 O O . LEU B 1 141 ? -10.383 8.883 11.43 1 98.5 141 LEU B O 1
ATOM 5310 N N . GLY B 1 142 ? -12.102 9.859 12.438 1 98.56 142 GLY B N 1
ATOM 5311 C CA . GLY B 1 142 ? -12.773 8.602 12.711 1 98.56 142 GLY B CA 1
ATOM 5312 C C . GLY B 1 142 ? -13.703 8.172 11.602 1 98.56 142 GLY B C 1
ATOM 5313 O O . GLY B 1 142 ? -13.609 7.043 11.102 1 98.56 142 GLY B O 1
ATOM 5314 N N . LEU B 1 143 ? -14.516 9.062 11.133 1 98.81 143 LEU B N 1
ATOM 5315 C CA . LEU B 1 143 ? -15.641 8.688 10.297 1 98.81 143 LEU B CA 1
ATOM 5316 C C . LEU B 1 143 ? -15.258 8.742 8.82 1 98.81 143 LEU B C 1
ATOM 5318 O O . LEU B 1 143 ? -15.875 8.062 7.992 1 98.81 143 LEU B O 1
ATOM 5322 N N . THR B 1 144 ? -14.258 9.531 8.438 1 98.69 144 THR B N 1
ATOM 5323 C CA . THR B 1 144 ? -13.836 9.539 7.043 1 98.69 144 THR B CA 1
ATOM 5324 C C . THR B 1 144 ? -13.289 8.18 6.633 1 98.69 144 THR B C 1
ATOM 5326 O O . THR B 1 144 ? -13.703 7.613 5.617 1 98.69 144 THR B O 1
ATOM 5329 N N . PRO B 1 145 ? -12.344 7.574 7.426 1 98.75 145 PRO B N 1
ATOM 5330 C CA . PRO B 1 145 ? -11.898 6.223 7.074 1 98.75 145 PRO B CA 1
ATOM 5331 C C . PRO B 1 145 ? -13.031 5.203 7.121 1 98.75 145 PRO B C 1
ATOM 5333 O O . PRO B 1 145 ? -13.055 4.258 6.328 1 98.75 145 PRO B O 1
ATOM 5336 N N . VAL B 1 146 ? -13.977 5.398 8.062 1 98.88 146 VAL B N 1
ATOM 5337 C CA . VAL B 1 146 ? -15.141 4.52 8.109 1 98.88 146 VAL B CA 1
ATOM 5338 C C . VAL B 1 146 ? -15.922 4.613 6.801 1 98.88 146 VAL B C 1
ATOM 5340 O O . VAL B 1 146 ? -16.297 3.59 6.219 1 98.88 146 VAL B O 1
ATOM 5343 N N . ALA B 1 147 ? -16.141 5.828 6.316 1 98.88 147 ALA B N 1
ATOM 5344 C CA . ALA B 1 147 ? -16.812 6.027 5.035 1 98.88 147 ALA B CA 1
ATOM 5345 C C . ALA B 1 147 ? -16.047 5.355 3.9 1 98.88 147 ALA B C 1
ATOM 5347 O O . ALA B 1 147 ? -16.641 4.734 3.02 1 98.88 147 ALA B O 1
ATOM 5348 N N . GLY B 1 148 ? -14.711 5.516 3.922 1 98.81 148 GLY B N 1
ATOM 5349 C CA . GLY B 1 148 ? -13.883 4.852 2.93 1 98.81 148 GLY B CA 1
ATOM 5350 C C . GLY B 1 148 ? -14.016 3.34 2.961 1 98.81 148 GLY B C 1
ATOM 5351 O O . GLY B 1 148 ? -14.055 2.693 1.913 1 98.81 148 GLY B O 1
ATOM 5352 N N . ALA B 1 149 ? -14.055 2.785 4.156 1 98.88 149 ALA B N 1
ATOM 5353 C CA . ALA B 1 149 ? -14.203 1.341 4.324 1 98.88 149 ALA B CA 1
ATOM 5354 C C . ALA B 1 149 ? -15.555 0.863 3.793 1 98.88 149 ALA B C 1
ATOM 5356 O O . ALA B 1 149 ? -15.633 -0.164 3.115 1 98.88 149 ALA B O 1
ATOM 5357 N N . ILE B 1 150 ? -16.609 1.608 4.098 1 98.88 150 ILE B N 1
ATOM 5358 C CA . ILE B 1 150 ? -17.938 1.299 3.582 1 98.88 150 ILE B CA 1
ATOM 5359 C C . ILE B 1 150 ? -17.938 1.378 2.057 1 98.88 150 ILE B C 1
ATOM 5361 O O . ILE B 1 150 ? -18.453 0.481 1.38 1 98.88 150 ILE B O 1
ATOM 5365 N N . ALA B 1 151 ? -17.312 2.449 1.53 1 98.88 151 ALA B N 1
ATOM 5366 C CA . ALA B 1 151 ? -17.188 2.604 0.083 1 98.88 151 ALA B CA 1
ATOM 5367 C C . ALA B 1 151 ? -16.469 1.403 -0.538 1 98.88 151 ALA B C 1
ATOM 5369 O O . ALA B 1 151 ? -16.812 0.973 -1.642 1 98.88 151 ALA B O 1
ATOM 5370 N N . GLY B 1 152 ? -15.516 0.85 0.141 1 98.75 152 GLY B N 1
ATOM 5371 C CA . GLY B 1 152 ? -14.75 -0.29 -0.344 1 98.75 152 GLY B CA 1
ATOM 5372 C C . GLY B 1 152 ? -15.477 -1.611 -0.163 1 98.75 152 GLY B C 1
ATOM 5373 O O . GLY B 1 152 ? -14.969 -2.66 -0.573 1 98.75 152 GLY B O 1
ATOM 5374 N N . GLY B 1 153 ? -16.594 -1.633 0.522 1 98.69 153 GLY B N 1
ATOM 5375 C CA . GLY B 1 153 ? -17.422 -2.822 0.658 1 98.69 153 GLY B CA 1
ATOM 5376 C C . GLY B 1 153 ? -17.109 -3.627 1.905 1 98.69 153 GLY B C 1
ATOM 5377 O O . GLY B 1 153 ? -17.359 -4.832 1.954 1 98.69 153 GLY B O 1
ATOM 5378 N N . ASN B 1 154 ? -16.562 -3.02 2.912 1 98.88 154 ASN B N 1
ATOM 5379 C CA . ASN B 1 154 ? -16.094 -3.721 4.105 1 98.88 154 ASN B CA 1
ATOM 5380 C C . ASN B 1 154 ? -17.031 -3.482 5.289 1 98.88 154 ASN B C 1
ATOM 5382 O O . ASN B 1 154 ? -17.781 -2.504 5.309 1 98.88 154 ASN B O 1
ATOM 5386 N N . SER B 1 155 ? -17.016 -4.371 6.266 1 98.88 155 SER B N 1
ATOM 5387 C CA . SER B 1 155 ? -17.5 -4.051 7.598 1 98.88 155 SER B CA 1
ATOM 5388 C C . SER B 1 155 ? -16.422 -3.4 8.453 1 98.88 155 SER B C 1
ATOM 5390 O O . SER B 1 155 ? -15.234 -3.518 8.148 1 98.88 155 SER B O 1
ATOM 5392 N N . VAL B 1 156 ? -16.859 -2.691 9.531 1 98.81 156 VAL B N 1
ATOM 5393 C CA . VAL B 1 156 ? -15.883 -1.813 10.172 1 98.81 156 VAL B CA 1
ATOM 5394 C C . VAL B 1 156 ? -16.062 -1.863 11.688 1 98.81 156 VAL B C 1
ATOM 5396 O O . VAL B 1 156 ? -17.188 -1.92 12.18 1 98.81 156 VAL B O 1
ATOM 5399 N N . ILE B 1 157 ? -15.008 -1.856 12.398 1 98.88 157 ILE B N 1
ATOM 5400 C CA . ILE B 1 157 ? -14.969 -1.488 13.812 1 98.88 157 ILE B CA 1
ATOM 5401 C C . ILE B 1 157 ? -14.219 -0.17 13.977 1 98.88 157 ILE B C 1
ATOM 5403 O O . ILE B 1 157 ? -13.094 -0.022 13.492 1 98.88 157 ILE B O 1
ATOM 5407 N N . LEU B 1 158 ? -14.859 0.781 14.578 1 98.88 158 LEU B N 1
ATOM 5408 C CA . LEU B 1 158 ? -14.258 2.072 14.891 1 98.88 158 LEU B CA 1
ATOM 5409 C C . LEU B 1 158 ? -13.898 2.166 16.375 1 98.88 158 LEU B C 1
ATOM 5411 O O . LEU B 1 158 ? -14.727 1.874 17.234 1 98.88 158 LEU B O 1
ATOM 5415 N N . LYS B 1 159 ? -12.711 2.475 16.656 1 98.88 159 LYS B N 1
ATOM 5416 C CA . LYS B 1 159 ? -12.25 2.803 18 1 98.88 159 LYS B CA 1
ATOM 5417 C C . LYS B 1 159 ? -11.867 4.277 18.109 1 98.88 159 LYS B C 1
ATOM 5419 O O . LYS B 1 159 ? -10.727 4.648 17.812 1 98.88 159 LYS B O 1
ATOM 5424 N N . PRO B 1 160 ? -12.75 5.164 18.625 1 98.62 160 PRO B N 1
ATOM 5425 C CA . PRO B 1 160 ? -12.422 6.578 18.828 1 98.62 160 PRO B CA 1
ATOM 5426 C C . PRO B 1 160 ? -11.43 6.801 19.953 1 98.62 160 PRO B C 1
ATOM 5428 O O . PRO B 1 160 ? -11.133 5.875 20.719 1 98.62 160 PRO B O 1
ATOM 5431 N N . SER B 1 161 ? -10.891 7.945 20.047 1 98.44 161 SER B N 1
ATOM 5432 C CA . SER B 1 161 ? -9.938 8.266 21.109 1 98.44 161 SER B CA 1
ATOM 5433 C C . SER B 1 161 ? -10.641 8.516 22.438 1 98.44 161 SER B C 1
ATOM 5435 O O . SER B 1 161 ? -11.648 9.234 22.484 1 98.44 161 SER B O 1
ATOM 5437 N N . GLU B 1 162 ? -10.117 7.953 23.5 1 97.81 162 GLU B N 1
ATOM 5438 C CA . GLU B 1 162 ? -10.664 8.156 24.844 1 97.81 162 GLU B CA 1
ATOM 5439 C C . GLU B 1 162 ? -10.266 9.516 25.391 1 97.81 162 GLU B C 1
ATOM 5441 O O . GLU B 1 162 ? -10.828 9.977 26.391 1 97.81 162 GLU B O 1
ATOM 5446 N N . LEU B 1 163 ? -9.383 10.188 24.734 1 97.81 163 LEU B N 1
ATOM 5447 C CA . LEU B 1 163 ? -8.898 11.484 25.203 1 97.81 163 LEU B CA 1
ATOM 5448 C C . LEU B 1 163 ? -9.93 12.578 24.938 1 97.81 163 LEU B C 1
ATOM 5450 O O . LEU B 1 163 ? -9.836 13.672 25.5 1 97.81 163 LEU B O 1
ATOM 5454 N N . THR B 1 164 ? -10.836 12.32 24.047 1 98.19 164 THR B N 1
ATOM 5455 C CA . THR B 1 164 ? -11.945 13.219 23.766 1 98.19 164 THR B CA 1
ATOM 5456 C C . THR B 1 164 ? -13.281 12.5 23.969 1 98.19 164 THR B C 1
ATOM 5458 O O . THR B 1 164 ? -13.953 12.148 22.984 1 98.19 164 THR B O 1
ATOM 5461 N N . PRO B 1 165 ? -13.703 12.367 25.188 1 98.19 165 PRO B N 1
ATOM 5462 C CA . PRO B 1 165 ? -14.852 11.523 25.516 1 98.19 165 PRO B CA 1
ATOM 5463 C C . PRO B 1 165 ? -16.156 12.039 24.922 1 98.19 165 PRO B C 1
ATOM 5465 O O . PRO B 1 165 ? -17.016 11.242 24.516 1 98.19 165 PRO B O 1
ATOM 5468 N N . CYS B 1 166 ? -16.375 13.328 24.859 1 98.31 166 CYS B N 1
ATOM 5469 C CA . CYS B 1 166 ? -17.594 13.867 24.297 1 98.31 166 CYS B CA 1
ATOM 5470 C C . CYS B 1 166 ? -17.688 13.57 22.797 1 98.31 166 CYS B C 1
ATOM 5472 O O . CYS B 1 166 ? -18.734 13.164 22.297 1 98.31 166 CYS B O 1
ATOM 5474 N N . SER B 1 167 ? -16.562 13.734 22.125 1 98.25 167 SER B N 1
ATOM 5475 C CA . SER B 1 167 ? -16.516 13.438 20.688 1 98.25 167 SER B CA 1
ATOM 5476 C C . SER B 1 167 ? -16.688 11.945 20.438 1 98.25 167 SER B C 1
ATOM 5478 O O . SER B 1 167 ? -17.328 11.547 19.453 1 98.25 167 SER B O 1
ATOM 5480 N N . ALA B 1 168 ? -16.078 11.148 21.266 1 98.44 168 ALA B N 1
ATOM 5481 C CA . ALA B 1 168 ? -16.234 9.695 21.141 1 98.44 168 ALA B CA 1
ATOM 5482 C C . ALA B 1 168 ? -17.703 9.289 21.234 1 98.44 168 ALA B C 1
ATOM 5484 O O . ALA B 1 168 ? -18.156 8.438 20.469 1 98.44 168 ALA B O 1
ATOM 5485 N N . ARG B 1 169 ? -18.406 9.898 22.125 1 97.81 169 ARG B N 1
ATOM 5486 C CA . ARG B 1 169 ? -19.844 9.625 22.281 1 97.81 169 ARG B CA 1
ATOM 5487 C C . ARG B 1 169 ? -20.625 10.078 21.062 1 97.81 169 ARG B C 1
ATOM 5489 O O . ARG B 1 169 ? -21.578 9.414 20.656 1 97.81 169 ARG B O 1
ATOM 5496 N N . ILE B 1 170 ? -20.219 11.18 20.562 1 97.75 170 ILE B N 1
ATOM 5497 C CA . ILE B 1 170 ? -20.922 11.711 19.391 1 97.75 170 ILE B CA 1
ATOM 5498 C C . ILE B 1 170 ? -20.719 10.766 18.203 1 97.75 170 ILE B C 1
ATOM 5500 O O . ILE B 1 170 ? -21.641 10.562 17.406 1 97.75 170 ILE B O 1
ATOM 5504 N N . CYS B 1 171 ? -19.5 10.227 18.031 1 98.19 171 CYS B N 1
ATOM 5505 C CA . CYS B 1 171 ? -19.281 9.25 16.969 1 98.19 171 CYS B CA 1
ATOM 5506 C C . CYS B 1 171 ? -20.219 8.07 17.109 1 98.19 171 CYS B C 1
ATOM 5508 O O . CYS B 1 171 ? -20.797 7.609 16.125 1 98.19 171 CYS B O 1
ATOM 5510 N N . GLU B 1 172 ? -20.344 7.621 18.266 1 96.81 172 GLU B N 1
ATOM 5511 C CA . GLU B 1 172 ? -21.266 6.508 18.531 1 96.81 172 GLU B CA 1
ATOM 5512 C C . GLU B 1 172 ? -22.703 6.887 18.219 1 96.81 172 GLU B C 1
ATOM 5514 O O . GLU B 1 172 ? -23.438 6.094 17.625 1 96.81 172 GLU B O 1
ATOM 5519 N N . LYS B 1 173 ? -23.125 8.055 18.656 1 97.69 173 LYS B N 1
ATOM 5520 C CA . LYS B 1 173 ? -24.469 8.562 18.391 1 97.69 173 LYS B CA 1
ATOM 5521 C C . LYS B 1 173 ? -24.75 8.656 16.891 1 97.69 173 LYS B C 1
ATOM 5523 O O . LYS B 1 173 ? -25.797 8.234 16.422 1 97.69 173 LYS B O 1
ATOM 5528 N N . ILE B 1 174 ? -23.797 9.172 16.188 1 98.38 174 ILE B N 1
ATOM 5529 C CA . ILE B 1 174 ? -23.938 9.352 14.75 1 98.38 174 ILE B CA 1
ATOM 5530 C C . ILE B 1 174 ? -24.125 7.992 14.078 1 98.38 174 ILE B C 1
ATOM 5532 O O . ILE B 1 174 ? -25.016 7.824 13.242 1 98.38 174 ILE B O 1
ATOM 5536 N N . ILE B 1 175 ? -23.312 7.035 14.445 1 97.81 175 ILE B N 1
ATOM 5537 C CA . ILE B 1 175 ? -23.406 5.707 13.844 1 97.81 175 ILE B CA 1
ATOM 5538 C C . ILE B 1 175 ? -24.75 5.074 14.188 1 97.81 175 ILE B C 1
ATOM 5540 O O . ILE B 1 175 ? -25.391 4.465 13.328 1 97.81 175 ILE B O 1
ATOM 5544 N N . ARG B 1 176 ? -25.188 5.238 15.391 1 96.81 176 ARG B N 1
ATOM 5545 C CA . ARG B 1 176 ? -26.469 4.699 15.812 1 96.81 176 ARG B CA 1
ATOM 5546 C C . ARG B 1 176 ? -27.609 5.34 15.031 1 96.81 176 ARG B C 1
ATOM 5548 O O . ARG B 1 176 ? -28.516 4.645 14.562 1 96.81 176 ARG B O 1
ATOM 5555 N N . GLU B 1 177 ? -27.531 6.586 14.82 1 97.56 177 GLU B N 1
ATOM 5556 C CA . GLU B 1 177 ? -28.625 7.336 14.195 1 97.56 177 GLU B CA 1
ATOM 5557 C C . GLU B 1 177 ? -28.594 7.191 12.68 1 97.56 177 GLU B C 1
ATOM 5559 O O . GLU B 1 177 ? -29.594 7.469 12.008 1 97.56 177 GLU B O 1
ATOM 5564 N N . ALA B 1 178 ? -27.469 6.855 12.141 1 96.69 178 ALA B N 1
ATOM 5565 C CA . ALA B 1 178 ? -27.344 6.699 10.695 1 96.69 178 ALA B CA 1
ATOM 5566 C C . ALA B 1 178 ? -28.234 5.562 10.195 1 96.69 178 ALA B C 1
ATOM 5568 O O . ALA B 1 178 ? -28.547 5.496 9 1 96.69 178 ALA B O 1
ATOM 5569 N N . ASN B 1 179 ? -28.656 4.648 11.078 1 95.25 179 ASN B N 1
ATOM 5570 C CA . ASN B 1 179 ? -29.469 3.502 10.703 1 95.25 179 ASN B CA 1
ATOM 5571 C C . ASN B 1 179 ? -28.828 2.707 9.562 1 95.25 179 ASN B C 1
ATOM 5573 O O . ASN B 1 179 ? -29.484 2.449 8.547 1 95.25 179 ASN B O 1
ATOM 5577 N N . LEU B 1 180 ? -27.547 2.518 9.711 1 97.19 180 LEU B N 1
ATOM 5578 C CA . LEU B 1 180 ? -26.828 1.64 8.789 1 97.19 180 LEU B CA 1
ATOM 5579 C C . LEU B 1 180 ? -27.328 0.203 8.914 1 97.19 180 LEU B C 1
ATOM 5581 O O . LEU B 1 180 ? -28.078 -0.119 9.836 1 97.19 180 LEU B O 1
ATOM 5585 N N . ASP B 1 181 ? -26.984 -0.648 7.906 1 95.19 181 ASP B N 1
ATOM 5586 C CA . ASP B 1 181 ? -27.312 -2.07 8 1 95.19 181 ASP B CA 1
ATOM 5587 C C . ASP B 1 181 ? -26.734 -2.674 9.281 1 95.19 181 ASP B C 1
ATOM 5589 O O . ASP B 1 181 ? -25.609 -2.354 9.68 1 95.19 181 ASP B O 1
ATOM 5593 N N . GLU B 1 182 ? -27.484 -3.529 9.883 1 93.88 182 GLU B N 1
ATOM 5594 C CA . GLU B 1 182 ? -27.156 -4.043 11.203 1 93.88 182 GLU B CA 1
ATOM 5595 C C . GLU B 1 182 ? -25.781 -4.727 11.203 1 93.88 182 GLU B C 1
ATOM 5597 O O . GLU B 1 182 ? -25.5 -5.555 10.336 1 93.88 182 GLU B O 1
ATOM 5602 N N . ASN B 1 183 ? -24.891 -4.348 12.078 1 95.81 183 ASN B N 1
ATOM 5603 C CA . ASN B 1 183 ? -23.578 -4.945 12.32 1 95.81 183 ASN B CA 1
ATOM 5604 C C . ASN B 1 183 ? -22.547 -4.5 11.281 1 95.81 183 ASN B C 1
ATOM 5606 O O . ASN B 1 183 ? -21.422 -4.973 11.281 1 95.81 183 ASN B O 1
ATOM 5610 N N . LEU B 1 184 ? -22.953 -3.594 10.352 1 98.56 184 LEU B N 1
ATOM 5611 C CA . LEU B 1 184 ? -22.016 -3.082 9.359 1 98.56 184 LEU B CA 1
ATOM 5612 C C . LEU B 1 184 ? -20.891 -2.316 10.031 1 98.56 184 LEU B C 1
ATOM 5614 O O . LEU B 1 184 ? -19.719 -2.441 9.641 1 98.56 184 LEU B O 1
ATOM 5618 N N . VAL B 1 185 ? -21.234 -1.478 11 1 98.75 185 VAL B N 1
ATOM 5619 C CA . VAL B 1 185 ? -20.266 -0.686 11.742 1 98.75 185 VAL B CA 1
ATOM 5620 C C . VAL B 1 185 ? -20.438 -0.938 13.242 1 98.75 185 VAL B C 1
ATOM 5622 O O . VAL B 1 185 ? -21.531 -0.799 13.781 1 98.75 185 VAL B O 1
ATOM 5625 N N . GLN B 1 186 ? -19.359 -1.348 13.852 1 97.81 186 GLN B N 1
ATOM 5626 C CA . GLN B 1 186 ? -19.297 -1.472 15.305 1 97.81 186 GLN B CA 1
ATOM 5627 C C . GLN B 1 186 ? -18.375 -0.42 15.906 1 97.81 186 GLN B C 1
ATOM 5629 O O . GLN B 1 186 ? -17.406 0.005 15.258 1 97.81 186 GLN B O 1
ATOM 5634 N N . ILE B 1 187 ? -18.656 -0.008 17.109 1 98.06 187 ILE B N 1
ATOM 5635 C CA . ILE B 1 187 ? -17.812 0.945 17.812 1 98.06 187 ILE B CA 1
ATOM 5636 C C . ILE B 1 187 ? -17.297 0.326 19.109 1 98.06 187 ILE B C 1
ATOM 5638 O O . ILE B 1 187 ? -18.062 -0.321 19.828 1 98.06 187 ILE B O 1
ATOM 5642 N N . VAL B 1 188 ? -16.078 0.438 19.391 1 98.62 188 VAL B N 1
ATOM 5643 C CA . VAL B 1 188 ? -15.469 0.035 20.656 1 98.62 188 VAL B CA 1
ATOM 5644 C C . VAL B 1 188 ? -14.883 1.258 21.359 1 98.62 188 VAL B C 1
ATOM 5646 O O . VAL B 1 188 ? -13.969 1.903 20.828 1 98.62 188 VAL B O 1
ATOM 5649 N N . GLN B 1 189 ? -15.469 1.602 22.484 1 98.44 189 GLN B N 1
ATOM 5650 C CA . GLN B 1 189 ? -14.938 2.67 23.328 1 98.44 189 GLN B CA 1
ATOM 5651 C C . GLN B 1 189 ? -13.898 2.133 24.312 1 98.44 189 GLN B C 1
ATOM 5653 O O . GLN B 1 189 ? -14.055 1.038 24.844 1 98.44 189 GLN B O 1
ATOM 5658 N N . GLY B 1 190 ? -12.836 2.803 24.438 1 98 190 GLY B N 1
ATOM 5659 C CA . GLY B 1 190 ? -11.859 2.338 25.422 1 98 190 GLY B CA 1
ATOM 5660 C C . GLY B 1 190 ? -10.484 2.949 25.219 1 98 190 GLY B C 1
ATOM 5661 O O . GLY B 1 190 ? -10.305 3.826 24.375 1 98 190 GLY B O 1
ATOM 5662 N N . ALA B 1 191 ? -9.602 2.527 26.062 1 97.69 191 ALA B N 1
ATOM 5663 C CA . ALA B 1 191 ? -8.211 2.98 26.062 1 97.69 191 ALA B CA 1
ATOM 5664 C C . ALA B 1 191 ? -7.262 1.846 25.672 1 97.69 191 ALA B C 1
ATOM 5666 O O . ALA B 1 191 ? -7.484 1.15 24.688 1 97.69 191 ALA B O 1
ATOM 5667 N N . VAL B 1 192 ? -6.164 1.704 26.344 1 97.81 192 VAL B N 1
ATOM 5668 C CA . VAL B 1 192 ? -5.07 0.816 25.953 1 97.81 192 VAL B CA 1
ATOM 5669 C C . VAL B 1 192 ? -5.539 -0.636 26.016 1 97.81 192 VAL B C 1
ATOM 5671 O O . VAL B 1 192 ? -5.336 -1.4 25.078 1 97.81 192 VAL B O 1
ATOM 5674 N N . PRO B 1 193 ? -6.324 -1.091 27.078 1 98 193 PRO B N 1
ATOM 5675 C CA . PRO B 1 193 ? -6.719 -2.5 27.125 1 98 193 PRO B CA 1
ATOM 5676 C C . PRO B 1 193 ? -7.652 -2.893 25.984 1 98 193 PRO B C 1
ATOM 5678 O O . PRO B 1 193 ? -7.488 -3.957 25.391 1 98 193 PRO B O 1
ATOM 5681 N N . GLU B 1 194 ? -8.664 -2.104 25.75 1 98.56 194 GLU B N 1
ATOM 5682 C CA . GLU B 1 194 ? -9.617 -2.373 24.672 1 98.56 194 GLU B CA 1
ATOM 5683 C C . GLU B 1 194 ? -8.93 -2.375 23.312 1 98.56 194 GLU B C 1
ATOM 5685 O O . GLU B 1 194 ? -9.195 -3.242 22.484 1 98.56 194 GLU B O 1
ATOM 5690 N N . THR B 1 195 ? -8.016 -1.365 23.109 1 98.5 195 THR B N 1
ATOM 5691 C CA . THR B 1 195 ? -7.27 -1.282 21.844 1 98.5 195 THR B CA 1
ATOM 5692 C C . THR B 1 195 ? -6.383 -2.512 21.672 1 98.5 195 THR B C 1
ATOM 5694 O O . THR B 1 195 ? -6.289 -3.055 20.562 1 98.5 195 THR B O 1
ATOM 5697 N N . THR B 1 196 ? -5.719 -2.906 22.734 1 98.19 196 THR B N 1
ATOM 5698 C CA . THR B 1 196 ? -4.844 -4.07 22.688 1 98.19 196 THR B CA 1
ATOM 5699 C C . THR B 1 196 ? -5.625 -5.324 22.312 1 98.19 196 THR B C 1
ATOM 5701 O O . THR B 1 196 ? -5.16 -6.133 21.5 1 98.19 196 THR B O 1
ATOM 5704 N N . ARG B 1 197 ? -6.82 -5.473 22.891 1 97.94 197 ARG B N 1
ATOM 5705 C CA . ARG B 1 197 ? -7.66 -6.625 22.578 1 97.94 197 ARG B CA 1
ATOM 5706 C C . ARG B 1 197 ? -8.039 -6.645 21.094 1 97.94 197 ARG B C 1
ATOM 5708 O O . ARG B 1 197 ? -8.031 -7.699 20.469 1 97.94 197 ARG B O 1
ATOM 5715 N N . LEU B 1 198 ? -8.391 -5.516 20.547 1 98.69 198 LEU B N 1
ATOM 5716 C CA . LEU B 1 198 ? -8.711 -5.395 19.125 1 98.69 198 LEU B CA 1
ATOM 5717 C C . LEU B 1 198 ? -7.523 -5.812 18.25 1 98.69 198 LEU B C 1
ATOM 5719 O O . LEU B 1 198 ? -7.695 -6.527 17.266 1 98.69 198 LEU B O 1
ATOM 5723 N N . LEU B 1 199 ? -6.332 -5.402 18.641 1 98.38 199 LEU B N 1
ATOM 5724 C CA . LEU B 1 199 ? -5.141 -5.629 17.828 1 98.38 199 LEU B CA 1
ATOM 5725 C C . LEU B 1 199 ? -4.699 -7.086 17.906 1 98.38 199 LEU B C 1
ATOM 5727 O O . LEU B 1 199 ? -4.133 -7.621 16.953 1 98.38 199 LEU B O 1
ATOM 5731 N N . GLU B 1 200 ? -4.973 -7.738 18.922 1 96.75 200 GLU B N 1
ATOM 5732 C CA . GLU B 1 200 ? -4.457 -9.086 19.156 1 96.75 200 GLU B CA 1
ATOM 5733 C C . GLU B 1 200 ? -5.379 -10.141 18.547 1 96.75 200 GLU B C 1
ATOM 5735 O O . GLU B 1 200 ? -4.992 -11.305 18.422 1 96.75 200 GLU B O 1
ATOM 5740 N N . CYS B 1 201 ? -6.566 -9.742 18.125 1 95.06 201 CYS B N 1
ATOM 5741 C CA . CYS B 1 201 ? -7.531 -10.727 17.641 1 95.06 201 CYS B CA 1
ATOM 5742 C C . CYS B 1 201 ? -7.066 -11.367 16.344 1 95.06 201 CYS B C 1
ATOM 5744 O O . CYS B 1 201 ? -7.441 -12.492 16.031 1 95.06 201 CYS B O 1
ATOM 5746 N N . GLY B 1 202 ? -6.312 -10.641 15.531 1 94.19 202 GLY B N 1
ATOM 5747 C CA . GLY B 1 202 ? -5.754 -11.164 14.289 1 94.19 202 GLY B CA 1
ATOM 5748 C C . GLY B 1 202 ? -6.805 -11.43 13.234 1 94.19 202 GLY B C 1
ATOM 5749 O O . GLY B 1 202 ? -6.602 -12.266 12.344 1 94.19 202 GLY B O 1
ATOM 5750 N N . LYS B 1 203 ? -7.945 -10.766 13.25 1 95.31 203 LYS B N 1
ATOM 5751 C CA . LYS B 1 203 ? -9.055 -11.133 12.375 1 95.31 203 LYS B CA 1
ATOM 5752 C C . LYS B 1 203 ? -9.344 -10.039 11.352 1 95.31 203 LYS B C 1
ATOM 5754 O O . LYS B 1 203 ? -10.156 -10.227 10.445 1 95.31 203 LYS B O 1
ATOM 5759 N N . PHE B 1 204 ? -8.695 -8.898 11.484 1 98.62 204 PHE B N 1
ATOM 5760 C CA . PHE B 1 204 ? -8.984 -7.785 10.594 1 98.62 204 PHE B CA 1
ATOM 5761 C C . PHE B 1 204 ? -8.234 -7.941 9.273 1 98.62 204 PHE B C 1
ATOM 5763 O O . PHE B 1 204 ? -7.098 -8.406 9.25 1 98.62 204 PHE B O 1
ATOM 5770 N N . SER B 1 205 ? -8.906 -7.543 8.219 1 98.62 205 SER B N 1
ATOM 5771 C CA . SER B 1 205 ? -8.312 -7.586 6.887 1 98.62 205 SER B CA 1
ATOM 5772 C C . SER B 1 205 ? -7.469 -6.344 6.617 1 98.62 205 SER B C 1
ATOM 5774 O O . SER B 1 205 ? -6.676 -6.316 5.672 1 98.62 205 SER B O 1
ATOM 5776 N N . LYS B 1 206 ? -7.625 -5.32 7.398 1 98.62 206 LYS B N 1
ATOM 5777 C CA . LYS B 1 206 ? -6.879 -4.07 7.34 1 98.62 206 LYS B CA 1
ATOM 5778 C C . LYS B 1 206 ? -7.012 -3.285 8.641 1 98.62 206 LYS B C 1
ATOM 5780 O O . LYS B 1 206 ? -8.062 -3.316 9.289 1 98.62 206 LYS B O 1
ATOM 5785 N N . ILE B 1 207 ? -5.984 -2.611 9.016 1 98.94 207 ILE B N 1
ATOM 5786 C CA . ILE B 1 207 ? -6.035 -1.684 10.141 1 98.94 207 ILE B CA 1
ATOM 5787 C C . ILE B 1 207 ? -5.637 -0.284 9.672 1 98.94 207 ILE B C 1
ATOM 5789 O O . ILE B 1 207 ? -4.598 -0.108 9.031 1 98.94 207 ILE B O 1
ATOM 5793 N N . PHE B 1 208 ? -6.477 0.666 9.875 1 98.94 208 PHE B N 1
ATOM 5794 C CA . PHE B 1 208 ? -6.227 2.082 9.633 1 98.94 208 PHE B CA 1
ATOM 5795 C C . PHE B 1 208 ? -5.988 2.822 10.945 1 98.94 208 PHE B C 1
ATOM 5797 O O . PHE B 1 208 ? -6.895 2.949 11.766 1 98.94 208 PHE B O 1
ATOM 5804 N N . TYR B 1 209 ? -4.77 3.297 11.094 1 98.88 209 TYR B N 1
ATOM 5805 C CA . TYR B 1 209 ? -4.391 3.945 12.344 1 98.88 209 TYR B CA 1
ATOM 5806 C C . TYR B 1 209 ? -3.904 5.367 12.094 1 98.88 209 TYR B C 1
ATOM 5808 O O . TYR B 1 209 ? -3.053 5.598 11.227 1 98.88 209 TYR B O 1
ATOM 5816 N N . THR B 1 210 ? -4.43 6.277 12.773 1 98.69 210 THR B N 1
ATOM 5817 C CA . THR B 1 210 ? -3.914 7.641 12.828 1 98.69 210 THR B CA 1
ATOM 5818 C C . THR B 1 210 ? -3.463 7.992 14.242 1 98.69 210 THR B C 1
ATOM 5820 O O . THR B 1 210 ? -4.238 7.875 15.195 1 98.69 210 THR B O 1
ATOM 5823 N N . GLY B 1 211 ? -2.227 8.336 14.422 1 98 211 GLY B N 1
ATOM 5824 C CA . GLY B 1 211 ? -1.698 8.672 15.734 1 98 211 GLY B CA 1
ATOM 5825 C C . GLY B 1 211 ? -0.195 8.875 15.734 1 98 211 GLY B C 1
ATOM 5826 O O . GLY B 1 211 ? 0.372 9.367 14.758 1 98 211 GLY B O 1
ATOM 5827 N N . SER B 1 212 ? 0.455 8.586 16.859 1 97.31 212 SER B N 1
ATOM 5828 C CA . SER B 1 212 ? 1.887 8.836 17 1 97.31 212 SER B CA 1
ATOM 5829 C C . SER B 1 212 ? 2.705 7.715 16.359 1 97.31 212 SER B C 1
ATOM 5831 O O . SER B 1 212 ? 2.229 6.586 16.234 1 97.31 212 SER B O 1
ATOM 5833 N N . PRO B 1 213 ? 3.959 8.016 15.953 1 97.31 213 PRO B N 1
ATOM 5834 C CA . PRO B 1 213 ? 4.844 6.98 15.414 1 97.31 213 PRO B CA 1
ATOM 5835 C C . PRO B 1 213 ? 5.078 5.836 16.391 1 97.31 213 PRO B C 1
ATOM 5837 O O . PRO B 1 213 ? 5.09 4.668 16 1 97.31 213 PRO B O 1
ATOM 5840 N N . ALA B 1 214 ? 5.234 6.125 17.656 1 97.12 214 ALA B N 1
ATOM 5841 C CA . ALA B 1 214 ? 5.496 5.098 18.656 1 97.12 214 ALA B CA 1
ATOM 5842 C C . ALA B 1 214 ? 4.363 4.078 18.703 1 97.12 214 ALA B C 1
ATOM 5844 O O . ALA B 1 214 ? 4.605 2.871 18.672 1 97.12 214 ALA B O 1
ATOM 5845 N N . VAL B 1 215 ? 3.133 4.574 18.797 1 98.19 215 VAL B N 1
ATOM 5846 C CA . VAL B 1 215 ? 1.985 3.674 18.859 1 98.19 215 VAL B CA 1
ATOM 5847 C C . VAL B 1 215 ? 1.772 3.016 17.5 1 98.19 215 VAL B C 1
ATOM 5849 O O . VAL B 1 215 ? 1.376 1.85 17.422 1 98.19 215 VAL B O 1
ATOM 5852 N N . GLY B 1 216 ? 2.049 3.799 16.391 1 98.56 216 GLY B N 1
ATOM 5853 C CA . GLY B 1 216 ? 1.986 3.209 15.055 1 98.56 216 GLY B CA 1
ATOM 5854 C C . GLY B 1 216 ? 2.85 1.971 14.914 1 98.56 216 GLY B C 1
ATOM 5855 O O . GLY B 1 216 ? 2.438 0.989 14.289 1 98.56 216 GLY B O 1
ATOM 5856 N N . SER B 1 217 ? 4.043 2.01 15.492 1 98.44 217 SER B N 1
ATOM 5857 C CA . SER B 1 217 ? 4.945 0.862 15.469 1 98.44 217 SER B CA 1
ATOM 5858 C C . SER B 1 217 ? 4.348 -0.324 16.219 1 98.44 217 SER B C 1
ATOM 5860 O O . SER B 1 217 ? 4.438 -1.465 15.766 1 98.44 217 SER B O 1
ATOM 5862 N N . ILE B 1 218 ? 3.717 -0.093 17.312 1 98.62 218 ILE B N 1
ATOM 5863 C CA . ILE B 1 218 ? 3.074 -1.132 18.109 1 98.62 218 ILE B CA 1
ATOM 5864 C C . ILE B 1 218 ? 1.937 -1.764 17.312 1 98.62 218 ILE B C 1
ATOM 5866 O O . ILE B 1 218 ? 1.811 -2.99 17.266 1 98.62 218 ILE B O 1
ATOM 5870 N N . VAL B 1 219 ? 1.102 -0.907 16.719 1 98.81 219 VAL B N 1
ATOM 5871 C CA . VAL B 1 219 ? -0.021 -1.364 15.898 1 98.81 219 VAL B CA 1
ATOM 5872 C C . VAL B 1 219 ? 0.487 -2.256 14.773 1 98.81 219 VAL B C 1
ATOM 5874 O O . VAL B 1 219 ? -0.034 -3.352 14.555 1 98.81 219 VAL B O 1
ATOM 5877 N N . ALA B 1 220 ? 1.524 -1.805 14.094 1 98.75 220 ALA B N 1
ATOM 5878 C CA . ALA B 1 220 ? 2.082 -2.551 12.969 1 98.75 220 ALA B CA 1
ATOM 5879 C C . ALA B 1 220 ? 2.664 -3.883 13.43 1 98.75 220 ALA B C 1
ATOM 5881 O O . ALA B 1 220 ? 2.555 -4.891 12.727 1 98.75 220 ALA B O 1
ATOM 5882 N N . GLU B 1 221 ? 3.324 -3.887 14.523 1 98.62 221 GLU B N 1
ATOM 5883 C CA . GLU B 1 221 ? 3.906 -5.117 15.055 1 98.62 221 GLU B CA 1
ATOM 5884 C C . GLU B 1 221 ? 2.83 -6.16 15.344 1 98.62 221 GLU B C 1
ATOM 5886 O O . GLU B 1 221 ? 3.004 -7.34 15.031 1 98.62 221 GLU B O 1
ATOM 5891 N N . LYS B 1 222 ? 1.739 -5.734 15.969 1 98.62 222 LYS B N 1
ATOM 5892 C CA . LYS B 1 222 ? 0.637 -6.648 16.25 1 98.62 222 LYS B CA 1
ATOM 5893 C C . LYS B 1 222 ? -0.024 -7.125 14.961 1 98.62 222 LYS B C 1
ATOM 5895 O O . LYS B 1 222 ? -0.374 -8.305 14.836 1 98.62 222 LYS B O 1
ATOM 5900 N N . ALA B 1 223 ? -0.213 -6.211 14.039 1 98.69 223 ALA B N 1
ATOM 5901 C CA . ALA B 1 223 ? -0.819 -6.535 12.75 1 98.69 223 ALA B CA 1
ATOM 5902 C C . ALA B 1 223 ? 0.017 -7.562 11.992 1 98.69 223 ALA B C 1
ATOM 5904 O O . ALA B 1 223 ? -0.527 -8.414 11.289 1 98.69 223 ALA B O 1
ATOM 5905 N N . ALA B 1 224 ? 1.342 -7.484 12.109 1 98.5 224 ALA B N 1
ATOM 5906 C CA . ALA B 1 224 ? 2.279 -8.344 11.398 1 98.5 224 ALA B CA 1
ATOM 5907 C C . ALA B 1 224 ? 2.043 -9.812 11.734 1 98.5 224 ALA B C 1
ATOM 5909 O O . ALA B 1 224 ? 2.223 -10.688 10.883 1 98.5 224 ALA B O 1
ATOM 5910 N N . LYS B 1 225 ? 1.609 -10.102 12.906 1 97.88 225 LYS B N 1
ATOM 5911 C CA . LYS B 1 225 ? 1.442 -11.477 13.367 1 97.88 225 LYS B CA 1
ATOM 5912 C C . LYS B 1 225 ? 0.378 -12.203 12.555 1 97.88 225 LYS B C 1
ATOM 5914 O O . LYS B 1 225 ? 0.462 -13.414 12.359 1 97.88 225 LYS B O 1
ATOM 5919 N N . SER B 1 226 ? -0.598 -11.484 12.094 1 97.19 226 SER B N 1
ATOM 5920 C CA . SER B 1 226 ? -1.666 -12.07 11.289 1 97.19 226 SER B CA 1
ATOM 5921 C C . SER B 1 226 ? -1.562 -11.633 9.836 1 97.19 226 SER B C 1
ATOM 5923 O O . SER B 1 226 ? -2.518 -11.773 9.07 1 97.19 226 SER B O 1
ATOM 5925 N N . LEU B 1 227 ? -0.42 -11.023 9.492 1 97.88 227 LEU B N 1
ATOM 5926 C CA . LEU B 1 227 ? -0.179 -10.555 8.133 1 97.88 227 LEU B CA 1
ATOM 5927 C C . LEU B 1 227 ? -1.252 -9.562 7.703 1 97.88 227 LEU B C 1
ATOM 5929 O O . LEU B 1 227 ? -1.705 -9.586 6.555 1 97.88 227 LEU B O 1
ATOM 5933 N N . THR B 1 228 ? -1.76 -8.727 8.633 1 98.5 228 THR B N 1
ATOM 5934 C CA . THR B 1 228 ? -2.74 -7.684 8.359 1 98.5 228 THR B CA 1
ATOM 5935 C C . THR B 1 228 ? -2.051 -6.402 7.898 1 98.5 228 THR B C 1
ATOM 5937 O O . THR B 1 228 ? -1.227 -5.84 8.625 1 98.5 228 THR B O 1
ATOM 5940 N N . PRO B 1 229 ? -2.324 -5.961 6.68 1 98.56 229 PRO B N 1
ATOM 5941 C CA . PRO B 1 229 ? -1.746 -4.688 6.25 1 98.56 229 PRO B CA 1
ATOM 5942 C C . PRO B 1 229 ? -2.299 -3.496 7.031 1 98.56 229 PRO B C 1
ATOM 5944 O O . PRO B 1 229 ? -3.408 -3.562 7.562 1 98.56 229 PRO B O 1
ATOM 5947 N N . CYS B 1 230 ? -1.515 -2.4 7.078 1 98.75 230 CYS B N 1
ATOM 5948 C CA . CYS B 1 230 ? -1.906 -1.197 7.805 1 98.75 230 CYS B CA 1
ATOM 5949 C C . CYS B 1 230 ? -1.812 0.034 6.91 1 98.75 230 CYS B C 1
ATOM 5951 O O . CYS B 1 230 ? -1.018 0.064 5.969 1 98.75 230 CYS B O 1
ATOM 5953 N N . VAL B 1 231 ? -2.67 0.964 7.094 1 98.81 231 VAL B N 1
ATOM 5954 C CA . VAL B 1 231 ? -2.416 2.371 6.801 1 98.81 231 VAL B CA 1
ATOM 5955 C C . VAL B 1 231 ? -2.051 3.107 8.094 1 98.81 231 VAL B C 1
ATOM 5957 O O . VAL B 1 231 ? -2.811 3.08 9.062 1 98.81 231 VAL B O 1
ATOM 5960 N N . LEU B 1 232 ? -0.887 3.67 8.086 1 98.81 232 LEU B N 1
ATOM 5961 C CA . LEU B 1 232 ? -0.406 4.41 9.25 1 98.81 232 LEU B CA 1
ATOM 5962 C C . LEU B 1 232 ? -0.275 5.895 8.93 1 98.81 232 LEU B C 1
ATOM 5964 O O . LEU B 1 232 ? 0.631 6.301 8.195 1 98.81 232 LEU B O 1
ATOM 5968 N N . GLU B 1 233 ? -1.21 6.645 9.391 1 98.19 233 GLU B N 1
ATOM 5969 C CA . GLU B 1 233 ? -1.12 8.102 9.352 1 98.19 233 GLU B CA 1
ATOM 5970 C C . GLU B 1 233 ? -0.514 8.656 10.633 1 98.19 233 GLU B C 1
ATOM 5972 O O . GLU B 1 233 ? -1.196 8.758 11.656 1 98.19 233 GLU B O 1
ATOM 5977 N N . LEU B 1 234 ? 0.744 9.07 10.484 1 98.06 234 LEU B N 1
ATOM 5978 C CA . LEU B 1 234 ? 1.473 9.414 11.695 1 98.06 234 LEU B CA 1
ATOM 5979 C C . LEU B 1 234 ? 1.947 10.867 11.656 1 98.06 234 LEU B C 1
ATOM 5981 O O . LEU B 1 234 ? 1.73 11.562 10.664 1 98.06 234 LEU B O 1
ATOM 5985 N N . GLY B 1 235 ? 2.367 11.367 12.711 1 90.94 235 GLY B N 1
ATOM 5986 C CA . GLY B 1 235 ? 2.84 12.742 12.781 1 90.94 235 GLY B CA 1
ATOM 5987 C C . GLY B 1 235 ? 4.223 12.93 12.188 1 90.94 235 GLY B C 1
ATOM 5988 O O . GLY B 1 235 ? 4.867 11.953 11.781 1 90.94 235 GLY B O 1
ATOM 5989 N N . GLY B 1 236 ? 4.551 14.141 12 1 86.75 236 GLY B N 1
ATOM 5990 C CA . GLY B 1 236 ? 5.891 14.445 11.508 1 86.75 236 GLY B CA 1
ATOM 5991 C C . GLY B 1 236 ? 6.398 15.797 11.969 1 86.75 236 GLY B C 1
ATOM 5992 O O . GLY B 1 236 ? 5.609 16.672 12.352 1 86.75 236 GLY B O 1
ATOM 5993 N N . LYS B 1 237 ? 7.625 15.945 12.047 1 96 237 LYS B N 1
ATOM 5994 C CA . LYS B 1 237 ? 8.312 17.203 12.328 1 96 237 LYS B CA 1
ATOM 5995 C C . LYS B 1 237 ? 8.492 18.016 11.055 1 96 237 LYS B C 1
ATOM 5997 O O . LYS B 1 237 ? 9.586 18.078 10.492 1 96 237 LYS B O 1
ATOM 6002 N N . SER B 1 238 ? 7.383 18.672 10.641 1 98.5 238 SER B N 1
ATOM 6003 C CA . SER B 1 238 ? 7.262 19.281 9.312 1 98.5 238 SER B CA 1
ATOM 6004 C C . SER B 1 238 ? 8.016 20.609 9.25 1 98.5 238 SER B C 1
ATOM 6006 O O . SER B 1 238 ? 7.688 21.547 9.969 1 98.5 238 SER B O 1
ATOM 6008 N N . PRO B 1 239 ? 8.93 20.797 8.359 1 98.81 239 PRO B N 1
ATOM 6009 C CA . PRO B 1 239 ? 9.703 22.031 8.227 1 98.81 239 PRO B CA 1
ATOM 6010 C C . PRO B 1 239 ? 9.031 23.062 7.324 1 98.81 239 PRO B C 1
ATOM 6012 O O . PRO B 1 239 ? 8.32 22.688 6.383 1 98.81 239 PRO B O 1
ATOM 6015 N N . VAL B 1 240 ? 9.242 24.312 7.633 1 98.88 240 VAL B N 1
ATOM 6016 C CA . VAL B 1 240 ? 8.969 25.438 6.746 1 98.88 240 VAL B CA 1
ATOM 6017 C C . VAL B 1 240 ? 10.281 26.062 6.289 1 98.88 240 VAL B C 1
ATOM 6019 O O . VAL B 1 240 ? 11.195 26.281 7.098 1 98.88 240 VAL B O 1
ATOM 6022 N N . TYR B 1 241 ? 10.367 26.312 4.988 1 98.88 241 TYR B N 1
ATOM 6023 C CA . TYR B 1 241 ? 11.547 26.984 4.461 1 98.88 241 TYR B CA 1
ATOM 6024 C C . TYR B 1 241 ? 11.211 28.375 3.949 1 98.88 241 TYR B C 1
ATOM 6026 O O . TYR B 1 241 ? 10.375 28.531 3.053 1 98.88 241 TYR B O 1
ATOM 6034 N N . ILE B 1 242 ? 11.781 29.391 4.543 1 98.94 242 ILE B N 1
ATOM 6035 C CA . ILE B 1 242 ? 11.859 30.719 3.939 1 98.94 242 ILE B CA 1
ATOM 6036 C C . ILE B 1 242 ? 13.25 30.922 3.338 1 98.94 242 ILE B C 1
ATOM 6038 O O . ILE B 1 242 ? 14.227 31.125 4.066 1 98.94 242 ILE B O 1
ATOM 6042 N N . THR B 1 243 ? 13.328 30.875 2.025 1 98.75 243 THR B N 1
ATOM 6043 C CA . THR B 1 243 ? 14.641 30.844 1.391 1 98.75 243 THR B CA 1
ATOM 6044 C C . THR B 1 243 ? 15.156 32.281 1.159 1 98.75 243 THR B C 1
ATOM 6046 O O . THR B 1 243 ? 14.414 33.25 1.338 1 98.75 243 THR B O 1
ATOM 6049 N N . GLU B 1 244 ? 16.438 32.375 0.732 1 98.31 244 GLU B N 1
ATOM 6050 C CA . GLU B 1 244 ? 17.109 33.625 0.424 1 98.31 244 GLU B CA 1
ATOM 6051 C C . GLU B 1 244 ? 16.375 34.375 -0.675 1 98.31 244 GLU B C 1
ATOM 6053 O O . GLU B 1 244 ? 16.312 35.625 -0.646 1 98.31 244 GLU B O 1
ATOM 6058 N N . ASN B 1 245 ? 15.742 33.656 -1.569 1 98.19 245 ASN B N 1
ATOM 6059 C CA . ASN B 1 245 ? 15.18 34.25 -2.779 1 98.19 245 ASN B CA 1
ATOM 6060 C C . ASN B 1 245 ? 13.695 34.562 -2.615 1 98.19 245 ASN B C 1
ATOM 6062 O O . ASN B 1 245 ? 13.008 34.844 -3.594 1 98.19 245 ASN B O 1
ATOM 6066 N N . PHE B 1 246 ? 13.219 34.5 -1.417 1 98.5 246 PHE B N 1
ATOM 6067 C CA . PHE B 1 246 ? 11.82 34.844 -1.156 1 98.5 246 PHE B CA 1
ATOM 6068 C C . PHE B 1 246 ? 11.656 36.344 -0.977 1 98.5 246 PHE B C 1
ATOM 6070 O O . PHE B 1 246 ? 12.422 36.969 -0.241 1 98.5 246 PHE B O 1
ATOM 6077 N N . SER B 1 247 ? 10.688 36.938 -1.538 1 97.88 247 SER B N 1
ATOM 6078 C CA . SER B 1 247 ? 10.492 38.375 -1.515 1 97.88 247 SER B CA 1
ATOM 6079 C C . SER B 1 247 ? 10.078 38.875 -0.13 1 97.88 247 SER B C 1
ATOM 6081 O O . SER B 1 247 ? 9.164 38.281 0.477 1 97.88 247 SER B O 1
ATOM 6083 N N . ASN B 1 248 ? 10.672 39.938 0.314 1 97.38 248 ASN B N 1
ATOM 6084 C CA . ASN B 1 248 ? 10.305 40.531 1.596 1 97.38 248 ASN B CA 1
ATOM 6085 C C . ASN B 1 248 ? 8.852 41 1.594 1 97.38 248 ASN B C 1
ATOM 6087 O O . ASN B 1 248 ? 8.188 40.969 2.627 1 97.38 248 ASN B O 1
ATOM 6091 N N . MET B 1 249 ? 8.336 41.375 0.468 1 96.5 249 MET B N 1
ATOM 6092 C CA . MET B 1 249 ? 6.98 41.875 0.337 1 96.5 249 MET B CA 1
ATOM 6093 C C . MET B 1 249 ? 5.949 40.812 0.632 1 96.5 249 MET B C 1
ATOM 6095 O O . MET B 1 249 ? 4.793 41.094 0.937 1 96.5 249 MET B O 1
ATOM 6099 N N . LYS B 1 250 ? 6.344 39.562 0.507 1 97.75 250 LYS B N 1
ATOM 6100 C CA . LYS B 1 250 ? 5.418 38.438 0.658 1 97.75 250 LYS B CA 1
ATOM 6101 C C . LYS B 1 250 ? 5.488 37.875 2.066 1 97.75 250 LYS B C 1
ATOM 6103 O O . LYS B 1 250 ? 4.688 37 2.424 1 97.75 250 LYS B O 1
ATOM 6108 N N . ILE B 1 251 ? 6.371 38.312 2.896 1 98.44 251 ILE B N 1
ATOM 6109 C CA . ILE B 1 251 ? 6.676 37.688 4.184 1 98.44 251 ILE B CA 1
ATOM 6110 C C . ILE B 1 251 ? 5.457 37.781 5.098 1 98.44 251 ILE B C 1
ATOM 6112 O O . ILE B 1 251 ? 5.129 36.844 5.797 1 98.44 251 ILE B O 1
ATOM 6116 N N . GLU B 1 252 ? 4.797 38.906 5.133 1 97.56 252 GLU B N 1
ATOM 6117 C CA . GLU B 1 252 ? 3.633 39.031 6.004 1 97.56 252 GLU B CA 1
ATOM 6118 C C . GLU B 1 252 ? 2.561 38 5.656 1 97.56 252 GLU B C 1
ATOM 6120 O O . GLU B 1 252 ? 2.039 37.312 6.539 1 97.56 252 GLU B O 1
ATOM 6125 N N . THR B 1 253 ? 2.217 37.938 4.34 1 97.5 253 THR B N 1
ATOM 6126 C CA . THR B 1 253 ? 1.24 36.938 3.895 1 97.5 253 THR B CA 1
ATOM 6127 C C . THR B 1 253 ? 1.714 35.531 4.219 1 97.5 253 THR B C 1
ATOM 6129 O O . THR B 1 253 ? 0.922 34.688 4.652 1 97.5 253 THR B O 1
ATOM 6132 N N . ALA B 1 254 ? 2.973 35.25 3.961 1 98.5 254 ALA B N 1
ATOM 6133 C CA . ALA B 1 254 ? 3.535 33.938 4.273 1 98.5 254 ALA B CA 1
ATOM 6134 C C . ALA B 1 254 ? 3.328 33.594 5.746 1 98.5 254 ALA B C 1
ATOM 6136 O O . ALA B 1 254 ? 2.902 32.469 6.074 1 98.5 254 ALA B O 1
ATOM 6137 N N . LEU B 1 255 ? 3.59 34.531 6.617 1 98.69 255 LEU B N 1
ATOM 6138 C CA . LEU B 1 255 ? 3.486 34.281 8.055 1 98.69 255 LEU B CA 1
ATOM 6139 C C . LEU B 1 255 ? 2.029 34.094 8.469 1 98.69 255 LEU B C 1
ATOM 6141 O O . LEU B 1 255 ? 1.728 33.312 9.359 1 98.69 255 LEU B O 1
ATOM 6145 N N . LYS B 1 256 ? 1.107 34.906 7.863 1 97.69 256 LYS B N 1
ATOM 6146 C CA . LYS B 1 256 ? -0.312 34.656 8.117 1 97.69 256 LYS B CA 1
ATOM 6147 C C . LYS B 1 256 ? -0.697 33.219 7.789 1 97.69 256 LYS B C 1
ATOM 6149 O O . LYS B 1 256 ? -1.392 32.562 8.57 1 97.69 256 LYS B O 1
ATOM 6154 N N . ARG B 1 257 ? -0.239 32.719 6.668 1 97.94 257 ARG B N 1
ATOM 6155 C CA . ARG B 1 257 ? -0.546 31.375 6.211 1 97.94 257 ARG B CA 1
ATOM 6156 C C . ARG B 1 257 ? 0.124 30.344 7.102 1 97.94 257 ARG B C 1
ATOM 6158 O O . ARG B 1 257 ? -0.452 29.281 7.371 1 97.94 257 ARG B O 1
ATOM 6165 N N . ILE B 1 258 ? 1.352 30.594 7.555 1 98.75 258 ILE B N 1
ATOM 6166 C CA . ILE B 1 258 ? 2.068 29.703 8.461 1 98.75 258 ILE B CA 1
ATOM 6167 C C . ILE B 1 258 ? 1.36 29.656 9.812 1 98.75 258 ILE B C 1
ATOM 6169 O O . ILE B 1 258 ? 1.184 28.578 10.391 1 98.75 258 ILE B O 1
ATOM 6173 N N . TYR B 1 259 ? 0.871 30.875 10.328 1 98.44 259 TYR B N 1
ATOM 6174 C CA . TYR B 1 259 ? 0.142 30.922 11.594 1 98.44 259 TYR B CA 1
ATOM 6175 C C . TYR B 1 259 ? -1.167 30.156 11.5 1 98.44 259 TYR B C 1
ATOM 6177 O O . TYR B 1 259 ? -1.567 29.484 12.461 1 98.44 259 TYR B O 1
ATOM 6185 N N . PHE B 1 260 ? -1.812 30.266 10.367 1 96.56 260 PHE B N 1
ATOM 6186 C CA . PHE B 1 260 ? -3.029 29.484 10.141 1 96.56 260 PHE B CA 1
ATOM 6187 C C . PHE B 1 260 ? -2.781 28 10.383 1 96.56 260 PHE B C 1
ATOM 6189 O O . PHE B 1 260 ? -3.529 27.359 11.117 1 96.56 260 PHE B O 1
ATOM 6196 N N . GLY B 1 261 ? -1.733 27.484 9.781 1 97.25 261 GLY B N 1
ATOM 6197 C CA . GLY B 1 261 ? -1.407 26.062 9.922 1 97.25 261 GLY B CA 1
ATOM 6198 C C . GLY B 1 261 ? -0.876 25.719 11.297 1 97.25 261 GLY B C 1
ATOM 6199 O O . GLY B 1 261 ? -1.233 24.672 11.859 1 97.25 261 GLY B O 1
ATOM 6200 N N . LYS B 1 262 ? -0.077 26.531 11.859 1 98.12 262 LYS B N 1
ATOM 6201 C CA . LYS B 1 262 ? 0.659 26.188 13.078 1 98.12 262 LYS B CA 1
ATOM 6202 C C . LYS B 1 262 ? -0.215 26.359 14.312 1 98.12 262 LYS B C 1
ATOM 6204 O O . LYS B 1 262 ? -0.125 25.578 15.258 1 98.12 262 LYS B O 1
ATOM 6209 N N . PHE B 1 263 ? -1.033 27.375 14.305 1 97.81 263 PHE B N 1
ATOM 6210 C CA . PHE B 1 263 ? -1.725 27.719 15.539 1 97.81 263 PHE B CA 1
ATOM 6211 C C . PHE B 1 263 ? -3.193 27.312 15.469 1 97.81 263 PHE B C 1
ATOM 6213 O O . PHE B 1 263 ? -3.926 27.438 16.453 1 97.81 263 PHE B O 1
ATOM 6220 N N . GLY B 1 264 ? -3.621 26.828 14.219 1 96.38 264 GLY B N 1
ATOM 6221 C CA . GLY B 1 264 ? -4.914 26.156 14.195 1 96.38 264 GLY B CA 1
ATOM 6222 C C . GLY B 1 264 ? -5 24.984 15.156 1 96.38 264 GLY B C 1
ATOM 6223 O O . GLY B 1 264 ? -4.023 24.25 15.344 1 96.38 264 GLY B O 1
ATOM 6224 N N . ASN B 1 265 ? -6.168 24.844 15.773 1 97.56 265 ASN B N 1
ATOM 6225 C CA . ASN B 1 265 ? -6.379 23.781 16.734 1 97.56 265 ASN B CA 1
ATOM 6226 C C . ASN B 1 265 ? -5.285 23.75 17.812 1 97.56 265 ASN B C 1
ATOM 6228 O O . ASN B 1 265 ? -4.867 22.688 18.25 1 97.56 265 ASN B O 1
ATOM 6232 N N . ALA B 1 266 ? -4.723 24.938 18.141 1 97.56 266 ALA B N 1
ATOM 6233 C CA . ALA B 1 266 ? -3.633 25.125 19.094 1 97.56 266 ALA B CA 1
ATOM 6234 C C . ALA B 1 266 ? -2.408 24.297 18.703 1 97.56 266 ALA B C 1
ATOM 6236 O O . ALA B 1 266 ? -1.721 23.734 19.562 1 97.56 266 ALA B O 1
ATOM 6237 N N . GLY B 1 267 ? -2.188 24.141 17.469 1 97.69 267 GLY B N 1
ATOM 6238 C CA . GLY B 1 267 ? -1.016 23.453 16.953 1 97.69 267 GLY B CA 1
ATOM 6239 C C . GLY B 1 267 ? -1.128 21.938 17.047 1 97.69 267 GLY B C 1
ATOM 6240 O O . GLY B 1 267 ? -0.213 21.219 16.641 1 97.69 267 GLY B O 1
ATOM 6241 N N . GLN B 1 268 ? -2.232 21.422 17.547 1 97.94 268 GLN B N 1
ATOM 6242 C CA . GLN B 1 268 ? -2.443 19.984 17.656 1 97.94 268 GLN B CA 1
ATOM 6243 C C . GLN B 1 268 ? -2.924 19.375 16.344 1 97.94 268 GLN B C 1
ATOM 6245 O O . GLN B 1 268 ? -3.984 18.766 16.281 1 97.94 268 GLN B O 1
ATOM 6250 N N . ILE B 1 269 ? -2.143 19.578 15.305 1 97.81 269 ILE B N 1
ATOM 6251 C CA . ILE B 1 269 ? -2.391 19.125 13.938 1 97.81 269 ILE B CA 1
ATOM 6252 C C . ILE B 1 269 ? -1.154 18.406 13.406 1 97.81 269 ILE B C 1
ATOM 6254 O O . ILE B 1 269 ? -0.05 18.953 13.43 1 97.81 269 ILE B O 1
ATOM 6258 N N . CYS B 1 270 ? -1.329 17.234 12.883 1 97.19 270 CYS B N 1
ATOM 6259 C CA . CYS B 1 270 ? -0.208 16.406 12.438 1 97.19 270 CYS B CA 1
ATOM 6260 C C . CYS B 1 270 ? 0.526 17.062 11.281 1 97.19 270 CYS B C 1
ATOM 6262 O O . CYS B 1 270 ? 1.734 16.891 11.117 1 97.19 270 CYS B O 1
ATOM 6264 N N . VAL B 1 271 ? -0.197 17.859 10.453 1 97.62 271 VAL B N 1
ATOM 6265 C CA . VAL B 1 271 ? 0.422 18.484 9.289 1 97.62 271 VAL B CA 1
ATOM 6266 C C . VAL B 1 271 ? 0.79 19.922 9.617 1 97.62 271 VAL B C 1
ATOM 6268 O O . VAL B 1 271 ? 1.08 20.719 8.711 1 97.62 271 VAL B O 1
ATOM 6271 N N . ALA B 1 272 ? 0.8 20.359 10.789 1 98 272 ALA B N 1
ATOM 6272 C CA . ALA B 1 272 ? 1.156 21.719 11.156 1 98 272 ALA B CA 1
ATOM 6273 C C . ALA B 1 272 ? 2.625 22 10.852 1 98 272 ALA B C 1
ATOM 6275 O O . ALA B 1 272 ? 3.479 21.125 11.016 1 98 272 ALA B O 1
ATOM 6276 N N . PRO B 1 273 ? 2.92 23.266 10.352 1 98.06 273 PRO B N 1
ATOM 6277 C CA . PRO B 1 273 ? 4.328 23.672 10.359 1 98.06 273 PRO B CA 1
ATOM 6278 C C . PRO B 1 273 ? 4.957 23.578 11.75 1 98.06 273 PRO B C 1
ATOM 6280 O O . PRO B 1 273 ? 4.613 24.375 12.641 1 98.06 273 PRO B O 1
ATOM 6283 N N . ASP B 1 274 ? 5.871 22.719 11.859 1 98.44 274 ASP B N 1
ATOM 6284 C CA . ASP B 1 274 ? 6.363 22.422 13.203 1 98.44 274 ASP B CA 1
ATOM 6285 C C . ASP B 1 274 ? 7.547 23.328 13.555 1 98.44 274 ASP B C 1
ATOM 6287 O O . ASP B 1 274 ? 7.754 23.656 14.727 1 98.44 274 ASP B O 1
ATOM 6291 N N . TYR B 1 275 ? 8.383 23.688 12.625 1 98.75 275 TYR B N 1
ATOM 6292 C CA . TYR B 1 275 ? 9.5 24.609 12.789 1 98.75 275 TYR B CA 1
ATOM 6293 C C . TYR B 1 275 ? 9.812 25.328 11.484 1 98.75 275 TYR B C 1
ATOM 6295 O O . TYR B 1 275 ? 9.422 24.859 10.406 1 98.75 275 TYR B O 1
ATOM 6303 N N . MET B 1 276 ? 10.477 26.438 11.602 1 98.81 276 MET B N 1
ATOM 6304 C CA . MET B 1 276 ? 10.719 27.281 10.43 1 98.81 276 MET B CA 1
ATOM 6305 C C . MET B 1 276 ? 12.203 27.578 10.266 1 98.81 276 MET B C 1
ATOM 6307 O O . MET B 1 276 ? 12.844 28.094 11.18 1 98.81 276 MET B O 1
ATOM 6311 N N . LEU B 1 277 ? 12.742 27.156 9.141 1 98.88 277 LEU B N 1
ATOM 6312 C CA . LEU B 1 277 ? 14.094 27.531 8.727 1 98.88 277 LEU B CA 1
ATOM 6313 C C . LEU B 1 277 ? 14.078 28.828 7.93 1 98.88 277 LEU B C 1
ATOM 6315 O O . LEU B 1 277 ? 13.469 28.906 6.859 1 98.88 277 LEU B O 1
ATOM 6319 N N . VAL B 1 278 ? 14.758 29.859 8.414 1 98.88 278 VAL B N 1
ATOM 6320 C CA . VAL B 1 278 ? 14.75 31.172 7.785 1 98.88 278 VAL B CA 1
ATOM 6321 C C . VAL B 1 278 ? 16.172 31.562 7.371 1 98.88 278 VAL B C 1
ATOM 6323 O O . VAL B 1 278 ? 17.094 31.547 8.195 1 98.88 278 VAL B O 1
ATOM 6326 N N . HIS B 1 279 ? 16.328 31.844 6.102 1 98.81 279 HIS B N 1
ATOM 6327 C CA . HIS B 1 279 ? 17.625 32.312 5.66 1 98.81 279 HIS B CA 1
ATOM 6328 C C . HIS B 1 279 ? 18.047 33.562 6.426 1 98.81 279 HIS B C 1
ATOM 6330 O O . HIS B 1 279 ? 17.203 34.438 6.723 1 98.81 279 HIS B O 1
ATOM 6336 N N . GLU B 1 280 ? 19.281 33.719 6.668 1 98.56 280 GLU B N 1
ATOM 6337 C CA . GLU B 1 280 ? 19.828 34.812 7.508 1 98.56 280 GLU B CA 1
ATOM 6338 C C . GLU B 1 280 ? 19.453 36.188 6.957 1 98.56 280 GLU B C 1
ATOM 6340 O O . GLU B 1 280 ? 19.219 37.125 7.719 1 98.56 280 GLU B O 1
ATOM 6345 N N . SER B 1 281 ? 19.344 36.281 5.648 1 98.62 281 SER B N 1
ATOM 6346 C CA . SER B 1 281 ? 19.047 37.562 5.016 1 98.62 281 SER B CA 1
ATOM 6347 C C . SER B 1 281 ? 17.609 37.969 5.266 1 98.62 281 SER B C 1
ATOM 6349 O O . SER B 1 281 ? 17.25 39.156 5.082 1 98.62 281 SER B O 1
ATOM 6351 N N . LYS B 1 282 ? 16.734 37.031 5.656 1 98.56 282 LYS B N 1
ATOM 6352 C CA . LYS B 1 282 ? 15.305 37.312 5.867 1 98.56 282 LYS B CA 1
ATOM 6353 C C . LYS B 1 282 ? 14.961 37.281 7.355 1 98.56 282 LYS B C 1
ATOM 6355 O O . LYS B 1 282 ? 13.859 37.688 7.746 1 98.56 282 LYS B O 1
ATOM 6360 N N . TYR B 1 283 ? 15.828 36.875 8.188 1 98.56 283 TYR B N 1
ATOM 6361 C CA . TYR B 1 283 ? 15.547 36.5 9.562 1 98.56 283 TYR B CA 1
ATOM 6362 C C . TYR B 1 283 ? 14.984 37.656 10.367 1 98.56 283 TYR B C 1
ATOM 6364 O O . TYR B 1 283 ? 13.977 37.5 11.062 1 98.56 283 TYR B O 1
ATOM 6372 N N . GLU B 1 284 ? 15.602 38.812 10.258 1 98.25 284 GLU B N 1
ATOM 6373 C CA . GLU B 1 284 ? 15.172 39.969 11.047 1 98.25 284 GLU B CA 1
ATOM 6374 C C . GLU B 1 284 ? 13.773 40.438 10.641 1 98.25 284 GLU B C 1
ATOM 6376 O O . GLU B 1 284 ? 12.93 40.719 11.5 1 98.25 284 GLU B O 1
ATOM 6381 N N . VAL B 1 285 ? 13.562 40.531 9.359 1 98.56 285 VAL B N 1
ATOM 6382 C CA . VAL B 1 285 ? 12.258 40.938 8.875 1 98.56 285 VAL B CA 1
ATOM 6383 C C . VAL B 1 285 ? 11.195 39.938 9.273 1 98.56 285 VAL B C 1
ATOM 6385 O O . VAL B 1 285 ? 10.102 40.281 9.703 1 98.56 285 VAL B O 1
ATOM 6388 N N . VAL B 1 286 ? 11.492 38.625 9.148 1 98.81 286 VAL B N 1
ATOM 6389 C CA . VAL B 1 286 ? 10.57 37.562 9.523 1 98.81 286 VAL B CA 1
ATOM 6390 C C . VAL B 1 286 ? 10.227 37.688 11.008 1 98.81 286 VAL B C 1
ATOM 6392 O O . VAL B 1 286 ? 9.055 37.594 11.391 1 98.81 286 VAL B O 1
ATOM 6395 N N . LEU B 1 287 ? 11.234 37.844 11.836 1 98.56 287 LEU B N 1
ATOM 6396 C CA . LEU B 1 287 ? 11.008 37.938 13.281 1 98.56 287 LEU B CA 1
ATOM 6397 C C . LEU B 1 287 ? 10.148 39.125 13.633 1 98.56 287 LEU B C 1
ATOM 6399 O O . LEU B 1 287 ? 9.242 39.031 14.469 1 98.56 287 LEU B O 1
ATOM 6403 N N . GLN B 1 288 ? 10.453 40.25 13.031 1 98.44 288 GLN B N 1
ATOM 6404 C CA . GLN B 1 288 ? 9.695 41.469 13.289 1 98.44 288 GLN B CA 1
ATOM 6405 C C . GLN B 1 288 ? 8.227 41.281 12.914 1 98.44 288 GLN B C 1
ATOM 6407 O O . GLN B 1 288 ? 7.336 41.625 13.688 1 98.44 288 GLN B O 1
ATOM 6412 N N . VAL B 1 289 ? 8.008 40.781 11.766 1 98.69 289 VAL B N 1
ATOM 6413 C CA . VAL B 1 289 ? 6.641 40.594 11.281 1 98.69 289 VAL B CA 1
ATOM 6414 C C . VAL B 1 289 ? 5.938 39.531 12.117 1 98.69 289 VAL B C 1
ATOM 6416 O O . VAL B 1 289 ? 4.746 39.656 12.406 1 98.69 289 VAL B O 1
ATOM 6419 N N . ALA B 1 290 ? 6.637 38.5 12.5 1 98.62 290 ALA B N 1
ATOM 6420 C CA . ALA B 1 290 ? 6.062 37.438 13.32 1 98.62 290 ALA B CA 1
ATOM 6421 C C . ALA B 1 290 ? 5.527 37.969 14.633 1 98.62 290 ALA B C 1
ATOM 6423 O O . ALA B 1 290 ? 4.422 37.625 15.062 1 98.62 290 ALA B O 1
ATOM 6424 N N . LYS B 1 291 ? 6.301 38.844 15.266 1 97.81 291 LYS B N 1
ATOM 6425 C CA . LYS B 1 291 ? 5.883 39.438 16.516 1 97.81 291 LYS B CA 1
ATOM 6426 C C . LYS B 1 291 ? 4.641 40.312 16.328 1 97.81 291 LYS B C 1
ATOM 6428 O O . LYS B 1 291 ? 3.689 40.219 17.109 1 97.81 291 LYS B O 1
ATOM 6433 N N . LYS B 1 292 ? 4.688 41.062 15.297 1 97.94 292 LYS B N 1
ATOM 6434 C CA . LYS B 1 292 ? 3.576 41.969 14.977 1 97.94 292 LYS B CA 1
ATOM 6435 C C . LYS B 1 292 ? 2.285 41.188 14.758 1 97.94 292 LYS B C 1
ATOM 6437 O O . LYS B 1 292 ? 1.228 41.562 15.258 1 97.94 292 LYS B O 1
ATOM 6442 N N . LEU B 1 293 ? 2.381 40.094 14.047 1 98 293 LEU B N 1
ATOM 6443 C CA . LEU B 1 293 ? 1.206 39.312 13.672 1 98 293 LEU B CA 1
ATOM 6444 C C . LEU B 1 293 ? 0.611 38.594 14.875 1 98 293 LEU B C 1
ATOM 6446 O O . LEU B 1 293 ? -0.593 38.344 14.914 1 98 293 LEU B O 1
ATOM 6450 N N . LEU B 1 294 ? 1.416 38.25 15.875 1 97.62 294 LEU B N 1
ATOM 6451 C CA . LEU B 1 294 ? 0.885 37.656 17.109 1 97.62 294 LEU B CA 1
ATOM 6452 C C . LEU B 1 294 ? -0.13 38.594 17.75 1 97.62 294 LEU B C 1
ATOM 6454 O O . LEU B 1 294 ? -1.206 38.156 18.172 1 97.62 294 LEU B O 1
ATOM 6458 N N . GLU B 1 295 ? 0.238 39.875 17.734 1 96 295 GLU B N 1
ATOM 6459 C CA . GLU B 1 295 ? -0.631 40.875 18.344 1 96 295 GLU B CA 1
ATOM 6460 C C . GLU B 1 295 ? -1.862 41.125 17.484 1 96 295 GLU B C 1
ATOM 6462 O O . GLU B 1 295 ? -2.957 41.344 18 1 96 295 GLU B O 1
ATOM 6467 N N . GLU B 1 296 ? -1.672 41.125 16.219 1 95.75 296 GLU B N 1
ATOM 6468 C CA . GLU B 1 296 ? -2.764 41.406 15.297 1 95.75 296 GLU B CA 1
ATOM 6469 C C . GLU B 1 296 ? -3.795 40.25 15.305 1 95.75 296 GLU B C 1
ATOM 6471 O O . GLU B 1 296 ? -5 40.531 15.281 1 95.75 296 GLU B O 1
ATOM 6476 N N . PHE B 1 297 ? -3.365 39.031 15.312 1 96.19 297 PHE B N 1
ATOM 6477 C CA . PHE B 1 297 ? -4.262 37.906 15.25 1 96.19 297 PHE B CA 1
ATOM 6478 C C . PHE B 1 297 ? -4.949 37.656 16.594 1 96.19 297 PHE B C 1
ATOM 6480 O O . PHE B 1 297 ? -6.105 37.25 16.641 1 96.19 297 PHE B O 1
ATOM 6487 N N . TRP B 1 298 ? -4.242 37.969 17.672 1 95.69 298 TRP B N 1
ATOM 6488 C CA . TRP B 1 298 ? -4.785 37.688 19 1 95.69 298 TRP B CA 1
ATOM 6489 C C . TRP B 1 298 ? -4.59 38.906 19.922 1 95.69 298 TRP B C 1
ATOM 6491 O O . TRP B 1 298 ? -3.906 38.781 20.953 1 95.69 298 TRP B O 1
ATOM 6501 N N . PRO B 1 299 ? -5.297 39.938 19.594 1 92.75 299 PRO B N 1
ATOM 6502 C CA . PRO B 1 299 ? -5.184 41.094 20.484 1 92.75 299 PRO B CA 1
ATOM 6503 C C . PRO B 1 299 ? -5.742 40.812 21.875 1 92.75 299 PRO B C 1
ATOM 6505 O O . PRO B 1 299 ? -6.887 40.375 22.016 1 92.75 299 PRO B O 1
ATOM 6508 N N . GLY B 1 300 ? -4.984 41.031 22.844 1 91.44 300 GLY B N 1
ATOM 6509 C CA . GLY B 1 300 ? -5.426 40.844 24.219 1 91.44 300 GLY B CA 1
ATOM 6510 C C . GLY B 1 300 ? -5.66 39.375 24.562 1 91.44 300 GLY B C 1
ATOM 6511 O O . GLY B 1 300 ? -6.637 39.031 25.234 1 91.44 300 GLY B O 1
ATOM 6512 N N . PHE B 1 301 ? -4.848 38.5 24.094 1 94.31 301 PHE B N 1
ATOM 6513 C CA . PHE B 1 301 ? -4.984 37.062 24.25 1 94.31 301 PHE B CA 1
ATOM 6514 C C . PHE B 1 301 ? -5.078 36.688 25.734 1 94.31 301 PHE B C 1
ATOM 6516 O O . PHE B 1 301 ? -4.273 37.156 26.547 1 94.31 301 PHE B O 1
ATOM 6523 N N . ASN B 1 302 ? -6.086 35.938 26.078 1 92.75 302 ASN B N 1
ATOM 6524 C CA . ASN B 1 302 ? -6.262 35.312 27.391 1 92.75 302 ASN B CA 1
ATOM 6525 C C . ASN B 1 302 ? -7.055 34.031 27.281 1 92.75 302 ASN B C 1
ATOM 6527 O O . ASN B 1 302 ? -7.312 33.531 26.188 1 92.75 302 ASN B O 1
ATOM 6531 N N . GLN B 1 303 ? -7.344 33.438 28.422 1 88.69 303 GLN B N 1
ATOM 6532 C CA . GLN B 1 303 ? -7.992 32.125 28.438 1 88.69 303 GLN B CA 1
ATOM 6533 C C . GLN B 1 303 ? -9.414 32.219 27.891 1 88.69 303 GLN B C 1
ATOM 6535 O O . GLN B 1 303 ? -10.016 31.172 27.562 1 88.69 303 GLN B O 1
ATOM 6540 N N . ASN B 1 304 ? -9.945 33.406 27.719 1 90.12 304 ASN B N 1
ATOM 6541 C CA . ASN B 1 304 ? -11.305 33.594 27.219 1 90.12 304 ASN B CA 1
ATOM 6542 C C . ASN B 1 304 ? -11.32 33.844 25.719 1 90.12 304 ASN B C 1
ATOM 6544 O O . ASN B 1 304 ? -12.383 33.906 25.094 1 90.12 304 ASN B O 1
ATOM 6548 N N . THR B 1 305 ? -10.188 34 25.172 1 90.94 305 THR B N 1
ATOM 6549 C CA . THR B 1 305 ? -10.078 34.156 23.734 1 90.94 305 THR B CA 1
ATOM 6550 C C . THR B 1 305 ? -10.656 32.938 23 1 90.94 305 THR B C 1
ATOM 6552 O O . THR B 1 305 ? -10.5 31.812 23.453 1 90.94 305 THR B O 1
ATOM 6555 N N . ASP B 1 306 ? -11.453 33.156 21.906 1 91 306 ASP B N 1
ATOM 6556 C CA . ASP B 1 306 ? -11.891 32.062 21.062 1 91 306 ASP B CA 1
ATOM 6557 C C . ASP B 1 306 ? -10.703 31.375 20.406 1 91 306 ASP B C 1
ATOM 6559 O O . ASP B 1 306 ? -10.25 31.781 19.328 1 91 306 ASP B O 1
ATOM 6563 N N . TYR B 1 307 ? -10.297 30.422 21.109 1 91.5 307 TYR B N 1
ATOM 6564 C CA . TYR B 1 307 ? -9.055 29.719 20.812 1 91.5 307 TYR B CA 1
ATOM 6565 C C . TYR B 1 307 ? -9.062 28.328 21.406 1 91.5 307 TYR B C 1
ATOM 6567 O O . TYR B 1 307 ? -9.594 28.109 22.5 1 91.5 307 TYR B O 1
ATOM 6575 N N . THR B 1 308 ? -8.578 27.391 20.641 1 96.88 308 THR B N 1
ATOM 6576 C CA . THR B 1 308 ? -8.523 26.016 21.094 1 96.88 308 THR B CA 1
ATOM 6577 C C . THR B 1 308 ? -7.492 25.859 22.203 1 96.88 308 THR B C 1
ATOM 6579 O O . THR B 1 308 ? -6.434 26.484 22.188 1 96.88 308 THR B O 1
ATOM 6582 N N . HIS B 1 309 ? -7.816 24.984 23.219 1 98.12 309 HIS B N 1
ATOM 6583 C CA . HIS B 1 309 ? -6.895 24.672 24.297 1 98.12 309 HIS B CA 1
ATOM 6584 C C . HIS B 1 309 ? -6.242 23.312 24.094 1 98.12 309 HIS B C 1
ATOM 6586 O O . HIS B 1 309 ? -6.559 22.594 23.141 1 98.12 309 HIS B O 1
ATOM 6592 N N . MET B 1 310 ? -5.223 23 24.938 1 98.38 310 MET B N 1
ATOM 6593 C CA . MET B 1 310 ? -4.602 21.672 24.875 1 98.38 310 MET B CA 1
ATOM 6594 C C . MET B 1 310 ? -5.582 20.594 25.312 1 98.38 310 MET B C 1
ATOM 6596 O O . MET B 1 310 ? -6.426 20.828 26.188 1 98.38 310 MET B O 1
ATOM 6600 N N . VAL B 1 311 ? -5.469 19.406 24.812 1 98 311 VAL B N 1
ATOM 6601 C CA . VAL B 1 311 ? -6.461 18.344 24.969 1 98 311 VAL B CA 1
ATOM 6602 C C . VAL B 1 311 ? -6.48 17.859 26.406 1 98 311 VAL B C 1
ATOM 6604 O O . VAL B 1 311 ? -7.527 17.469 26.922 1 98 311 VAL B O 1
ATOM 6607 N N . ASN B 1 312 ? -5.324 17.828 27.047 1 97.75 312 ASN B N 1
ATOM 6608 C CA . ASN B 1 312 ? -5.234 17.359 28.438 1 97.75 312 ASN B CA 1
ATOM 6609 C C . ASN B 1 312 ? -4.008 17.922 29.141 1 97.75 312 ASN B C 1
ATOM 6611 O O . ASN B 1 312 ? -3.229 18.672 28.547 1 97.75 312 ASN B O 1
ATOM 6615 N N . PHE B 1 313 ? -3.898 17.594 30.359 1 98.19 313 PHE B N 1
ATOM 6616 C CA . PHE B 1 313 ? -2.844 18.141 31.203 1 98.19 313 PHE B CA 1
ATOM 6617 C C . PHE B 1 313 ? -1.474 17.672 30.734 1 98.19 313 PHE B C 1
ATOM 6619 O O . PHE B 1 313 ? -0.501 18.422 30.766 1 98.19 313 PHE B O 1
ATOM 6626 N N . LYS B 1 314 ? -1.363 16.484 30.359 1 97.88 314 LYS B N 1
ATOM 6627 C CA . LYS B 1 314 ? -0.083 15.961 29.906 1 97.88 314 LYS B CA 1
ATOM 6628 C C . LYS B 1 314 ? 0.435 16.75 28.703 1 97.88 314 LYS B C 1
ATOM 6630 O O . LYS B 1 314 ? 1.608 17.125 28.656 1 97.88 314 LYS B O 1
ATOM 6635 N N . ALA B 1 315 ? -0.408 16.922 27.703 1 98 315 ALA B N 1
ATOM 6636 C CA . ALA B 1 315 ? -0.038 17.703 26.531 1 98 315 ALA B CA 1
ATOM 6637 C C . ALA B 1 315 ? 0.339 19.141 26.922 1 98 315 ALA B C 1
ATOM 6639 O O . ALA B 1 315 ? 1.325 19.688 26.422 1 98 315 ALA B O 1
ATOM 6640 N N . TYR B 1 316 ? -0.471 19.719 27.828 1 98.38 316 TYR B N 1
ATOM 6641 C CA . TYR B 1 316 ? -0.205 21.062 28.328 1 98.38 316 TYR B CA 1
ATOM 6642 C C . TYR B 1 316 ? 1.157 21.141 29.016 1 98.38 316 TYR B C 1
ATOM 6644 O O . TYR B 1 316 ? 1.986 21.984 28.672 1 98.38 316 TYR B O 1
ATOM 6652 N N . SER B 1 317 ? 1.386 20.219 29.906 1 98.5 317 SER B N 1
ATOM 6653 C CA . SER B 1 317 ? 2.598 20.234 30.719 1 98.5 317 SER B CA 1
ATOM 6654 C C . SER B 1 317 ? 3.838 20 29.859 1 98.5 317 SER B C 1
ATOM 6656 O O . SER B 1 317 ? 4.871 20.641 30.078 1 98.5 317 SER B O 1
ATOM 6658 N N . ASN B 1 318 ? 3.758 19.125 28.953 1 98.06 318 ASN B N 1
ATOM 6659 C CA . ASN B 1 318 ? 4.871 18.859 28.047 1 98.06 318 ASN B CA 1
ATOM 6660 C C . ASN B 1 318 ? 5.254 20.094 27.25 1 98.06 318 ASN B C 1
ATOM 6662 O O . ASN B 1 318 ? 6.441 20.406 27.109 1 98.06 318 ASN B O 1
ATOM 6666 N N . THR B 1 319 ? 4.281 20.781 26.703 1 98.56 319 THR B N 1
ATOM 6667 C CA . THR B 1 319 ? 4.531 21.969 25.906 1 98.56 319 THR B CA 1
ATOM 6668 C C . THR B 1 319 ? 5.121 23.078 26.766 1 98.56 319 THR B C 1
ATOM 6670 O O . THR B 1 319 ? 6.074 23.75 26.359 1 98.56 319 THR B O 1
ATOM 6673 N N . VAL B 1 320 ? 4.555 23.281 27.938 1 98.56 320 VAL B N 1
ATOM 6674 C CA . VAL B 1 320 ? 5.02 24.328 28.844 1 98.56 320 VAL B CA 1
ATOM 6675 C C . VAL B 1 320 ? 6.457 24.031 29.266 1 98.56 320 VAL B C 1
ATOM 6677 O O . VAL B 1 320 ? 7.273 24.953 29.375 1 98.56 320 VAL B O 1
ATOM 6680 N N . GLN B 1 321 ? 6.758 22.766 29.5 1 98.44 321 GLN B N 1
ATOM 6681 C CA . GLN B 1 321 ? 8.117 22.391 29.875 1 98.44 321 GLN B CA 1
ATOM 6682 C C . GLN B 1 321 ? 9.109 22.734 28.781 1 98.44 321 GLN B C 1
ATOM 6684 O O . GLN B 1 321 ? 10.211 23.219 29.047 1 98.44 321 GLN B O 1
ATOM 6689 N N . LYS B 1 322 ? 8.781 22.531 27.531 1 98.44 322 LYS B N 1
ATOM 6690 C CA . LYS B 1 322 ? 9.641 22.891 26.406 1 98.44 322 LYS B CA 1
ATOM 6691 C C . LYS B 1 322 ? 9.852 24.406 26.344 1 98.44 322 LYS B C 1
ATOM 6693 O O . LYS B 1 322 ? 10.953 24.875 26.078 1 98.44 322 LYS B O 1
ATOM 6698 N N . LEU B 1 323 ? 8.773 25.156 26.609 1 98.25 323 LEU B N 1
ATOM 6699 C CA . LEU B 1 323 ? 8.836 26.609 26.578 1 98.25 323 LEU B CA 1
ATOM 6700 C C . LEU B 1 323 ? 9.727 27.141 27.703 1 98.25 323 LEU B C 1
ATOM 6702 O O . LEU B 1 323 ? 10.414 28.156 27.531 1 98.25 323 LEU B O 1
ATOM 6706 N N . LYS B 1 324 ? 9.734 26.438 28.812 1 97.75 324 LYS B N 1
ATOM 6707 C CA . LYS B 1 324 ? 10.523 26.859 29.969 1 97.75 324 LYS B CA 1
ATOM 6708 C C . LYS B 1 324 ? 12 26.531 29.781 1 97.75 324 LYS B C 1
ATOM 6710 O O . LYS B 1 324 ? 12.867 27.219 30.328 1 97.75 324 LYS B O 1
ATOM 6715 N N . THR B 1 325 ? 12.266 25.484 29.016 1 98.12 325 THR B N 1
ATOM 6716 C CA . THR B 1 325 ? 13.633 24.984 28.953 1 98.12 325 THR B CA 1
ATOM 6717 C C . THR B 1 325 ? 14.289 25.359 27.641 1 98.12 325 THR B C 1
ATOM 6719 O O . THR B 1 325 ? 15.484 25.125 27.438 1 98.12 325 THR B O 1
ATOM 6722 N N . THR B 1 326 ? 13.531 25.922 26.688 1 98.31 326 THR B N 1
ATOM 6723 C CA . THR B 1 326 ? 14.125 26.391 25.438 1 98.31 326 THR B CA 1
ATOM 6724 C C . THR B 1 326 ? 15.188 27.453 25.703 1 98.31 326 THR B C 1
ATOM 6726 O O . THR B 1 326 ? 15.086 28.203 26.672 1 98.31 326 THR B O 1
ATOM 6729 N N . LYS B 1 327 ? 16.25 27.453 24.891 1 96.81 327 LYS B N 1
ATOM 6730 C CA . LYS B 1 327 ? 17.297 28.469 24.984 1 96.81 327 LYS B CA 1
ATOM 6731 C C . LYS B 1 327 ? 16.969 29.688 24.109 1 96.81 327 LYS B C 1
ATOM 6733 O O . LYS B 1 327 ? 17.656 30.703 24.172 1 96.81 327 LYS B O 1
ATOM 6738 N N . GLY B 1 328 ? 15.922 29.578 23.297 1 97.94 328 GLY B N 1
ATOM 6739 C CA . GLY B 1 328 ? 15.484 30.688 22.469 1 97.94 328 GLY B CA 1
ATOM 6740 C C . GLY B 1 328 ? 14.664 31.703 23.219 1 97.94 328 GLY B C 1
ATOM 6741 O O . GLY B 1 328 ? 14.391 31.531 24.406 1 97.94 328 GLY B O 1
ATOM 6742 N N . GLN B 1 329 ? 14.398 32.844 22.562 1 98.25 329 GLN B N 1
ATOM 6743 C CA . GLN B 1 329 ? 13.539 33.875 23.141 1 98.25 329 GLN B CA 1
ATOM 6744 C C . GLN B 1 329 ? 12.086 33.656 22.734 1 98.25 329 GLN B C 1
ATOM 6746 O O . GLN B 1 329 ? 11.773 33.5 21.562 1 98.25 329 GLN B O 1
ATOM 6751 N N . VAL B 1 330 ? 11.188 33.625 23.75 1 98.5 330 VAL B N 1
ATOM 6752 C CA . VAL B 1 330 ? 9.781 33.344 23.531 1 98.5 330 VAL B CA 1
ATOM 6753 C C . VAL B 1 330 ? 9 34.625 23.344 1 98.5 330 VAL B C 1
ATOM 6755 O O . VAL B 1 330 ? 9.18 35.594 24.109 1 98.5 330 VAL B O 1
ATOM 6758 N N . TYR B 1 331 ? 8.195 34.688 22.312 1 98.5 331 TYR B N 1
ATOM 6759 C CA . TYR B 1 331 ? 7.297 35.812 22.047 1 98.5 331 TYR B CA 1
ATOM 6760 C C . TYR B 1 331 ? 5.844 35.375 22.016 1 98.5 331 TYR B C 1
ATOM 6762 O O . TYR B 1 331 ? 5.508 34.375 21.344 1 98.5 331 TYR B O 1
ATOM 6770 N N . THR B 1 332 ? 4.988 35.969 22.797 1 98.12 332 THR B N 1
ATOM 6771 C CA . THR B 1 332 ? 3.557 35.719 22.844 1 98.12 332 THR B CA 1
ATOM 6772 C C . THR B 1 332 ? 2.758 37 22.688 1 98.12 332 THR B C 1
ATOM 6774 O O . THR B 1 332 ? 3.301 38.094 22.844 1 98.12 332 THR B O 1
ATOM 6777 N N . PRO B 1 333 ? 1.494 36.844 22.25 1 97 333 PRO B N 1
ATOM 6778 C CA . PRO B 1 333 ? 0.686 38.062 22.188 1 97 333 PRO B CA 1
ATOM 6779 C C . PRO B 1 333 ? 0.534 38.75 23.547 1 97 333 PRO B C 1
ATOM 6781 O O . PRO B 1 333 ? 0.114 38.125 24.516 1 97 333 PRO B O 1
ATOM 6784 N N . ASN B 1 334 ? 0.904 40.031 23.625 1 93.94 334 ASN B N 1
ATOM 6785 C CA . ASN B 1 334 ? 0.797 40.844 24.844 1 93.94 334 ASN B CA 1
ATOM 6786 C C . ASN B 1 334 ? 1.461 40.156 26.031 1 93.94 334 ASN B C 1
ATOM 6788 O O . ASN B 1 334 ? 0.945 40.219 27.141 1 93.94 334 ASN B O 1
ATOM 6792 N N . PHE B 1 335 ? 2.395 39.406 25.828 1 94.81 335 PHE B N 1
ATOM 6793 C CA . PHE B 1 335 ? 3.174 38.719 26.859 1 94.81 335 PHE B CA 1
ATOM 6794 C C . PHE B 1 335 ? 2.297 37.781 27.656 1 94.81 335 PHE B C 1
ATOM 6796 O O . PHE B 1 335 ? 2.514 37.594 28.859 1 94.81 335 PHE B O 1
ATOM 6803 N N . ALA B 1 336 ? 1.261 37.25 26.984 1 96.81 336 ALA B N 1
ATOM 6804 C CA . ALA B 1 336 ? 0.358 36.312 27.641 1 96.81 336 ALA B CA 1
ATOM 6805 C C . ALA B 1 336 ? 1.115 35.062 28.141 1 96.81 336 ALA B C 1
ATOM 6807 O O . ALA B 1 336 ? 2.051 34.594 27.484 1 96.81 336 ALA B O 1
ATOM 6808 N N . GLU B 1 337 ? 0.671 34.469 29.266 1 96.75 337 GLU B N 1
ATOM 6809 C CA . GLU B 1 337 ? 1.266 33.281 29.859 1 96.75 337 GLU B CA 1
ATOM 6810 C C . GLU B 1 337 ? 0.322 32.094 29.766 1 96.75 337 GLU B C 1
ATOM 6812 O O . GLU B 1 337 ? -0.896 32.25 29.688 1 96.75 337 GLU B O 1
ATOM 6817 N N . PRO B 1 338 ? 0.926 30.938 29.703 1 97.69 338 PRO B N 1
ATOM 6818 C CA . PRO B 1 338 ? 0.07 29.75 29.734 1 97.69 338 PRO B CA 1
ATOM 6819 C C . PRO B 1 338 ? -0.795 29.688 31 1 97.69 338 PRO B C 1
ATOM 6821 O O . PRO B 1 338 ? -0.363 30.109 32.062 1 97.69 338 PRO B O 1
ATOM 6824 N N . ASP B 1 339 ? -1.993 29.141 30.844 1 97.88 339 ASP B N 1
ATOM 6825 C CA . ASP B 1 339 ? -2.924 28.969 31.953 1 97.88 339 ASP B CA 1
ATOM 6826 C C . ASP B 1 339 ? -3.189 27.484 32.219 1 97.88 339 ASP B C 1
ATOM 6828 O O . ASP B 1 339 ? -3.818 26.797 31.406 1 97.88 339 ASP B O 1
ATOM 6832 N N . GLU B 1 340 ? -2.816 27 33.375 1 97.31 340 GLU B N 1
ATOM 6833 C CA . GLU B 1 340 ? -2.877 25.578 33.688 1 97.31 340 GLU B CA 1
ATOM 6834 C C . GLU B 1 340 ? -4.32 25.125 33.906 1 97.31 340 GLU B C 1
ATOM 6836 O O . GLU B 1 340 ? -4.691 24.016 33.5 1 97.31 340 GLU B O 1
ATOM 6841 N N . ILE B 1 341 ? -5.148 25.953 34.5 1 96.69 341 ILE B N 1
ATOM 6842 C CA . ILE B 1 341 ? -6.516 25.578 34.844 1 96.69 341 ILE B CA 1
ATOM 6843 C C . ILE B 1 341 ? -7.32 25.328 33.562 1 96.69 341 ILE B C 1
ATOM 6845 O O . ILE B 1 341 ? -8.023 24.312 33.469 1 96.69 341 ILE B O 1
ATOM 6849 N N . SER B 1 342 ? -7.219 26.141 32.625 1 97.12 342 SER B N 1
ATOM 6850 C CA . SER B 1 342 ? -7.965 26.016 31.375 1 97.12 342 SER B CA 1
ATOM 6851 C C . SER B 1 342 ? -7.156 25.25 30.328 1 97.12 342 SER B C 1
ATOM 6853 O O . SER B 1 342 ? -7.648 24.984 29.234 1 97.12 342 SER B O 1
ATOM 6855 N N . LEU B 1 343 ? -5.898 24.922 30.609 1 98.25 343 LEU B N 1
ATOM 6856 C CA . LEU B 1 343 ? -4.965 24.266 29.703 1 98.25 343 LEU B CA 1
ATOM 6857 C C . LEU B 1 343 ? -4.738 25.078 28.453 1 98.25 343 LEU B C 1
ATOM 6859 O O . LEU B 1 343 ? -4.66 24.531 27.344 1 98.25 343 LEU B O 1
ATOM 6863 N N . CYS B 1 344 ? -4.77 26.406 28.609 1 98.19 344 CYS B N 1
ATOM 6864 C CA . CYS B 1 344 ? -4.605 27.328 27.5 1 98.19 344 CYS B CA 1
ATOM 6865 C C . CYS B 1 344 ? -3.152 27.781 27.375 1 98.19 344 CYS B C 1
ATOM 6867 O O . CYS B 1 344 ? -2.555 28.25 28.344 1 98.19 344 CYS B O 1
ATOM 6869 N N . ILE B 1 345 ? -2.564 27.578 26.234 1 98.5 345 ILE B N 1
ATOM 6870 C CA . ILE B 1 345 ? -1.221 28.062 25.922 1 98.5 345 ILE B CA 1
ATOM 6871 C C . ILE B 1 345 ? -1.283 29.094 24.797 1 98.5 345 ILE B C 1
ATOM 6873 O O . ILE B 1 345 ? -1.839 28.812 23.734 1 98.5 345 ILE B O 1
ATOM 6877 N N . PRO B 1 346 ? -0.764 30.281 25.016 1 98.31 346 PRO B N 1
ATOM 6878 C CA . PRO B 1 346 ? -0.764 31.281 23.938 1 98.31 346 PRO B CA 1
ATOM 6879 C C . PRO B 1 346 ? 0.081 30.844 22.75 1 98.31 346 PRO B C 1
ATOM 6881 O O . PRO B 1 346 ? 1.101 30.172 22.922 1 98.31 346 PRO B O 1
ATOM 6884 N N . PRO B 1 347 ? -0.376 31.219 21.484 1 98.31 347 PRO B N 1
ATOM 6885 C CA . PRO B 1 347 ? 0.535 31.031 20.344 1 98.31 347 PRO B CA 1
ATOM 6886 C C . PRO B 1 347 ? 1.906 31.656 20.578 1 98.31 347 PRO B C 1
ATOM 6888 O O . PRO B 1 347 ? 1.995 32.844 20.969 1 98.31 347 PRO B O 1
ATOM 6891 N N . SER B 1 348 ? 2.943 30.938 20.391 1 98.75 348 SER B N 1
ATOM 6892 C CA . SER B 1 348 ? 4.281 31.375 20.766 1 98.75 348 SER B CA 1
ATOM 6893 C C . SER B 1 348 ? 5.266 31.203 19.625 1 98.75 348 SER B C 1
ATOM 6895 O O . SER B 1 348 ? 5.312 30.141 18.984 1 98.75 348 SER B O 1
ATOM 6897 N N . VAL B 1 349 ? 5.977 32.219 19.328 1 98.81 349 VAL B N 1
ATOM 6898 C CA . VAL B 1 349 ? 7.105 32.156 18.406 1 98.81 349 VAL B CA 1
ATOM 6899 C C . VAL B 1 349 ? 8.414 32.188 19.188 1 98.81 349 VAL B C 1
ATOM 6901 O O . VAL B 1 349 ? 8.57 32.969 20.109 1 98.81 349 VAL B O 1
ATOM 6904 N N . ILE B 1 350 ? 9.344 31.297 18.906 1 98.88 350 ILE B N 1
ATOM 6905 C CA . ILE B 1 350 ? 10.609 31.219 19.625 1 98.88 350 ILE B CA 1
ATOM 6906 C C . ILE B 1 350 ? 11.766 31.484 18.672 1 98.88 350 ILE B C 1
ATOM 6908 O O . ILE B 1 350 ? 11.977 30.734 17.719 1 98.88 350 ILE B O 1
ATOM 6912 N N . SER B 1 351 ? 12.492 32.531 18.875 1 98.44 351 SER B N 1
ATOM 6913 C CA . SER B 1 351 ? 13.617 32.875 18.016 1 98.44 351 SER B CA 1
ATOM 6914 C C . SER B 1 351 ? 14.922 32.281 18.516 1 98.44 351 SER B C 1
ATOM 6916 O O . SER B 1 351 ? 14.992 31.828 19.656 1 98.44 351 SER B O 1
ATOM 6918 N N . ASN B 1 352 ? 15.922 32.188 17.625 1 97 352 ASN B N 1
ATOM 6919 C CA . ASN B 1 352 ? 17.281 31.766 17.922 1 97 352 ASN B CA 1
ATOM 6920 C C . ASN B 1 352 ? 17.328 30.344 18.5 1 97 352 ASN B C 1
ATOM 6922 O O . ASN B 1 352 ? 17.969 30.109 19.531 1 97 352 ASN B O 1
ATOM 6926 N N . VAL B 1 353 ? 16.578 29.516 17.922 1 98.06 353 VAL B N 1
ATOM 6927 C CA . VAL B 1 353 ? 16.547 28.109 18.281 1 98.06 353 VAL B CA 1
ATOM 6928 C C . VAL B 1 353 ? 17.594 27.344 17.484 1 98.06 353 VAL B C 1
ATOM 6930 O O . VAL B 1 353 ? 17.797 27.594 16.297 1 98.06 353 VAL B O 1
ATOM 6933 N N . ASP B 1 354 ? 18.328 26.438 18.141 1 97.19 354 ASP B N 1
ATOM 6934 C CA . ASP B 1 354 ? 19.234 25.562 17.438 1 97.19 354 ASP B CA 1
ATOM 6935 C C . ASP B 1 354 ? 18.703 24.125 17.391 1 97.19 354 ASP B C 1
ATOM 6937 O O . ASP B 1 354 ? 17.594 23.859 17.875 1 97.19 354 ASP B O 1
ATOM 6941 N N . TRP B 1 355 ? 19.391 23.25 16.781 1 97.62 355 TRP B N 1
ATOM 6942 C CA . TRP B 1 355 ? 18.891 21.906 16.5 1 97.62 355 TRP B CA 1
ATOM 6943 C C . TRP B 1 355 ? 18.859 21.062 17.781 1 97.62 355 TRP B C 1
ATOM 6945 O O . TRP B 1 355 ? 18.188 20.031 17.828 1 97.62 355 TRP B O 1
ATOM 6955 N N . ALA B 1 356 ? 19.531 21.391 18.828 1 97.38 356 ALA B N 1
ATOM 6956 C CA . ALA B 1 356 ? 19.578 20.641 20.094 1 97.38 356 ALA B CA 1
ATOM 6957 C C . ALA B 1 356 ? 18.5 21.125 21.047 1 97.38 356 ALA B C 1
ATOM 6959 O O . ALA B 1 356 ? 18.312 20.531 22.125 1 97.38 356 ALA B O 1
ATOM 6960 N N . ASP B 1 357 ? 17.797 22.203 20.672 1 98.31 357 ASP B N 1
ATOM 6961 C CA . ASP B 1 357 ? 16.734 22.75 21.5 1 98.31 357 ASP B CA 1
ATOM 6962 C C . ASP B 1 357 ? 15.641 21.719 21.781 1 98.31 357 ASP B C 1
ATOM 6964 O O . ASP B 1 357 ? 15.32 20.906 20.906 1 98.31 357 ASP B O 1
ATOM 6968 N N . PRO B 1 358 ? 15.008 21.75 23.016 1 98.06 358 PRO B N 1
ATOM 6969 C CA . PRO B 1 358 ? 13.938 20.797 23.328 1 98.06 358 PRO B CA 1
ATOM 6970 C C . PRO B 1 358 ? 12.789 20.844 22.328 1 98.06 358 PRO B C 1
ATOM 6972 O O . PRO B 1 358 ? 12.125 19.828 22.078 1 98.06 358 PRO B O 1
ATOM 6975 N N . LEU B 1 359 ? 12.578 21.984 21.688 1 98.44 359 LEU B N 1
ATOM 6976 C CA . LEU B 1 359 ? 11.5 22.156 20.719 1 98.44 359 LEU B CA 1
ATOM 6977 C C . LEU B 1 359 ? 11.836 21.469 19.391 1 98.44 359 LEU B C 1
ATOM 6979 O O . LEU B 1 359 ? 10.961 21.312 18.531 1 98.44 359 LEU B O 1
ATOM 6983 N N . MET B 1 360 ? 13.07 20.984 19.219 1 98.12 360 MET B N 1
ATOM 6984 C CA . MET B 1 360 ? 13.5 20.422 17.953 1 98.12 360 MET B CA 1
ATOM 6985 C C . MET B 1 360 ? 13.672 18.922 18.047 1 98.12 360 MET B C 1
ATOM 6987 O O . MET B 1 360 ? 14.031 18.266 17.062 1 98.12 360 MET B O 1
ATOM 6991 N N . MET B 1 361 ? 13.344 18.281 19.188 1 96.19 361 MET B N 1
ATOM 6992 C CA . MET B 1 361 ? 13.617 16.859 19.422 1 96.19 361 MET B CA 1
ATOM 6993 C C . MET B 1 361 ? 12.523 15.992 18.812 1 96.19 361 MET B C 1
ATOM 6995 O O . MET B 1 361 ? 12.82 15.016 18.125 1 96.19 361 MET B O 1
ATOM 6999 N N . GLU B 1 362 ? 11.273 16.266 19.047 1 95.12 362 GLU B N 1
ATOM 7000 C CA . GLU B 1 362 ? 10.109 15.57 18.516 1 95.12 362 GLU B CA 1
ATOM 7001 C C . GLU B 1 362 ? 9.031 16.547 18.062 1 95.12 362 GLU B C 1
ATOM 7003 O O . GLU B 1 362 ? 9.156 17.766 18.281 1 95.12 362 GLU B O 1
ATOM 7008 N N . GLU B 1 363 ? 8.031 16.031 17.375 1 97 363 GLU B N 1
ATOM 7009 C CA . GLU B 1 363 ? 6.898 16.875 16.984 1 97 363 GLU B CA 1
ATOM 7010 C C . GLU B 1 363 ? 6.324 17.609 18.188 1 97 363 GLU B C 1
ATOM 7012 O O . GLU B 1 363 ? 6.098 17.016 19.25 1 97 363 GLU B O 1
ATOM 7017 N N . ASN B 1 364 ? 6.148 18.906 18.016 1 97.88 364 ASN B N 1
ATOM 7018 C CA . ASN B 1 364 ? 5.699 19.719 19.141 1 97.88 364 ASN B CA 1
ATOM 7019 C C . ASN B 1 364 ? 4.219 19.484 19.438 1 97.88 364 ASN B C 1
ATOM 7021 O O . ASN B 1 364 ? 3.807 19.484 20.594 1 97.88 364 ASN B O 1
ATOM 7025 N N . PHE B 1 365 ? 3.422 19.359 18.391 1 97.88 365 PHE B N 1
ATOM 7026 C CA . PHE B 1 365 ? 1.991 19.125 18.531 1 97.88 365 PHE B CA 1
ATOM 7027 C C . PHE B 1 365 ? 1.38 20.062 19.562 1 97.88 365 PHE B C 1
ATOM 7029 O O . PHE B 1 365 ? 0.667 19.625 20.469 1 97.88 365 PHE B O 1
ATOM 7036 N N . GLY B 1 366 ? 1.642 21.328 19.516 1 98.25 366 GLY B N 1
ATOM 7037 C CA . GLY B 1 366 ? 1.234 22.453 20.344 1 98.25 366 GLY B CA 1
ATOM 7038 C C . GLY B 1 366 ? 1.482 23.797 19.688 1 98.25 366 GLY B C 1
ATOM 7039 O O . GLY B 1 366 ? 2.047 23.859 18.594 1 98.25 366 GLY B O 1
ATOM 7040 N N . PRO B 1 367 ? 1.033 24.844 20.297 1 98.5 367 PRO B N 1
ATOM 7041 C CA . PRO B 1 367 ? 1.056 26.156 19.641 1 98.5 367 PRO B CA 1
ATOM 7042 C C . PRO B 1 367 ? 2.393 26.875 19.812 1 98.5 367 PRO B C 1
ATOM 7044 O O . PRO B 1 367 ? 2.434 28 20.281 1 98.5 367 PRO B O 1
ATOM 7047 N N . VAL B 1 368 ? 3.479 26.219 19.375 1 98.81 368 VAL B N 1
ATOM 7048 C CA . VAL B 1 368 ? 4.828 26.766 19.453 1 98.81 368 VAL B CA 1
ATOM 7049 C C . VAL B 1 368 ? 5.512 26.672 18.094 1 98.81 368 VAL B C 1
ATOM 7051 O O . VAL B 1 368 ? 5.449 25.641 17.438 1 98.81 368 VAL B O 1
ATOM 7054 N N . LEU B 1 369 ? 6.113 27.75 17.609 1 98.81 369 LEU B N 1
ATOM 7055 C CA . LEU B 1 369 ? 6.801 27.797 16.328 1 98.81 369 LEU B CA 1
ATOM 7056 C C . LEU B 1 369 ? 8.25 28.25 16.5 1 98.81 369 LEU B C 1
ATOM 7058 O O . LEU B 1 369 ? 8.523 29.453 16.531 1 98.81 369 LEU B O 1
ATOM 7062 N N . PRO B 1 370 ? 9.156 27.344 16.609 1 98.88 370 PRO B N 1
ATOM 7063 C CA . PRO B 1 370 ? 10.57 27.719 16.688 1 98.88 370 PRO B CA 1
ATOM 7064 C C . PRO B 1 370 ? 11.141 28.172 15.344 1 98.88 370 PRO B C 1
ATOM 7066 O O . PRO B 1 370 ? 10.789 27.609 14.297 1 98.88 370 PRO B O 1
ATOM 7069 N N . LEU B 1 371 ? 11.984 29.203 15.328 1 98.81 371 LEU B N 1
ATOM 7070 C CA . LEU B 1 371 ? 12.695 29.719 14.164 1 98.81 371 LEU B CA 1
ATOM 7071 C C . LEU B 1 371 ? 14.18 29.359 14.227 1 98.81 371 LEU B C 1
ATOM 7073 O O . LEU B 1 371 ? 14.852 29.641 15.219 1 98.81 371 LEU B O 1
ATOM 7077 N N . ILE B 1 372 ? 14.625 28.75 13.219 1 98.56 372 ILE B N 1
ATOM 7078 C CA . ILE B 1 372 ? 16.031 28.422 13.062 1 98.56 372 ILE B CA 1
ATOM 7079 C C . ILE B 1 372 ? 16.641 29.25 11.93 1 98.56 372 ILE B C 1
ATOM 7081 O O . ILE B 1 372 ? 16.109 29.266 10.812 1 98.56 372 ILE B O 1
ATOM 7085 N N . LYS B 1 373 ? 17.734 29.984 12.211 1 98.31 373 LYS B N 1
ATOM 7086 C CA . LYS B 1 373 ? 18.453 30.75 11.203 1 98.31 373 LYS B CA 1
ATOM 7087 C C . LYS B 1 373 ? 19.438 29.859 10.445 1 98.31 373 LYS B C 1
ATOM 7089 O O . LYS B 1 373 ? 20.125 29.047 11.047 1 98.31 373 LYS B O 1
ATOM 7094 N N . TYR B 1 374 ? 19.469 29.906 9.125 1 98.31 374 TYR B N 1
ATOM 7095 C CA . TYR B 1 374 ? 20.469 29.203 8.344 1 98.31 374 TYR B CA 1
ATOM 7096 C C . TYR B 1 374 ? 21.094 30.125 7.285 1 98.31 374 TYR B C 1
ATOM 7098 O O . TYR B 1 374 ? 20.516 31.156 6.945 1 98.31 374 TYR B O 1
ATOM 7106 N N . SER B 1 375 ? 22.312 29.797 6.785 1 98.38 375 SER B N 1
ATOM 7107 C CA . SER B 1 375 ? 23.016 30.609 5.801 1 98.38 375 SER B CA 1
ATOM 7108 C C . SER B 1 375 ? 23.156 29.875 4.473 1 98.38 375 SER B C 1
ATOM 7110 O O . SER B 1 375 ? 23.219 30.5 3.412 1 98.38 375 SER B O 1
ATOM 7112 N N . ASN B 1 376 ? 23.297 28.578 4.59 1 97.88 376 ASN B N 1
ATOM 7113 C CA . ASN B 1 376 ? 23.484 27.719 3.418 1 97.88 376 ASN B CA 1
ATOM 7114 C C . ASN B 1 376 ? 22.375 26.672 3.309 1 97.88 376 ASN B C 1
ATOM 7116 O O . ASN B 1 376 ? 22.156 25.891 4.238 1 97.88 376 ASN B O 1
ATOM 7120 N N . LEU B 1 377 ? 21.656 26.672 2.152 1 97.94 377 LEU B N 1
ATOM 7121 C CA . LEU B 1 377 ? 20.5 25.812 1.975 1 97.94 377 LEU B CA 1
ATOM 7122 C C . LEU B 1 377 ? 20.891 24.344 2.094 1 97.94 377 LEU B C 1
ATOM 7124 O O . LEU B 1 377 ? 20.188 23.562 2.732 1 97.94 377 LEU B O 1
ATOM 7128 N N . ASP B 1 378 ? 21.984 23.891 1.495 1 97.56 378 ASP B N 1
ATOM 7129 C CA . ASP B 1 378 ? 22.422 22.5 1.549 1 97.56 378 ASP B CA 1
ATOM 7130 C C . ASP B 1 378 ? 22.703 22.078 2.984 1 97.56 378 ASP B C 1
ATOM 7132 O O . ASP B 1 378 ? 22.359 20.953 3.389 1 97.56 378 ASP B O 1
ATOM 7136 N N . ASP B 1 379 ? 23.391 22.953 3.693 1 97.88 379 ASP B N 1
ATOM 7137 C CA . ASP B 1 379 ? 23.656 22.656 5.094 1 97.88 379 ASP B CA 1
ATOM 7138 C C . ASP B 1 379 ? 22.359 22.5 5.887 1 97.88 379 ASP B C 1
ATOM 7140 O O . ASP B 1 379 ? 22.25 21.625 6.738 1 97.88 379 ASP B O 1
ATOM 7144 N N . ALA B 1 380 ? 21.438 23.422 5.664 1 98.38 380 ALA B N 1
ATOM 7145 C CA . ALA B 1 380 ? 20.141 23.344 6.316 1 98.38 380 ALA B CA 1
ATOM 7146 C C . ALA B 1 380 ? 19.438 22.031 6.012 1 98.38 380 ALA B C 1
ATOM 7148 O O . ALA B 1 380 ? 18.906 21.375 6.914 1 98.38 380 ALA B O 1
ATOM 7149 N N . LEU B 1 381 ? 19.438 21.609 4.738 1 98.56 381 LEU B N 1
ATOM 7150 C CA . LEU B 1 381 ? 18.781 20.391 4.32 1 98.56 381 LEU B CA 1
ATOM 7151 C C . LEU B 1 381 ? 19.484 19.172 4.891 1 98.56 381 LEU B C 1
ATOM 7153 O O . LEU B 1 381 ? 18.844 18.172 5.242 1 98.56 381 LEU B O 1
ATOM 7157 N N . ASP B 1 382 ? 20.828 19.156 4.973 1 98.19 382 ASP B N 1
ATOM 7158 C CA . ASP B 1 382 ? 21.578 18.078 5.625 1 98.19 382 ASP B CA 1
ATOM 7159 C C . ASP B 1 382 ? 21.125 17.891 7.066 1 98.19 382 ASP B C 1
ATOM 7161 O O . ASP B 1 382 ? 20.984 16.75 7.535 1 98.19 382 ASP B O 1
ATOM 7165 N N . ASN B 1 383 ? 20.906 19 7.734 1 98.25 383 ASN B N 1
ATOM 7166 C CA . ASN B 1 383 ? 20.453 18.922 9.117 1 98.25 383 ASN B CA 1
ATOM 7167 C C . ASN B 1 383 ? 19.031 18.375 9.211 1 98.25 383 ASN B C 1
ATOM 7169 O O . ASN B 1 383 ? 18.719 17.594 10.102 1 98.25 383 ASN B O 1
ATOM 7173 N N . VAL B 1 384 ? 18.156 18.828 8.305 1 98.25 384 VAL B N 1
ATOM 7174 C CA . VAL B 1 384 ? 16.797 18.297 8.281 1 98.25 384 VAL B CA 1
ATOM 7175 C C . VAL B 1 384 ? 16.828 16.781 8.109 1 98.25 384 VAL B C 1
ATOM 7177 O O . VAL B 1 384 ? 16.156 16.062 8.844 1 98.25 384 VAL B O 1
ATOM 7180 N N . ILE B 1 385 ? 17.594 16.297 7.156 1 97.38 385 ILE B N 1
ATOM 7181 C CA . ILE B 1 385 ? 17.703 14.867 6.855 1 97.38 385 ILE B CA 1
ATOM 7182 C C . ILE B 1 385 ? 18.312 14.133 8.047 1 97.38 385 ILE B C 1
ATOM 7184 O O . ILE B 1 385 ? 17.859 13.047 8.414 1 97.38 385 ILE B O 1
ATOM 7188 N N . LYS B 1 386 ? 19.281 14.734 8.68 1 96.44 386 LYS B N 1
ATOM 7189 C CA . LYS B 1 386 ? 19.984 14.117 9.797 1 96.44 386 LYS B CA 1
ATOM 7190 C C . LYS B 1 386 ? 19.078 13.969 11.016 1 96.44 386 LYS B C 1
ATOM 7192 O O . LYS B 1 386 ? 19.047 12.914 11.648 1 96.44 386 LYS B O 1
ATOM 7197 N N . TYR B 1 387 ? 18.297 14.977 11.305 1 96.56 387 TYR B N 1
ATOM 7198 C CA . TYR B 1 387 ? 17.578 14.992 12.57 1 96.56 387 TYR B CA 1
ATOM 7199 C C . TYR B 1 387 ? 16.141 14.555 12.383 1 96.56 387 TYR B C 1
ATOM 7201 O O . TYR B 1 387 ? 15.531 13.977 13.289 1 96.56 387 TYR B O 1
ATOM 7209 N N . HIS B 1 388 ? 15.57 14.836 11.234 1 96.12 388 HIS B N 1
ATOM 7210 C CA . HIS B 1 388 ? 14.164 14.562 10.977 1 96.12 388 HIS B CA 1
ATOM 7211 C C . HIS B 1 388 ? 13.93 14.211 9.508 1 96.12 388 HIS B C 1
ATOM 7213 O O . HIS B 1 388 ? 13.219 14.93 8.805 1 96.12 388 HIS B O 1
ATOM 7219 N N . ASP B 1 389 ? 14.383 13.133 8.992 1 93.81 389 ASP B N 1
ATOM 7220 C CA . ASP B 1 389 ? 14.617 12.727 7.609 1 93.81 389 ASP B CA 1
ATOM 7221 C C . ASP B 1 389 ? 13.305 12.625 6.836 1 93.81 389 ASP B C 1
ATOM 7223 O O . ASP B 1 389 ? 13.273 12.867 5.629 1 93.81 389 ASP B O 1
ATOM 7227 N N . THR B 1 390 ? 12.141 12.258 7.336 1 96.94 390 THR B N 1
ATOM 7228 C CA . THR B 1 390 ? 10.914 11.992 6.594 1 96.94 390 THR B CA 1
ATOM 7229 C C . THR B 1 390 ? 9.719 12.664 7.258 1 96.94 390 THR B C 1
ATOM 7231 O O . THR B 1 390 ? 8.797 11.992 7.723 1 96.94 390 THR B O 1
ATOM 7234 N N . PRO B 1 391 ? 9.703 14.023 7.078 1 98.12 391 PRO B N 1
ATOM 7235 C CA . PRO B 1 391 ? 8.547 14.727 7.637 1 98.12 391 PRO B CA 1
ATOM 7236 C C . PRO B 1 391 ? 7.242 14.375 6.918 1 98.12 391 PRO B C 1
ATOM 7238 O O . PRO B 1 391 ? 7.27 13.906 5.777 1 98.12 391 PRO B O 1
ATOM 7241 N N . LEU B 1 392 ? 6.105 14.578 7.555 1 98.38 392 LEU B N 1
ATOM 7242 C CA . LEU B 1 392 ? 4.805 14.328 6.945 1 98.38 392 LEU B CA 1
ATOM 7243 C C . LEU B 1 392 ? 4.539 15.305 5.812 1 98.38 392 LEU B C 1
ATOM 7245 O O . LEU B 1 392 ? 4.004 14.93 4.77 1 98.38 392 LEU B O 1
ATOM 7249 N N . VAL B 1 393 ? 4.863 16.547 6.102 1 98.5 393 VAL B N 1
ATOM 7250 C CA . VAL B 1 393 ? 4.719 17.594 5.09 1 98.5 393 VAL B CA 1
ATOM 7251 C C . VAL B 1 393 ? 5.914 18.531 5.148 1 98.5 393 VAL B C 1
ATOM 7253 O O . VAL B 1 393 ? 6.551 18.688 6.195 1 98.5 393 VAL B O 1
ATOM 7256 N N . GLN B 1 394 ? 6.273 19.125 4.07 1 98.62 394 GLN B N 1
ATOM 7257 C CA . GLN B 1 394 ? 7.203 20.25 4.066 1 98.62 394 GLN B CA 1
ATOM 7258 C C . GLN B 1 394 ? 6.59 21.453 3.377 1 98.62 394 GLN B C 1
ATOM 7260 O O . GLN B 1 394 ? 5.785 21.312 2.453 1 98.62 394 GLN B O 1
ATOM 7265 N N . TYR B 1 395 ? 6.906 22.609 3.814 1 98.88 395 TYR B N 1
ATOM 7266 C CA . TYR B 1 395 ? 6.355 23.875 3.336 1 98.88 395 TYR B CA 1
ATOM 7267 C C . TYR B 1 395 ? 7.453 24.781 2.799 1 98.88 395 TYR B C 1
ATOM 7269 O O . TYR B 1 395 ? 8.391 25.125 3.521 1 98.88 395 TYR B O 1
ATOM 7277 N N . ILE B 1 396 ? 7.312 25.188 1.537 1 98.94 396 ILE B N 1
ATOM 7278 C CA . ILE B 1 396 ? 8.367 25.953 0.895 1 98.94 396 ILE B CA 1
ATOM 7279 C C . ILE B 1 396 ? 7.836 27.344 0.542 1 98.94 396 ILE B C 1
ATOM 7281 O O . ILE B 1 396 ? 6.844 27.484 -0.179 1 98.94 396 ILE B O 1
ATOM 7285 N N . PHE B 1 397 ? 8.445 28.328 1.064 1 98.88 397 PHE B N 1
ATOM 7286 C CA . PHE B 1 397 ? 8.227 29.719 0.674 1 98.88 397 PHE B CA 1
ATOM 7287 C C . PHE B 1 397 ? 9.453 30.281 -0.035 1 98.88 397 PHE B C 1
ATOM 7289 O O . PHE B 1 397 ? 10.406 30.719 0.615 1 98.88 397 PHE B O 1
ATOM 7296 N N . SER B 1 398 ? 9.461 30.234 -1.314 1 98.69 398 SER B N 1
ATOM 7297 C CA . SER B 1 398 ? 10.531 30.688 -2.199 1 98.69 398 SER B CA 1
ATOM 7298 C C . SER B 1 398 ? 9.984 31.172 -3.535 1 98.69 398 SER B C 1
ATOM 7300 O O . SER B 1 398 ? 8.984 30.641 -4.027 1 98.69 398 SER B O 1
ATOM 7302 N N . ASP B 1 399 ? 10.617 32.188 -4.113 1 97.94 399 ASP B N 1
ATOM 7303 C CA . ASP B 1 399 ? 10.266 32.656 -5.457 1 97.94 399 ASP B CA 1
ATOM 7304 C C . ASP B 1 399 ? 11.188 32.031 -6.504 1 97.94 399 ASP B C 1
ATOM 7306 O O . ASP B 1 399 ? 11.055 32.312 -7.695 1 97.94 399 ASP B O 1
ATOM 7310 N N . SER B 1 400 ? 12.117 31.203 -6.047 1 97.25 400 SER B N 1
ATOM 7311 C CA . SER B 1 400 ? 13.094 30.562 -6.922 1 97.25 400 SER B CA 1
ATOM 7312 C C . SER B 1 400 ? 12.703 29.125 -7.219 1 97.25 400 SER B C 1
ATOM 7314 O O . SER B 1 400 ? 12.688 28.281 -6.32 1 97.25 400 SER B O 1
ATOM 7316 N N . LYS B 1 401 ? 12.461 28.875 -8.5 1 95.75 401 LYS B N 1
ATOM 7317 C CA . LYS B 1 401 ? 12.195 27.5 -8.914 1 95.75 401 LYS B CA 1
ATOM 7318 C C . LYS B 1 401 ? 13.359 26.578 -8.562 1 95.75 401 LYS B C 1
ATOM 7320 O O . LYS B 1 401 ? 13.148 25.422 -8.211 1 95.75 401 LYS B O 1
ATOM 7325 N N . ALA B 1 402 ? 14.562 27.078 -8.664 1 95.94 402 ALA B N 1
ATOM 7326 C CA . ALA B 1 402 ? 15.758 26.297 -8.336 1 95.94 402 ALA B CA 1
ATOM 7327 C C . ALA B 1 402 ? 15.758 25.875 -6.867 1 95.94 402 ALA B C 1
ATOM 7329 O O . ALA B 1 402 ? 16.094 24.734 -6.539 1 95.94 402 ALA B O 1
ATOM 7330 N N . ASP B 1 403 ? 15.383 26.859 -5.938 1 97.25 403 ASP B N 1
ATOM 7331 C CA . ASP B 1 403 ? 15.273 26.547 -4.516 1 97.25 403 ASP B CA 1
ATOM 7332 C C . ASP B 1 403 ? 14.234 25.438 -4.281 1 97.25 403 ASP B C 1
ATOM 7334 O O . ASP B 1 403 ? 14.484 24.5 -3.533 1 97.25 403 ASP B O 1
ATOM 7338 N N . ILE B 1 404 ? 13.109 25.609 -4.898 1 97.88 404 ILE B N 1
ATOM 7339 C CA . ILE B 1 404 ? 11.984 24.688 -4.727 1 97.88 404 ILE B CA 1
ATOM 7340 C C . ILE B 1 404 ? 12.391 23.297 -5.191 1 97.88 404 ILE B C 1
ATOM 7342 O O . ILE B 1 404 ? 12.234 22.312 -4.449 1 97.88 404 ILE B O 1
ATOM 7346 N N . ASP B 1 405 ? 12.977 23.172 -6.395 1 96.81 405 ASP B N 1
ATOM 7347 C CA . ASP B 1 405 ? 13.406 21.875 -6.938 1 96.81 405 ASP B CA 1
ATOM 7348 C C . ASP B 1 405 ? 14.484 21.25 -6.062 1 96.81 405 ASP B C 1
ATOM 7350 O O . ASP B 1 405 ? 14.508 20.031 -5.879 1 96.81 405 ASP B O 1
ATOM 7354 N N . HIS B 1 406 ? 15.383 22.141 -5.609 1 97.69 406 HIS B N 1
ATOM 7355 C CA . HIS B 1 406 ? 16.469 21.672 -4.758 1 97.69 406 HIS B CA 1
ATOM 7356 C C . HIS B 1 406 ? 15.938 21 -3.496 1 97.69 406 HIS B C 1
ATOM 7358 O O . HIS B 1 406 ? 16.359 19.906 -3.148 1 97.69 406 HIS B O 1
ATOM 7364 N N . ILE B 1 407 ? 15 21.625 -2.824 1 98.5 407 ILE B N 1
ATOM 7365 C CA . ILE B 1 407 ? 14.414 21.109 -1.592 1 98.5 407 ILE B CA 1
ATOM 7366 C C . ILE B 1 407 ? 13.617 19.844 -1.889 1 98.5 407 ILE B C 1
ATOM 7368 O O . ILE B 1 407 ? 13.773 18.844 -1.196 1 98.5 407 ILE B O 1
ATOM 7372 N N . LEU B 1 408 ? 12.805 19.828 -2.932 1 97.75 408 LEU B N 1
ATOM 7373 C CA . LEU B 1 408 ? 11.961 18.703 -3.305 1 97.75 408 LEU B CA 1
ATOM 7374 C C . LEU B 1 408 ? 12.812 17.484 -3.65 1 97.75 408 LEU B C 1
ATOM 7376 O O . LEU B 1 408 ? 12.406 16.344 -3.396 1 97.75 408 LEU B O 1
ATOM 7380 N N . THR B 1 409 ? 13.984 17.703 -4.215 1 97.62 409 THR B N 1
ATOM 7381 C CA . THR B 1 409 ? 14.859 16.609 -4.637 1 97.62 409 THR B CA 1
ATOM 7382 C C . THR B 1 409 ? 15.555 15.984 -3.432 1 97.62 409 THR B C 1
ATOM 7384 O O . THR B 1 409 ? 15.781 14.773 -3.4 1 97.62 409 THR B O 1
ATOM 7387 N N . ARG B 1 410 ? 15.797 16.766 -2.414 1 97.88 410 ARG B N 1
ATOM 7388 C CA . ARG B 1 410 ? 16.656 16.328 -1.324 1 97.88 410 ARG B CA 1
ATOM 7389 C C . ARG B 1 410 ? 15.836 15.75 -0.173 1 97.88 410 ARG B C 1
ATOM 7391 O O . ARG B 1 410 ? 16.25 14.789 0.48 1 97.88 410 ARG B O 1
ATOM 7398 N N . VAL B 1 411 ? 14.727 16.359 0.107 1 97.81 411 VAL B N 1
ATOM 7399 C CA . VAL B 1 411 ? 13.961 15.977 1.288 1 97.81 411 VAL B CA 1
ATOM 7400 C C . VAL B 1 411 ? 12.758 15.133 0.874 1 97.81 411 VAL B C 1
ATOM 7402 O O . VAL B 1 411 ? 11.945 15.555 0.054 1 97.81 411 VAL B O 1
ATOM 7405 N N . ARG B 1 412 ? 12.703 13.93 1.446 1 96.62 412 ARG B N 1
ATOM 7406 C CA . ARG B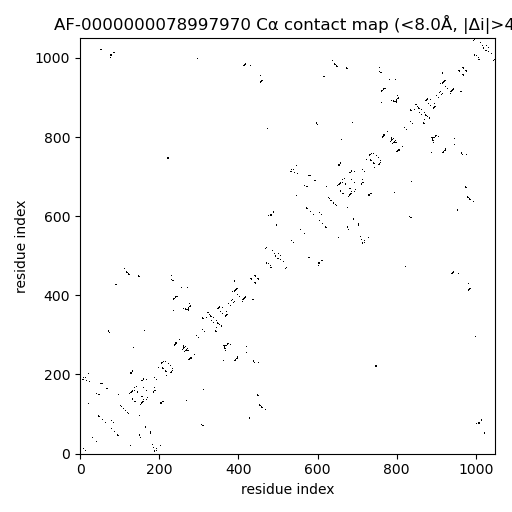 1 412 ? 11.578 13.023 1.212 1 96.62 412 ARG B CA 1
ATOM 7407 C C . ARG B 1 412 ? 10.453 13.281 2.205 1 96.62 412 ARG B C 1
ATOM 7409 O O . ARG B 1 412 ? 10.57 12.961 3.389 1 96.62 412 ARG B O 1
ATOM 7416 N N . SER B 1 413 ? 9.367 13.867 1.775 1 98.44 413 SER B N 1
ATOM 7417 C CA . SER B 1 413 ? 8.227 14.156 2.635 1 98.44 413 SER B CA 1
ATOM 7418 C C . SER B 1 413 ? 6.969 13.438 2.148 1 98.44 413 SER B C 1
ATOM 7420 O O . SER B 1 413 ? 6.902 13 0.996 1 98.44 413 SER B O 1
ATOM 7422 N N . GLY B 1 414 ? 5.984 13.258 3.055 1 98.19 414 GLY B N 1
ATOM 7423 C CA . GLY B 1 414 ? 4.691 12.742 2.639 1 98.19 414 GLY B CA 1
ATOM 7424 C C . GLY B 1 414 ? 3.998 13.617 1.614 1 98.19 414 GLY B C 1
ATOM 7425 O O . GLY B 1 414 ? 3.559 13.133 0.569 1 98.19 414 GLY B O 1
ATOM 7426 N N . ASP B 1 415 ? 3.918 14.938 1.896 1 98.19 415 ASP B N 1
ATOM 7427 C CA . ASP B 1 415 ? 3.352 15.938 0.996 1 98.19 415 ASP B CA 1
ATOM 7428 C C . ASP B 1 415 ? 4.176 17.219 1.015 1 98.19 415 ASP B C 1
ATOM 7430 O O . ASP B 1 415 ? 5.125 17.344 1.792 1 98.19 415 ASP B O 1
ATOM 7434 N N . CYS B 1 416 ? 3.812 18.156 0.109 1 98.5 416 CYS B N 1
ATOM 7435 C CA . CYS B 1 416 ? 4.523 19.422 0.051 1 98.5 416 CYS B CA 1
ATOM 7436 C C . CYS B 1 416 ? 3.6 20.547 -0.413 1 98.5 416 CYS B C 1
ATOM 7438 O O . CYS B 1 416 ? 2.801 20.359 -1.332 1 98.5 416 CYS B O 1
ATOM 7440 N N . LEU B 1 417 ? 3.684 21.625 0.254 1 98.5 417 LEU B N 1
ATOM 7441 C CA . LEU B 1 417 ? 3.025 22.844 -0.204 1 98.5 417 LEU B CA 1
ATOM 7442 C C . LEU B 1 417 ? 4.047 23.938 -0.512 1 98.5 417 LEU B C 1
ATOM 7444 O O . LEU B 1 417 ? 5.023 24.094 0.222 1 98.5 417 LEU B O 1
ATOM 7448 N N . ILE B 1 418 ? 3.832 24.641 -1.572 1 98.56 418 ILE B N 1
ATOM 7449 C CA . ILE B 1 418 ? 4.605 25.812 -1.954 1 98.56 418 ILE B CA 1
ATOM 7450 C C . ILE B 1 418 ? 3.732 27.062 -1.833 1 98.56 418 ILE B C 1
ATOM 7452 O O . ILE B 1 418 ? 2.742 27.219 -2.555 1 98.56 418 ILE B O 1
ATOM 7456 N N . GLY B 1 419 ? 4.043 27.875 -0.848 1 98.12 419 GLY B N 1
ATOM 7457 C CA . GLY B 1 419 ? 3.363 29.141 -0.706 1 98.12 419 GLY B CA 1
ATOM 7458 C C . GLY B 1 419 ? 2.152 29.078 0.207 1 98.12 419 GLY B C 1
ATOM 7459 O O . GLY B 1 419 ? 1.365 30.031 0.273 1 98.12 419 GLY B O 1
ATOM 7460 N N . ASP B 1 420 ? 1.906 28.016 0.852 1 97.81 420 ASP B N 1
ATOM 7461 C CA . ASP B 1 420 ? 0.807 27.875 1.804 1 97.81 420 ASP B CA 1
ATOM 7462 C C . ASP B 1 420 ? 1.064 26.734 2.785 1 97.81 420 ASP B C 1
ATOM 7464 O O . ASP B 1 420 ? 2.158 26.172 2.811 1 97.81 420 ASP B O 1
ATOM 7468 N N . THR B 1 421 ? 0.141 26.547 3.701 1 97.44 421 THR B N 1
ATOM 7469 C CA . THR B 1 421 ? 0.251 25.453 4.664 1 97.44 421 THR B CA 1
ATOM 7470 C C . THR B 1 421 ? -1.09 24.75 4.84 1 97.44 421 THR B C 1
ATOM 7472 O O . THR B 1 421 ? -2.145 25.344 4.602 1 97.44 421 THR B O 1
ATOM 7475 N N . MET B 1 422 ? -1.084 23.422 5.059 1 94.88 422 MET B N 1
ATOM 7476 C CA . MET B 1 422 ? -2.154 22.562 5.559 1 94.88 422 MET B CA 1
ATOM 7477 C C . MET B 1 422 ? -3.221 22.344 4.492 1 94.88 422 MET B C 1
ATOM 7479 O O . MET B 1 422 ? -3.977 21.375 4.555 1 94.88 422 MET B O 1
ATOM 7483 N N . MET B 1 423 ? -3.32 23.156 3.471 1 92.81 423 MET B N 1
ATOM 7484 C CA . MET B 1 423 ? -4.465 23.25 2.57 1 92.81 423 MET B CA 1
ATOM 7485 C C . MET B 1 423 ? -4.617 21.969 1.76 1 92.81 423 MET B C 1
ATOM 7487 O O . MET B 1 423 ? -5.723 21.609 1.352 1 92.81 423 MET B O 1
ATOM 7491 N N . HIS B 1 424 ? -3.562 21.25 1.601 1 93.31 424 HIS B N 1
ATOM 7492 C CA . HIS B 1 424 ? -3.586 20.062 0.756 1 93.31 424 HIS B CA 1
ATOM 7493 C C . HIS B 1 424 ? -4.504 19 1.338 1 93.31 424 HIS B C 1
ATOM 7495 O O . HIS B 1 424 ? -4.98 18.125 0.612 1 93.31 424 HIS B O 1
ATOM 7501 N N . VAL B 1 425 ? -4.809 19.031 2.59 1 92.88 425 VAL B N 1
ATOM 7502 C CA . VAL B 1 425 ? -5.688 18.078 3.258 1 92.88 425 VAL B CA 1
ATOM 7503 C C . VAL B 1 425 ? -7.102 18.188 2.686 1 92.88 425 VAL B C 1
ATOM 7505 O O . VAL B 1 425 ? -7.867 17.219 2.717 1 92.88 425 VAL B O 1
ATOM 7508 N N . GLY B 1 426 ? -7.398 19.375 2.156 1 92 426 GLY B N 1
ATOM 7509 C CA . GLY B 1 426 ? -8.742 19.625 1.648 1 92 426 GLY B CA 1
ATOM 7510 C C . GLY B 1 426 ? -8.906 19.234 0.189 1 92 426 GLY B C 1
ATOM 7511 O O . GLY B 1 426 ? -10.008 19.312 -0.354 1 92 426 GLY B O 1
ATOM 7512 N N . ILE B 1 427 ? -7.789 18.844 -0.489 1 91.5 427 ILE B N 1
ATOM 7513 C CA . ILE B 1 427 ? -7.867 18.484 -1.903 1 91.5 427 ILE B CA 1
ATOM 7514 C C . ILE B 1 427 ? -8.633 17.188 -2.074 1 91.5 427 ILE B C 1
ATOM 7516 O O . ILE B 1 427 ? -8.344 16.203 -1.387 1 91.5 427 ILE B O 1
ATOM 7520 N N . ASN B 1 428 ? -9.531 17.312 -3.09 1 86.44 428 ASN B N 1
ATOM 7521 C CA . ASN B 1 428 ? -10.305 16.109 -3.379 1 86.44 428 ASN B CA 1
ATOM 7522 C C . ASN B 1 428 ? -9.508 15.125 -4.23 1 86.44 428 ASN B C 1
ATOM 7524 O O . ASN B 1 428 ? -8.703 15.531 -5.066 1 86.44 428 ASN B O 1
ATOM 7528 N N . ASN B 1 429 ? -9.484 13.953 -3.99 1 88.19 429 ASN B N 1
ATOM 7529 C CA . ASN B 1 429 ? -8.961 12.859 -4.797 1 88.19 429 ASN B CA 1
ATOM 7530 C C . ASN B 1 429 ? -7.441 12.922 -4.906 1 88.19 429 ASN B C 1
ATOM 7532 O O . ASN B 1 429 ? -6.891 12.852 -6.008 1 88.19 429 ASN B O 1
ATOM 7536 N N . ALA B 1 430 ? -6.73 13.25 -3.996 1 93.75 430 ALA B N 1
ATOM 7537 C CA . ALA B 1 430 ? -5.273 13.18 -3.898 1 93.75 430 ALA B CA 1
ATOM 7538 C C . ALA B 1 430 ? -4.844 12.297 -2.732 1 93.75 430 ALA B C 1
ATOM 7540 O O . ALA B 1 430 ? -5.547 12.195 -1.727 1 93.75 430 ALA B O 1
ATOM 7541 N N . PRO B 1 431 ? -3.697 11.703 -2.914 1 96.25 431 PRO B N 1
ATOM 7542 C CA . PRO B 1 431 ? -3.238 10.773 -1.883 1 96.25 431 PRO B CA 1
ATOM 7543 C C . PRO B 1 431 ? -2.605 11.477 -0.687 1 96.25 431 PRO B C 1
ATOM 7545 O O . PRO B 1 431 ? -1.489 11.992 -0.791 1 96.25 431 PRO B O 1
ATOM 7548 N N . PHE B 1 432 ? -3.297 11.477 0.401 1 96.44 432 PHE B N 1
ATOM 7549 C CA . PHE B 1 432 ? -2.734 11.969 1.652 1 96.44 432 PHE B CA 1
ATOM 7550 C C . PHE B 1 432 ? -2.094 10.828 2.441 1 96.44 432 PHE B C 1
ATOM 7552 O O . PHE B 1 432 ? -2.754 9.836 2.756 1 96.44 432 PHE B O 1
ATOM 7559 N N . GLY B 1 433 ? -0.838 10.891 2.721 1 96.06 433 GLY B N 1
ATOM 7560 C CA . GLY B 1 433 ? -0.135 9.859 3.465 1 96.06 433 GLY B CA 1
ATOM 7561 C C . GLY B 1 433 ? 1.315 10.203 3.742 1 96.06 433 GLY B C 1
ATOM 7562 O O . GLY B 1 433 ? 1.875 11.102 3.113 1 96.06 433 GLY B O 1
ATOM 7563 N N . GLY B 1 434 ? 1.91 9.531 4.723 1 97.25 434 GLY B N 1
ATOM 7564 C CA . GLY B 1 434 ? 3.283 9.781 5.133 1 97.25 434 GLY B CA 1
ATOM 7565 C C . GLY B 1 434 ? 4.285 8.867 4.453 1 97.25 434 GLY B C 1
ATOM 7566 O O . GLY B 1 434 ? 3.928 8.102 3.559 1 97.25 434 GLY B O 1
ATOM 7567 N N . ILE B 1 435 ? 5.52 9.055 4.82 1 97.44 435 ILE B N 1
ATOM 7568 C CA . ILE B 1 435 ? 6.668 8.266 4.383 1 97.44 435 ILE B CA 1
ATOM 7569 C C . ILE B 1 435 ? 7.656 8.117 5.535 1 97.44 435 ILE B C 1
ATOM 7571 O O . ILE B 1 435 ? 7.875 9.055 6.301 1 97.44 435 ILE B O 1
ATOM 7575 N N . GLY B 1 436 ? 8.211 6.934 5.684 1 96.19 436 GLY B N 1
ATOM 7576 C CA . GLY B 1 436 ? 9.156 6.727 6.77 1 96.19 436 GLY B CA 1
ATOM 7577 C C . GLY B 1 436 ? 8.531 6.883 8.141 1 96.19 436 GLY B C 1
ATOM 7578 O O . GLY B 1 436 ? 7.504 6.266 8.438 1 96.19 436 GLY B O 1
ATOM 7579 N N . ASN B 1 437 ? 9.07 7.789 8.875 1 95.5 437 ASN B N 1
ATOM 7580 C CA . ASN B 1 437 ? 8.641 7.988 10.258 1 95.5 437 ASN B CA 1
ATOM 7581 C C . ASN B 1 437 ? 7.246 8.609 10.32 1 95.5 437 ASN B C 1
ATOM 7583 O O . ASN B 1 437 ? 6.562 8.516 11.336 1 95.5 437 ASN B O 1
ATOM 7587 N N . SER B 1 438 ? 6.879 9.25 9.258 1 97.81 438 SER B N 1
ATOM 7588 C CA . SER B 1 438 ? 5.566 9.891 9.242 1 97.81 438 SER B CA 1
ATOM 7589 C C . SER B 1 438 ? 4.484 8.922 8.789 1 97.81 438 SER B C 1
ATOM 7591 O O . SER B 1 438 ? 3.312 9.289 8.68 1 97.81 438 SER B O 1
ATOM 7593 N N . GLY B 1 439 ? 4.852 7.652 8.531 1 97.94 439 GLY B N 1
ATOM 7594 C CA . GLY B 1 439 ? 3.863 6.621 8.258 1 97.94 439 GLY B CA 1
ATOM 7595 C C . GLY B 1 439 ? 3.918 6.102 6.832 1 97.94 439 GLY B C 1
ATOM 7596 O O . GLY B 1 439 ? 4.91 6.309 6.129 1 97.94 439 GLY B O 1
ATOM 7597 N N . TYR B 1 440 ? 2.924 5.312 6.434 1 98.31 440 TYR B N 1
ATOM 7598 C CA . TYR B 1 440 ? 2.809 4.797 5.07 1 98.31 440 TYR B CA 1
ATOM 7599 C C . TYR B 1 440 ? 1.359 4.461 4.738 1 98.31 440 TYR B C 1
ATOM 7601 O O . TYR B 1 440 ? 0.539 4.262 5.637 1 98.31 440 TYR B O 1
ATOM 7609 N N . GLY B 1 441 ? 1.051 4.301 3.412 1 97.56 441 GLY B N 1
ATOM 7610 C CA . GLY B 1 441 ? -0.313 4.262 2.912 1 97.56 441 GLY B CA 1
ATOM 7611 C C . GLY B 1 441 ? -0.909 5.637 2.686 1 97.56 441 GLY B C 1
ATOM 7612 O O . GLY B 1 441 ? -0.285 6.648 3.01 1 97.56 441 GLY B O 1
ATOM 7613 N N . SER B 1 442 ? -1.973 5.688 2.049 1 97.44 442 SER B N 1
ATOM 7614 C CA . SER B 1 442 ? -2.619 6.969 1.779 1 97.44 442 SER B CA 1
ATOM 7615 C C . SER B 1 442 ? -4.133 6.816 1.702 1 97.44 442 SER B C 1
ATOM 7617 O O . SER B 1 442 ? -4.648 5.699 1.604 1 97.44 442 SER B O 1
ATOM 7619 N N . TYR B 1 443 ? -4.812 7.867 1.827 1 96.12 443 TYR B N 1
ATOM 7620 C CA . TYR B 1 443 ? -6.258 7.953 1.629 1 96.12 443 TYR B CA 1
ATOM 7621 C C . TYR B 1 443 ? -6.656 9.336 1.122 1 96.12 443 TYR B C 1
ATOM 7623 O O . TYR B 1 443 ? -5.812 10.227 1.006 1 96.12 443 TYR B O 1
ATOM 7631 N N . GLY B 1 444 ? -7.902 9.57 0.755 1 94.12 444 GLY B N 1
ATOM 7632 C CA . GLY B 1 444 ? -8.422 10.773 0.122 1 94.12 444 GLY B CA 1
ATOM 7633 C C . GLY B 1 444 ? -9.133 10.5 -1.188 1 94.12 444 GLY B C 1
ATOM 7634 O O . GLY B 1 444 ? -8.492 10.289 -2.219 1 94.12 444 GLY B O 1
ATOM 7635 N N . GLY B 1 445 ? -10.461 10.633 -1.15 1 93.38 445 GLY B N 1
ATOM 7636 C CA . GLY B 1 445 ? -11.227 10.328 -2.354 1 93.38 445 GLY B CA 1
ATOM 7637 C C . GLY B 1 445 ? -11.016 8.906 -2.85 1 93.38 445 GLY B C 1
ATOM 7638 O O . GLY B 1 445 ? -11.211 7.949 -2.098 1 93.38 445 GLY B O 1
ATOM 7639 N N . VAL B 1 446 ? -10.531 8.836 -4.062 1 96.38 446 VAL B N 1
ATOM 7640 C CA . VAL B 1 446 ? -10.352 7.527 -4.68 1 96.38 446 VAL B CA 1
ATOM 7641 C C . VAL B 1 446 ? -9.281 6.742 -3.922 1 96.38 446 VAL B C 1
ATOM 7643 O O . VAL B 1 446 ? -9.32 5.512 -3.867 1 96.38 446 VAL B O 1
ATOM 7646 N N . PHE B 1 447 ? -8.359 7.418 -3.303 1 97.25 447 PHE B N 1
ATOM 7647 C CA . PHE B 1 447 ? -7.297 6.742 -2.57 1 97.25 447 PHE B CA 1
ATOM 7648 C C . PHE B 1 447 ? -7.832 6.125 -1.283 1 97.25 447 PHE B C 1
ATOM 7650 O O . PHE B 1 447 ? -7.285 5.133 -0.79 1 97.25 447 PHE B O 1
ATOM 7657 N N . SER B 1 448 ? -8.875 6.715 -0.703 1 97.94 448 SER B N 1
ATOM 7658 C CA . SER B 1 448 ? -9.57 6.059 0.399 1 97.94 448 SER B CA 1
ATOM 7659 C C . SER B 1 448 ? -10.195 4.746 -0.048 1 97.94 448 SER B C 1
ATOM 7661 O O . SER B 1 448 ? -10.102 3.734 0.652 1 97.94 448 SER B O 1
ATOM 7663 N N . PHE B 1 449 ? -10.875 4.812 -1.246 1 98.44 449 PHE B N 1
ATOM 7664 C CA . PHE B 1 449 ? -11.453 3.613 -1.839 1 98.44 449 PHE B CA 1
ATOM 7665 C C . PHE B 1 449 ? -10.383 2.559 -2.078 1 98.44 449 PHE B C 1
ATOM 7667 O O . PHE B 1 449 ? -10.555 1.394 -1.716 1 98.44 449 PHE B O 1
ATOM 7674 N N . LYS B 1 450 ? -9.289 2.947 -2.578 1 97.94 450 LYS B N 1
ATOM 7675 C CA . LYS B 1 450 ? -8.188 2.037 -2.883 1 97.94 450 LYS B CA 1
ATOM 7676 C C . LYS B 1 450 ? -7.586 1.456 -1.607 1 97.94 450 LYS B C 1
ATOM 7678 O O . LYS B 1 450 ? -7.145 0.304 -1.591 1 97.94 450 LYS B O 1
ATOM 7683 N N . ALA B 1 451 ? -7.504 2.242 -0.567 1 98.19 451 ALA B N 1
ATOM 7684 C CA . ALA B 1 451 ? -6.941 1.781 0.699 1 98.19 451 ALA B CA 1
ATOM 7685 C C . ALA B 1 451 ? -7.742 0.606 1.257 1 98.19 451 ALA B C 1
ATOM 7687 O O . ALA B 1 451 ? -7.207 -0.218 2.002 1 98.19 451 ALA B O 1
ATOM 7688 N N . PHE B 1 452 ? -9.016 0.505 0.822 1 98.75 452 PHE B N 1
ATOM 7689 C CA . PHE B 1 452 ? -9.883 -0.496 1.44 1 98.75 452 PHE B CA 1
ATOM 7690 C C . PHE B 1 452 ? -10.367 -1.506 0.408 1 98.75 452 PHE B C 1
ATOM 7692 O O . PHE B 1 452 ? -11.398 -2.145 0.595 1 98.75 452 PHE B O 1
ATOM 7699 N N . THR B 1 453 ? -9.672 -1.615 -0.669 1 98.56 453 THR B N 1
ATOM 7700 C CA . THR B 1 453 ? -9.945 -2.629 -1.682 1 98.56 453 THR B CA 1
ATOM 7701 C C . THR B 1 453 ? -8.648 -3.287 -2.152 1 98.56 453 THR B C 1
ATOM 7703 O O . THR B 1 453 ? -7.559 -2.758 -1.927 1 98.56 453 THR B O 1
ATOM 7706 N N . HIS B 1 454 ? -8.781 -4.445 -2.674 1 98.38 454 HIS B N 1
ATOM 7707 C CA . HIS B 1 454 ? -7.695 -5.188 -3.309 1 98.38 454 HIS B CA 1
ATOM 7708 C C . HIS B 1 454 ? -7.855 -5.203 -4.824 1 98.38 454 HIS B C 1
ATOM 7710 O O . HIS B 1 454 ? -8.93 -5.523 -5.34 1 98.38 454 HIS B O 1
ATOM 7716 N N . GLU B 1 455 ? -6.824 -4.77 -5.527 1 97.81 455 GLU B N 1
ATOM 7717 C CA . GLU B 1 455 ? -6.828 -4.883 -6.98 1 97.81 455 GLU B CA 1
ATOM 7718 C C . GLU B 1 455 ? -6.531 -6.312 -7.426 1 97.81 455 GLU B C 1
ATOM 7720 O O . GLU B 1 455 ? -5.387 -6.766 -7.352 1 97.81 455 GLU B O 1
ATOM 7725 N N . ARG B 1 456 ? -7.512 -6.969 -7.93 1 97.75 456 ARG B N 1
ATOM 7726 C CA . ARG B 1 456 ? -7.438 -8.367 -8.336 1 97.75 456 ARG B CA 1
ATOM 7727 C C . ARG B 1 456 ? -7.453 -8.508 -9.852 1 97.75 456 ARG B C 1
ATOM 7729 O O . ARG B 1 456 ? -8.391 -8.047 -10.508 1 97.75 456 ARG B O 1
ATOM 7736 N N . ILE B 1 457 ? -6.469 -9.164 -10.383 1 97.44 457 ILE B N 1
ATOM 7737 C CA . ILE B 1 457 ? -6.496 -9.5 -11.805 1 97.44 457 ILE B CA 1
ATOM 7738 C C . ILE B 1 457 ? -7.477 -10.648 -12.039 1 97.44 457 ILE B C 1
ATOM 7740 O O . ILE B 1 457 ? -7.48 -11.633 -11.297 1 97.44 457 ILE B O 1
ATOM 7744 N N . VAL B 1 458 ? -8.312 -10.438 -12.961 1 97.69 458 VAL B N 1
ATOM 7745 C CA . VAL B 1 458 ? -9.125 -11.531 -13.484 1 97.69 458 VAL B CA 1
ATOM 7746 C C . VAL B 1 458 ? -8.82 -11.742 -14.961 1 97.69 458 VAL B C 1
ATOM 7748 O O . VAL B 1 458 ? -9.055 -10.852 -15.781 1 97.69 458 VAL B O 1
ATOM 7751 N N . PHE B 1 459 ? -8.258 -12.867 -15.258 1 97.44 459 PHE B N 1
ATOM 7752 C CA . PHE B 1 459 ? -7.887 -13.203 -16.625 1 97.44 459 PHE B CA 1
ATOM 7753 C C . PHE B 1 459 ? -8.719 -14.375 -17.141 1 97.44 459 PHE B C 1
ATOM 7755 O O . PHE B 1 459 ? -8.75 -15.445 -16.531 1 97.44 459 PHE B O 1
ATOM 7762 N N . LYS B 1 460 ? -9.414 -14.172 -18.172 1 97.19 460 LYS B N 1
ATOM 7763 C CA . LYS B 1 460 ? -10.188 -15.227 -18.828 1 97.19 460 LYS B CA 1
ATOM 7764 C C . LYS B 1 460 ? -9.523 -15.656 -20.141 1 97.19 460 LYS B C 1
ATOM 7766 O O . LYS B 1 460 ? -9.383 -14.844 -21.062 1 97.19 460 LYS B O 1
ATOM 7771 N N . GLN B 1 461 ? -9.141 -16.891 -20.219 1 94.69 461 GLN B N 1
ATOM 7772 C CA . GLN B 1 461 ? -8.477 -17.453 -21.391 1 94.69 461 GLN B CA 1
ATOM 7773 C C . GLN B 1 461 ? -9.43 -18.312 -22.203 1 94.69 461 GLN B C 1
ATOM 7775 O O . GLN B 1 461 ? -9.992 -19.281 -21.703 1 94.69 461 GLN B O 1
ATOM 7780 N N . PRO B 1 462 ? -9.523 -18.031 -23.484 1 93.06 462 PRO B N 1
ATOM 7781 C CA . PRO B 1 462 ? -10.383 -18.875 -24.312 1 93.06 462 PRO B CA 1
ATOM 7782 C C . PRO B 1 462 ? -9.805 -20.266 -24.516 1 93.06 462 PRO B C 1
ATOM 7784 O O . PRO B 1 462 ? -8.586 -20.422 -24.672 1 93.06 462 PRO B O 1
ATOM 7787 N N . PHE B 1 463 ? -10.68 -21.297 -24.578 1 92.56 463 PHE B N 1
ATOM 7788 C CA . PHE B 1 463 ? -10.25 -22.688 -24.734 1 92.56 463 PHE B CA 1
ATOM 7789 C C . PHE B 1 463 ? -9.789 -22.953 -26.172 1 92.56 463 PHE B C 1
ATOM 7791 O O . PHE B 1 463 ? -8.945 -23.812 -26.406 1 92.56 463 PHE B O 1
ATOM 7798 N N . TRP B 1 464 ? -10.344 -22.188 -27.141 1 86.69 464 TRP B N 1
ATOM 7799 C CA . TRP B 1 464 ? -10.055 -22.453 -28.547 1 86.69 464 TRP B CA 1
ATOM 7800 C C . TRP B 1 464 ? -8.609 -22.109 -28.875 1 86.69 464 TRP B C 1
ATOM 7802 O O . TRP B 1 464 ? -8.07 -22.547 -29.891 1 86.69 464 TRP B O 1
ATOM 7812 N N . MET B 1 465 ? -7.953 -21.391 -28 1 84.88 465 MET B N 1
ATOM 7813 C CA . MET B 1 465 ? -6.598 -20.938 -28.297 1 84.88 465 MET B CA 1
ATOM 7814 C C . MET B 1 465 ? -5.57 -21.969 -27.844 1 84.88 465 MET B C 1
ATOM 7816 O O . MET B 1 465 ? -4.363 -21.766 -27.984 1 84.88 465 MET B O 1
ATOM 7820 N N . ASP B 1 466 ? -5.941 -23.062 -27.312 1 87.69 466 ASP B N 1
ATOM 7821 C CA . ASP B 1 466 ? -5.039 -24.031 -26.688 1 87.69 466 ASP B CA 1
ATOM 7822 C C . ASP B 1 466 ? -4.031 -24.562 -27.703 1 87.69 466 ASP B C 1
ATOM 7824 O O . ASP B 1 466 ? -2.926 -24.969 -27.328 1 87.69 466 ASP B O 1
ATOM 7828 N N . PHE B 1 467 ? -4.383 -24.594 -28.891 1 79.19 467 PHE B N 1
ATOM 7829 C CA . PHE B 1 467 ? -3.486 -25.094 -29.922 1 79.19 467 PHE B CA 1
ATOM 7830 C C . PHE B 1 467 ? -2.244 -24.219 -30.031 1 79.19 467 PHE B C 1
ATOM 7832 O O . PHE B 1 467 ? -1.184 -24.688 -30.453 1 79.19 467 PHE B O 1
ATOM 7839 N N . LEU B 1 468 ? -2.377 -22.953 -29.609 1 76.94 468 LEU B N 1
ATOM 7840 C CA . LEU B 1 468 ? -1.255 -22.016 -29.641 1 76.94 468 LEU B CA 1
ATOM 7841 C C . LEU B 1 468 ? -0.375 -22.172 -28.406 1 76.94 468 LEU B C 1
ATOM 7843 O O . LEU B 1 468 ? 0.755 -21.688 -28.375 1 76.94 468 LEU B O 1
ATOM 7847 N N . LEU B 1 469 ? -0.91 -22.953 -27.453 1 81.75 469 LEU B N 1
ATOM 7848 C CA . LEU B 1 469 ? -0.229 -23.016 -26.172 1 81.75 469 LEU B CA 1
ATOM 7849 C C . LEU B 1 469 ? 0.428 -24.391 -25.969 1 81.75 469 LEU B C 1
ATOM 7851 O O . LEU B 1 469 ? 0.948 -24.688 -24.891 1 81.75 469 LEU B O 1
ATOM 7855 N N . THR B 1 470 ? 0.508 -25.219 -26.969 1 82.56 470 THR B N 1
ATOM 7856 C CA . THR B 1 470 ? 0.944 -26.594 -26.859 1 82.56 470 THR B CA 1
ATOM 7857 C C . THR B 1 470 ? 2.412 -26.672 -26.453 1 82.56 470 THR B C 1
ATOM 7859 O O . THR B 1 470 ? 2.852 -27.688 -25.891 1 82.56 470 THR B O 1
ATOM 7862 N N . MET B 1 471 ? 3.123 -25.641 -26.75 1 81.81 471 MET B N 1
ATOM 7863 C CA . MET B 1 471 ? 4.555 -25.656 -26.469 1 81.81 471 MET B CA 1
ATOM 7864 C C . MET B 1 471 ? 4.816 -25.688 -24.969 1 81.81 471 MET B C 1
ATOM 7866 O O . MET B 1 471 ? 5.906 -26.062 -24.531 1 81.81 471 MET B O 1
ATOM 7870 N N . ARG B 1 472 ? 3.773 -25.328 -24.125 1 86.5 472 ARG B N 1
ATOM 7871 C CA . ARG B 1 472 ? 4.023 -25.25 -22.688 1 86.5 472 ARG B CA 1
ATOM 7872 C C . ARG B 1 472 ? 3.797 -26.609 -22.016 1 86.5 472 ARG B C 1
ATOM 7874 O O . ARG B 1 472 ? 4.102 -26.766 -20.844 1 86.5 472 ARG B O 1
ATOM 7881 N N . TYR B 1 473 ? 3.379 -27.625 -22.859 1 90.88 473 TYR B N 1
ATOM 7882 C CA . TYR B 1 473 ? 3.057 -28.922 -22.281 1 90.88 473 TYR B CA 1
ATOM 7883 C C . TYR B 1 473 ? 4.199 -29.906 -22.484 1 90.88 473 TYR B C 1
ATOM 7885 O O . TYR B 1 473 ? 4.84 -29.922 -23.531 1 90.88 473 TYR B O 1
ATOM 7893 N N . PRO B 1 474 ? 4.461 -30.781 -21.453 1 89.81 474 PRO B N 1
ATOM 7894 C CA . PRO B 1 474 ? 5.375 -31.891 -21.688 1 89.81 474 PRO B CA 1
ATOM 7895 C C . PRO B 1 474 ? 4.859 -32.875 -22.734 1 89.81 474 PRO B C 1
ATOM 7897 O O . PRO B 1 474 ? 3.662 -32.906 -23.031 1 89.81 474 PRO B O 1
ATOM 7900 N N . PRO B 1 475 ? 5.758 -33.688 -23.25 1 91 475 PRO B N 1
ATOM 7901 C CA . PRO B 1 475 ? 7.199 -33.75 -23.016 1 91 475 PRO B CA 1
ATOM 7902 C C . PRO B 1 475 ? 7.965 -32.594 -23.641 1 91 475 PRO B C 1
ATOM 7904 O O . PRO B 1 475 ? 7.602 -32.125 -24.719 1 91 475 PRO B O 1
ATOM 7907 N N . PHE B 1 476 ? 8.914 -32.25 -23.016 1 88.06 476 PHE B N 1
ATOM 7908 C CA . PHE B 1 476 ? 9.734 -31.141 -23.5 1 88.06 476 PHE B CA 1
ATOM 7909 C C . PHE B 1 476 ? 10.758 -31.609 -24.516 1 88.06 476 PHE B C 1
ATOM 7911 O O . PHE B 1 476 ? 11.336 -32.688 -24.359 1 88.06 476 PHE B O 1
ATOM 7918 N N . THR B 1 477 ? 10.82 -30.859 -25.625 1 87.06 477 THR B N 1
ATOM 7919 C CA . THR B 1 477 ? 11.758 -31.156 -26.703 1 87.06 477 THR B CA 1
ATOM 7920 C C . THR B 1 477 ? 12.594 -29.922 -27.047 1 87.06 477 THR B C 1
ATOM 7922 O O . THR B 1 477 ? 12.273 -28.812 -26.625 1 87.06 477 THR B O 1
ATOM 7925 N N . GLU B 1 478 ? 13.648 -30.172 -27.766 1 88.69 478 GLU B N 1
ATOM 7926 C CA . GLU B 1 478 ? 14.492 -29.062 -28.203 1 88.69 478 GLU B CA 1
ATOM 7927 C C . GLU B 1 478 ? 13.719 -28.109 -29.109 1 88.69 478 GLU B C 1
ATOM 7929 O O . GLU B 1 478 ? 13.938 -26.891 -29.062 1 88.69 478 GLU B O 1
ATOM 7934 N N . SER B 1 479 ? 12.891 -28.672 -29.922 1 87.69 479 SER B N 1
ATOM 7935 C CA . SER B 1 479 ? 12.078 -27.859 -30.812 1 87.69 479 SER B CA 1
ATOM 7936 C C . SER B 1 479 ? 11.141 -26.953 -30.031 1 87.69 479 SER B C 1
ATOM 7938 O O . SER B 1 479 ? 10.969 -25.781 -30.359 1 87.69 479 SER B O 1
ATOM 7940 N N . LYS B 1 480 ? 10.555 -27.484 -29 1 86.56 480 LYS B N 1
ATOM 7941 C CA . LYS B 1 480 ? 9.672 -26.688 -28.156 1 86.56 480 LYS B CA 1
ATOM 7942 C C . LYS B 1 480 ? 10.453 -25.594 -27.422 1 86.56 480 LYS B C 1
ATOM 7944 O O . LYS B 1 480 ? 9.945 -24.484 -27.234 1 86.56 480 LYS B O 1
ATOM 7949 N N . LEU B 1 481 ? 11.641 -25.906 -27.047 1 88 481 LEU B N 1
ATOM 7950 C CA . LEU B 1 481 ? 12.484 -24.922 -26.375 1 88 481 LEU B CA 1
ATOM 7951 C C . LEU B 1 481 ? 12.773 -23.75 -27.297 1 88 481 LEU B C 1
ATOM 7953 O O . LEU B 1 481 ? 12.664 -22.594 -26.891 1 88 481 LEU B O 1
ATOM 7957 N N . LYS B 1 482 ? 13.164 -24.031 -28.484 1 86.81 482 LYS B N 1
ATOM 7958 C CA . LYS B 1 482 ? 13.469 -22.984 -29.453 1 86.81 482 LYS B CA 1
ATOM 7959 C C . LYS B 1 482 ? 12.242 -22.125 -29.75 1 86.81 482 LYS B C 1
ATOM 7961 O O . LYS B 1 482 ? 12.344 -20.891 -29.828 1 86.81 482 LYS B O 1
ATOM 7966 N N . LEU B 1 483 ? 11.164 -22.766 -29.828 1 83.12 483 LEU B N 1
ATOM 7967 C CA . LEU B 1 483 ? 9.906 -22.078 -30.094 1 83.12 483 LEU B CA 1
ATOM 7968 C C . LEU B 1 483 ? 9.516 -21.188 -28.906 1 83.12 483 LEU B C 1
ATOM 7970 O O . LEU B 1 483 ? 9.047 -20.062 -29.094 1 83.12 483 LEU B O 1
ATOM 7974 N N . MET B 1 484 ? 9.633 -21.75 -27.734 1 84.19 484 MET B N 1
ATOM 7975 C CA . MET B 1 484 ? 9.328 -21.016 -26.531 1 84.19 484 MET B CA 1
ATOM 7976 C C . MET B 1 484 ? 10.172 -19.734 -26.438 1 84.19 484 MET B C 1
ATOM 7978 O O . MET B 1 484 ? 9.648 -18.656 -26.156 1 84.19 484 MET B O 1
ATOM 7982 N N . LYS B 1 485 ? 11.414 -19.844 -26.719 1 86.69 485 LYS B N 1
ATOM 7983 C CA . LYS B 1 485 ? 12.312 -18.688 -26.672 1 86.69 485 LYS B CA 1
ATOM 7984 C C . LYS B 1 485 ? 11.922 -17.641 -27.703 1 86.69 485 LYS B C 1
ATOM 7986 O O . LYS B 1 485 ? 11.844 -16.453 -27.391 1 86.69 485 LYS B O 1
ATOM 7991 N N . LEU B 1 486 ? 11.648 -18.109 -28.844 1 82 486 LEU B N 1
ATOM 7992 C CA . LEU B 1 486 ? 11.281 -17.203 -29.938 1 82 486 LEU B CA 1
ATOM 7993 C C . LEU B 1 486 ? 9.977 -16.484 -29.609 1 82 486 LEU B C 1
ATOM 7995 O O . LEU B 1 486 ? 9.836 -15.289 -29.891 1 82 486 LEU B O 1
ATOM 7999 N N . ALA B 1 487 ? 9.148 -17.156 -28.938 1 77.25 487 ALA B N 1
ATOM 8000 C CA . ALA B 1 487 ? 7.809 -16.625 -28.688 1 77.25 487 ALA B CA 1
ATOM 8001 C C . ALA B 1 487 ? 7.797 -15.719 -27.469 1 77.25 487 ALA B C 1
ATOM 8003 O O . ALA B 1 487 ? 6.992 -14.789 -27.391 1 77.25 487 ALA B O 1
ATOM 8004 N N . SER B 1 488 ? 8.711 -15.945 -26.578 1 82.75 488 SER B N 1
ATOM 8005 C CA . SER B 1 488 ? 8.516 -15.336 -25.266 1 82.75 488 SER B CA 1
ATOM 8006 C C . SER B 1 488 ? 9.609 -14.32 -24.953 1 82.75 488 SER B C 1
ATOM 8008 O O . SER B 1 488 ? 9.477 -13.516 -24.031 1 82.75 488 SER B O 1
ATOM 8010 N N . GLU B 1 489 ? 10.672 -14.281 -25.719 1 85.56 489 GLU B N 1
ATOM 8011 C CA . GLU B 1 489 ? 11.758 -13.359 -25.406 1 85.56 489 GLU B CA 1
ATOM 8012 C C . GLU B 1 489 ? 11.617 -12.062 -26.188 1 85.56 489 GLU B C 1
ATOM 8014 O O . GLU B 1 489 ? 11.883 -12.016 -27.391 1 85.56 489 GLU B O 1
ATOM 8019 N N . PRO B 1 490 ? 11.328 -11.008 -25.531 1 84.06 490 PRO B N 1
ATOM 8020 C CA . PRO B 1 490 ? 11.289 -9.719 -26.219 1 84.06 490 PRO B CA 1
ATOM 8021 C C . PRO B 1 490 ? 12.68 -9.172 -26.531 1 84.06 490 PRO B C 1
ATOM 8023 O O . PRO B 1 490 ? 13.633 -9.469 -25.812 1 84.06 490 PRO B O 1
ATOM 8026 N N . GLN B 1 491 ? 12.758 -8.445 -27.562 1 86.88 491 GLN B N 1
ATOM 8027 C CA . GLN B 1 491 ? 14.031 -7.871 -27.984 1 86.88 491 GLN B CA 1
ATOM 8028 C C . GLN B 1 491 ? 14.148 -6.41 -27.562 1 86.88 491 GLN B C 1
ATOM 8030 O O . GLN B 1 491 ? 13.164 -5.672 -27.578 1 86.88 491 GLN B O 1
ATOM 8035 N N . PRO B 1 492 ? 15.398 -6.047 -27.234 1 90.19 492 PRO B N 1
ATOM 8036 C CA . PRO B 1 492 ? 15.609 -4.645 -26.875 1 90.19 492 PRO B CA 1
ATOM 8037 C C . PRO B 1 492 ? 15.633 -3.711 -28.078 1 90.19 492 PRO B C 1
ATOM 8039 O O . PRO B 1 492 ? 15.898 -4.152 -29.203 1 90.19 492 PRO B O 1
ATOM 8042 N N . TRP B 1 493 ? 15.297 -2.473 -27.875 1 91.38 493 TRP B N 1
ATOM 8043 C CA . TRP B 1 493 ? 15.359 -1.468 -28.922 1 91.38 493 TRP B CA 1
ATOM 8044 C C . TRP B 1 493 ? 16.578 -0.575 -28.75 1 91.38 493 TRP B C 1
ATOM 8046 O O . TRP B 1 493 ? 16.672 0.491 -29.375 1 91.38 493 TRP B O 1
ATOM 8056 N N . PHE B 1 494 ? 17.484 -0.96 -27.891 1 91.62 494 PHE B N 1
ATOM 8057 C CA . PHE B 1 494 ? 18.672 -0.173 -27.578 1 91.62 494 PHE B CA 1
ATOM 8058 C C . PHE B 1 494 ? 19.938 -1.034 -27.656 1 91.62 494 PHE B C 1
ATOM 8060 O O . PHE B 1 494 ? 19.859 -2.262 -27.578 1 91.62 494 PHE B O 1
ATOM 8067 N N . ASN B 1 495 ? 21.062 -0.377 -27.812 1 89.88 495 ASN B N 1
ATOM 8068 C CA . ASN B 1 495 ? 22.375 -1.03 -27.875 1 89.88 495 ASN B CA 1
ATOM 8069 C C . ASN B 1 495 ? 22.984 -1.19 -26.5 1 89.88 495 ASN B C 1
ATOM 8071 O O . ASN B 1 495 ? 22.453 -0.682 -25.516 1 89.88 495 ASN B O 1
ATOM 8075 N N . ARG B 1 496 ? 24.078 -1.886 -26.422 1 89.06 496 ARG B N 1
ATOM 8076 C CA . ARG B 1 496 ? 24.781 -2.172 -25.188 1 89.06 496 ARG B CA 1
ATOM 8077 C C . ARG B 1 496 ? 25.266 -0.885 -24.516 1 89.06 496 ARG B C 1
ATOM 8079 O O . ARG B 1 496 ? 25.359 -0.814 -23.281 1 89.06 496 ARG B O 1
ATOM 8086 N N . ASP B 1 497 ? 25.438 0.112 -25.281 1 85.12 497 ASP B N 1
ATOM 8087 C CA . ASP B 1 497 ? 25.922 1.372 -24.719 1 85.12 497 ASP B CA 1
ATOM 8088 C C . ASP B 1 497 ? 24.75 2.248 -24.266 1 85.12 497 ASP B C 1
ATOM 8090 O O . ASP B 1 497 ? 24.969 3.369 -23.797 1 85.12 497 ASP B O 1
ATOM 8094 N N . GLY B 1 498 ? 23.562 1.682 -24.469 1 84.06 498 GLY B N 1
ATOM 8095 C CA . GLY B 1 498 ? 22.391 2.385 -23.969 1 84.06 498 GLY B CA 1
ATOM 8096 C C . GLY B 1 498 ? 21.703 3.236 -25.016 1 84.06 498 GLY B C 1
ATOM 8097 O O . GLY B 1 498 ? 20.609 3.762 -24.766 1 84.06 498 GLY B O 1
ATOM 8098 N N . THR B 1 499 ? 22.281 3.359 -26.156 1 86.69 499 THR B N 1
ATOM 8099 C CA . THR B 1 499 ? 21.719 4.191 -27.203 1 86.69 499 THR B CA 1
ATOM 8100 C C . THR B 1 499 ? 20.578 3.453 -27.922 1 86.69 499 THR B C 1
ATOM 8102 O O . THR B 1 499 ? 20.688 2.252 -28.188 1 86.69 499 THR B O 1
ATOM 8105 N N . ASP B 1 500 ? 19.516 4.172 -28.125 1 85.44 500 ASP B N 1
ATOM 8106 C CA . ASP B 1 500 ? 18.375 3.564 -28.797 1 85.44 500 ASP B CA 1
ATOM 8107 C C . ASP B 1 500 ? 18.641 3.365 -30.281 1 85.44 500 ASP B C 1
ATOM 8109 O O . ASP B 1 500 ? 19.219 4.242 -30.938 1 85.44 500 ASP B O 1
ATOM 8113 N N . LYS B 1 501 ? 18.578 2.238 -30.766 1 77.31 501 LYS B N 1
ATOM 8114 C CA . LYS B 1 501 ? 18.766 1.929 -32.188 1 77.31 501 LYS B CA 1
ATOM 8115 C C . LYS B 1 501 ? 17.5 2.207 -32.969 1 77.31 501 LYS B C 1
ATOM 8117 O O . LYS B 1 501 ? 17.562 2.635 -34.125 1 77.31 501 LYS B O 1
ATOM 8122 N N . LEU B 1 502 ? 16.328 1.786 -32.438 1 75.12 502 LEU B N 1
ATOM 8123 C CA . LEU B 1 502 ? 15.023 1.932 -33.062 1 75.12 502 LEU B CA 1
ATOM 8124 C C . LEU B 1 502 ? 13.969 2.367 -32.062 1 75.12 502 LEU B C 1
ATOM 8126 O O . LEU B 1 502 ? 14.242 2.424 -30.859 1 75.12 502 LEU B O 1
ATOM 8130 N N . SER B 1 503 ? 12.891 2.781 -32.719 1 71 503 SER B N 1
ATOM 8131 C CA . SER B 1 503 ? 11.758 3.014 -31.828 1 71 503 SER B CA 1
ATOM 8132 C C . SER B 1 503 ? 11.258 1.709 -31.219 1 71 503 SER B C 1
ATOM 8134 O O . SER B 1 503 ? 11.18 0.688 -31.906 1 71 503 SER B O 1
ATOM 8136 N N . TYR B 1 504 ? 11.094 1.716 -29.969 1 74.06 504 TYR B N 1
ATOM 8137 C CA . TYR B 1 504 ? 10.609 0.5 -29.328 1 74.06 504 TYR B CA 1
ATOM 8138 C C . TYR B 1 504 ? 9.336 0.003 -30 1 74.06 504 TYR B C 1
ATOM 8140 O O . TYR B 1 504 ? 9.086 -1.204 -30.047 1 74.06 504 TYR B O 1
ATOM 8148 N N . LYS B 1 505 ? 8.539 0.875 -30.625 1 69.5 505 LYS B N 1
ATOM 8149 C CA . LYS B 1 505 ? 7.281 0.504 -31.266 1 69.5 505 LYS B CA 1
ATOM 8150 C C . LYS B 1 505 ? 7.527 -0.376 -32.5 1 69.5 505 LYS B C 1
ATOM 8152 O O . LYS B 1 505 ? 6.789 -1.332 -32.75 1 69.5 505 LYS B O 1
ATOM 8157 N N . LYS B 1 506 ? 8.547 -0.049 -33.188 1 62.38 506 LYS B N 1
ATOM 8158 C CA . LYS B 1 506 ? 8.898 -0.8 -34.375 1 62.38 506 LYS B CA 1
ATOM 8159 C C . LYS B 1 506 ? 9.422 -2.188 -34.031 1 62.38 506 LYS B C 1
ATOM 8161 O O . LYS B 1 506 ? 9.062 -3.178 -34.656 1 62.38 506 LYS B O 1
ATOM 8166 N N . VAL B 1 507 ? 10.125 -2.242 -32.875 1 64.81 507 VAL B N 1
ATOM 8167 C CA . VAL B 1 507 ? 10.703 -3.506 -32.438 1 64.81 507 VAL B CA 1
ATOM 8168 C C . VAL B 1 507 ? 9.609 -4.402 -31.859 1 64.81 507 VAL B C 1
ATOM 8170 O O . VAL B 1 507 ? 9.578 -5.605 -32.125 1 64.81 507 VAL B O 1
ATOM 8173 N N . LEU B 1 508 ? 8.688 -3.934 -31.156 1 67.56 508 LEU B N 1
ATOM 8174 C CA . LEU B 1 508 ? 7.598 -4.699 -30.562 1 67.56 508 LEU B CA 1
ATOM 8175 C C . LEU B 1 508 ? 6.699 -5.297 -31.641 1 67.56 508 LEU B C 1
ATOM 8177 O O . LEU B 1 508 ? 6.254 -6.441 -31.516 1 67.56 508 LEU B O 1
ATOM 8181 N N . ALA B 1 509 ? 6.508 -4.492 -32.625 1 63.66 509 ALA B N 1
ATOM 8182 C CA . ALA B 1 509 ? 5.68 -4.965 -33.719 1 63.66 509 ALA B CA 1
ATOM 8183 C C . ALA B 1 509 ? 6.328 -6.156 -34.438 1 63.66 509 ALA B C 1
ATOM 8185 O O . ALA B 1 509 ? 5.656 -7.148 -34.719 1 63.66 509 ALA B O 1
ATOM 8186 N N . ILE B 1 510 ? 7.559 -6.055 -34.625 1 62.25 510 ILE B N 1
ATOM 8187 C CA . ILE B 1 510 ? 8.297 -7.117 -35.281 1 62.25 510 ILE B CA 1
ATOM 8188 C C . ILE B 1 510 ? 8.305 -8.375 -34.438 1 62.25 510 ILE B C 1
ATOM 8190 O O . ILE B 1 510 ? 8.062 -9.477 -34.906 1 62.25 510 ILE B O 1
ATOM 8194 N N . SER B 1 511 ? 8.5 -8.094 -33.188 1 63.81 511 SER B N 1
ATOM 8195 C CA . SER B 1 511 ? 8.547 -9.211 -32.25 1 63.81 511 SER B CA 1
ATOM 8196 C C . SER B 1 511 ? 7.199 -9.93 -32.188 1 63.81 511 SER B C 1
ATOM 8198 O O . SER B 1 511 ? 7.148 -11.164 -32.188 1 63.81 511 SER B O 1
ATOM 8200 N N . SER B 1 512 ? 6.176 -9.18 -32.188 1 64.94 512 SER B N 1
ATOM 8201 C CA . SER B 1 512 ? 4.84 -9.758 -32.125 1 64.94 512 SER B CA 1
ATOM 8202 C C . SER B 1 512 ? 4.539 -10.602 -33.375 1 64.94 512 SER B C 1
ATOM 8204 O O . SER B 1 512 ? 3.906 -11.656 -33.281 1 64.94 512 SER B O 1
ATOM 8206 N N . MET B 1 513 ? 5.016 -10.188 -34.438 1 61.12 513 MET B N 1
ATOM 8207 C CA . MET B 1 513 ? 4.797 -10.914 -35.688 1 61.12 513 MET B CA 1
ATOM 8208 C C . MET B 1 513 ? 5.559 -12.234 -35.688 1 61.12 513 MET B C 1
ATOM 8210 O O . MET B 1 513 ? 5.035 -13.258 -36.156 1 61.12 513 MET B O 1
ATOM 8214 N N . ILE B 1 514 ? 6.684 -12.156 -35.188 1 61 514 ILE B N 1
ATOM 8215 C CA . ILE B 1 514 ? 7.5 -13.367 -35.125 1 61 514 ILE B CA 1
ATOM 8216 C C . ILE B 1 514 ? 6.863 -14.375 -34.188 1 61 514 ILE B C 1
ATOM 8218 O O . ILE B 1 514 ? 6.746 -15.562 -34.531 1 61 514 ILE B O 1
ATOM 8222 N N . VAL B 1 515 ? 6.371 -13.82 -33.188 1 63.19 515 VAL B N 1
ATOM 8223 C CA . VAL B 1 515 ? 5.781 -14.68 -32.188 1 63.19 515 VAL B CA 1
ATOM 8224 C C . VAL B 1 515 ? 4.477 -15.281 -32.688 1 63.19 515 VAL B C 1
ATOM 8226 O O . VAL B 1 515 ? 4.238 -16.484 -32.531 1 63.19 515 VAL B O 1
ATOM 8229 N N . LEU B 1 516 ? 3.754 -14.414 -33.344 1 64.94 516 LEU B N 1
ATOM 8230 C CA . LEU B 1 516 ? 2.496 -14.891 -33.906 1 64.94 516 LEU B CA 1
ATOM 8231 C C . LEU B 1 516 ? 2.744 -15.984 -34.938 1 64.94 516 LEU B C 1
ATOM 8233 O O . LEU B 1 516 ? 2.041 -17 -34.938 1 64.94 516 LEU B O 1
ATOM 8237 N N . THR B 1 517 ? 3.736 -15.797 -35.656 1 63.28 517 THR B N 1
ATOM 8238 C CA . THR B 1 517 ? 4.086 -16.781 -36.688 1 63.28 517 THR B CA 1
ATOM 8239 C C . THR B 1 517 ? 4.555 -18.094 -36.031 1 63.28 517 THR B C 1
ATOM 8241 O O . THR B 1 517 ? 4.184 -19.172 -36.469 1 63.28 517 THR B O 1
ATOM 8244 N N . ALA B 1 518 ? 5.242 -17.859 -35.031 1 62.97 518 ALA B N 1
ATOM 8245 C CA . ALA B 1 518 ? 5.73 -19.047 -34.312 1 62.97 518 ALA B CA 1
ATOM 8246 C C . ALA B 1 518 ? 4.582 -19.828 -33.688 1 62.97 518 ALA B C 1
ATOM 8248 O O . ALA B 1 518 ? 4.551 -21.047 -33.75 1 62.97 518 ALA B O 1
ATOM 8249 N N . TYR B 1 519 ? 3.73 -19.094 -33.188 1 63.78 519 TYR B N 1
ATOM 8250 C CA . TYR B 1 519 ? 2.562 -19.703 -32.562 1 63.78 519 TYR B CA 1
ATOM 8251 C C . TYR B 1 519 ? 1.689 -20.391 -33.594 1 63.78 519 TYR B C 1
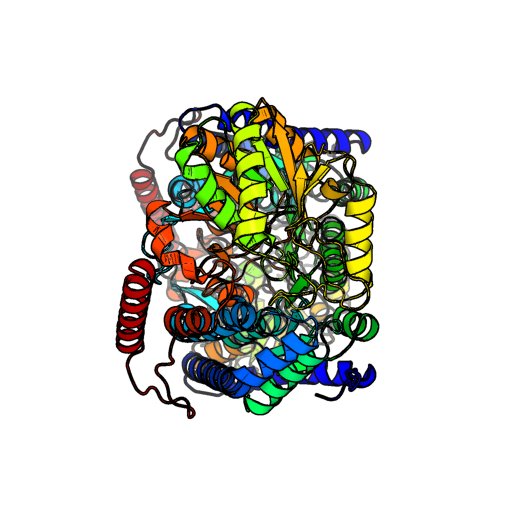ATOM 8253 O O . TYR B 1 519 ? 1.222 -21.516 -33.375 1 63.78 519 TYR B O 1
ATOM 8261 N N . ILE B 1 520 ? 1.545 -19.812 -34.688 1 60.06 520 ILE B N 1
ATOM 8262 C CA . ILE B 1 520 ? 0.715 -20.344 -35.75 1 60.06 520 ILE B CA 1
ATOM 8263 C C . ILE B 1 520 ? 1.375 -21.594 -36.344 1 60.06 520 ILE B C 1
ATOM 8265 O O . ILE B 1 520 ? 0.715 -22.625 -36.531 1 60.06 520 ILE B O 1
ATOM 8269 N N . VAL B 1 521 ? 2.617 -21.547 -36.469 1 58.47 521 VAL B N 1
ATOM 8270 C CA . VAL B 1 521 ? 3.35 -22.656 -37.062 1 58.47 521 VAL B CA 1
ATOM 8271 C C . VAL B 1 521 ? 3.307 -23.859 -36.125 1 58.47 521 VAL B C 1
ATOM 8273 O O . VAL B 1 521 ? 3.131 -25 -36.562 1 58.47 521 VAL B O 1
ATOM 8276 N N . ASN B 1 522 ? 3.4 -23.609 -34.906 1 59.5 522 ASN B N 1
ATOM 8277 C CA . ASN B 1 522 ? 3.363 -24.688 -33.938 1 59.5 522 ASN B CA 1
ATOM 8278 C C . ASN B 1 522 ? 1.962 -25.281 -33.812 1 59.5 522 ASN B C 1
ATOM 8280 O O . ASN B 1 522 ? 1.808 -26.484 -33.625 1 59.5 522 ASN B O 1
ATOM 8284 N N . GLY B 1 523 ? 1.021 -24.359 -33.688 1 55.59 523 GLY B N 1
ATOM 8285 C CA . GLY B 1 523 ? -0.349 -24.844 -33.625 1 55.59 523 GLY B CA 1
ATOM 8286 C C . GLY B 1 523 ? -0.745 -25.703 -34.812 1 55.59 523 GLY B C 1
ATOM 8287 O O . GLY B 1 523 ? -1.625 -26.562 -34.688 1 55.59 523 GLY B O 1
ATOM 8288 N N . LEU B 1 524 ? -0.033 -25.531 -35.938 1 50.25 524 LEU B N 1
ATOM 8289 C CA . LEU B 1 524 ? -0.337 -26.25 -37.156 1 50.25 524 LEU B CA 1
ATOM 8290 C C . LEU B 1 524 ? 0.424 -27.578 -37.219 1 50.25 524 LEU B C 1
ATOM 8292 O O . LEU B 1 524 ? 0.155 -28.422 -38.094 1 50.25 524 LEU B O 1
ATOM 8296 N N . GLN B 1 525 ? 1.293 -27.734 -36.344 1 51.81 525 GLN B N 1
ATOM 8297 C CA . GLN B 1 525 ? 1.994 -29.016 -36.312 1 51.81 525 GLN B CA 1
ATOM 8298 C C . GLN B 1 525 ? 1.332 -29.984 -35.344 1 51.81 525 GLN B C 1
ATOM 8300 O O . GLN B 1 525 ? 0.874 -29.594 -34.281 1 51.81 525 GLN B O 1
#

InterPro domains:
  IPR012394 Aldehyde dehydrogenase NAD(P)-dependent [PIRSF036492] (29-498)
  IPR012394 Aldehyde dehydrogenase NAD(P)-dependent [PTHR43570] (39-495)
  IPR015590 Aldehyde dehydrogenase domain [PF00171] (40-456)
  IPR016160 Aldehyde dehydrogenase, cysteine active site [PS00070] (263-274)
  IPR016161 Aldehyde/histidinol dehydrogenase [SSF53720] (38-475)
  IPR016162 Aldehyde dehydrogenase, N-terminal [G3DSA:3.40.605.10] (38-456)
  IPR016163 Aldehyde dehydrogenase, C-terminal [G3DSA:3.40.309.10] (236-438)
  IPR029510 Aldehyde dehydrogenase, glutamic acid active site [PS00687] (232-239)

pLDDT: mean 94.14, std 9.3, range [35.09, 98.94]

Sequence (1050 aa):
MSTQQLEYTPLDEIDRKIQRSVDYYHNRQRNLAQVRNPSKHDLQFRELQLKKLYYAVKDNEQEIVKALQADFHRSPLETIGLEYCKLVGDILNMLKGLKKWVKPEKVADNSPPFMFGKIVIEKASLGSVLVISPFNFPVMLGLTPVAGAIAGGNSVILKPSELTPCSARICEKIIREANLDENLVQIVQGAVPETTRLLECGKFSKIFYTGSPAVGSIVAEKAAKSLTPCVLELGGKSPVYITENFSNMKIETALKRIYFGKFGNAGQICVAPDYMLVHESKYEVVLQVAKKLLEEFWPGFNQNTDYTHMVNFKAYSNTVQKLKTTKGQVYTPNFAEPDEISLCIPPSVISNVDWADPLMMEENFGPVLPLIKYSNLDDALDNVIKYHDTPLVQYIFSDSKADIDHILTRVRSGDCLIGDTMMHVGINNAPFGGIGNSGYGSYGGVFSFKAFTHERIVFKQPFWMDFLLTMRYPPFTESKLKLMKLASEPQPWFNRDGTDKLSYKKVLAISSMIVLTAYIVNGLQMSTQQLEYTPLDEIDRKIQRSVDYYHNRQRNLAQVRNPSKHDLQFRELQLKKLYYAVKDNEQEIVKALQADFHRSPLETIGLEYCKLVGDILNMLKGLKKWVKPEKVADNSPPFMFGKIVIEKASLGSVLVISPFNFPVMLGLTPVAGAIAGGNSVILKPSELTPCSARICEKIIREANLDENLVQIVQGAVPETTRLLECGKFSKIFYTGSPAVGSIVAEKAAKSLTPCVLELGGKSPVYITENFSNMKIETALKRIYFGKFGNAGQICVAPDYMLVHESKYEVVLQVAKKLLEEFWPGFNQNTDYTHMVNFKAYSNTVQKLKTTKGQVYTPNFAEPDEISLCIPPSVISNVDWADPLMMEENFGPVLPLIKYSNLDDALDNVIKYHDTPLVQYIFSDSKADIDHILTRVRSGDCLIGDTMMHVGINNAPFGGIGNSGYGSYGGVFSFKAFTHERIVFKQPFWMDFLLTMRYPPFTESKLKLMKLASEPQPWFNRDGTDKLSYKKVLAISSMIVLTAYIVNGLQ